Protein AF-0000000075585331 (afdb_homodimer)

Foldseek 3Di:
DPPPPPPPDDPPVVVVVVVVVVVVVLVVVLCVLVVVLVCCLPPPDQPAFADDLVVLLVVLVVVLVLLVVLLVLLLVLCLVAQQQLSLLLSLLSVLLSVLSNQLSVCSVCCVVQVLSNPLSNLLSLLSSLQSNLVSLVRRPPDGDDNVPSPDVVSPVVSVVVSVVSNVVSVVCSPDPCSPPLCSNCVSLVNSLVSLVVSLVVCVVVVPDQPLVSLVNSLSSLSNSLSVLCSVHDPRGPSPVSSVVSNVVSVVSNSVSSVVCSVPVSDSNPPDDPVRVVVVVVVVVVVVVVVVVVVVVVVVVVCQVVFADPLQRAGEPVNVLVVVVVLLVVCVVVVAKKKKKKKFKPPLVVVCVVQNVVLSSLLNNVLSVLLPVLDDPPKGKYDHDDRIIMIIGHRDDQVVVQVSVLSSQVSQQPDASCRVNDRDGMGMAMFMFMDPVQYSDPVRNVVRRVVQSVVCNVVPHSHYGYD/DPPPPPVPDDPPVVVVVVVVVVVVVLVVVLCVLVVVLVCCVPPPDQPAFADDLVVLLVVLVVVLVLLVVLLVLLLVLCLVAQQQLSLLLSLLSVLLSVLSNQLSVCSVCCVVQVLSNPLSNLLSLLSSLQSNLVSLVRRPPDGDDNVPSPDVVSPVVSVVVSVVSNVVSVVCSPDPCSPPLCSNCVSLVNSLVSLVVSLVVCVVVVPDQPLVSLVNSLSSLSNSLSVLCSVHDPRGPSPVSSVVSNVVSVVSNSVSSVVCSVPVSDSNPPDDPVVVVVVVVVVVVVVVVVVVVVVVVVVVVVQVVFADPLQRAGEPVNVLVVVVVLLVVCVVVVAKKKKKKKFKPPLVVVCVVQNVVLSSLLNNVLSVLLPVLDDPVKGKYDHDDRIIMIIGHRDDQVVVQVSVLSSQVSQQPDASCRVNDRDGMGMAMFMFMDPVQYSDPVRRVVRRVVQSVVCNVVPHSHYGYD

pLDDT: mean 88.3, std 11.85, range [22.45, 98.25]

Solvent-accessible surface area (backbone atoms only — not comparable to full-atom values): 46489 Å² total; per-residue (Å²): 132,82,76,70,72,72,72,73,69,67,55,71,64,56,53,52,52,48,51,51,50,50,51,51,50,52,52,51,63,47,43,46,62,56,53,52,50,53,46,45,69,74,75,43,67,77,86,48,62,66,83,49,63,68,61,48,35,50,52,39,50,52,48,30,53,49,29,51,51,47,22,50,53,32,42,53,22,18,67,71,52,18,38,45,28,34,48,28,42,20,52,14,33,43,43,24,28,63,35,34,43,46,24,30,71,28,44,85,35,42,86,81,40,46,41,53,16,52,51,29,47,36,49,13,48,26,52,22,28,52,29,42,38,54,11,60,74,32,59,85,50,74,55,52,58,76,82,58,67,75,38,60,81,79,48,51,62,57,55,53,49,45,54,49,49,49,51,50,49,51,52,41,34,74,36,92,58,39,80,40,70,61,53,58,45,48,32,27,47,46,21,22,50,42,20,49,50,41,44,50,50,40,61,74,67,64,61,75,43,69,50,48,44,40,43,40,42,16,37,46,23,42,21,50,15,28,54,29,45,72,75,28,49,93,42,12,60,46,30,50,47,16,52,50,36,32,49,50,16,48,51,46,34,45,48,42,49,52,51,20,53,71,53,72,23,29,72,82,69,46,58,52,51,52,53,39,50,51,49,34,52,51,47,50,51,50,35,53,49,51,52,52,50,40,53,51,50,50,51,51,32,51,47,51,49,33,30,31,87,83,57,63,31,26,17,49,66,41,41,52,53,50,50,54,52,48,49,55,48,24,67,72,69,72,50,43,29,21,36,38,29,35,35,53,53,67,47,68,57,46,26,71,76,64,31,62,68,53,40,49,52,47,51,31,50,47,49,53,54,45,55,72,62,50,57,90,86,40,45,54,24,43,66,40,87,62,31,33,37,34,43,35,75,74,27,52,50,70,62,44,46,54,46,50,47,50,41,35,50,50,44,46,69,41,74,64,63,52,94,84,42,81,52,84,44,38,32,17,27,2,33,19,26,50,76,80,51,24,87,45,73,67,41,31,51,50,43,9,48,50,30,22,51,48,16,50,73,73,72,36,64,35,76,30,68,116,131,82,76,70,74,72,71,72,69,66,57,70,63,56,54,51,51,50,50,51,51,49,52,50,50,52,51,52,62,49,44,45,60,56,54,52,50,52,46,45,68,73,73,44,66,77,84,48,63,64,84,48,64,68,62,48,36,51,52,38,49,52,50,32,53,50,30,50,50,48,22,51,54,31,42,52,22,19,67,71,51,20,38,47,29,35,50,27,42,21,52,14,34,44,44,24,28,62,35,32,42,46,24,30,71,27,44,84,34,41,85,80,40,46,41,53,16,51,49,28,48,36,47,14,48,27,52,21,28,52,29,41,37,55,10,60,75,31,60,86,50,73,56,52,58,76,81,58,68,74,40,58,81,79,48,52,62,57,54,54,48,45,54,50,50,51,51,51,50,50,51,42,35,75,36,90,56,40,80,38,71,61,52,57,44,49,32,26,48,46,21,21,51,40,21,48,51,40,43,50,47,39,61,74,69,63,60,76,44,67,52,48,45,40,42,40,41,16,37,47,22,42,21,49,15,27,52,28,45,69,76,27,50,94,41,14,59,46,29,51,46,16,51,50,37,31,49,52,16,48,52,45,36,45,50,41,50,52,50,21,54,73,52,72,24,30,70,82,70,45,55,51,53,54,54,37,49,52,48,36,51,50,44,50,50,49,35,52,51,51,51,51,50,41,53,50,51,50,50,50,32,50,47,53,49,32,30,30,88,83,57,64,32,26,17,49,67,40,40,52,53,51,48,54,52,48,49,55,46,24,68,72,69,73,48,44,30,21,37,36,29,36,36,52,53,66,48,68,57,48,26,72,74,63,32,61,68,54,40,48,52,48,52,31,50,47,49,53,54,44,56,71,61,50,56,88,88,40,44,53,22,45,63,39,86,62,32,32,37,34,45,36,75,73,27,51,50,71,63,44,48,54,46,50,47,49,39,37,51,50,45,48,69,41,75,63,64,52,95,83,42,81,52,82,43,38,33,18,27,3,34,19,25,51,75,81,51,25,87,46,72,67,41,32,52,50,43,8,48,52,29,22,50,48,15,51,71,73,72,37,64,36,75,30,68,116

Radius of gyration: 45.62 Å; Cα contacts (8 Å, |Δi|>4): 1380; chains: 2; bounding box: 73×119×81 Å

Sequence (932 aa):
MSTVFTAHESPRVIGTIARLYTACLLIGFALVPAFLIAYVRFFIDPRLVFENHQFHELAIAAATLEGLFVTYVTWRCYLASGEPLLRWLTLGFLGFALIYSLHGAFTGMAHQNIWLFLLYGPASRLVMSILLLVGQLSYFRDADPPERRTHLSMWLPWIAGYVVVCFAVAAIAYSPIAGHLWTRASMEGGAMIVSLVNVALLLVRRIRTPLMLVYGISVTSFALSSIAFILGKPWNHMWWLAHAVFAGGFFMLSFGVVQALMTTRSFATVYSQQDLMARLAESMARTEGVLQELKRTNQKLEHLATTDPLTGASNRRKFIEQMQSEIARAKRDGTAFSLLALDLDNFKTINDNYGHQVGDVVLRNFVRQCLAAIRPYDHIARVGGEEFMVLLPRMLADTASGIAERVRTTIANASFGIDGKHTPVTVSIGVSQYGRDGDTVDEILSAADKLLYRAKNEGRNRVVASMSTVFTAHESPRVIGTIARLYTACLLIGFALVPAFLIAYVRFFIDPRLVFENHQFHELAIAAATLEGLFVTYVTWRCYLASGEPLLRWLTLGFLGFALIYSLHGAFTGMAHQNIWLFLLYGPASRLVMSILLLVGQLSYFRDADPPERRTHLSMWLPWIAGYVVVCFAVAAIAYSPIAGHLWTRASMEGGAMIVSLVNVALLLVRRIRTPLMLVYGISVTSFALSSIAFILGKPWNHMWWLAHAVFAGGFFMLSFGVVQALMTTRSFATVYSQQDLMARLAESMARTEGVLQELKRTNQKLEHLATTDPLTGASNRRKFIEQMQSEIARAKRDGTAFSLLALDLDNFKTINDNYGHQVGDVVLRNFVRQCLAAIRPYDHIARVGGEEFMVLLPRMLADTASGIAERVRTTIANASFGIDGKHTPVTVSIGVSQYGRDGDTVDEILSAADKLLYRAKNEGRNRVVAS

Secondary structure (DSSP, 8-state):
-----------HHHHHHHHHHHHHHHHHHHTHHHHHHHHHHHHS-TT-B---HHHHHHHHHHHHHHHHHHHHHHHHHHHHH--HHHHHHHHHHHHHHHHHHHHHHTGGGGGT-HHHHHTHHHHHHHHHHHHHHHHHHTTTSPPPPHHHHT-GGGTHHHHHHHHHHHHHHHHHHTSTTTT-HHHHHHHHHHHHHHHHHHHHHHHHTT---HHHHHHHHHHHHHHHHHHHHHH--TTBHHHHHHHHHHHHHHHHHHHHHHHHHHTTS-SSS---HHHHHHHHHHHHHHHHHHHHHHHHHHHHHHHHHHB-TTT--B-HHHHHHHHHHHHHHHHHHT--EEEEEEEETTHHHHHHHH-HHHHHHHHHHHHHHHHHHS-TT-EEEE-SSSEEEEEEET--HHHHHHHHHHHHHHHHH----BTTB-----EEEEEEETTTS-SSHHHHHHHHHHHHHHHHHTTSS-EEE-/-----------HHHHHHHHHHHHHHHHHHHTHHHHHHHHHHHHS-TT-B---HHHHHHHHHHHHHHHHHHHHHHHHHHHHH--HHHHHHHHHHHHHHHHHHHHHHTGGGGGT-HHHHHTHHHHHHHHHHHHHHHHHHTTTSPPPPHHHHT-GGGTHHHHHHHHHHHHHHHHHHTSTTTT-HHHHHHHHHHHHHHHHHHHHHHHHTT---HHHHHHHHHHHHHHHHHHHHHH--TTBHHHHHHHHHHHHHHHHHHHHHHHHHHTTS-SSS---HHHHHHHHHHHHHHHHHHHHHHHHHHHHHHHHHHB-TTT--B-HHHHHHHHHHHHHHHHHHT--EEEEEEEETTHHHHHHHH-HHHHHHHHHHHHHHHHHHS-TT-EEEE-SSSEEEEEEET--HHHHHHHHHHHHHHHHH----BTTB-----EEEEEEETTTS-SSHHHHHHHHHHHHHHHHHTTSS-EEE-

InterPro domains:
  IPR000160 GGDEF domain [PF00990] (305-462)
  IPR000160 GGDEF domain [PS50887] (335-466)
  IPR000160 GGDEF domain [SM00267] (294-466)
  IPR000160 GGDEF domain [TIGR00254] (301-465)
  IPR000160 GGDEF domain [cd01949] (306-464)
  IPR029787 Nucleotide cyclase [SSF55073] (310-464)
  IPR043128 Reverse transcriptase/Diguanylate cyclase domain [G3DSA:3.30.70.270] (294-465)
  IPR050469 Diguanylate cyclase Dgc-like, bacteria [PTHR45138] (260-465)

Organism: Burkholderia mallei (strain ATCC 23344) (NCBI:txid243160)

Structure (mmCIF, N/CA/C/O backbone):
data_AF-0000000075585331-model_v1
#
loop_
_entity.id
_entity.type
_entity.pdbx_description
1 polymer 'diguanylate cyclase'
#
loop_
_atom_site.group_PDB
_atom_site.id
_atom_site.type_symbol
_atom_site.label_atom_id
_atom_site.label_alt_id
_atom_site.label_comp_id
_atom_site.label_asy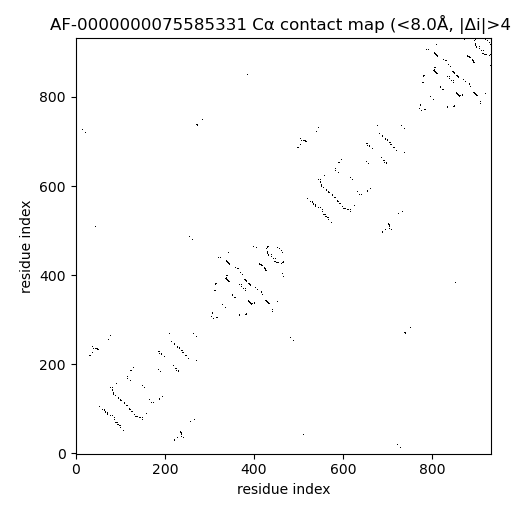m_id
_atom_site.label_entity_id
_atom_site.label_seq_id
_atom_site.pdbx_PDB_ins_code
_atom_site.Cartn_x
_atom_site.Cartn_y
_atom_site.Cartn_z
_atom_site.occupancy
_atom_site.B_iso_or_equiv
_atom_site.auth_seq_id
_atom_site.auth_comp_id
_atom_site.auth_asym_id
_atom_site.auth_atom_id
_atom_site.pdbx_PDB_model_num
ATOM 1 N N . MET A 1 1 ? 18.078 -14.086 -11.383 1 22.45 1 MET A N 1
ATOM 2 C CA . MET A 1 1 ? 18.641 -14.172 -10.031 1 22.45 1 MET A CA 1
ATOM 3 C C . MET A 1 1 ? 17.656 -13.594 -9.016 1 22.45 1 MET A C 1
ATOM 5 O O . MET A 1 1 ? 17.25 -12.445 -9.125 1 22.45 1 MET A O 1
ATOM 9 N N . SER A 1 2 ? 16.797 -14.461 -8.539 1 27.16 2 SER A N 1
ATOM 10 C CA . SER A 1 2 ? 15.695 -14.312 -7.602 1 27.16 2 SER A CA 1
ATOM 11 C C . SER A 1 2 ? 16.125 -13.555 -6.352 1 27.16 2 SER A C 1
ATOM 13 O O . SER A 1 2 ? 17 -14.016 -5.605 1 27.16 2 SER A O 1
ATOM 15 N N . THR A 1 3 ? 16.391 -12.312 -6.48 1 30.58 3 THR A N 1
ATOM 16 C CA . THR A 1 3 ? 16.797 -11.516 -5.332 1 30.58 3 THR A CA 1
ATOM 17 C C . THR A 1 3 ? 15.883 -11.773 -4.137 1 30.58 3 THR A C 1
ATOM 19 O O . THR A 1 3 ? 14.742 -11.32 -4.113 1 30.58 3 THR A O 1
ATOM 22 N N . VAL A 1 4 ? 15.883 -12.984 -3.707 1 30.38 4 VAL A N 1
ATOM 23 C CA . VAL A 1 4 ? 15.375 -13.289 -2.377 1 30.38 4 VAL A CA 1
ATOM 24 C C . VAL A 1 4 ? 15.781 -12.188 -1.399 1 30.38 4 VAL A C 1
ATOM 26 O O . VAL A 1 4 ? 16.969 -12.031 -1.093 1 30.38 4 VAL A O 1
ATOM 29 N N . PHE A 1 5 ? 15.195 -11.062 -1.454 1 34.47 5 PHE A N 1
ATOM 30 C CA . PHE A 1 5 ? 15.336 -10.086 -0.382 1 34.47 5 PHE A CA 1
ATOM 31 C C . PHE A 1 5 ? 15.258 -10.766 0.982 1 34.47 5 PHE A C 1
ATOM 33 O O . PHE A 1 5 ? 14.188 -11.227 1.389 1 34.47 5 PHE A O 1
ATOM 40 N N . THR A 1 6 ? 16.281 -11.539 1.288 1 34.91 6 THR A N 1
ATOM 41 C CA . THR A 1 6 ? 16.406 -11.875 2.703 1 34.91 6 THR A CA 1
ATOM 42 C C . THR A 1 6 ? 16.062 -10.664 3.572 1 34.91 6 THR A C 1
ATOM 44 O O . THR A 1 6 ? 16.766 -9.656 3.549 1 34.91 6 THR A O 1
ATOM 47 N N . ALA A 1 7 ? 14.922 -10.281 3.732 1 40.69 7 ALA A N 1
ATOM 48 C CA . ALA A 1 7 ? 14.461 -9.336 4.75 1 40.69 7 ALA A CA 1
ATOM 49 C C . ALA A 1 7 ? 15.281 -9.469 6.031 1 40.69 7 ALA A C 1
ATOM 51 O O . ALA A 1 7 ? 15.055 -10.383 6.828 1 40.69 7 ALA A O 1
ATOM 52 N N . HIS A 1 8 ? 16.547 -9.383 5.98 1 44 8 HIS A N 1
ATOM 53 C CA . HIS A 1 8 ? 17.234 -9.289 7.266 1 44 8 HIS A CA 1
ATOM 54 C C . HIS A 1 8 ? 16.422 -8.438 8.25 1 44 8 HIS A C 1
ATOM 56 O O . HIS A 1 8 ? 16.109 -7.285 7.961 1 44 8 HIS A O 1
ATOM 62 N N . GLU A 1 9 ? 15.641 -9.031 9.023 1 49.5 9 GLU A N 1
ATOM 63 C CA . GLU A 1 9 ? 14.781 -8.57 10.109 1 49.5 9 GLU A CA 1
ATOM 64 C C . GLU A 1 9 ? 15.445 -7.43 10.883 1 49.5 9 GLU A C 1
ATOM 66 O O . GLU A 1 9 ? 16.578 -7.562 11.352 1 49.5 9 GLU A O 1
ATOM 71 N N . SER A 1 10 ? 15.266 -6.27 10.562 1 57.53 10 SER A N 1
ATOM 72 C CA . SER A 1 10 ? 15.641 -5.273 11.562 1 57.53 10 SER A CA 1
ATOM 73 C C . SER A 1 10 ? 15.453 -5.812 12.977 1 57.53 10 SER A C 1
ATOM 75 O O . SER A 1 10 ? 14.531 -6.59 13.227 1 57.53 10 SER A O 1
ATOM 77 N N . PRO A 1 11 ? 16.469 -5.77 13.82 1 64.62 11 PRO A N 1
ATOM 78 C CA . PRO A 1 11 ? 16.25 -6.223 15.195 1 64.62 11 PRO A CA 1
ATOM 79 C C . PRO A 1 11 ? 14.883 -5.801 15.734 1 64.62 11 PRO A C 1
ATOM 81 O O . PRO A 1 11 ? 14.43 -4.688 15.469 1 64.62 11 PRO A O 1
ATOM 84 N N . ARG A 1 12 ? 14.125 -6.723 16.219 1 75.31 12 ARG A N 1
ATOM 85 C CA . ARG A 1 12 ? 12.805 -6.551 16.812 1 75.31 12 ARG A CA 1
ATOM 86 C C . ARG A 1 12 ? 12.742 -5.266 17.641 1 75.31 12 ARG A C 1
ATOM 88 O O . ARG A 1 12 ? 11.719 -4.574 17.641 1 75.31 12 ARG A O 1
ATOM 95 N N . VAL A 1 13 ? 13.914 -4.906 18.078 1 80.44 13 VAL A N 1
ATOM 96 C CA . VAL A 1 13 ? 13.953 -3.744 18.969 1 80.44 13 VAL A CA 1
ATOM 97 C C . VAL A 1 13 ? 13.812 -2.465 18.141 1 80.44 13 VAL A C 1
ATOM 99 O O . VAL A 1 13 ? 13.078 -1.551 18.531 1 80.44 13 VAL A O 1
ATOM 102 N N . ILE A 1 14 ? 14.367 -2.48 17 1 81.5 14 ILE A N 1
ATOM 103 C CA . ILE A 1 14 ? 14.32 -1.284 16.172 1 81.5 14 ILE A CA 1
ATOM 104 C C . ILE A 1 14 ? 12.914 -1.094 15.625 1 81.5 14 ILE A C 1
ATOM 106 O O . ILE A 1 14 ? 12.422 0.035 15.516 1 81.5 14 ILE A O 1
ATOM 110 N N . GLY A 1 15 ? 12.328 -2.172 15.453 1 81.12 15 GLY A N 1
ATOM 111 C CA . GLY A 1 15 ? 10.953 -2.102 14.992 1 81.12 15 GLY A CA 1
ATOM 112 C C . GLY A 1 15 ? 10.008 -1.522 16.031 1 81.12 15 GLY A C 1
ATOM 113 O O . GLY A 1 15 ? 9.156 -0.69 15.703 1 81.12 15 GLY A O 1
ATOM 114 N N . THR A 1 16 ? 10.25 -1.88 17.266 1 84.56 16 THR A N 1
ATOM 115 C CA . THR A 1 16 ? 9.398 -1.396 18.344 1 84.56 16 THR A CA 1
ATOM 116 C C . THR A 1 16 ? 9.625 0.095 18.594 1 84.56 16 THR A C 1
ATOM 118 O O . THR A 1 16 ? 8.672 0.851 18.781 1 84.56 16 THR A O 1
ATOM 121 N N . ILE A 1 17 ? 10.852 0.495 18.5 1 88.25 17 ILE A N 1
ATOM 122 C CA . ILE A 1 17 ? 11.172 1.902 18.703 1 88.25 17 ILE A CA 1
ATOM 123 C C . ILE A 1 17 ? 10.609 2.738 17.562 1 88.25 17 ILE A C 1
ATOM 125 O O . ILE A 1 17 ? 10.078 3.828 17.781 1 88.25 17 ILE A O 1
ATOM 129 N N . ALA A 1 18 ? 10.711 2.158 16.438 1 86.75 18 ALA A N 1
ATOM 130 C CA . ALA A 1 18 ? 10.188 2.85 15.266 1 86.75 18 ALA A CA 1
ATOM 131 C C . ALA A 1 18 ? 8.68 3.023 15.352 1 86.75 18 ALA A C 1
ATOM 133 O O . ALA A 1 18 ? 8.141 4.078 15 1 86.75 18 ALA A O 1
ATOM 134 N N . ARG A 1 19 ? 8 2.078 15.883 1 84.12 19 ARG A N 1
ATOM 135 C CA . ARG A 1 19 ? 6.551 2.156 16.031 1 84.12 19 ARG A CA 1
ATOM 136 C C . ARG A 1 19 ? 6.168 3.189 17.094 1 84.12 19 ARG A C 1
ATOM 138 O O . ARG A 1 19 ? 5.223 3.961 16.891 1 84.12 19 ARG A O 1
ATOM 145 N N . LEU A 1 20 ? 6.91 3.16 18.125 1 88.75 20 LEU A N 1
ATOM 146 C CA . LEU A 1 20 ? 6.66 4.129 19.188 1 88.75 20 LEU A CA 1
ATOM 147 C C . LEU A 1 20 ? 6.938 5.547 18.703 1 88.75 20 LEU A C 1
ATOM 149 O O . LEU A 1 20 ? 6.18 6.473 19.016 1 88.75 20 LEU A O 1
ATOM 153 N N . TYR A 1 21 ? 7.977 5.66 17.969 1 91 21 TYR A N 1
ATOM 154 C CA . TYR A 1 21 ? 8.328 6.957 17.406 1 91 21 TYR A CA 1
ATOM 155 C C . TYR A 1 21 ? 7.234 7.461 16.469 1 91 21 TYR A C 1
ATOM 157 O O . TYR A 1 21 ? 6.828 8.625 16.562 1 91 21 TYR A O 1
ATOM 165 N N . THR A 1 22 ? 6.742 6.613 15.695 1 86.88 22 THR A N 1
ATOM 166 C CA . THR A 1 22 ? 5.688 6.98 14.766 1 86.88 22 THR A CA 1
ATOM 167 C C . THR A 1 22 ? 4.418 7.383 15.516 1 86.88 22 THR A C 1
ATOM 169 O O . THR A 1 22 ? 3.758 8.359 15.148 1 86.88 22 THR A O 1
ATOM 172 N N . ALA A 1 23 ? 4.086 6.68 16.562 1 87.44 23 ALA A N 1
ATOM 173 C CA . ALA A 1 23 ? 2.916 6.996 17.375 1 87.44 23 ALA A CA 1
ATOM 174 C C . ALA A 1 23 ? 3.055 8.375 18.016 1 87.44 23 ALA A C 1
ATOM 176 O O . ALA A 1 23 ? 2.107 9.164 18.016 1 87.44 23 ALA A O 1
ATOM 177 N N . CYS A 1 24 ? 4.223 8.648 18.406 1 90.38 24 CYS A N 1
ATOM 178 C CA . CYS A 1 24 ? 4.473 9.945 19.047 1 90.38 24 CYS A CA 1
ATOM 179 C C . CYS A 1 24 ? 4.359 11.078 18.031 1 90.38 24 CYS A C 1
ATOM 181 O O . CYS A 1 24 ? 3.803 12.133 18.328 1 90.38 24 CYS A O 1
ATOM 183 N N . LEU A 1 25 ? 4.836 10.805 16.875 1 90.06 25 LEU A N 1
ATOM 184 C CA . LEU A 1 25 ? 4.754 11.805 15.828 1 90.06 25 LEU A CA 1
ATOM 185 C C . LEU A 1 25 ? 3.303 12.086 15.445 1 90.06 25 LEU A C 1
ATOM 187 O O . LEU A 1 25 ? 2.898 13.242 15.328 1 90.06 25 LEU A O 1
ATOM 191 N N . LEU A 1 26 ? 2.527 11.086 15.359 1 88.12 26 LEU A N 1
ATOM 192 C CA . LEU A 1 26 ? 1.131 11.227 14.961 1 88.12 26 LEU A CA 1
ATOM 193 C C . LEU A 1 26 ? 0.333 11.961 16.031 1 88.12 26 LEU A C 1
ATOM 195 O O . LEU A 1 26 ? -0.485 12.828 15.711 1 88.12 26 LEU A O 1
ATOM 199 N N . ILE A 1 27 ? 0.621 11.68 17.25 1 89.94 27 ILE A N 1
ATOM 200 C CA . ILE A 1 27 ? -0.037 12.359 18.359 1 89.94 27 ILE A CA 1
ATOM 201 C C . ILE A 1 27 ? 0.369 13.828 18.375 1 89.94 27 ILE A C 1
ATOM 203 O O . ILE A 1 27 ? -0.474 14.711 18.562 1 89.94 27 ILE A O 1
ATOM 207 N N . GLY A 1 28 ? 1.631 14.031 18.125 1 90.31 28 GLY A N 1
ATOM 208 C CA . GLY A 1 28 ? 2.117 15.406 18.062 1 90.31 28 GLY A CA 1
ATOM 209 C C . GLY A 1 28 ? 1.449 16.219 16.969 1 90.31 28 GLY A C 1
ATOM 210 O O . GLY A 1 28 ? 1.021 17.359 17.219 1 90.31 28 GLY A O 1
ATOM 211 N N . PHE A 1 29 ? 1.304 15.664 15.859 1 89.06 29 PHE A N 1
ATOM 212 C CA . PHE A 1 29 ? 0.673 16.359 14.742 1 89.06 29 PHE A CA 1
ATOM 213 C C . PHE A 1 29 ? -0.812 16.578 15.008 1 89.06 29 PHE A C 1
ATOM 215 O O . PHE A 1 29 ? -1.362 17.625 14.656 1 89.06 29 PHE A O 1
ATOM 222 N N . ALA A 1 30 ? -1.457 15.594 15.688 1 90.88 30 ALA A N 1
ATOM 223 C CA . ALA A 1 30 ? -2.883 15.695 15.992 1 90.88 30 ALA A CA 1
ATOM 224 C C . ALA A 1 30 ? -3.152 16.797 17 1 90.88 30 ALA A C 1
ATOM 226 O O . ALA A 1 30 ? -4.238 17.391 17.016 1 90.88 30 ALA A O 1
ATOM 227 N N . LEU A 1 31 ? -2.139 17.172 17.766 1 93.69 31 LEU A N 1
ATOM 228 C CA . LEU A 1 31 ? -2.344 18.125 18.844 1 93.69 31 LEU A CA 1
ATOM 229 C C . LEU A 1 31 ? -1.841 19.516 18.453 1 93.69 31 LEU A C 1
ATOM 231 O O . LEU A 1 31 ? -1.863 20.438 19.266 1 93.69 31 LEU A O 1
ATOM 235 N N . VAL A 1 32 ? -1.42 19.703 17.219 1 92.81 32 VAL A N 1
ATOM 236 C CA . VAL A 1 32 ? -0.934 20.984 16.719 1 92.81 32 VAL A CA 1
ATOM 237 C C . VAL A 1 32 ? -2.02 22.047 16.891 1 92.81 32 VAL A C 1
ATOM 239 O O . VAL A 1 32 ? -1.75 23.141 17.391 1 92.81 32 VAL A O 1
ATOM 242 N N . PRO A 1 33 ? -3.324 21.734 16.609 1 95 33 PRO A N 1
ATOM 243 C CA . PRO A 1 33 ? -4.359 22.75 16.812 1 95 33 PRO A CA 1
ATOM 244 C C . PRO A 1 33 ? -4.477 23.203 18.266 1 95 33 PRO A C 1
ATOM 246 O O . PRO A 1 33 ? -4.758 24.375 18.531 1 95 33 PRO A O 1
ATOM 249 N N . ALA A 1 34 ? -4.246 22.281 19.156 1 96.12 34 ALA A N 1
ATOM 250 C CA . ALA A 1 34 ? -4.301 22.641 20.562 1 96.12 34 ALA A CA 1
ATOM 251 C C . ALA A 1 34 ? -3.246 23.688 20.906 1 96.12 34 ALA A C 1
ATOM 253 O O . ALA A 1 34 ? -3.512 24.609 21.672 1 96.12 34 ALA A O 1
ATOM 254 N N . PHE A 1 35 ? -2.113 23.562 20.312 1 94.31 35 PHE A N 1
ATOM 255 C CA . PHE A 1 35 ? -1.033 24.516 20.531 1 94.31 35 PHE A CA 1
ATOM 256 C C . PHE A 1 35 ? -1.38 25.875 19.938 1 94.31 35 PHE A C 1
ATOM 258 O O . PHE A 1 35 ? -1.09 26.906 20.547 1 94.31 35 PHE A O 1
ATOM 265 N N . LEU A 1 36 ? -1.996 25.844 18.812 1 94.94 36 LEU A N 1
ATOM 266 C CA . LEU A 1 36 ? -2.393 27.078 18.172 1 94.94 36 LEU A CA 1
ATOM 267 C C . LEU A 1 36 ? -3.473 27.797 18.969 1 94.94 36 LEU A C 1
ATOM 269 O O . LEU A 1 36 ? -3.436 29.016 19.125 1 94.94 36 LEU A O 1
ATOM 273 N N . ILE A 1 37 ? -4.383 27.062 19.516 1 96.31 37 ILE A N 1
ATOM 274 C CA . ILE A 1 37 ? -5.457 27.609 20.328 1 96.31 37 ILE A CA 1
ATOM 275 C C . ILE A 1 37 ? -4.871 28.266 21.594 1 96.31 37 ILE A C 1
ATOM 277 O O . ILE A 1 37 ? -5.219 29.406 21.922 1 96.31 37 ILE A O 1
ATOM 281 N N . ALA A 1 38 ? -3.941 27.516 22.188 1 95.25 38 ALA A N 1
ATOM 282 C CA . ALA A 1 38 ? -3.285 28.062 23.375 1 95.25 38 ALA A CA 1
ATOM 283 C C . ALA A 1 38 ? -2.516 29.328 23.047 1 95.25 38 ALA A C 1
ATOM 285 O O . ALA A 1 38 ? -2.564 30.312 23.797 1 95.25 38 ALA A O 1
ATOM 286 N N . TYR A 1 39 ? -1.867 29.359 21.938 1 94.06 39 TYR A N 1
ATOM 287 C CA . TYR A 1 39 ? -1.076 30.531 21.531 1 94.06 39 TYR A CA 1
ATOM 288 C C . TYR A 1 39 ? -1.963 31.75 21.328 1 94.06 39 TYR A C 1
ATOM 290 O O . TYR A 1 39 ? -1.65 32.844 21.812 1 94.06 39 TYR A O 1
ATOM 298 N N . VAL A 1 40 ? -3.057 31.594 20.641 1 94.12 40 VAL A N 1
ATOM 299 C CA . VAL A 1 40 ? -3.959 32.719 20.375 1 94.12 40 VAL A CA 1
ATOM 300 C C . VAL A 1 40 ? -4.594 33.188 21.672 1 94.12 40 VAL A C 1
ATOM 302 O O . VAL A 1 40 ? -4.742 34.406 21.891 1 94.12 40 VAL A O 1
ATOM 305 N N . ARG A 1 41 ? -4.914 32.281 22.578 1 93.69 41 ARG A N 1
ATOM 306 C CA . ARG A 1 41 ? -5.551 32.625 23.844 1 93.69 41 ARG A CA 1
ATOM 307 C C . ARG A 1 41 ? -4.625 33.5 24.703 1 93.69 41 ARG A C 1
ATOM 309 O O . ARG A 1 41 ? -5.07 34.438 25.359 1 93.69 41 ARG A O 1
ATOM 316 N N . PHE A 1 42 ? -3.332 33.219 24.625 1 92.12 42 PHE A N 1
ATOM 317 C CA . PHE A 1 42 ? -2.428 33.812 25.578 1 92.12 42 PHE A CA 1
ATOM 318 C C . PHE A 1 42 ? -1.716 35.031 24.969 1 92.12 42 PHE A C 1
ATOM 320 O O . PHE A 1 42 ? -1.332 35.969 25.672 1 92.12 42 PHE A O 1
ATOM 327 N N . PHE A 1 43 ? -1.609 35.125 23.594 1 91.31 43 PHE A N 1
ATOM 328 C CA . PHE A 1 43 ? -0.711 36.125 23.047 1 91.31 43 PHE A CA 1
ATOM 329 C C . PHE A 1 43 ? -1.466 37.094 22.141 1 91.31 43 PHE A C 1
ATOM 331 O O . PHE A 1 43 ? -0.92 38.125 21.703 1 91.31 43 PHE A O 1
ATOM 338 N N . ILE A 1 44 ? -2.695 36.75 21.828 1 91.56 44 ILE A N 1
ATOM 339 C CA . ILE A 1 44 ? -3.449 37.625 20.922 1 91.56 44 ILE A CA 1
ATOM 340 C C . ILE A 1 44 ? -4.57 38.312 21.703 1 91.56 44 ILE A C 1
ATOM 342 O O . ILE A 1 44 ? -5.277 37.688 22.484 1 91.56 44 ILE A O 1
ATOM 346 N N . ASP A 1 45 ? -4.699 39.594 21.516 1 91 45 ASP A N 1
ATOM 347 C CA . ASP A 1 45 ? -5.766 40.375 22.141 1 91 45 ASP A CA 1
ATOM 348 C C . ASP A 1 45 ? -7.137 39.906 21.656 1 91 45 ASP A C 1
ATOM 350 O O . ASP A 1 45 ? -7.426 39.938 20.453 1 91 45 ASP A O 1
ATOM 354 N N . PRO A 1 46 ? -7.922 39.406 22.5 1 91.19 46 PRO A N 1
ATOM 355 C CA . PRO A 1 46 ? -9.242 38.906 22.109 1 91.19 46 PRO A CA 1
ATOM 356 C C . PRO A 1 46 ? -10.125 40 21.5 1 91.19 46 PRO A C 1
ATOM 358 O O . PRO A 1 46 ? -11.141 39.688 20.875 1 91.19 46 PRO A O 1
ATOM 361 N N . ARG A 1 47 ? -9.812 41.344 21.625 1 92.06 47 ARG A N 1
ATOM 362 C CA . ARG A 1 47 ? -10.609 42.469 21.109 1 92.06 47 ARG A CA 1
ATOM 363 C C . ARG A 1 47 ? -10.336 42.688 19.625 1 92.06 47 ARG A C 1
ATOM 365 O O . ARG A 1 47 ? -11.109 43.344 18.938 1 92.06 47 ARG A O 1
ATOM 372 N N . LEU A 1 48 ? -9.25 41.969 19.094 1 92 48 LEU A N 1
ATOM 373 C CA . LEU A 1 48 ? -8.953 42.062 17.672 1 92 48 LEU A CA 1
ATOM 374 C C . LEU A 1 48 ? -9.93 41.25 16.859 1 92 48 LEU A C 1
ATOM 376 O O . LEU A 1 48 ? -10.109 40.031 17.109 1 92 48 LEU A O 1
ATOM 380 N N . VAL A 1 49 ? -10.617 41.969 15.938 1 93.62 49 VAL A N 1
ATOM 381 C CA . VAL A 1 49 ? -11.648 41.281 15.164 1 93.62 49 VAL A CA 1
ATOM 382 C C . VAL A 1 49 ? -11.398 41.469 13.672 1 93.62 49 VAL A C 1
ATOM 384 O O . VAL A 1 49 ? -10.766 42.438 13.273 1 93.62 49 VAL A O 1
ATOM 387 N N . PHE A 1 50 ? -11.695 40.562 12.898 1 94.25 50 PHE A N 1
ATOM 388 C CA . PHE A 1 50 ? -11.789 40.625 11.445 1 94.25 50 PHE A CA 1
ATOM 389 C C . PHE A 1 50 ? -13.211 40.312 10.984 1 94.25 50 PHE A C 1
ATOM 391 O O . PHE A 1 50 ? -13.555 39.156 10.719 1 94.25 50 PHE A O 1
ATOM 398 N N . GLU A 1 51 ? -14 41.406 10.922 1 95 51 GLU A N 1
ATOM 399 C CA . GLU A 1 51 ? -15.375 41.25 10.477 1 95 51 GLU A CA 1
ATOM 400 C C . GLU A 1 51 ? -15.531 41.594 9.008 1 95 51 GLU A C 1
ATOM 402 O O . GLU A 1 51 ? -15.508 42.781 8.656 1 95 51 GLU A O 1
ATOM 407 N N . ASN A 1 52 ? -15.539 40.719 8.18 1 95.19 52 ASN A N 1
ATOM 408 C CA . ASN A 1 52 ? -15.781 40.844 6.746 1 95.19 52 ASN A CA 1
ATOM 409 C C . ASN A 1 52 ? -16.844 39.875 6.254 1 95.19 52 ASN A C 1
ATOM 411 O O . ASN A 1 52 ? -16.578 38.719 6.035 1 95.19 52 ASN A O 1
ATOM 415 N N . HIS A 1 53 ? -18.031 40.438 5.996 1 95.25 53 HIS A N 1
ATOM 416 C CA . HIS A 1 53 ? -19.188 39.594 5.664 1 95.25 53 HIS A CA 1
ATOM 417 C C . HIS A 1 53 ? -19.016 38.938 4.309 1 95.25 53 HIS A C 1
ATOM 419 O O . HIS A 1 53 ? -19.359 37.75 4.145 1 95.25 53 HIS A O 1
ATOM 425 N N . GLN A 1 54 ? -18.469 39.688 3.373 1 95.25 54 GLN A N 1
ATOM 426 C CA . GLN A 1 54 ? -18.266 39.125 2.045 1 95.25 54 GLN A CA 1
ATOM 427 C C . GLN A 1 54 ? -17.281 37.938 2.094 1 95.25 54 GLN A C 1
ATOM 429 O O . GLN A 1 54 ? -17.516 36.906 1.47 1 95.25 54 GLN A O 1
ATOM 434 N N . PHE A 1 55 ? -16.188 38.094 2.799 1 95.75 55 PHE A N 1
ATOM 435 C CA . PHE A 1 55 ? -15.211 37.031 2.941 1 95.75 55 PHE A CA 1
ATOM 436 C C . PHE A 1 55 ? -15.836 35.812 3.602 1 95.75 55 PHE A C 1
ATOM 438 O O . PHE A 1 55 ? -15.602 34.688 3.174 1 95.75 55 PHE A O 1
ATOM 445 N N . HIS A 1 56 ? -16.625 36.094 4.602 1 96.56 56 HIS A N 1
ATOM 446 C CA . HIS A 1 56 ? -17.266 35 5.324 1 96.56 56 HIS A CA 1
ATOM 447 C C . HIS A 1 56 ? -18.234 34.25 4.43 1 96.56 56 HIS A C 1
ATOM 449 O O . HIS A 1 56 ? -18.234 33 4.43 1 96.56 56 HIS A O 1
ATOM 455 N N . GLU A 1 57 ? -19.031 34.938 3.652 1 96.25 57 GLU A N 1
ATOM 456 C CA . GLU A 1 57 ? -19.984 34.312 2.746 1 96.25 57 GLU A CA 1
ATOM 457 C C . GLU A 1 57 ? -19.281 33.469 1.688 1 96.25 57 GLU A C 1
ATOM 459 O O . GLU A 1 57 ? -19.719 32.375 1.385 1 96.25 57 GLU A O 1
ATOM 464 N N . LEU A 1 58 ? -18.219 34 1.203 1 95.38 58 LEU A N 1
ATOM 465 C CA . LEU A 1 58 ? -17.469 33.25 0.194 1 95.38 58 LEU A CA 1
ATOM 466 C C . LEU A 1 58 ? -16.812 32.031 0.797 1 95.38 58 LEU A C 1
ATOM 468 O O . LEU A 1 58 ? -16.75 30.969 0.157 1 95.38 58 LEU A O 1
ATOM 472 N N . ALA A 1 59 ? -16.266 32.156 1.972 1 95.62 59 ALA A N 1
ATOM 473 C CA . ALA A 1 59 ? -15.625 31.047 2.656 1 95.62 59 ALA A CA 1
ATOM 474 C C . ALA A 1 59 ? -16.625 29.922 2.922 1 95.62 59 ALA A C 1
ATOM 476 O O . ALA A 1 59 ? -16.297 28.75 2.729 1 95.62 59 ALA A O 1
ATOM 477 N N . ILE A 1 60 ? -17.812 30.266 3.355 1 95.81 60 ILE A N 1
ATOM 478 C CA . ILE A 1 60 ? -18.828 29.266 3.662 1 95.81 60 ILE A CA 1
ATOM 479 C C . ILE A 1 60 ? -19.328 28.625 2.369 1 95.81 60 ILE A C 1
ATOM 481 O O . ILE A 1 60 ? -19.594 27.422 2.328 1 95.81 60 ILE A O 1
ATOM 485 N N . ALA A 1 61 ? -19.453 29.438 1.319 1 95.31 61 ALA A N 1
ATOM 486 C CA . ALA A 1 61 ? -19.844 28.891 0.025 1 95.31 61 ALA A CA 1
ATOM 487 C C . ALA A 1 61 ? -18.844 27.859 -0.47 1 95.31 61 ALA A C 1
ATOM 489 O O . ALA A 1 61 ? -19.234 26.797 -0.954 1 95.31 61 ALA A O 1
ATOM 490 N N . ALA A 1 62 ? -17.609 28.188 -0.368 1 94.12 62 ALA A N 1
ATOM 491 C CA . ALA A 1 62 ? -16.562 27.266 -0.77 1 94.12 62 ALA A CA 1
ATOM 492 C C . ALA A 1 62 ? -16.594 25.984 0.076 1 94.12 62 ALA A C 1
ATOM 494 O O . ALA A 1 62 ? -16.438 24.891 -0.447 1 94.12 62 ALA A O 1
ATOM 495 N N . ALA A 1 63 ? -16.797 26.141 1.335 1 94.56 63 ALA A N 1
ATOM 496 C CA . ALA A 1 63 ? -16.859 25.016 2.252 1 94.56 63 ALA A CA 1
ATOM 497 C C . ALA A 1 63 ? -18.047 24.109 1.927 1 94.56 63 ALA A C 1
ATOM 499 O O . ALA A 1 63 ? -17.953 22.891 2.002 1 94.56 63 ALA A O 1
ATOM 500 N N . THR A 1 64 ? -19.125 24.75 1.609 1 94.62 64 THR A N 1
ATOM 501 C CA . THR A 1 64 ? -20.344 24 1.277 1 94.62 64 THR A CA 1
ATOM 502 C C . THR A 1 64 ? -20.156 23.219 -0.018 1 94.62 64 THR A C 1
ATOM 504 O O . THR A 1 64 ? -20.547 22.047 -0.106 1 94.62 64 THR A O 1
ATOM 507 N N . LEU A 1 65 ? -19.547 23.859 -0.97 1 93.94 65 LEU A N 1
ATOM 508 C CA . LEU A 1 65 ? -19.281 23.188 -2.236 1 93.94 65 LEU A CA 1
ATOM 509 C C . LEU A 1 65 ? -18.344 22 -2.033 1 93.94 65 LEU A C 1
ATOM 511 O O . LEU A 1 65 ? -18.547 20.938 -2.613 1 93.94 65 LEU A O 1
ATOM 515 N N . GLU A 1 66 ? -17.328 22.219 -1.305 1 93.19 66 GLU A N 1
ATOM 516 C CA . GLU A 1 66 ? -16.406 21.141 -0.976 1 93.19 66 GLU A CA 1
ATOM 517 C C . GLU A 1 66 ? -17.109 20.031 -0.21 1 93.19 66 GLU A C 1
ATOM 519 O O . GLU A 1 66 ? -16.906 18.844 -0.483 1 93.19 66 GLU A O 1
ATOM 524 N N . GLY A 1 67 ? -17.922 20.422 0.75 1 94.75 67 GLY A N 1
ATOM 525 C CA . GLY A 1 67 ? -18.672 19.453 1.51 1 94.75 67 GLY A CA 1
ATOM 526 C C . GLY A 1 67 ? -19.578 18.594 0.645 1 94.75 67 GLY A C 1
ATOM 527 O O . GLY A 1 67 ? -19.688 17.375 0.846 1 94.75 67 GLY A O 1
ATOM 528 N N . LEU A 1 68 ? -20.172 19.203 -0.32 1 94.94 68 LEU A N 1
ATOM 529 C CA . LEU A 1 68 ? -21.062 18.469 -1.226 1 94.94 68 LEU A CA 1
ATOM 530 C C . LEU A 1 68 ? -20.266 17.531 -2.123 1 94.94 68 LEU A C 1
ATOM 532 O O . LEU A 1 68 ? -20.719 16.422 -2.428 1 94.94 68 LEU A O 1
ATOM 536 N N . PHE A 1 69 ? -19.156 18 -2.547 1 94.25 69 PHE A N 1
ATOM 537 C CA . PHE A 1 69 ? -18.281 17.141 -3.354 1 94.25 69 PHE A CA 1
ATOM 538 C C . PHE A 1 69 ? -17.875 15.898 -2.574 1 94.25 69 PHE A C 1
ATOM 540 O O . PHE A 1 69 ? -17.953 14.781 -3.084 1 94.25 69 PHE A O 1
ATOM 547 N N . VAL A 1 70 ? -17.438 16.078 -1.365 1 94.12 70 VAL A N 1
ATOM 548 C CA . VAL A 1 70 ? -16.984 14.977 -0.533 1 94.12 70 VAL A CA 1
ATOM 549 C C . VAL A 1 70 ? -18.156 14.047 -0.23 1 94.12 70 VAL A C 1
ATOM 551 O O . VAL A 1 70 ? -17.984 12.828 -0.15 1 94.12 70 VAL A O 1
ATOM 554 N N . THR A 1 71 ? -19.312 14.625 -0.039 1 96.25 71 THR A N 1
ATOM 555 C CA . THR A 1 71 ? -20.531 13.836 0.15 1 96.25 71 THR A CA 1
ATOM 556 C C . THR A 1 71 ? -20.766 12.914 -1.044 1 96.25 71 THR A C 1
ATOM 558 O O . THR A 1 71 ? -21.031 11.719 -0.872 1 96.25 71 THR A O 1
ATOM 561 N N . TYR A 1 72 ? -20.594 13.445 -2.145 1 94.88 72 TYR A N 1
ATOM 562 C CA . TYR A 1 72 ? -20.812 12.672 -3.365 1 94.88 72 TYR A CA 1
ATOM 563 C C . TYR A 1 72 ? -19.812 11.539 -3.48 1 94.88 72 TYR A C 1
ATOM 565 O O . TYR A 1 72 ? -20.172 10.406 -3.793 1 94.88 72 TYR A O 1
ATOM 573 N N . VAL A 1 73 ? -18.594 11.883 -3.279 1 92.31 73 VAL A N 1
ATOM 574 C CA . VAL A 1 73 ? -17.531 10.891 -3.385 1 92.31 73 VAL A CA 1
ATOM 575 C C . VAL A 1 73 ? -17.75 9.781 -2.363 1 92.31 73 VAL A C 1
ATOM 577 O O . VAL A 1 73 ? -17.594 8.602 -2.678 1 92.31 73 VAL A O 1
ATOM 580 N N . THR A 1 74 ? -18.109 10.125 -1.165 1 94.31 74 THR A N 1
ATOM 581 C CA . THR A 1 74 ? -18.359 9.148 -0.106 1 94.31 74 THR A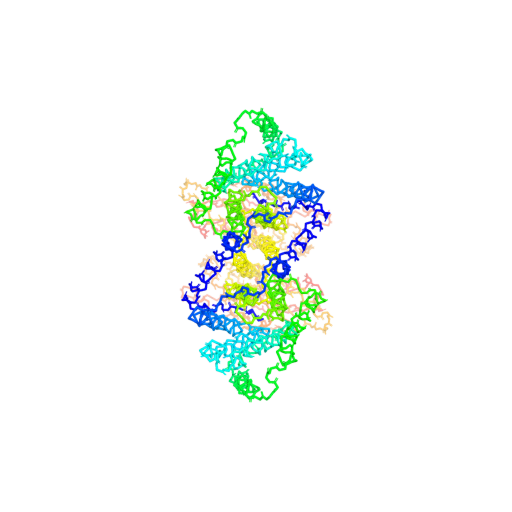 CA 1
ATOM 582 C C . THR A 1 74 ? -19.547 8.266 -0.446 1 94.31 74 THR A C 1
ATOM 584 O O . THR A 1 74 ? -19.516 7.055 -0.203 1 94.31 74 THR A O 1
ATOM 587 N N . TRP A 1 75 ? -20.516 8.875 -0.972 1 94.75 75 TRP A N 1
ATOM 588 C CA . TRP A 1 75 ? -21.703 8.141 -1.388 1 94.75 75 TRP A CA 1
ATOM 589 C C . TRP A 1 75 ? -21.375 7.125 -2.471 1 94.75 75 TRP A C 1
ATOM 591 O O . TRP A 1 75 ? -21.859 5.992 -2.438 1 94.75 75 TRP A O 1
ATOM 601 N N . ARG A 1 76 ? -20.547 7.465 -3.361 1 91.31 76 ARG A N 1
ATOM 602 C CA . ARG A 1 76 ? -20.125 6.559 -4.426 1 91.31 76 ARG A CA 1
ATOM 603 C C . ARG A 1 76 ? -19.359 5.367 -3.861 1 91.31 76 ARG A C 1
ATOM 605 O O . ARG A 1 76 ? -19.531 4.238 -4.324 1 91.31 76 ARG A O 1
ATOM 612 N N . CYS A 1 77 ? -18.547 5.645 -2.928 1 89 77 CYS A N 1
ATOM 613 C CA . CYS A 1 77 ? -17.797 4.574 -2.277 1 89 77 CYS A CA 1
ATOM 614 C C . CYS A 1 77 ? -18.734 3.621 -1.549 1 89 77 CYS A C 1
ATOM 616 O O . CYS A 1 77 ? -18.531 2.406 -1.564 1 89 77 CYS A O 1
ATOM 618 N N . TYR A 1 78 ? -19.734 4.129 -0.924 1 93.44 78 TYR A N 1
ATOM 619 C CA . TYR A 1 78 ? -20.719 3.305 -0.231 1 93.44 78 TYR A CA 1
ATOM 620 C C . TYR A 1 78 ? -21.469 2.408 -1.212 1 93.44 78 TYR A C 1
ATOM 622 O O . TYR A 1 78 ? -21.672 1.221 -0.949 1 93.44 78 TYR A O 1
ATOM 630 N N . LEU A 1 79 ? -21.844 3.012 -2.336 1 92.5 79 LEU A N 1
ATOM 631 C CA . LEU A 1 79 ? -22.578 2.238 -3.33 1 92.5 79 LEU A CA 1
ATOM 632 C C . LEU A 1 79 ? -21.75 1.07 -3.84 1 92.5 79 LEU A C 1
ATOM 634 O O . LEU A 1 79 ? -22.281 -0.006 -4.117 1 92.5 79 LEU A O 1
ATOM 638 N N . ALA A 1 80 ? -20.531 1.319 -3.859 1 85.75 80 ALA A N 1
ATOM 639 C CA . ALA A 1 80 ? -19.641 0.296 -4.395 1 85.75 80 ALA A CA 1
ATOM 640 C C . ALA A 1 80 ? -19.312 -0.759 -3.34 1 85.75 80 ALA A C 1
ATOM 642 O O . ALA A 1 80 ? -19.328 -1.958 -3.629 1 85.75 80 ALA A O 1
ATOM 643 N N . SER A 1 81 ? -19.062 -0.347 -2.123 1 85.62 81 SER A N 1
ATOM 644 C CA . SER A 1 81 ? -18.562 -1.263 -1.102 1 85.62 81 SER A CA 1
ATOM 645 C C . SER A 1 81 ? -19.688 -1.77 -0.213 1 85.62 81 SER A C 1
ATOM 647 O O . SER A 1 81 ? -19.609 -2.869 0.339 1 85.62 81 SER A O 1
ATOM 649 N N . GLY A 1 82 ? -20.594 -0.907 0.002 1 91.06 82 GLY A N 1
ATOM 650 C CA . GLY A 1 82 ? -21.703 -1.242 0.894 1 91.06 82 GLY A CA 1
ATOM 651 C C . GLY A 1 82 ? -21.344 -1.098 2.361 1 91.06 82 GLY A C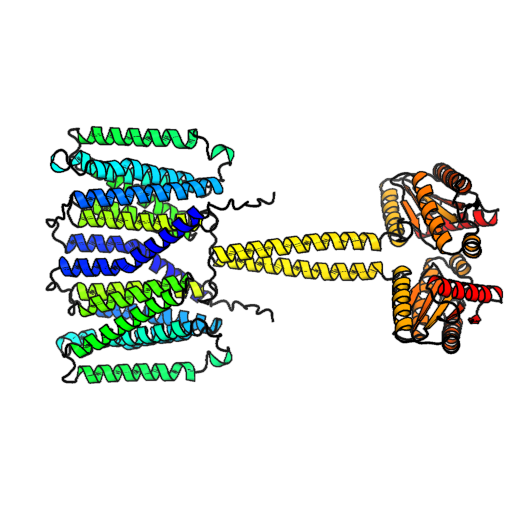 1
ATOM 652 O O . GLY A 1 82 ? -22.109 -1.494 3.236 1 91.06 82 GLY A O 1
ATOM 653 N N . GLU A 1 83 ? -20.25 -0.545 2.705 1 91.75 83 GLU A N 1
ATOM 654 C CA . GLU A 1 83 ? -19.797 -0.397 4.082 1 91.75 83 GLU A CA 1
ATOM 655 C C . GLU A 1 83 ? -20.672 0.581 4.855 1 91.75 83 GLU A C 1
ATOM 657 O O . GLU A 1 83 ? -20.797 1.746 4.473 1 91.75 83 GLU A O 1
ATOM 662 N N . PRO A 1 84 ? -21.172 0.187 5.91 1 94.25 84 PRO A N 1
ATOM 663 C CA . PRO A 1 84 ? -22.062 1.063 6.672 1 94.25 84 PRO A CA 1
ATOM 664 C C . PRO A 1 84 ? -21.375 2.34 7.148 1 94.25 84 PRO A C 1
ATOM 666 O O . PRO A 1 84 ? -22.016 3.395 7.23 1 94.25 84 PRO A O 1
ATOM 669 N N . LEU A 1 85 ? -20.141 2.248 7.508 1 94.19 85 LEU A N 1
ATOM 670 C CA . LEU A 1 85 ? -19.406 3.438 7.922 1 94.19 85 LEU A CA 1
ATOM 671 C C . LEU A 1 85 ? -19.516 4.539 6.875 1 94.19 85 LEU A C 1
ATOM 673 O O . LEU A 1 85 ? -19.734 5.707 7.219 1 94.19 85 LEU A O 1
ATOM 677 N N . LEU A 1 86 ? -19.438 4.195 5.656 1 94.25 86 LEU A N 1
ATOM 678 C CA . LEU A 1 86 ? -19.453 5.16 4.562 1 94.25 86 LEU A CA 1
ATOM 679 C C . LEU A 1 86 ? -20.859 5.758 4.398 1 94.25 86 LEU A C 1
ATOM 681 O O . LEU A 1 86 ? -20.984 6.922 4.008 1 94.25 86 LEU A O 1
ATOM 685 N N . ARG A 1 87 ? -21.828 4.98 4.656 1 95.88 87 ARG A N 1
ATOM 686 C CA . ARG A 1 87 ? -23.188 5.523 4.637 1 95.88 87 ARG A CA 1
ATOM 687 C C . ARG A 1 87 ? -23.344 6.637 5.664 1 95.88 87 ARG A C 1
ATOM 689 O O . ARG A 1 87 ? -23.844 7.719 5.344 1 95.88 87 ARG A O 1
ATOM 696 N N . TRP A 1 88 ? -22.938 6.391 6.82 1 96.94 88 TRP A N 1
ATOM 697 C CA . TRP A 1 88 ? -23.078 7.352 7.91 1 96.94 88 TRP A CA 1
ATOM 698 C C . TRP A 1 88 ? -22.188 8.57 7.688 1 96.94 88 TRP A C 1
ATOM 700 O O . TRP A 1 88 ? -22.547 9.688 8.039 1 96.94 88 TRP A O 1
ATOM 710 N N . LEU A 1 89 ? -20.969 8.359 7.133 1 96.69 89 LEU A N 1
ATOM 711 C CA . LEU A 1 89 ? -20.125 9.5 6.766 1 96.69 89 LEU A CA 1
ATOM 712 C C . LEU A 1 89 ? -20.828 10.375 5.727 1 96.69 89 LEU A C 1
ATOM 714 O O . LEU A 1 89 ? -20.781 11.602 5.824 1 96.69 89 LEU A O 1
ATOM 718 N N . THR A 1 90 ? -21.469 9.719 4.773 1 97.25 90 THR A N 1
ATOM 719 C CA . THR A 1 90 ? -22.219 10.445 3.748 1 97.25 90 THR A CA 1
ATOM 720 C C . THR A 1 90 ? -23.297 11.312 4.383 1 97.25 90 THR A C 1
ATOM 722 O O . THR A 1 90 ? -23.422 12.5 4.062 1 97.25 90 THR A O 1
ATOM 725 N N . LEU A 1 91 ? -24.016 10.703 5.254 1 97.81 91 LEU A N 1
ATOM 726 C CA . LEU A 1 91 ? -25.078 11.414 5.934 1 97.81 91 LEU A CA 1
ATOM 727 C C . LEU A 1 91 ? -24.516 12.539 6.805 1 97.81 91 LEU A C 1
ATOM 729 O O . LEU A 1 91 ? -25.125 13.609 6.91 1 97.81 91 LEU A O 1
ATOM 733 N N . GLY A 1 92 ? -23.406 12.297 7.461 1 98.12 92 GLY A N 1
ATOM 734 C CA . GLY A 1 92 ? -22.766 13.32 8.273 1 98.12 92 GLY A CA 1
ATOM 735 C C . GLY A 1 92 ? -22.312 14.523 7.469 1 98.12 92 GLY A C 1
ATOM 736 O O . GLY A 1 92 ? -22.578 15.664 7.848 1 98.12 92 GLY A O 1
ATOM 737 N N . PHE A 1 93 ? -21.656 14.266 6.344 1 97.81 93 PHE A N 1
ATOM 738 C CA . PHE A 1 93 ? -21.188 15.344 5.484 1 97.81 93 PHE A CA 1
ATOM 739 C C . PHE A 1 93 ? -22.359 16.125 4.898 1 97.81 93 PHE A C 1
ATOM 741 O O . PHE A 1 93 ? -22.328 17.344 4.828 1 97.81 93 PHE A O 1
ATOM 748 N N . LEU A 1 94 ? -23.328 15.391 4.484 1 97.5 94 LEU A N 1
ATOM 749 C CA . LEU A 1 94 ? -24.516 16.016 3.918 1 97.5 94 LEU A CA 1
ATOM 750 C C . LEU A 1 94 ? -25.219 16.891 4.957 1 97.5 94 LEU A C 1
ATOM 752 O O . LEU A 1 94 ? -25.609 18.031 4.664 1 97.5 94 LEU A O 1
ATOM 756 N N . GLY A 1 95 ? -25.422 16.328 6.098 1 98 95 GLY A N 1
ATOM 757 C CA . GLY A 1 95 ? -26.031 17.094 7.172 1 98 95 GLY A CA 1
ATOM 758 C C . GLY A 1 95 ? -25.266 18.359 7.504 1 98 95 GLY A C 1
ATOM 759 O O . GLY A 1 95 ? -25.875 19.422 7.668 1 98 95 GLY A O 1
ATOM 760 N N . PHE A 1 96 ? -23.969 18.188 7.645 1 97.88 96 PHE A N 1
ATOM 761 C CA . PHE A 1 96 ? -23.125 19.359 7.906 1 97.88 96 PHE A CA 1
ATOM 762 C C . PHE A 1 96 ? -23.297 20.406 6.812 1 97.88 96 PHE A C 1
ATOM 764 O O . PHE A 1 96 ? -23.531 21.578 7.102 1 97.88 96 PHE A O 1
ATOM 771 N N . ALA A 1 97 ? -23.234 20.016 5.539 1 96.88 97 ALA A N 1
ATOM 772 C CA . ALA A 1 97 ? -23.281 20.938 4.41 1 96.88 97 ALA A CA 1
ATOM 773 C C . ALA A 1 97 ? -24.625 21.656 4.344 1 96.88 97 ALA A C 1
ATOM 775 O O . ALA A 1 97 ? -24.672 22.875 4.137 1 96.88 97 ALA A O 1
ATOM 776 N N . LEU A 1 98 ? -25.688 21.016 4.543 1 96.62 98 LEU A N 1
ATOM 777 C CA . LEU A 1 98 ? -27.031 21.594 4.418 1 96.62 98 LEU A CA 1
ATOM 778 C C . LEU A 1 98 ? -27.297 22.562 5.555 1 96.62 98 LEU A C 1
ATOM 780 O O . LEU A 1 98 ? -27.781 23.688 5.316 1 96.62 98 LEU A O 1
ATOM 784 N N . ILE A 1 99 ? -26.969 22.172 6.758 1 97.75 99 ILE A N 1
ATOM 785 C CA . ILE A 1 99 ? -27.234 23.016 7.914 1 97.75 99 ILE A CA 1
ATOM 786 C C . ILE A 1 99 ? -26.266 24.203 7.926 1 97.75 99 ILE A C 1
ATOM 788 O O . ILE A 1 99 ? -26.672 25.344 8.148 1 97.75 99 ILE A O 1
ATOM 792 N N . TYR A 1 100 ? -25 23.891 7.648 1 96.94 100 TYR A N 1
ATOM 793 C CA . TYR A 1 100 ? -23.938 24.891 7.703 1 96.94 100 TYR A CA 1
ATOM 794 C C . TYR A 1 100 ? -24.141 25.953 6.633 1 96.94 100 TYR A C 1
ATOM 796 O O . TYR A 1 100 ? -23.734 27.109 6.812 1 96.94 100 TYR A O 1
ATOM 804 N N . SER A 1 101 ? -24.797 25.625 5.504 1 96.5 101 SER A N 1
ATOM 805 C CA . SER A 1 101 ? -25.031 26.578 4.426 1 96.5 101 SER A CA 1
ATOM 806 C C . SER A 1 101 ? -25.859 27.766 4.91 1 96.5 101 SER A C 1
ATOM 808 O O . SER A 1 101 ? -25.688 28.891 4.422 1 96.5 101 SER A O 1
ATOM 810 N N . LEU A 1 102 ? -26.688 27.562 5.875 1 96.44 102 LEU A N 1
ATOM 811 C CA . LEU A 1 102 ? -27.531 28.625 6.391 1 96.44 102 LEU A CA 1
ATOM 812 C C . LEU A 1 102 ? -26.719 29.594 7.258 1 96.44 102 LEU A C 1
ATOM 814 O O . LEU A 1 102 ? -27.078 30.766 7.395 1 96.44 102 LEU A O 1
ATOM 818 N N . HIS A 1 103 ? -25.625 29.062 7.922 1 95.81 103 HIS A N 1
ATOM 819 C CA . HIS A 1 103 ? -24.688 29.938 8.602 1 95.81 103 HIS A CA 1
ATOM 820 C C . HIS A 1 103 ? -24.125 31 7.652 1 95.81 103 HIS A C 1
ATOM 822 O O . HIS A 1 103 ? -23.969 32.156 8.031 1 95.81 103 HIS A O 1
ATOM 828 N N . GLY A 1 104 ? -23.859 30.594 6.422 1 95.44 104 GLY A N 1
ATOM 829 C CA . GLY A 1 104 ? -23.375 31.516 5.406 1 95.44 104 GLY A CA 1
ATOM 830 C C . GLY A 1 104 ? -24.469 32.438 4.867 1 95.44 104 GLY A C 1
ATOM 831 O O . GLY A 1 104 ? -24.266 33.625 4.688 1 95.44 104 GLY A O 1
ATOM 832 N N . ALA A 1 105 ? -25.641 31.891 4.668 1 94.44 105 ALA A N 1
ATOM 833 C CA . ALA A 1 105 ? -26.766 32.625 4.086 1 94.44 105 ALA A CA 1
ATOM 834 C C . ALA A 1 105 ? -27.219 33.75 4.996 1 94.44 105 ALA A C 1
ATOM 836 O O . ALA A 1 105 ? -27.672 34.812 4.52 1 94.44 105 ALA A O 1
ATOM 837 N N . PHE A 1 106 ? -27.047 33.562 6.316 1 95 106 PHE A N 1
ATOM 838 C CA . PHE A 1 106 ? -27.562 34.562 7.25 1 95 106 PHE A CA 1
ATOM 839 C C . PHE A 1 106 ? -26.438 35.438 7.789 1 95 106 PHE A C 1
ATOM 841 O O . PHE A 1 106 ? -26.594 36.094 8.828 1 95 106 PHE A O 1
ATOM 848 N N . THR A 1 107 ? -25.281 35.375 7.141 1 94.25 107 THR A N 1
ATOM 849 C CA . THR A 1 107 ? -24.172 36.25 7.535 1 94.25 107 THR A CA 1
ATOM 850 C C . THR A 1 107 ? -24.609 37.719 7.559 1 94.25 107 THR A C 1
ATOM 852 O O . THR A 1 107 ? -24.25 38.469 8.477 1 94.25 107 THR A O 1
ATOM 855 N N . GLY A 1 108 ? -25.422 38.156 6.57 1 92.19 108 GLY A N 1
ATOM 856 C CA . GLY A 1 108 ? -25.891 39.531 6.469 1 92.19 108 GLY A CA 1
ATOM 857 C C . GLY A 1 108 ? -26.781 39.938 7.625 1 92.19 108 GLY A C 1
ATOM 858 O O . GLY A 1 108 ? -26.906 41.125 7.914 1 92.19 108 GLY A O 1
ATOM 859 N N . MET A 1 109 ? -27.328 38.969 8.352 1 90 109 MET A N 1
ATOM 860 C CA . MET A 1 109 ? -28.25 39.25 9.461 1 90 109 MET A CA 1
ATOM 861 C C . MET A 1 109 ? -27.484 39.375 10.773 1 90 109 MET A C 1
ATOM 863 O O . MET A 1 109 ? -28.094 39.5 11.844 1 90 109 MET A O 1
ATOM 867 N N . ALA A 1 110 ? -26.203 39.344 10.719 1 90.56 110 ALA A N 1
ATOM 868 C CA . ALA A 1 110 ? -25.375 39.281 11.922 1 90.56 110 ALA A CA 1
ATOM 869 C C . ALA A 1 110 ? -25.672 40.469 12.836 1 90.56 110 ALA A C 1
ATOM 871 O O . ALA A 1 110 ? -25.641 40.344 14.062 1 90.56 110 ALA A O 1
ATOM 872 N N . HIS A 1 111 ? -26.016 41.625 12.266 1 91.75 111 HIS A N 1
ATOM 873 C CA . HIS A 1 111 ? -26.234 42.812 13.07 1 91.75 111 HIS A CA 1
ATOM 874 C C . HIS A 1 111 ? -27.688 42.938 13.492 1 91.75 111 HIS A C 1
ATOM 876 O O . HIS A 1 111 ? -28 43.656 14.43 1 91.75 111 HIS A O 1
ATOM 882 N N . GLN A 1 112 ? -28.562 42.219 12.828 1 92.38 112 GLN A N 1
ATOM 883 C CA . GLN A 1 112 ? -29.984 42.25 13.18 1 92.38 112 GLN A CA 1
ATOM 884 C C . GLN A 1 112 ? -30.328 41.156 14.18 1 92.38 112 GLN A C 1
ATOM 886 O O . GLN A 1 112 ? -30.953 41.406 15.211 1 92.38 112 GLN A O 1
ATOM 891 N N . ASN A 1 113 ? -29.891 40 13.859 1 93.94 113 ASN A N 1
ATOM 892 C CA . ASN A 1 113 ? -30.047 38.812 14.711 1 93.94 113 ASN A CA 1
ATOM 893 C C . ASN A 1 113 ? -28.797 37.938 14.695 1 93.94 113 ASN A C 1
ATOM 895 O O . ASN A 1 113 ? -28.688 37.031 13.867 1 93.94 113 ASN A O 1
ATOM 899 N N . ILE A 1 114 ? -27.953 38.125 15.664 1 94.06 114 ILE A N 1
ATOM 900 C CA . ILE A 1 114 ? -26.641 37.5 15.68 1 94.06 114 ILE A CA 1
ATOM 901 C C . ILE A 1 114 ? -26.797 36 15.891 1 94.06 114 ILE A C 1
ATOM 903 O O . ILE A 1 114 ? -25.984 35.188 15.414 1 94.06 114 ILE A O 1
ATOM 907 N N . TRP A 1 115 ? -27.844 35.625 16.578 1 93.94 115 TRP A N 1
ATOM 908 C CA . TRP A 1 115 ? -28.016 34.219 16.922 1 93.94 115 TRP A CA 1
ATOM 909 C C . TRP A 1 115 ? -28.5 33.438 15.727 1 93.94 115 TRP A C 1
ATOM 911 O O . TRP A 1 115 ? -28.156 32.25 15.578 1 93.94 115 TRP A O 1
ATOM 921 N N . LEU A 1 116 ? -29.312 34.062 14.891 1 93.38 116 LEU A N 1
ATOM 922 C CA . LEU A 1 116 ? -29.719 33.406 13.648 1 93.38 116 LEU A CA 1
ATOM 923 C C . LEU A 1 116 ? -28.516 33.094 12.781 1 93.38 116 LEU A C 1
ATOM 925 O O . LEU A 1 116 ? -28.484 32.062 12.102 1 93.38 116 LEU A O 1
ATOM 929 N N . PHE A 1 117 ? -27.547 33.906 12.883 1 92.81 117 PHE A N 1
ATOM 930 C CA . PHE A 1 117 ? -26.297 33.75 12.148 1 92.81 117 PHE A CA 1
ATOM 931 C C . PHE A 1 117 ? -25.391 32.719 12.805 1 92.81 117 PHE A C 1
ATOM 933 O O . PHE A 1 117 ? -24.922 31.781 12.141 1 92.81 117 PHE A O 1
ATOM 940 N N . LEU A 1 118 ? -25.328 32.688 14.062 1 95.06 118 LEU A N 1
ATOM 941 C CA . LEU A 1 118 ? -24.266 31.984 14.766 1 95.06 118 LEU A CA 1
ATOM 942 C C . LEU A 1 118 ? -24.672 30.547 15.078 1 95.06 118 LEU A C 1
ATOM 944 O O . LEU A 1 118 ? -23.844 29.641 15.094 1 95.06 118 LEU A O 1
ATOM 948 N N . LEU A 1 119 ? -25.906 30.25 15.25 1 96.06 119 LEU A N 1
ATOM 949 C CA . LEU A 1 119 ? -26.312 28.984 15.883 1 96.06 119 LEU A CA 1
ATOM 950 C C . LEU A 1 119 ? -26.297 27.844 14.883 1 96.06 119 LEU A C 1
ATOM 952 O O . LEU A 1 119 ? -26.281 26.672 15.266 1 96.06 119 LEU A O 1
ATOM 956 N N . TYR A 1 120 ? -26.328 28.094 13.625 1 96.94 120 TYR A N 1
ATOM 957 C CA . TYR A 1 120 ? -26.266 27.047 12.617 1 96.94 120 TYR A CA 1
ATOM 958 C C . TYR A 1 120 ? -24.906 26.375 12.602 1 96.94 120 TYR A C 1
ATOM 960 O O . TYR A 1 120 ? -24.781 25.203 12.242 1 96.94 120 TYR A O 1
ATOM 968 N N . GLY A 1 121 ? -23.812 27.094 12.961 1 96.56 121 GLY A N 1
ATOM 969 C CA . GLY A 1 121 ? -22.484 26.531 13.023 1 96.56 121 GLY A CA 1
ATOM 970 C C . GLY A 1 121 ? -22.375 25.359 13.992 1 96.56 121 GLY A C 1
ATOM 971 O O . GLY A 1 121 ? -22.141 24.219 13.578 1 96.56 121 GLY A O 1
ATOM 972 N N . PRO A 1 122 ? -22.656 25.641 15.273 1 96.88 122 PRO A N 1
ATOM 973 C CA . PRO A 1 122 ? -22.578 24.562 16.25 1 96.88 122 PRO A CA 1
ATOM 974 C C . PRO A 1 122 ? -23.578 23.453 15.992 1 96.88 122 PRO A C 1
ATOM 976 O O . PRO A 1 122 ? -23.297 22.281 16.266 1 96.88 122 PRO A O 1
ATOM 979 N N . ALA A 1 123 ? -24.719 23.766 15.477 1 97.5 123 ALA A N 1
ATOM 980 C CA . ALA A 1 123 ? -25.734 22.75 15.164 1 97.5 123 ALA A CA 1
ATOM 981 C C . ALA A 1 123 ? -25.219 21.797 14.094 1 97.5 123 ALA A C 1
ATOM 983 O O . ALA A 1 123 ? -25.391 20.578 14.203 1 97.5 123 ALA A O 1
ATOM 984 N N . SER A 1 124 ? -24.656 22.328 13.039 1 97.94 124 SER A N 1
ATOM 985 C CA . SER A 1 124 ? -24.125 21.5 11.961 1 97.94 124 SER A CA 1
ATOM 986 C C . SER A 1 124 ? -23 20.594 12.445 1 97.94 124 SER A C 1
ATOM 988 O O . SER A 1 124 ? -22.953 19.406 12.086 1 97.94 124 SER A O 1
ATOM 990 N N . ARG A 1 125 ? -22.109 21.109 13.266 1 98 125 ARG A N 1
ATOM 991 C CA . ARG A 1 125 ? -20.984 20.344 13.781 1 98 125 ARG A CA 1
ATOM 992 C C . ARG A 1 125 ? -21.453 19.234 14.719 1 98 125 ARG A C 1
ATOM 994 O O . ARG A 1 125 ? -20.891 18.141 14.742 1 98 125 ARG A O 1
ATOM 1001 N N . LEU A 1 126 ? -22.5 19.547 15.484 1 97.88 126 LEU A N 1
ATOM 1002 C CA . LEU A 1 126 ? -23.078 18.547 16.375 1 97.88 126 LEU A CA 1
ATOM 1003 C C . LEU A 1 126 ? -23.688 17.391 15.594 1 97.88 126 LEU A C 1
ATOM 1005 O O . LEU A 1 126 ? -23.422 16.219 15.891 1 97.88 126 LEU A O 1
ATOM 1009 N N . VAL A 1 127 ? -24.438 17.734 14.602 1 98.06 127 VAL A N 1
ATOM 1010 C CA . VAL A 1 127 ? -25.078 16.719 13.766 1 98.06 127 VAL A CA 1
ATOM 1011 C C . VAL A 1 127 ? -24.016 15.844 13.109 1 98.06 127 VAL A C 1
ATOM 1013 O O . VAL A 1 127 ? -24.109 14.617 13.148 1 98.06 127 VAL A O 1
ATOM 1016 N N . MET A 1 128 ? -23.031 16.469 12.539 1 98.19 128 MET A N 1
ATOM 1017 C CA . MET A 1 128 ? -21.969 15.727 11.867 1 98.19 128 MET A CA 1
ATOM 1018 C C . MET A 1 128 ? -21.234 14.82 12.844 1 98.19 128 MET A C 1
ATOM 1020 O O . MET A 1 128 ? -20.984 13.656 12.547 1 98.19 128 MET A O 1
ATOM 1024 N N . SER A 1 129 ? -20.922 15.328 14.047 1 98.19 129 SER A N 1
ATOM 1025 C CA . SER A 1 129 ? -20.156 14.555 15.023 1 98.19 129 SER A CA 1
ATOM 1026 C C . SER A 1 129 ? -20.938 13.32 15.469 1 98.19 129 SER A C 1
ATOM 1028 O O . SER A 1 129 ? -20.359 12.242 15.641 1 98.19 129 SER A O 1
ATOM 1030 N N . ILE A 1 130 ? -22.234 13.43 15.641 1 98.12 130 ILE A N 1
ATOM 1031 C CA . ILE A 1 130 ? -23.078 12.312 16.062 1 98.12 130 ILE A CA 1
ATOM 1032 C C . ILE A 1 130 ? -23.094 11.234 14.969 1 98.12 130 ILE A C 1
ATOM 1034 O O . ILE A 1 130 ? -22.906 10.055 15.258 1 98.12 130 ILE A O 1
ATOM 1038 N N . LEU A 1 131 ? -23.25 11.672 13.789 1 98.25 131 LEU A N 1
ATOM 1039 C CA . LEU A 1 131 ? -23.344 10.719 12.688 1 98.25 131 LEU A CA 1
ATOM 1040 C C . LEU A 1 131 ? -22 10.055 12.43 1 98.25 131 LEU A C 1
ATOM 1042 O O . LEU A 1 131 ? -21.953 8.883 12.047 1 98.25 131 LEU A O 1
ATOM 1046 N N . LEU A 1 132 ? -20.906 10.805 12.586 1 97.62 132 LEU A N 1
ATOM 1047 C CA . LEU A 1 132 ? -19.578 10.203 12.461 1 97.62 132 LEU A CA 1
ATOM 1048 C C . LEU A 1 132 ? -19.375 9.133 13.523 1 97.62 132 LEU A C 1
ATOM 1050 O O . LEU A 1 132 ? -18.766 8.094 13.258 1 97.62 132 LEU A O 1
ATOM 1054 N N . LEU A 1 133 ? -19.891 9.414 14.734 1 97.81 133 LEU A N 1
ATOM 1055 C CA . LEU A 1 133 ? -19.766 8.43 15.805 1 97.81 133 LEU A CA 1
ATOM 1056 C C . LEU A 1 133 ? -20.562 7.168 15.477 1 97.81 133 LEU A C 1
ATOM 1058 O O . LEU A 1 133 ? -20.062 6.055 15.641 1 97.81 133 LEU A O 1
ATOM 1062 N N . VAL A 1 134 ? -21.75 7.312 14.992 1 97.25 134 VAL A N 1
ATOM 1063 C CA . VAL A 1 134 ? -22.578 6.168 14.609 1 97.25 134 VAL A CA 1
ATOM 1064 C C . VAL A 1 134 ? -21.875 5.383 13.5 1 97.25 134 VAL A C 1
ATOM 1066 O O . VAL A 1 134 ? -21.922 4.152 13.484 1 97.25 134 VAL A O 1
ATOM 1069 N N . GLY A 1 135 ? -21.312 6.152 12.641 1 95.56 135 GLY A N 1
ATOM 1070 C CA . GLY A 1 135 ? -20.547 5.508 11.586 1 95.56 135 GLY A CA 1
ATOM 1071 C C . GLY A 1 135 ? -19.406 4.645 12.109 1 95.56 135 GLY A C 1
ATOM 1072 O O . GLY A 1 135 ? -19.266 3.492 11.703 1 95.56 135 GLY A O 1
ATOM 1073 N N . GLN A 1 136 ? -18.625 5.152 13.008 1 94.5 136 GLN A N 1
ATOM 1074 C CA . GLN A 1 136 ? -17.531 4.383 13.57 1 94.5 136 GLN A CA 1
ATOM 1075 C C . GLN A 1 136 ? -18.031 3.127 14.273 1 94.5 136 GLN A C 1
ATOM 1077 O O . GLN A 1 136 ? -17.406 2.068 14.203 1 94.5 136 GLN A O 1
ATOM 1082 N N . LEU A 1 137 ? -19.172 3.248 14.945 1 94.62 137 LEU A N 1
ATOM 1083 C CA . LEU A 1 137 ? -19.75 2.121 15.672 1 94.62 137 LEU A CA 1
ATOM 1084 C C . LEU A 1 137 ? -20.172 1.02 14.711 1 94.62 137 LEU A C 1
ATOM 1086 O O . LEU A 1 137 ? -20.25 -0.151 15.094 1 94.62 137 LEU A O 1
ATOM 1090 N N . SER A 1 138 ? -20.312 1.36 13.461 1 92.75 138 SER A N 1
ATOM 1091 C CA . SER A 1 138 ? -20.75 0.397 12.461 1 92.75 138 SER A CA 1
ATOM 1092 C C . SER A 1 138 ? -19.578 -0.147 11.656 1 92.75 138 SER A C 1
ATOM 1094 O O . SER A 1 138 ? -19.766 -0.85 10.664 1 92.75 138 SER A O 1
ATOM 1096 N N . TYR A 1 139 ? -18.391 0.111 11.977 1 89.06 139 TYR A N 1
ATOM 1097 C CA . TYR A 1 139 ? -17.188 -0.179 11.211 1 89.06 139 TYR A CA 1
ATOM 1098 C C . TYR A 1 139 ? -17.031 -1.679 10.984 1 89.06 139 TYR A C 1
ATOM 1100 O O . TYR A 1 139 ? -16.641 -2.113 9.898 1 89.06 139 TYR A O 1
ATOM 1108 N N . PHE A 1 140 ? -17.406 -2.551 11.852 1 83.81 140 PHE A N 1
ATOM 1109 C CA . PHE A 1 140 ? -17.172 -3.984 11.719 1 83.81 140 PHE A CA 1
ATOM 1110 C C . PHE A 1 140 ? -18.453 -4.699 11.273 1 83.81 140 PHE A C 1
ATOM 1112 O O . PHE A 1 140 ? -18.484 -5.93 11.211 1 83.81 140 PHE A O 1
ATOM 1119 N N . ARG A 1 141 ? -19.406 -3.996 10.883 1 89.06 141 ARG A N 1
ATOM 1120 C CA . ARG A 1 141 ? -20.656 -4.617 10.445 1 89.06 141 ARG A CA 1
ATOM 1121 C C . ARG A 1 141 ? -20.562 -5.062 8.992 1 89.06 141 ARG A C 1
ATOM 1123 O O . ARG A 1 141 ? -19.781 -4.5 8.211 1 89.06 141 ARG A O 1
ATOM 1130 N N . ASP A 1 142 ? -21.344 -5.934 8.656 1 88.75 142 ASP A N 1
ATOM 1131 C CA . ASP A 1 142 ? -21.375 -6.469 7.297 1 88.75 142 ASP A CA 1
ATOM 1132 C C . ASP A 1 142 ? -21.891 -5.426 6.309 1 88.75 142 ASP A C 1
ATOM 1134 O O . ASP A 1 142 ? -2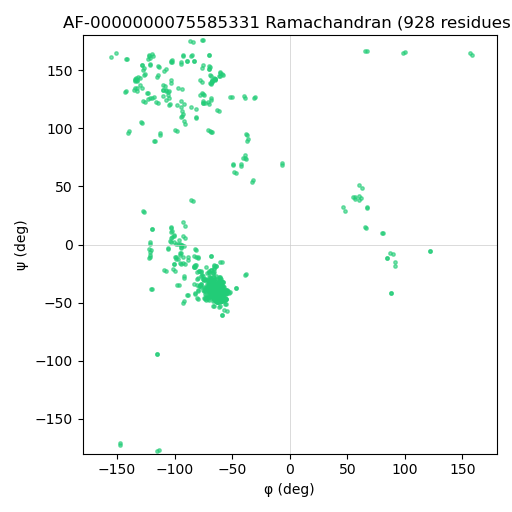2.672 -4.543 6.68 1 88.75 142 ASP A O 1
ATOM 1138 N N . ALA A 1 143 ? -21.438 -5.582 5.055 1 90.56 143 ALA A N 1
ATOM 1139 C CA . ALA A 1 143 ? -21.828 -4.66 3.992 1 90.56 143 ALA A CA 1
ATOM 1140 C C . ALA A 1 143 ? -23.328 -4.75 3.723 1 90.56 143 ALA A C 1
ATOM 1142 O O . ALA A 1 143 ? -23.906 -5.84 3.758 1 90.56 143 ALA A O 1
ATOM 1143 N N . ASP A 1 144 ? -23.891 -3.631 3.447 1 93 144 ASP A N 1
ATOM 1144 C CA . ASP A 1 144 ? -25.297 -3.598 3.057 1 93 144 ASP A CA 1
ATOM 1145 C C . ASP A 1 144 ? -25.5 -4.234 1.684 1 93 144 ASP A C 1
ATOM 1147 O O . ASP A 1 144 ? -24.688 -4.047 0.778 1 93 144 ASP A O 1
ATOM 1151 N N . PRO A 1 145 ? -26.562 -5.023 1.521 1 91.56 145 PRO A N 1
ATOM 1152 C CA . PRO A 1 145 ? -26.828 -5.613 0.209 1 91.56 145 PRO A CA 1
ATOM 1153 C C . PRO A 1 145 ? -27.047 -4.562 -0.879 1 91.56 145 PRO A C 1
ATOM 1155 O O . PRO A 1 145 ? -27.578 -3.484 -0.605 1 91.56 145 PRO A O 1
ATOM 1158 N N . PRO A 1 146 ? -26.688 -4.812 -2.111 1 89.19 146 PRO A N 1
ATOM 1159 C CA . PRO A 1 146 ? -26.75 -3.85 -3.215 1 89.19 146 PRO A CA 1
ATOM 1160 C C . PRO A 1 146 ? -28.156 -3.312 -3.459 1 89.19 146 PRO A C 1
ATOM 1162 O O . PRO A 1 146 ? -28.328 -2.148 -3.83 1 89.19 146 PRO A O 1
ATOM 1165 N N . GLU A 1 147 ? -29.141 -4.078 -3.23 1 89.56 147 GLU A N 1
ATOM 1166 C CA . GLU A 1 147 ? -30.516 -3.678 -3.512 1 89.56 147 GLU A CA 1
ATOM 1167 C C . GLU A 1 147 ? -30.969 -2.592 -2.545 1 89.56 147 GLU A C 1
ATOM 1169 O O . GLU A 1 147 ? -31.797 -1.745 -2.904 1 89.56 147 GLU A O 1
ATOM 1174 N N . ARG A 1 148 ? -30.359 -2.535 -1.396 1 92.38 148 ARG A N 1
ATOM 1175 C CA . ARG A 1 148 ? -30.812 -1.626 -0.349 1 92.38 148 ARG A CA 1
ATOM 1176 C C . ARG A 1 148 ? -30.047 -0.308 -0.396 1 92.38 148 ARG A C 1
ATOM 1178 O O . ARG A 1 148 ? -30.5 0.705 0.131 1 92.38 148 ARG A O 1
ATOM 1185 N N . ARG A 1 149 ? -28.938 -0.23 -1.05 1 91.69 149 ARG A N 1
ATOM 1186 C CA . ARG A 1 149 ? -28 0.891 -0.977 1 91.69 149 ARG A CA 1
ATOM 1187 C C . ARG A 1 149 ? -28.594 2.135 -1.637 1 91.69 149 ARG A C 1
ATOM 1189 O O . ARG A 1 149 ? -28.328 3.258 -1.2 1 91.69 149 ARG A O 1
ATOM 1196 N N . THR A 1 150 ? -29.406 1.904 -2.656 1 90.25 150 THR A N 1
ATOM 1197 C CA . THR A 1 150 ? -29.922 3.049 -3.4 1 90.25 150 THR A CA 1
ATOM 1198 C C . THR A 1 150 ? -31.359 3.342 -3.02 1 90.25 150 THR A C 1
ATOM 1200 O O . THR A 1 150 ? -31.969 4.277 -3.541 1 90.25 150 THR A O 1
ATOM 1203 N N . HIS A 1 151 ? -31.891 2.621 -2.117 1 92 151 HIS A N 1
ATOM 1204 C CA . HIS A 1 151 ? -33.281 2.818 -1.734 1 92 151 HIS A CA 1
ATOM 1205 C C . HIS A 1 151 ? -33.469 4.168 -1.049 1 92 151 HIS A C 1
ATOM 1207 O O . HIS A 1 151 ? -32.688 4.543 -0.174 1 92 151 HIS A O 1
ATOM 1213 N N . LEU A 1 152 ? -34.562 4.84 -1.336 1 91.5 152 LEU A N 1
ATOM 1214 C CA . LEU A 1 152 ? -34.812 6.191 -0.859 1 91.5 152 LEU A CA 1
ATOM 1215 C C . LEU A 1 152 ? -35.125 6.191 0.639 1 91.5 152 LEU A C 1
ATOM 1217 O O . LEU A 1 152 ? -34.875 7.195 1.318 1 91.5 152 LEU A O 1
ATOM 1221 N N . SER A 1 153 ? -35.594 5.133 1.135 1 91.75 153 SER A N 1
ATOM 1222 C CA . SER A 1 153 ? -35.938 5.043 2.549 1 91.75 153 SER A CA 1
ATOM 1223 C C . SER A 1 153 ? -34.719 5.145 3.432 1 91.75 153 SER A C 1
ATOM 1225 O O . SER A 1 153 ? -34.812 5.504 4.605 1 91.75 153 SER A O 1
ATOM 1227 N N . MET A 1 154 ? -33.562 4.871 2.893 1 91.75 154 MET A N 1
ATOM 1228 C CA . MET A 1 154 ? -32.312 4.922 3.65 1 91.75 154 MET A CA 1
ATOM 1229 C C . MET A 1 154 ? -31.797 6.352 3.758 1 91.75 154 MET A C 1
ATOM 1231 O O . MET A 1 154 ? -30.984 6.66 4.633 1 91.75 154 MET A O 1
ATOM 1235 N N . TRP A 1 155 ? -32.281 7.262 2.918 1 94.81 155 TRP A N 1
ATOM 1236 C CA . TRP A 1 155 ? -31.703 8.594 2.814 1 94.81 155 TRP A CA 1
ATOM 1237 C C . TRP A 1 155 ? -32.719 9.672 3.15 1 94.81 155 TRP A C 1
ATOM 1239 O O . TRP A 1 155 ? -32.438 10.609 3.889 1 94.81 155 TRP A O 1
ATOM 1249 N N . LEU A 1 156 ? -34 9.586 2.773 1 95.12 156 LEU A N 1
ATOM 1250 C CA . LEU A 1 156 ? -35 10.625 2.809 1 95.12 156 LEU A CA 1
ATOM 1251 C C . LEU A 1 156 ? -35.344 11.023 4.246 1 95.12 156 LEU A C 1
ATOM 1253 O O . LEU A 1 156 ? -35.5 12.203 4.547 1 95.12 156 LEU A O 1
ATOM 1257 N N . PRO A 1 157 ? -35.469 10.094 5.145 1 96.31 157 PRO A N 1
ATOM 1258 C CA . PRO A 1 157 ? -35.75 10.5 6.523 1 96.31 157 PRO A CA 1
ATOM 1259 C C . PRO A 1 157 ? -34.656 11.375 7.117 1 96.31 157 PRO A C 1
ATOM 1261 O O . PRO A 1 157 ? -34.938 12.266 7.922 1 96.31 157 PRO A O 1
ATOM 1264 N N . TRP A 1 158 ? -33.5 11.156 6.801 1 96.75 158 TRP A N 1
ATOM 1265 C CA . TRP A 1 158 ? -32.375 11.945 7.32 1 96.75 158 TRP A CA 1
ATOM 1266 C C . TRP A 1 158 ? -32.375 13.352 6.719 1 96.75 158 TRP A C 1
ATOM 1268 O O . TRP A 1 158 ? -32.125 14.336 7.418 1 96.75 158 TRP A O 1
ATOM 1278 N N . ILE A 1 159 ? -32.719 13.438 5.449 1 96.25 159 ILE A N 1
ATOM 1279 C CA . ILE A 1 159 ? -32.812 14.742 4.809 1 96.25 159 ILE A CA 1
ATOM 1280 C C . ILE A 1 159 ? -33.938 15.555 5.461 1 96.25 159 ILE A C 1
ATOM 1282 O O . ILE A 1 159 ? -33.75 16.734 5.754 1 96.25 159 ILE A O 1
ATOM 1286 N N . ALA A 1 160 ? -35.031 14.844 5.695 1 96.88 160 ALA A N 1
ATOM 1287 C CA . ALA A 1 160 ? -36.125 15.484 6.414 1 96.88 160 ALA A CA 1
ATOM 1288 C C . ALA A 1 160 ? -35.688 15.906 7.816 1 96.88 160 ALA A C 1
ATOM 1290 O O . ALA A 1 160 ? -36.094 16.969 8.305 1 96.88 160 ALA A O 1
ATOM 1291 N N . GLY A 1 161 ? -34.906 15.07 8.445 1 97.88 161 GLY A N 1
ATOM 1292 C CA . GLY A 1 161 ? -34.375 15.391 9.758 1 97.88 161 GLY A CA 1
ATOM 1293 C C . GLY A 1 161 ? -33.5 16.641 9.766 1 97.88 161 GLY A C 1
ATOM 1294 O O . GLY A 1 161 ? -33.594 17.453 10.695 1 97.88 161 GLY A O 1
ATOM 1295 N N . TYR A 1 162 ? -32.719 16.875 8.719 1 98 162 TYR A N 1
ATOM 1296 C CA . TYR A 1 162 ? -31.875 18.062 8.633 1 98 162 TYR A CA 1
ATOM 1297 C C . TYR A 1 162 ? -32.719 19.312 8.477 1 98 162 TYR A C 1
ATOM 1299 O O . TYR A 1 162 ? -32.406 20.359 9.047 1 98 162 TYR A O 1
ATOM 1307 N N . VAL A 1 163 ? -33.812 19.203 7.727 1 97.25 163 VAL A N 1
ATOM 1308 C CA . VAL A 1 163 ? -34.719 20.344 7.551 1 97.25 163 VAL A CA 1
ATOM 1309 C C . VAL A 1 163 ? -35.375 20.703 8.891 1 97.25 163 VAL A C 1
ATOM 1311 O O . VAL A 1 163 ? -35.5 21.875 9.219 1 97.25 163 VAL A O 1
ATOM 1314 N N . VAL A 1 164 ? -35.719 19.688 9.641 1 97.81 164 VAL A N 1
ATOM 1315 C CA . VAL A 1 164 ? -36.281 19.906 10.961 1 97.81 164 VAL A CA 1
ATOM 1316 C C . VAL A 1 164 ? -35.281 20.594 11.867 1 97.81 164 VAL A C 1
ATOM 1318 O O . VAL A 1 164 ? -35.625 21.516 12.617 1 97.81 164 VAL A O 1
ATOM 1321 N N . VAL A 1 165 ? -34.062 20.188 11.828 1 97.69 165 VAL A N 1
ATOM 1322 C CA . VAL A 1 165 ? -33 20.812 12.625 1 97.69 165 VAL A CA 1
ATOM 1323 C C . VAL A 1 165 ? -32.844 22.281 12.234 1 97.69 165 VAL A C 1
ATOM 1325 O O . VAL A 1 165 ? -32.688 23.141 13.094 1 97.69 165 VAL A O 1
ATOM 1328 N N . CYS A 1 166 ? -32.938 22.578 10.922 1 97.69 166 CYS A N 1
ATOM 1329 C CA . CYS A 1 166 ? -32.812 23.953 10.445 1 97.69 166 CYS A CA 1
ATOM 1330 C C . CYS A 1 166 ? -33.938 24.828 11.008 1 97.69 166 CYS A C 1
ATOM 1332 O O . CYS A 1 166 ? -33.688 25.938 11.461 1 97.69 166 CYS A O 1
ATOM 1334 N N . PHE A 1 167 ? -35.094 24.281 11.047 1 97.44 167 PHE A N 1
ATOM 1335 C CA . PHE A 1 167 ? -36.25 25.031 11.578 1 97.44 167 PHE A CA 1
ATOM 1336 C C . PHE A 1 167 ? -36.125 25.172 13.094 1 97.44 167 PHE A C 1
ATOM 1338 O O . PHE A 1 167 ? -36.5 26.219 13.648 1 97.44 167 PHE A O 1
ATOM 1345 N N . ALA A 1 168 ? -35.656 24.141 13.727 1 97.12 168 ALA A N 1
ATOM 1346 C CA . ALA A 1 168 ? -35.5 24.203 15.18 1 97.12 168 ALA A CA 1
ATOM 1347 C C . ALA A 1 168 ? -34.469 25.266 15.562 1 97.12 168 ALA A C 1
ATOM 1349 O O . ALA A 1 168 ? -34.656 25.984 16.547 1 97.12 168 ALA A O 1
ATOM 1350 N N . VAL A 1 169 ? -33.375 25.391 14.836 1 96.94 169 VAL A N 1
ATOM 1351 C CA . VAL A 1 169 ? -32.344 26.375 15.094 1 96.94 169 VAL A CA 1
ATOM 1352 C C . VAL A 1 169 ? -32.906 27.781 14.898 1 96.94 169 VAL A C 1
ATOM 1354 O O . VAL A 1 169 ? -32.656 28.672 15.703 1 96.94 169 VAL A O 1
ATOM 1357 N N . ALA A 1 170 ? -33.688 27.938 13.844 1 96.62 170 ALA A N 1
ATOM 1358 C CA . ALA A 1 170 ? -34.344 29.219 13.602 1 96.62 170 ALA A CA 1
ATOM 1359 C C . ALA A 1 170 ? -35.281 29.594 14.742 1 96.62 170 ALA A C 1
ATOM 1361 O O . ALA A 1 170 ? -35.281 30.75 15.195 1 96.62 170 ALA A O 1
ATOM 1362 N N . ALA A 1 171 ? -35.969 28.625 15.211 1 96.94 171 ALA A N 1
ATOM 1363 C CA . ALA A 1 171 ? -36.906 28.859 16.312 1 96.94 171 ALA A CA 1
ATOM 1364 C C . ALA A 1 171 ? -36.156 29.266 17.578 1 96.94 171 ALA A C 1
ATOM 1366 O O . ALA A 1 171 ? -36.594 30.172 18.297 1 96.94 171 ALA A O 1
ATOM 1367 N N . ILE A 1 172 ? -35.094 28.641 17.859 1 96.25 172 ILE A N 1
ATOM 1368 C CA . ILE A 1 172 ? -34.281 28.953 19.031 1 96.25 172 ILE A CA 1
ATOM 1369 C C . ILE A 1 172 ? -33.688 30.344 18.891 1 96.25 172 ILE A C 1
ATOM 1371 O O . ILE A 1 172 ? -33.625 31.109 19.844 1 96.25 172 ILE A O 1
ATOM 1375 N N . ALA A 1 173 ? -33.281 30.703 17.688 1 95.75 173 ALA A N 1
ATOM 1376 C CA . ALA A 1 173 ? -32.625 31.984 17.422 1 95.75 173 ALA A CA 1
ATOM 1377 C C . ALA A 1 173 ? -33.562 33.156 17.688 1 95.75 173 ALA A C 1
ATOM 1379 O O . ALA A 1 173 ? -33.125 34.25 18.047 1 95.75 173 ALA A O 1
ATOM 1380 N N . TYR A 1 174 ? -34.844 32.906 17.562 1 95.06 174 TYR A N 1
ATOM 1381 C CA . TYR A 1 174 ? -35.812 33.938 17.797 1 95.06 174 TYR A CA 1
ATOM 1382 C C . TYR A 1 174 ? -36.406 33.844 19.188 1 95.06 174 TYR A C 1
ATOM 1384 O O . TYR A 1 174 ? -37.25 34.656 19.578 1 95.06 174 TYR A O 1
ATOM 1392 N N . SER A 1 175 ? -35.969 32.906 19.938 1 94.75 175 SER A N 1
ATOM 1393 C CA . SER A 1 175 ? -36.469 32.688 21.297 1 94.75 175 SER A CA 1
ATOM 1394 C C . SER A 1 175 ? -35.594 33.438 22.312 1 94.75 175 SER A C 1
ATOM 1396 O O . SER A 1 175 ? -34.438 33.812 22 1 94.75 175 SER A O 1
ATOM 1398 N N . PRO A 1 176 ? -36.125 33.656 23.562 1 92.56 176 PRO A N 1
ATOM 1399 C CA . PRO A 1 176 ? -35.344 34.375 24.594 1 92.56 176 PRO A CA 1
ATOM 1400 C C . PRO A 1 176 ? -34.125 33.562 25.078 1 92.56 176 PRO A C 1
ATOM 1402 O O . PRO A 1 176 ? -33.219 34.156 25.688 1 92.56 176 PRO A O 1
ATOM 1405 N N . ILE A 1 177 ? -34.062 32.344 24.703 1 92.38 177 ILE A N 1
ATOM 1406 C CA . ILE A 1 177 ? -32.969 31.531 25.219 1 92.38 177 ILE A CA 1
ATOM 1407 C C . ILE A 1 177 ? -31.781 31.594 24.266 1 92.38 177 ILE A C 1
ATOM 1409 O O . ILE A 1 177 ? -30.719 31.016 24.547 1 92.38 177 ILE A O 1
ATOM 1413 N N . ALA A 1 178 ? -31.875 32.281 23.188 1 91.5 178 ALA A N 1
ATOM 1414 C CA . ALA A 1 178 ? -30.859 32.281 22.141 1 91.5 178 ALA A CA 1
ATOM 1415 C C . ALA A 1 178 ? -29.531 32.812 22.672 1 91.5 178 ALA A C 1
ATOM 1417 O O . ALA A 1 178 ? -28.469 32.25 22.328 1 91.5 178 ALA A O 1
ATOM 1418 N N . GLY A 1 179 ? -29.578 33.719 23.562 1 88.69 179 GLY A N 1
ATOM 1419 C CA . GLY A 1 179 ? -28.359 34.375 24.047 1 88.69 179 GLY A CA 1
ATOM 1420 C C . GLY A 1 179 ? -27.812 33.75 25.312 1 88.69 179 GLY A C 1
ATOM 1421 O O . GLY A 1 179 ? -26.75 34.156 25.812 1 88.69 179 GLY A O 1
ATOM 1422 N N . HIS A 1 180 ? -28.516 32.75 25.734 1 91.12 180 HIS A N 1
ATOM 1423 C CA . HIS A 1 180 ? -28.047 32.094 26.953 1 91.12 180 HIS A CA 1
ATOM 1424 C C . HIS A 1 180 ? -26.734 31.344 26.688 1 91.12 180 HIS A C 1
ATOM 1426 O O . HIS A 1 180 ? -26.562 30.766 25.594 1 91.12 180 HIS A O 1
ATOM 1432 N N . LEU A 1 181 ? -25.875 31.297 27.625 1 86.62 181 LEU A N 1
ATOM 1433 C CA . LEU A 1 181 ? -24.562 30.672 27.516 1 86.62 181 LEU A CA 1
ATOM 1434 C C . LEU A 1 181 ? -24.703 29.172 27.234 1 86.62 181 LEU A C 1
ATOM 1436 O O . LEU A 1 181 ? -23.906 28.609 26.484 1 86.62 181 LEU A O 1
ATOM 1440 N N . TRP A 1 182 ? -25.734 28.719 27.719 1 90 182 TRP A N 1
ATOM 1441 C CA . TRP A 1 182 ? -25.906 27.266 27.625 1 90 182 TRP A CA 1
ATOM 1442 C C . TRP A 1 182 ? -26.375 26.859 26.234 1 90 182 TRP A C 1
ATOM 1444 O O . TRP A 1 182 ? -26.172 25.719 25.797 1 90 182 TRP A O 1
ATOM 1454 N N . THR A 1 183 ? -26.984 27.719 25.484 1 91.38 183 THR A N 1
ATOM 1455 C CA . THR A 1 183 ? -27.516 27.375 24.172 1 91.38 183 THR A CA 1
ATOM 1456 C C . THR A 1 183 ? -26.391 27.031 23.203 1 91.38 183 THR A C 1
ATOM 1458 O O . THR A 1 183 ? -26.359 25.938 22.641 1 91.38 183 THR A O 1
ATOM 1461 N N . ARG A 1 184 ? -25.438 27.891 23.078 1 90.62 184 ARG A N 1
ATOM 1462 C CA . ARG A 1 184 ? -24.312 27.641 22.203 1 90.62 184 ARG A CA 1
ATOM 1463 C C . ARG A 1 184 ? -23.359 26.609 22.797 1 90.62 184 ARG A C 1
ATOM 1465 O O . ARG A 1 184 ? -22.844 25.734 22.094 1 90.62 184 ARG A O 1
ATOM 1472 N N . ALA A 1 185 ? -23.188 26.641 24.062 1 91.5 185 ALA A N 1
ATOM 1473 C CA . ALA A 1 185 ? -22.219 25.781 24.75 1 91.5 185 ALA A CA 1
ATOM 1474 C C . ALA A 1 185 ? -22.688 24.328 24.734 1 91.5 185 ALA A C 1
ATOM 1476 O O . ALA A 1 185 ? -21.859 23.406 24.672 1 91.5 185 ALA A O 1
ATOM 1477 N N . SER A 1 186 ? -23.969 24.188 24.766 1 94.06 186 SER A N 1
ATOM 1478 C CA . SER A 1 186 ? -24.469 22.812 24.734 1 94.06 186 SER A CA 1
ATOM 1479 C C . SER A 1 186 ? -24.25 22.172 23.375 1 94.06 186 SER A C 1
ATOM 1481 O O . SER A 1 186 ? -23.906 21 23.297 1 94.06 186 SER A O 1
ATOM 1483 N N . MET A 1 187 ? -24.391 22.953 22.328 1 95.56 187 MET A N 1
ATOM 1484 C CA . MET A 1 187 ? -24.188 22.406 21 1 95.56 187 MET A CA 1
ATOM 1485 C C . MET A 1 187 ? -22.719 22.172 20.703 1 95.56 187 MET A C 1
ATOM 1487 O O . MET A 1 187 ? -22.328 21.078 20.281 1 95.56 187 MET A O 1
ATOM 1491 N N . GLU A 1 188 ? -21.922 23.156 21.016 1 96.31 188 GLU A N 1
ATOM 1492 C CA . GLU A 1 188 ? -20.484 23.016 20.797 1 96.31 188 GLU A CA 1
ATOM 1493 C C . GLU A 1 188 ? -19.875 21.984 21.766 1 96.31 188 GLU A C 1
ATOM 1495 O O . GLU A 1 188 ? -19.016 21.203 21.375 1 96.31 188 GLU A O 1
ATOM 1500 N N . GLY A 1 189 ? -20.297 22.109 23 1 96.75 189 GLY A N 1
ATOM 1501 C CA . GLY A 1 189 ? -19.844 21.125 23.984 1 96.75 189 GLY A CA 1
ATOM 1502 C C . GLY A 1 189 ? -20.25 19.703 23.641 1 96.75 189 GLY A C 1
ATOM 1503 O O . GLY A 1 189 ? -19.484 18.766 23.844 1 96.75 189 GLY A O 1
ATOM 1504 N N . GLY A 1 190 ? -21.484 19.578 23.172 1 97.06 190 GLY A N 1
ATOM 1505 C CA . GLY A 1 190 ? -21.938 18.281 22.719 1 97.06 190 GLY A CA 1
ATOM 1506 C C . GLY A 1 190 ? -21.109 17.719 21.578 1 97.06 190 GLY A C 1
ATOM 1507 O O . GLY A 1 190 ? -20.734 16.547 21.594 1 97.06 190 GLY A O 1
ATOM 1508 N N . ALA A 1 191 ? -20.844 18.578 20.609 1 97.69 191 ALA A N 1
ATOM 1509 C CA . ALA A 1 191 ? -20 18.156 19.484 1 97.69 191 ALA A CA 1
ATOM 1510 C C . ALA A 1 191 ? -18.609 17.75 19.969 1 97.69 191 ALA A C 1
ATOM 1512 O O . ALA A 1 191 ? -18.062 16.766 19.469 1 97.69 191 ALA A O 1
ATOM 1513 N N . MET A 1 192 ? -18.047 18.469 20.891 1 97.69 192 MET A N 1
ATOM 1514 C CA . MET A 1 192 ? -16.734 18.188 21.453 1 97.69 192 MET A CA 1
ATOM 1515 C C . MET A 1 192 ? -16.719 16.828 22.156 1 97.69 192 MET A C 1
ATOM 1517 O O . MET A 1 192 ? -15.852 16 21.891 1 97.69 192 MET A O 1
ATOM 1521 N N . ILE A 1 193 ? -17.688 16.625 23 1 97.81 193 ILE A N 1
ATOM 1522 C CA . ILE A 1 193 ? -17.75 15.406 23.781 1 97.81 193 ILE A CA 1
ATOM 1523 C C . ILE A 1 193 ? -17.953 14.203 22.859 1 97.81 193 ILE A C 1
ATOM 1525 O O . ILE A 1 193 ? -17.266 13.18 23.016 1 97.81 193 ILE A O 1
ATOM 1529 N N . VAL A 1 194 ? -18.859 14.352 21.922 1 98.12 194 VAL A N 1
ATOM 1530 C CA . VAL A 1 194 ? -19.109 13.258 21 1 98.12 194 VAL A CA 1
ATOM 1531 C C . VAL A 1 194 ? -17.844 12.945 20.203 1 98.12 194 VAL A C 1
ATOM 1533 O O . VAL A 1 194 ? -17.531 11.773 19.969 1 98.12 194 VAL A O 1
ATOM 1536 N N . SER A 1 195 ? -17.156 13.961 19.75 1 98.19 195 SER A N 1
ATOM 1537 C CA . SER A 1 195 ? -15.914 13.766 19 1 98.19 195 SER A CA 1
ATOM 1538 C C . SER A 1 195 ? -14.844 13.109 19.859 1 98.19 195 SER A C 1
ATOM 1540 O O . SER A 1 195 ? -14.109 12.234 19.391 1 98.19 195 SER A O 1
ATOM 1542 N N . LEU A 1 196 ? -14.758 13.492 21.125 1 97.31 196 LEU A N 1
ATOM 1543 C CA . LEU A 1 196 ? -13.773 12.906 22.031 1 97.31 196 LEU A CA 1
ATOM 1544 C C . LEU A 1 196 ? -14.094 11.438 22.297 1 97.31 196 LEU A C 1
ATOM 1546 O O . LEU A 1 196 ? -13.188 10.602 22.375 1 97.31 196 LEU A O 1
ATOM 1550 N N . VAL A 1 197 ? -15.344 11.188 22.438 1 97.75 197 VAL A N 1
ATOM 1551 C CA . VAL A 1 197 ? -15.773 9.805 22.625 1 97.75 197 VAL A CA 1
ATOM 1552 C C . VAL A 1 197 ? -15.43 8.984 21.391 1 97.75 197 VAL A C 1
ATOM 1554 O O . VAL A 1 197 ? -15.008 7.832 21.5 1 97.75 197 VAL A O 1
ATOM 1557 N N . ASN A 1 198 ? -15.656 9.594 20.266 1 97.62 198 ASN A N 1
ATOM 1558 C CA . ASN A 1 198 ? -15.32 8.945 19 1 97.62 198 ASN A CA 1
ATOM 1559 C C . ASN A 1 198 ? -13.852 8.555 18.938 1 97.62 198 ASN A C 1
ATOM 1561 O O . ASN A 1 198 ? -13.516 7.41 18.625 1 97.62 198 ASN A O 1
ATOM 1565 N N . VAL A 1 199 ? -12.969 9.422 19.328 1 95.94 199 VAL A N 1
ATOM 1566 C CA . VAL A 1 199 ? -11.531 9.172 19.297 1 95.94 199 VAL A CA 1
ATOM 1567 C C . VAL A 1 199 ? -11.164 8.133 20.359 1 95.94 199 VAL A C 1
ATOM 1569 O O . VAL A 1 199 ? -10.367 7.227 20.094 1 95.94 199 VAL A O 1
ATOM 1572 N N . ALA A 1 200 ? -11.766 8.211 21.5 1 96 200 ALA A N 1
ATOM 1573 C CA . ALA A 1 200 ? -11.5 7.254 22.578 1 96 200 ALA A CA 1
ATOM 1574 C C . ALA A 1 200 ? -11.883 5.84 22.156 1 96 200 ALA A C 1
ATOM 1576 O O . ALA A 1 200 ? -11.148 4.887 22.422 1 96 200 ALA A O 1
ATOM 1577 N N . LEU A 1 201 ? -12.992 5.727 21.531 1 95.69 201 LEU A N 1
ATOM 1578 C CA . LEU A 1 201 ? -13.461 4.418 21.094 1 95.69 201 LEU A CA 1
ATOM 1579 C C . LEU A 1 201 ? -12.555 3.85 20 1 95.69 201 LEU A C 1
ATOM 1581 O O . LEU A 1 201 ? -12.344 2.637 19.938 1 95.69 201 LEU A O 1
ATOM 1585 N N . LEU A 1 202 ? -12.094 4.746 19.156 1 93.12 202 LEU A N 1
ATOM 1586 C CA . LEU A 1 202 ? -11.148 4.316 18.141 1 93.12 202 LEU A CA 1
ATOM 1587 C C . LEU A 1 202 ? -9.898 3.713 18.766 1 93.12 202 LEU A C 1
ATOM 1589 O O . LEU A 1 202 ? -9.391 2.689 18.297 1 93.12 202 LEU A O 1
ATOM 1593 N N . LEU A 1 203 ? -9.406 4.289 19.844 1 90.56 203 LEU A N 1
ATOM 1594 C CA . LEU A 1 203 ? -8.203 3.84 20.531 1 90.56 203 LEU A CA 1
ATOM 1595 C C . LEU A 1 203 ? -8.461 2.559 21.312 1 90.56 203 LEU A C 1
ATOM 1597 O O . LEU A 1 203 ? -7.664 1.622 21.266 1 90.56 203 LEU A O 1
ATOM 1601 N N . VAL A 1 204 ? -9.648 2.461 21.953 1 93 204 VAL A N 1
ATOM 1602 C CA . VAL A 1 204 ? -10 1.315 22.797 1 93 204 VAL A CA 1
ATOM 1603 C C . VAL A 1 204 ? -10.234 0.09 21.906 1 93 204 VAL A C 1
ATOM 1605 O O . VAL A 1 204 ? -9.844 -1.022 22.266 1 93 204 VAL A O 1
ATOM 1608 N N . ARG A 1 205 ? -10.82 0.313 20.766 1 91.56 205 ARG A N 1
ATOM 1609 C CA . ARG A 1 205 ? -11.125 -0.777 19.844 1 91.56 205 ARG A CA 1
ATOM 1610 C C . ARG A 1 205 ? -9.906 -1.145 19.016 1 91.56 205 ARG A C 1
ATOM 1612 O O . ARG A 1 205 ? -9.953 -2.084 18.219 1 91.56 205 ARG A O 1
ATOM 1619 N N . ARG A 1 206 ? -8.789 -0.421 19.156 1 87.94 206 ARG A N 1
ATOM 1620 C CA . ARG A 1 206 ? -7.512 -0.673 18.5 1 87.94 206 ARG A CA 1
ATOM 1621 C C . ARG A 1 206 ? -7.68 -0.744 16.984 1 87.94 206 ARG A C 1
ATOM 1623 O O . ARG A 1 206 ? -7.176 -1.669 16.344 1 87.94 206 ARG A O 1
ATOM 1630 N N . ILE A 1 207 ? -8.523 0.18 16.484 1 85.19 207 ILE A N 1
ATOM 1631 C CA . ILE A 1 207 ? -8.656 0.316 15.031 1 85.19 207 ILE A CA 1
ATOM 1632 C C . ILE A 1 207 ? -7.508 1.157 14.484 1 85.19 207 ILE A C 1
ATOM 1634 O O . ILE A 1 207 ? -7.445 2.365 14.727 1 85.19 207 ILE A O 1
ATOM 1638 N N . ARG A 1 208 ? -6.523 0.479 13.703 1 77.25 208 ARG A N 1
ATOM 1639 C CA . ARG A 1 208 ? -5.297 1.182 13.336 1 77.25 208 ARG A CA 1
ATOM 1640 C C . ARG A 1 208 ? -5.059 1.117 11.836 1 77.25 208 ARG A C 1
ATOM 1642 O O . ARG A 1 208 ? -3.918 1.199 11.375 1 77.25 208 ARG A O 1
ATOM 1649 N N . THR A 1 209 ? -6.117 1.015 11.039 1 77.19 209 THR A N 1
ATOM 1650 C CA . THR A 1 209 ? -5.93 1.087 9.602 1 77.19 209 THR A CA 1
ATOM 1651 C C . THR A 1 209 ? -5.551 2.502 9.172 1 77.19 209 THR A C 1
ATOM 1653 O O . THR A 1 209 ? -5.918 3.475 9.836 1 77.19 209 THR A O 1
ATOM 1656 N N . PRO A 1 210 ? -4.809 2.656 8.109 1 75.88 210 PRO A N 1
ATOM 1657 C CA . PRO A 1 210 ? -4.316 3.977 7.711 1 75.88 210 PRO A CA 1
ATOM 1658 C C . PRO A 1 210 ? -5.438 5 7.539 1 75.88 210 PRO A C 1
ATOM 1660 O O . PRO A 1 210 ? -5.305 6.145 7.977 1 75.88 210 PRO A O 1
ATOM 1663 N N . LEU A 1 211 ? -6.516 4.594 6.949 1 83.69 211 LEU A N 1
ATOM 1664 C CA . LEU A 1 211 ? -7.59 5.551 6.711 1 83.69 211 LEU A CA 1
ATOM 1665 C C . LEU A 1 211 ? -8.312 5.891 8.016 1 83.69 211 LEU A C 1
ATOM 1667 O O . LEU A 1 211 ? -8.773 7.02 8.195 1 83.69 211 LEU A O 1
ATOM 1671 N N . MET A 1 212 ? -8.336 4.957 8.922 1 88.19 212 MET A N 1
ATOM 1672 C CA . MET A 1 212 ? -8.984 5.227 10.195 1 88.19 212 MET A CA 1
ATOM 1673 C C . MET A 1 212 ? -8.094 6.082 11.094 1 88.19 212 MET A C 1
ATOM 1675 O O . MET A 1 212 ? -8.594 6.785 11.977 1 88.19 212 MET A O 1
ATOM 1679 N N . LEU A 1 213 ? -6.832 6.027 10.828 1 85.62 213 LEU A N 1
ATOM 1680 C CA . LEU A 1 213 ? -5.945 6.957 11.516 1 85.62 213 LEU A CA 1
ATOM 1681 C C . LEU A 1 213 ? -6.211 8.391 11.07 1 85.62 213 LEU A C 1
ATOM 1683 O O . LEU A 1 213 ? -6.262 9.305 11.898 1 85.62 213 LEU A O 1
ATOM 1687 N N . VAL A 1 214 ? -6.359 8.562 9.75 1 88.38 214 VAL A N 1
ATOM 1688 C CA . VAL A 1 214 ? -6.711 9.867 9.211 1 88.38 214 VAL A CA 1
ATOM 1689 C C . VAL A 1 214 ? -8.047 10.328 9.789 1 88.38 214 VAL A C 1
ATOM 1691 O O . VAL A 1 214 ? -8.203 11.492 10.164 1 88.38 214 VAL A O 1
ATOM 1694 N N . TYR A 1 215 ? -8.945 9.359 9.898 1 93.12 215 TYR A N 1
ATOM 1695 C CA . TYR A 1 215 ? -10.25 9.617 10.508 1 93.12 215 TYR A CA 1
ATOM 1696 C C . TYR A 1 215 ? -10.094 10.094 11.945 1 93.12 215 TYR A C 1
ATOM 1698 O O . TYR A 1 215 ? -10.688 11.102 12.344 1 93.12 215 TYR A O 1
ATOM 1706 N N . GLY A 1 216 ? -9.266 9.453 12.695 1 93.62 216 GLY A N 1
ATOM 1707 C CA . GLY A 1 216 ? -9.055 9.805 14.086 1 93.62 216 GLY A CA 1
ATOM 1708 C C . GLY A 1 216 ? -8.445 11.18 14.266 1 93.62 216 GLY A C 1
ATOM 1709 O O . GLY A 1 216 ? -8.883 11.953 15.125 1 93.62 216 GLY A O 1
ATOM 1710 N N . ILE A 1 217 ? -7.484 11.516 13.453 1 93.88 217 ILE A N 1
ATOM 1711 C CA . ILE A 1 217 ? -6.832 12.82 13.523 1 93.88 217 ILE A CA 1
ATOM 1712 C C . ILE A 1 217 ? -7.828 13.914 13.148 1 93.88 217 ILE A C 1
ATOM 1714 O O . ILE A 1 217 ? -7.859 14.977 13.773 1 93.88 217 ILE A O 1
ATOM 1718 N N . SER A 1 218 ? -8.656 13.617 12.18 1 96.06 218 SER A N 1
ATOM 1719 C CA . SER A 1 218 ? -9.664 14.578 11.742 1 96.06 218 SER A CA 1
ATOM 1720 C C . SER A 1 218 ? -10.688 14.844 12.844 1 96.06 218 SER A C 1
ATOM 1722 O O . SER A 1 218 ? -11.008 16 13.125 1 96.06 218 SER A O 1
ATOM 1724 N N . VAL A 1 219 ? -11.141 13.766 13.445 1 97.25 219 VAL A N 1
ATOM 1725 C CA . VAL A 1 219 ? -12.156 13.906 14.484 1 97.25 219 VAL A CA 1
ATOM 1726 C C . VAL A 1 219 ? -11.555 14.609 15.703 1 97.25 219 VAL A C 1
ATOM 1728 O O . VAL A 1 219 ? -12.242 15.383 16.375 1 97.25 219 VAL A O 1
ATOM 1731 N N . THR A 1 220 ? -10.273 14.398 15.961 1 97 220 THR A N 1
ATOM 1732 C CA . THR A 1 220 ? -9.586 15.148 17.016 1 97 220 THR A CA 1
ATOM 1733 C C . THR A 1 220 ? -9.594 16.641 16.703 1 97 220 THR A C 1
ATOM 1735 O O . THR A 1 220 ? -9.828 17.469 17.594 1 97 220 THR A O 1
ATOM 1738 N N . SER A 1 221 ? -9.328 16.953 15.477 1 97.44 221 SER A N 1
ATOM 1739 C CA . SER A 1 221 ? -9.359 18.344 15.055 1 97.44 221 SER A CA 1
ATOM 1740 C C . SER A 1 221 ? -10.742 18.953 15.258 1 97.44 221 SER A C 1
ATOM 1742 O O . SER A 1 221 ? -10.867 20.125 15.625 1 97.44 221 SER A O 1
ATOM 1744 N N . PHE A 1 222 ? -11.789 18.156 15.023 1 98.12 222 PHE A N 1
ATOM 1745 C CA . PHE A 1 222 ? -13.148 18.641 15.227 1 98.12 222 PHE A CA 1
ATOM 1746 C C . PHE A 1 222 ? -13.398 18.953 16.703 1 98.12 222 PHE A C 1
ATOM 1748 O O . PHE A 1 222 ? -14.008 19.969 17.031 1 98.12 222 PHE A O 1
ATOM 1755 N N . ALA A 1 223 ? -12.898 18.062 17.531 1 97.81 223 ALA A N 1
ATOM 1756 C CA . ALA A 1 223 ? -13.039 18.266 18.969 1 97.81 223 ALA A CA 1
ATOM 1757 C C . ALA A 1 223 ? -12.336 19.547 19.406 1 97.81 223 ALA A C 1
ATOM 1759 O O . ALA A 1 223 ? -12.898 20.344 20.156 1 97.81 223 ALA A O 1
ATOM 1760 N N . LEU A 1 224 ? -11.148 19.734 18.922 1 97.62 224 LEU A N 1
ATOM 1761 C CA . LEU A 1 224 ? -10.352 20.891 19.297 1 97.62 224 LEU A CA 1
ATOM 1762 C C . LEU A 1 224 ? -10.945 22.172 18.703 1 97.62 224 LEU A C 1
ATOM 1764 O O . LEU A 1 224 ? -10.883 23.234 19.328 1 97.62 224 LEU A O 1
ATOM 1768 N N . SER A 1 225 ? -11.508 22.047 17.516 1 97.88 225 SER A N 1
ATOM 1769 C CA . SER A 1 225 ? -12.203 23.188 16.922 1 97.88 225 SER A CA 1
ATOM 1770 C C . SER A 1 225 ? -13.359 23.641 17.812 1 97.88 225 SER A C 1
ATOM 1772 O O . SER A 1 225 ? -13.57 24.844 17.984 1 97.88 225 SER A O 1
ATOM 1774 N N . SER A 1 226 ? -14.07 22.703 18.359 1 97.56 226 SER A N 1
ATOM 1775 C CA . SER A 1 226 ? -15.188 23.031 19.25 1 97.56 226 SER A CA 1
ATOM 1776 C C . SER A 1 226 ? -14.703 23.766 20.484 1 97.56 226 SER A C 1
ATOM 1778 O O . SER A 1 226 ? -15.359 24.703 20.953 1 97.56 226 SER A O 1
ATOM 1780 N N . ILE A 1 227 ? -13.578 23.406 20.984 1 96.19 227 ILE A N 1
ATOM 1781 C CA . ILE A 1 227 ? -12.984 24.109 22.125 1 96.19 227 ILE A CA 1
ATOM 1782 C C . ILE A 1 227 ? -12.672 25.547 21.734 1 96.19 227 ILE A C 1
ATOM 1784 O O . ILE A 1 227 ? -12.969 26.484 22.484 1 96.19 227 ILE A O 1
ATOM 1788 N N . ALA A 1 228 ? -12.094 25.719 20.578 1 97.06 228 ALA A N 1
ATOM 1789 C CA . ALA A 1 228 ? -11.75 27.047 20.078 1 97.06 228 ALA A CA 1
ATOM 1790 C C . ALA A 1 228 ? -13 27.906 19.906 1 97.06 228 ALA A C 1
ATOM 1792 O O . ALA A 1 228 ? -12.984 29.094 20.203 1 97.06 228 ALA A O 1
ATOM 1793 N N . PHE A 1 229 ? -14.086 27.297 19.438 1 96.69 229 PHE A N 1
ATOM 1794 C CA . PHE A 1 229 ? -15.328 28.031 19.266 1 96.69 229 PHE A CA 1
ATOM 1795 C C . PHE A 1 229 ? -15.906 28.453 20.609 1 96.69 229 PHE A C 1
ATOM 1797 O O . PHE A 1 229 ? -16.516 29.516 20.719 1 96.69 229 PHE A O 1
ATOM 1804 N N . ILE A 1 230 ? -15.773 27.609 21.594 1 94.69 230 ILE A N 1
ATOM 1805 C CA . ILE A 1 230 ? -16.266 27.906 22.938 1 94.69 230 ILE A CA 1
ATOM 1806 C C . ILE A 1 230 ? -15.484 29.078 23.531 1 94.69 230 ILE A C 1
ATOM 1808 O O . ILE A 1 230 ? -16.047 29.953 24.172 1 94.69 230 ILE A O 1
ATOM 1812 N N . LEU A 1 231 ? -14.219 29.141 23.234 1 94 231 LEU A N 1
ATOM 1813 C CA . LEU A 1 231 ? -13.344 30.156 23.781 1 94 231 LEU A CA 1
ATOM 1814 C C . LEU A 1 231 ? -13.438 31.453 22.969 1 94 231 LEU A C 1
ATOM 1816 O O . LEU A 1 231 ? -13.07 32.531 23.453 1 94 231 LEU A O 1
ATOM 1820 N N . GLY A 1 232 ? -13.93 31.328 21.75 1 93.81 232 GLY A N 1
ATOM 1821 C CA . GLY A 1 232 ? -13.891 32.469 20.828 1 93.81 232 GLY A CA 1
ATOM 1822 C C . GLY A 1 232 ? -15.164 33.281 20.844 1 93.81 232 GLY A C 1
ATOM 1823 O O . GLY A 1 232 ? -16.219 32.781 21.25 1 93.81 232 GLY A O 1
ATOM 1824 N N . LYS A 1 233 ? -15.055 34.531 20.469 1 93.25 233 LYS A N 1
ATOM 1825 C CA . LYS A 1 233 ? -16.172 35.469 20.219 1 93.25 233 LYS A CA 1
ATOM 1826 C C . LYS A 1 233 ? -16.312 35.719 18.719 1 93.25 233 LYS A C 1
ATOM 1828 O O . LYS A 1 233 ? -15.344 35.656 17.969 1 93.25 233 LYS A O 1
ATOM 1833 N N . PRO A 1 234 ? -17.547 36 18.328 1 93.19 234 PRO A N 1
ATOM 1834 C CA . PRO A 1 234 ? -17.75 36.188 16.891 1 93.19 234 PRO A CA 1
ATOM 1835 C C . PRO A 1 234 ? -16.797 37.188 16.281 1 93.19 234 PRO A C 1
ATOM 1837 O O . PRO A 1 234 ? -16.609 38.281 16.844 1 93.19 234 PRO A O 1
ATOM 1840 N N . TRP A 1 235 ? -16.094 36.719 15.188 1 95 235 TRP A N 1
ATOM 1841 C CA . TRP A 1 235 ? -15.273 37.562 14.312 1 95 235 TRP A CA 1
ATOM 1842 C C . TRP A 1 235 ? -13.875 37.75 14.891 1 95 235 TRP A C 1
ATOM 1844 O O . TRP A 1 235 ? -13.008 38.344 14.234 1 95 235 TRP A O 1
ATOM 1854 N N . ASN A 1 236 ? -13.609 37.375 16.141 1 96.25 236 ASN A N 1
ATOM 1855 C CA . ASN A 1 236 ? -12.25 37.531 16.641 1 96.25 236 ASN A CA 1
ATOM 1856 C C . ASN A 1 236 ? -11.32 36.469 16.078 1 96.25 236 ASN A C 1
ATOM 1858 O O . ASN A 1 236 ? -11.742 35.594 15.312 1 96.25 236 ASN A O 1
ATOM 1862 N N . HIS A 1 237 ? -10.062 36.5 16.344 1 96.19 237 HIS A N 1
ATOM 1863 C CA . HIS A 1 237 ? -9.062 35.625 15.766 1 96.19 237 HIS A CA 1
ATOM 1864 C C . HIS A 1 237 ? -9.25 34.188 16.234 1 96.19 237 HIS A C 1
ATOM 1866 O O . HIS A 1 237 ? -9 33.25 15.484 1 96.19 237 HIS A O 1
ATOM 1872 N N . MET A 1 238 ? -9.664 34 17.484 1 96.25 238 MET A N 1
ATOM 1873 C CA . MET A 1 238 ? -9.93 32.656 18 1 96.25 238 MET A CA 1
ATOM 1874 C C . MET A 1 238 ? -11.07 32 17.219 1 96.25 238 MET A C 1
ATOM 1876 O O . MET A 1 238 ? -11 30.828 16.891 1 96.25 238 MET A O 1
ATOM 1880 N N . TRP A 1 239 ? -12.133 32.812 16.938 1 96.75 239 TRP A N 1
ATOM 1881 C CA . TRP A 1 239 ? -13.266 32.312 16.156 1 96.75 239 TRP A CA 1
ATOM 1882 C C . TRP A 1 239 ? -12.82 31.906 14.758 1 96.75 239 TRP A C 1
ATOM 1884 O O . TRP A 1 239 ? -13.25 30.859 14.258 1 96.75 239 TRP A O 1
ATOM 1894 N N . TRP A 1 240 ? -11.984 32.688 14.164 1 96.5 240 TRP A N 1
ATOM 1895 C CA . TRP A 1 240 ? -11.469 32.344 12.844 1 96.5 240 TRP A CA 1
ATOM 1896 C C . TRP A 1 240 ? -10.547 31.125 12.898 1 96.5 240 TRP A C 1
ATOM 1898 O O . TRP A 1 240 ? -10.547 30.297 11.992 1 96.5 240 TRP A O 1
ATOM 1908 N N . LEU A 1 241 ? -9.727 31.031 13.93 1 96.75 241 LEU A N 1
ATOM 1909 C CA . LEU A 1 241 ? -8.875 29.859 14.109 1 96.75 241 LEU A CA 1
ATOM 1910 C C . LEU A 1 241 ? -9.719 28.594 14.242 1 96.75 241 LEU A C 1
ATOM 1912 O O . LEU A 1 241 ? -9.359 27.547 13.703 1 96.75 241 LEU A O 1
ATOM 1916 N N . ALA A 1 242 ? -10.805 28.688 15 1 97.75 242 ALA A N 1
ATOM 1917 C CA . ALA A 1 242 ? -11.711 27.547 15.148 1 97.75 242 ALA A CA 1
ATOM 1918 C C . ALA A 1 242 ? -12.188 27.047 13.789 1 97.75 242 ALA A C 1
ATOM 1920 O O . ALA A 1 242 ? -12.211 25.844 13.531 1 97.75 242 ALA A O 1
ATOM 1921 N N . HIS A 1 243 ? -12.523 28 12.93 1 97.44 243 HIS A N 1
ATOM 1922 C CA . HIS A 1 243 ? -12.93 27.656 11.578 1 97.44 243 HIS A CA 1
ATOM 1923 C C . HIS A 1 243 ? -11.805 26.953 10.82 1 97.44 243 HIS A C 1
ATOM 1925 O O . HIS A 1 243 ? -12.031 25.953 10.141 1 97.44 243 HIS A O 1
ATOM 1931 N N . ALA A 1 244 ? -10.641 27.484 10.977 1 95.94 244 ALA A N 1
ATOM 1932 C CA . ALA A 1 244 ? -9.492 26.938 10.258 1 95.94 244 ALA A CA 1
ATOM 1933 C C . ALA A 1 244 ? -9.172 25.531 10.727 1 95.94 244 ALA A C 1
ATOM 1935 O O . ALA A 1 244 ? -8.844 24.656 9.914 1 95.94 244 ALA A O 1
ATOM 1936 N N . VAL A 1 245 ? -9.211 25.328 12.016 1 97.06 245 VAL A N 1
ATOM 1937 C CA . VAL A 1 245 ? -8.938 24.016 12.586 1 97.06 245 VAL A CA 1
ATOM 1938 C C . VAL A 1 245 ? -9.984 23.016 12.094 1 97.06 245 VAL A C 1
ATOM 1940 O O . VAL A 1 245 ? -9.641 21.891 11.719 1 97.06 245 VAL A O 1
ATOM 1943 N N . PHE A 1 246 ? -11.219 23.375 12.086 1 97.56 246 PHE A N 1
ATOM 1944 C CA . PHE A 1 246 ? -12.289 22.516 11.602 1 97.56 246 PHE A CA 1
ATOM 1945 C C . PHE A 1 246 ? -12.086 22.188 10.125 1 97.56 246 PHE A C 1
ATOM 1947 O O . PHE A 1 246 ? -12.203 21.031 9.719 1 97.56 246 PHE A O 1
ATOM 1954 N N . ALA A 1 247 ? -11.82 23.219 9.375 1 95.81 247 ALA A N 1
ATOM 1955 C CA . ALA A 1 247 ? -11.586 23.031 7.941 1 95.81 247 ALA A CA 1
ATOM 1956 C C . ALA A 1 247 ? -10.414 22.094 7.695 1 95.81 247 ALA A C 1
ATOM 1958 O O . ALA A 1 247 ? -10.477 21.234 6.801 1 95.81 247 ALA A O 1
ATOM 1959 N N . GLY A 1 248 ? -9.344 22.312 8.43 1 94.69 248 GLY A N 1
ATOM 1960 C CA . GLY A 1 248 ? -8.203 21.406 8.312 1 94.69 248 GLY A CA 1
ATOM 1961 C C . GLY A 1 248 ? -8.562 19.953 8.555 1 94.69 248 GLY A C 1
ATOM 1962 O O . GLY A 1 248 ? -8.141 19.078 7.801 1 94.69 248 GLY A O 1
ATOM 1963 N N . GLY A 1 249 ? -9.328 19.734 9.656 1 95.44 249 GLY A N 1
ATOM 1964 C CA . GLY A 1 249 ? -9.805 18.375 9.914 1 95.44 249 GLY A CA 1
ATOM 1965 C C . GLY A 1 249 ? -10.672 17.828 8.805 1 95.44 249 GLY A C 1
ATOM 1966 O O . GLY A 1 249 ? -10.555 16.656 8.438 1 95.44 249 GLY A O 1
ATOM 1967 N N . PHE A 1 250 ? -11.492 18.656 8.312 1 95.69 250 PHE A N 1
ATOM 1968 C CA . PHE A 1 250 ? -12.391 18.25 7.234 1 95.69 250 PHE A CA 1
ATOM 1969 C C . PHE A 1 250 ? -11.602 17.922 5.973 1 95.69 250 PHE A C 1
ATOM 1971 O O . PHE A 1 250 ? -11.898 16.938 5.285 1 95.69 250 PHE A O 1
ATOM 1978 N N . PHE A 1 251 ? -10.656 18.75 5.656 1 94.56 251 PHE A N 1
ATOM 1979 C CA . PHE A 1 251 ? -9.812 18.516 4.488 1 94.56 251 PHE A CA 1
ATOM 1980 C C . PHE A 1 251 ? -9.055 17.203 4.629 1 94.56 251 PHE A C 1
ATOM 1982 O O . PHE A 1 251 ? -8.906 16.469 3.656 1 94.56 251 PHE A O 1
ATOM 1989 N N . MET A 1 252 ? -8.594 16.953 5.789 1 93 252 MET A N 1
ATOM 1990 C CA . MET A 1 252 ? -7.875 15.695 6.023 1 93 252 MET A CA 1
ATOM 1991 C C . MET A 1 252 ? -8.797 14.5 5.832 1 93 252 MET A C 1
ATOM 1993 O O . MET A 1 252 ? -8.422 13.523 5.18 1 93 252 MET A O 1
ATOM 1997 N N . LEU A 1 253 ? -9.93 14.555 6.422 1 93.44 253 LEU A N 1
ATOM 1998 C CA . LEU A 1 253 ? -10.906 13.477 6.281 1 93.44 253 LEU A CA 1
ATOM 1999 C C . LEU A 1 253 ? -11.289 13.281 4.82 1 93.44 253 LEU A C 1
ATOM 2001 O O . LEU A 1 253 ? -11.414 12.148 4.348 1 93.44 253 LEU A O 1
ATOM 2005 N N . SER A 1 254 ? -11.492 14.406 4.16 1 93.19 254 SER A N 1
ATOM 2006 C CA . SER A 1 254 ? -11.828 14.359 2.74 1 93.19 254 SER A CA 1
ATOM 2007 C C . SER A 1 254 ? -10.719 13.711 1.925 1 93.19 254 SER A C 1
ATOM 2009 O O . SER A 1 254 ? -10.984 13.008 0.948 1 93.19 254 SER A O 1
ATOM 2011 N N . PHE A 1 255 ? -9.539 13.961 2.285 1 88.56 255 PHE A N 1
ATOM 2012 C CA . PHE A 1 255 ? -8.398 13.312 1.645 1 88.56 255 PHE A CA 1
ATOM 2013 C C . PHE A 1 255 ? -8.484 11.805 1.792 1 88.56 255 PHE A C 1
ATOM 2015 O O . PHE A 1 255 ? -8.266 11.062 0.827 1 88.56 255 PHE A O 1
ATOM 2022 N N . GLY A 1 256 ? -8.797 11.422 2.953 1 84.75 256 GLY A N 1
ATOM 2023 C CA . GLY A 1 256 ? -8.945 10 3.203 1 84.75 256 GLY A CA 1
ATOM 2024 C C . GLY A 1 256 ? -10.023 9.352 2.355 1 84.75 256 GLY A C 1
ATOM 2025 O O . GLY A 1 256 ? -9.82 8.273 1.799 1 84.75 256 GLY A O 1
ATOM 2026 N N . VAL A 1 257 ? -11.094 9.961 2.219 1 88.06 257 VAL A N 1
ATOM 2027 C CA . VAL A 1 257 ? -12.234 9.438 1.476 1 88.06 257 VAL A CA 1
ATOM 2028 C C . VAL A 1 257 ? -11.891 9.344 -0.009 1 88.06 257 VAL A C 1
ATOM 2030 O O . VAL A 1 257 ? -12.219 8.359 -0.672 1 88.06 257 VAL A O 1
ATOM 2033 N N . VAL A 1 258 ? -11.266 10.336 -0.486 1 86.56 258 VAL A N 1
ATOM 2034 C CA . VAL A 1 258 ? -10.906 10.352 -1.899 1 86.56 258 VAL A CA 1
ATOM 2035 C C . VAL A 1 258 ? -9.875 9.266 -2.188 1 86.56 258 VAL A C 1
ATOM 2037 O O . VAL A 1 258 ? -9.906 8.633 -3.248 1 86.56 258 VAL A O 1
ATOM 2040 N N . GLN A 1 259 ? -8.984 9.07 -1.239 1 81 259 GLN A N 1
ATOM 2041 C CA . GLN A 1 259 ? -8.023 7.984 -1.39 1 81 259 GLN A CA 1
ATOM 2042 C C . GLN A 1 259 ? -8.727 6.633 -1.45 1 81 259 GLN A C 1
ATOM 2044 O O . GLN A 1 259 ? -8.32 5.75 -2.209 1 81 259 GLN A O 1
ATOM 2049 N N . ALA A 1 260 ? -9.742 6.512 -0.612 1 79.19 260 ALA A N 1
ATOM 2050 C CA . ALA A 1 260 ? -10.531 5.281 -0.643 1 79.19 260 ALA A CA 1
ATOM 2051 C C . ALA A 1 260 ? -11.172 5.078 -2.01 1 79.19 260 ALA A C 1
ATOM 2053 O O . ALA A 1 260 ? -11.195 3.959 -2.533 1 79.19 260 ALA A O 1
ATOM 2054 N N . LEU A 1 261 ? -11.656 6.133 -2.523 1 79.25 261 LEU A N 1
ATOM 2055 C CA . LEU A 1 261 ? -12.273 6.062 -3.84 1 79.25 261 LEU A CA 1
ATOM 2056 C C . LEU A 1 261 ? -11.281 5.586 -4.891 1 79.25 261 LEU A C 1
ATOM 2058 O O . LEU A 1 261 ? -11.625 4.781 -5.758 1 79.25 261 LEU A O 1
ATOM 2062 N N . MET A 1 262 ? -10.094 6.074 -4.816 1 75.69 262 MET A N 1
ATOM 2063 C CA . MET A 1 262 ? -9.086 5.832 -5.848 1 75.69 262 MET A CA 1
ATOM 2064 C C . MET A 1 262 ? -8.445 4.457 -5.672 1 75.69 262 MET A C 1
ATOM 2066 O O . MET A 1 262 ? -7.711 3.998 -6.547 1 75.69 262 MET A O 1
ATOM 2070 N N . THR A 1 263 ? -8.703 3.836 -4.57 1 74.5 263 THR A N 1
ATOM 2071 C CA . THR A 1 263 ? -8.078 2.545 -4.316 1 74.5 263 THR A CA 1
ATOM 2072 C C . THR A 1 263 ? -9.125 1.437 -4.254 1 74.5 263 THR A C 1
ATOM 2074 O O . THR A 1 263 ? -9.594 0.964 -5.289 1 74.5 263 THR A O 1
ATOM 2077 N N . THR A 1 264 ? -9.625 1.088 -2.947 1 67.56 264 THR A N 1
ATOM 2078 C CA . THR A 1 264 ? -10.484 -0.076 -2.748 1 67.56 264 THR A CA 1
ATOM 2079 C C . THR A 1 264 ? -11.953 0.339 -2.686 1 67.56 264 THR A C 1
ATOM 2081 O O . THR A 1 264 ? -12.844 -0.507 -2.77 1 67.56 264 THR A O 1
ATOM 2084 N N . ARG A 1 265 ? -12.141 1.648 -2.594 1 71 265 ARG A N 1
ATOM 2085 C CA . ARG A 1 265 ? -13.484 2.184 -2.414 1 71 265 ARG A CA 1
ATOM 2086 C C . ARG A 1 265 ? -14.07 1.758 -1.072 1 71 265 ARG A C 1
ATOM 2088 O O . ARG A 1 265 ? -15.289 1.769 -0.888 1 71 265 ARG A O 1
ATOM 2095 N N . SER A 1 266 ? -13.148 1.257 -0.199 1 71.81 266 SER A N 1
ATOM 2096 C CA . SER A 1 266 ? -13.523 0.843 1.151 1 71.81 266 SER A CA 1
ATOM 2097 C C . SER A 1 266 ? -12.531 1.377 2.184 1 71.81 266 SER A C 1
ATOM 2099 O O . SER A 1 266 ? -11.344 1.524 1.894 1 71.81 266 SER A O 1
ATOM 2101 N N . PHE A 1 267 ? -13.047 1.743 3.271 1 70.31 267 PHE A N 1
ATOM 2102 C CA . PHE A 1 267 ? -12.188 2.189 4.359 1 70.31 267 PHE A CA 1
ATOM 2103 C C . PHE A 1 267 ? -11.594 0.998 5.102 1 70.31 267 PHE A C 1
ATOM 2105 O O . PHE A 1 267 ? -10.508 1.101 5.688 1 70.31 267 PHE A O 1
ATOM 2112 N N . ALA A 1 268 ? -12.344 -0.058 5.078 1 65.62 268 ALA A N 1
ATOM 2113 C CA . ALA A 1 268 ? -11.945 -1.236 5.848 1 65.62 268 ALA A CA 1
ATOM 2114 C C . ALA A 1 268 ? -10.859 -2.025 5.125 1 65.62 268 ALA A C 1
ATOM 2116 O O . ALA A 1 268 ? -9.992 -2.627 5.762 1 65.62 268 ALA A O 1
ATOM 2117 N N . THR A 1 269 ? -10.898 -2.08 3.895 1 61.22 269 THR A N 1
ATOM 2118 C CA . THR A 1 269 ? -10.016 -2.98 3.158 1 61.22 269 THR A CA 1
ATOM 2119 C C . THR A 1 269 ? -8.773 -2.242 2.666 1 61.22 269 THR A C 1
ATOM 2121 O O . THR A 1 269 ? -7.953 -2.811 1.946 1 61.22 269 THR A O 1
ATOM 2124 N N . VAL A 1 270 ? -8.711 -1.094 3.033 1 55.88 270 VAL A N 1
ATOM 2125 C CA . VAL A 1 270 ? -7.504 -0.423 2.562 1 55.88 270 VAL A CA 1
ATOM 2126 C C . VAL A 1 270 ? -6.285 -0.974 3.299 1 55.88 270 VAL A C 1
ATOM 2128 O O . VAL A 1 270 ? -6.25 -0.987 4.531 1 55.88 270 VAL A O 1
ATOM 2131 N N . TYR A 1 271 ? -5.543 -1.918 2.654 1 52.97 271 TYR A N 1
ATOM 2132 C CA . TYR A 1 271 ? -4.352 -2.527 3.236 1 52.97 271 TYR A CA 1
ATOM 2133 C C . TYR A 1 271 ? -3.225 -1.512 3.359 1 52.97 271 TYR A C 1
ATOM 2135 O O . TYR A 1 271 ? -3.158 -0.552 2.588 1 52.97 271 TYR A O 1
ATOM 2143 N N . SER A 1 272 ? -2.588 -1.662 4.527 1 58.59 272 SER A N 1
ATOM 2144 C CA . SER A 1 272 ? -1.291 -0.995 4.551 1 58.59 272 SER A CA 1
ATOM 2145 C C . SER A 1 272 ? -0.382 -1.518 3.443 1 58.59 272 SER A C 1
ATOM 2147 O O . SER A 1 272 ? -0.618 -2.598 2.896 1 58.59 272 SER A O 1
ATOM 2149 N N . GLN A 1 273 ? 0.395 -0.681 2.941 1 60.34 273 GLN A N 1
ATOM 2150 C CA . GLN A 1 273 ? 1.369 -1.103 1.941 1 60.34 273 GLN A CA 1
ATOM 2151 C C . GLN A 1 273 ? 2.098 -2.369 2.383 1 60.34 273 GLN A C 1
ATOM 2153 O O . GLN A 1 273 ? 2.338 -3.268 1.574 1 60.34 273 GLN A O 1
ATOM 2158 N N . GLN A 1 274 ? 2.33 -2.365 3.703 1 57.09 274 GLN A N 1
ATOM 2159 C CA . GLN A 1 274 ? 3.033 -3.531 4.23 1 57.09 274 GLN A CA 1
ATOM 2160 C C . GLN A 1 274 ? 2.199 -4.797 4.059 1 57.09 274 GLN A C 1
ATOM 2162 O O . GLN A 1 274 ? 2.725 -5.844 3.668 1 57.09 274 GLN A O 1
ATOM 2167 N N . ASP A 1 275 ? 1.02 -4.629 4.312 1 60.84 275 ASP A N 1
ATOM 2168 C CA . ASP A 1 275 ? 0.123 -5.777 4.215 1 60.84 275 ASP A CA 1
ATOM 2169 C C . ASP A 1 275 ? -0.01 -6.246 2.768 1 60.84 275 ASP A C 1
ATOM 2171 O O . ASP A 1 275 ? -0.005 -7.449 2.496 1 60.84 275 ASP A O 1
ATOM 2175 N N . LEU A 1 276 ? -0.046 -5.238 1.967 1 67 276 LEU A N 1
ATOM 2176 C CA . LEU A 1 276 ? -0.225 -5.574 0.559 1 67 276 LEU A CA 1
ATOM 2177 C C . LEU A 1 276 ? 1.025 -6.242 -0.003 1 67 276 LEU A C 1
ATOM 2179 O O . LEU A 1 276 ? 0.929 -7.188 -0.789 1 67 276 LEU A O 1
ATOM 2183 N N . MET A 1 277 ? 2.09 -5.785 0.471 1 64.25 277 MET A N 1
ATOM 2184 C CA . MET A 1 277 ? 3.344 -6.398 0.037 1 64.25 277 MET A CA 1
ATOM 2185 C C . MET A 1 277 ? 3.457 -7.828 0.55 1 64.25 277 MET A C 1
ATOM 2187 O O . MET A 1 277 ? 3.918 -8.719 -0.171 1 64.25 277 MET A O 1
ATOM 2191 N N . ALA A 1 278 ? 3.061 -8.031 1.726 1 60.97 278 ALA A N 1
ATOM 2192 C CA . ALA A 1 278 ? 3.094 -9.375 2.291 1 60.97 278 ALA A CA 1
ATOM 2193 C C . ALA A 1 278 ? 2.168 -10.312 1.525 1 60.97 278 ALA A C 1
ATOM 2195 O O . ALA A 1 278 ? 2.529 -11.461 1.247 1 60.97 278 ALA A O 1
ATOM 2196 N N . ARG A 1 279 ? 1.129 -9.828 1.174 1 67.62 279 ARG A N 1
ATOM 2197 C CA . ARG A 1 279 ? 0.177 -10.633 0.418 1 67.62 279 ARG A CA 1
ATOM 2198 C C . ARG A 1 279 ? 0.704 -10.938 -0.98 1 67.62 279 ARG A C 1
ATOM 2200 O O . ARG A 1 279 ? 0.524 -12.039 -1.492 1 67.62 279 ARG A O 1
ATOM 2207 N N . LEU A 1 280 ? 1.264 -9.977 -1.52 1 71 280 LEU A N 1
ATOM 2208 C CA . LEU A 1 280 ? 1.861 -10.172 -2.836 1 71 280 LEU A CA 1
ATOM 2209 C C . LEU A 1 280 ? 2.959 -11.227 -2.779 1 71 280 LEU A C 1
ATOM 2211 O O . LEU A 1 280 ? 3.031 -12.102 -3.646 1 71 280 LEU A O 1
ATOM 2215 N N . ALA A 1 281 ? 3.723 -11.117 -1.757 1 65.88 281 ALA A N 1
ATOM 2216 C CA . ALA A 1 281 ? 4.797 -12.086 -1.583 1 65.88 281 ALA A CA 1
ATOM 2217 C C . ALA A 1 281 ? 4.238 -13.5 -1.422 1 65.88 281 ALA A C 1
ATOM 2219 O O . ALA A 1 281 ? 4.762 -14.453 -2.004 1 65.88 281 ALA A O 1
ATOM 2220 N N . GLU A 1 282 ? 3.256 -13.664 -0.713 1 70.25 282 GLU A N 1
ATOM 2221 C CA . GLU A 1 282 ? 2.615 -14.961 -0.505 1 70.25 282 GLU A CA 1
ATOM 2222 C C . GLU A 1 282 ? 2.041 -15.508 -1.809 1 70.25 282 GLU A C 1
ATOM 2224 O O . GLU A 1 282 ? 2.199 -16.688 -2.115 1 70.25 282 GLU A O 1
ATOM 2229 N N . SER A 1 283 ? 1.459 -14.617 -2.512 1 72.88 283 SER A N 1
ATOM 2230 C CA . SER A 1 283 ? 0.855 -15.031 -3.773 1 72.88 283 SER A CA 1
ATOM 2231 C C . SER A 1 283 ? 1.917 -15.461 -4.781 1 72.88 283 SER A C 1
ATOM 2233 O O . SER A 1 283 ? 1.731 -16.438 -5.504 1 72.88 283 SER A O 1
ATOM 2235 N N . MET A 1 284 ? 2.928 -14.742 -4.727 1 76.25 284 MET A N 1
ATOM 2236 C CA . MET A 1 284 ? 4.031 -15.078 -5.621 1 76.25 284 MET A CA 1
ATOM 2237 C C . MET A 1 284 ? 4.66 -16.406 -5.227 1 76.25 284 MET A C 1
ATOM 2239 O O . MET A 1 284 ? 4.992 -17.234 -6.09 1 76.25 284 MET A O 1
ATOM 2243 N N . ALA A 1 285 ? 4.801 -16.672 -3.99 1 75.69 285 ALA A N 1
ATOM 2244 C CA . ALA A 1 285 ? 5.328 -17.938 -3.508 1 75.69 285 ALA A CA 1
ATOM 2245 C C . ALA A 1 285 ? 4.402 -19.094 -3.881 1 75.69 285 ALA A C 1
ATOM 2247 O O . ALA A 1 285 ? 4.863 -20.172 -4.27 1 75.69 285 ALA A O 1
ATOM 2248 N N . ARG A 1 286 ? 3.219 -18.906 -3.775 1 77.75 286 ARG A N 1
ATOM 2249 C CA . ARG A 1 286 ? 2.232 -19.906 -4.156 1 77.75 286 ARG A CA 1
ATOM 2250 C C . ARG A 1 286 ? 2.314 -20.219 -5.648 1 77.75 286 ARG A C 1
ATOM 2252 O O . ARG A 1 286 ? 2.264 -21.391 -6.051 1 77.75 286 ARG A O 1
ATOM 2259 N N . THR A 1 287 ? 2.4 -19.203 -6.383 1 77.44 287 THR A N 1
ATOM 2260 C CA . THR A 1 287 ? 2.512 -19.391 -7.828 1 77.44 287 THR A CA 1
ATOM 2261 C C . THR A 1 287 ? 3.762 -20.203 -8.172 1 77.44 287 THR A C 1
ATOM 2263 O O . THR A 1 287 ? 3.711 -21.094 -9.016 1 77.44 287 THR A O 1
ATOM 2266 N N . GLU A 1 288 ? 4.809 -19.859 -7.543 1 79.56 288 GLU A N 1
ATOM 2267 C CA . GLU A 1 288 ? 6.051 -20.594 -7.781 1 79.56 288 GLU A CA 1
ATOM 2268 C C . GLU A 1 288 ? 5.93 -22.047 -7.348 1 79.56 288 GLU A C 1
ATOM 2270 O O . GLU A 1 288 ? 6.438 -22.953 -8.023 1 79.56 288 GLU A O 1
ATOM 2275 N N . GLY A 1 289 ? 5.262 -22.266 -6.348 1 78.81 289 GLY A N 1
ATOM 2276 C CA . GLY A 1 289 ? 5.027 -23.625 -5.887 1 78.81 289 GLY A CA 1
ATOM 2277 C C . GLY A 1 289 ? 4.211 -24.453 -6.859 1 78.81 289 GLY A C 1
ATOM 2278 O O . GLY A 1 289 ? 4.578 -25.578 -7.188 1 78.81 289 GLY A O 1
ATOM 2279 N N . VAL A 1 290 ? 3.25 -23.875 -7.371 1 77.88 290 VAL A N 1
ATOM 2280 C CA . VAL A 1 290 ? 2.369 -24.578 -8.305 1 77.88 290 VAL A CA 1
ATOM 2281 C C . VAL A 1 290 ? 3.111 -24.844 -9.617 1 77.88 290 VAL A C 1
ATOM 2283 O O . VAL A 1 290 ? 2.967 -25.906 -10.211 1 77.88 290 VAL A O 1
ATOM 2286 N N . LEU A 1 291 ? 3.934 -23.938 -9.977 1 79.62 291 LEU A N 1
ATOM 2287 C CA . LEU A 1 291 ? 4.711 -24.109 -11.195 1 79.62 291 LEU A CA 1
ATOM 2288 C C . LEU A 1 291 ? 5.707 -25.25 -11.055 1 79.62 291 LEU A C 1
ATOM 2290 O O . LEU A 1 291 ? 5.906 -26.031 -11.984 1 79.62 291 LEU A O 1
ATOM 2294 N N . GLN A 1 292 ? 6.215 -25.375 -9.938 1 82.06 292 GLN A N 1
ATOM 2295 C CA . GLN A 1 292 ? 7.16 -26.453 -9.688 1 82.06 292 GLN A CA 1
ATOM 2296 C C . GLN A 1 292 ? 6.457 -27.812 -9.664 1 82.06 292 GLN A C 1
ATOM 2298 O O . GLN A 1 292 ? 6.977 -28.797 -10.195 1 82.06 292 GLN A O 1
ATOM 2303 N N . GLU A 1 293 ? 5.363 -27.812 -9.117 1 76.62 293 GLU A N 1
ATOM 2304 C CA . GLU A 1 293 ? 4.562 -29.031 -9.086 1 76.62 293 GLU A CA 1
ATOM 2305 C C . GLU A 1 293 ? 4.121 -29.438 -10.492 1 76.62 293 GLU A C 1
ATOM 2307 O O . GLU A 1 293 ? 4.137 -30.609 -10.836 1 76.62 293 GLU A O 1
ATOM 2312 N N . LEU A 1 294 ? 3.773 -28.438 -11.219 1 75.5 294 LEU A N 1
ATOM 2313 C CA . LEU A 1 294 ? 3.373 -28.688 -12.602 1 75.5 294 LEU A CA 1
ATOM 2314 C C . LEU A 1 294 ? 4.523 -29.281 -13.398 1 75.5 294 LEU A C 1
ATOM 2316 O O . LEU A 1 294 ? 4.328 -30.219 -14.172 1 75.5 294 LEU A O 1
ATOM 2320 N N . LYS A 1 295 ? 5.609 -28.812 -13.195 1 77.69 295 LYS A N 1
ATOM 2321 C CA . LYS A 1 295 ? 6.793 -29.312 -13.891 1 77.69 295 LYS A CA 1
ATOM 2322 C C . LYS A 1 295 ? 7.094 -30.75 -13.492 1 77.69 295 LYS A C 1
ATOM 2324 O O . LYS A 1 295 ? 7.398 -31.594 -14.344 1 77.69 295 LYS A O 1
ATOM 2329 N N . ARG A 1 296 ? 6.887 -31.047 -12.289 1 79.88 296 ARG A N 1
ATOM 2330 C CA . ARG A 1 296 ? 7.145 -32.406 -11.781 1 79.88 296 ARG A CA 1
ATOM 2331 C C . ARG A 1 296 ? 6.113 -33.375 -12.32 1 79.88 296 ARG A C 1
ATOM 2333 O O . ARG A 1 296 ? 6.465 -34.469 -12.766 1 79.88 296 ARG A O 1
ATOM 2340 N N . THR A 1 297 ? 4.91 -32.938 -12.227 1 74.69 297 THR A N 1
ATOM 2341 C CA . THR A 1 297 ? 3.836 -33.781 -12.711 1 74.69 297 THR A CA 1
ATOM 2342 C C . THR A 1 297 ? 3.957 -34.031 -14.211 1 74.69 297 THR A C 1
ATOM 2344 O O . THR A 1 297 ? 3.756 -35.156 -14.688 1 74.69 297 THR A O 1
ATOM 2347 N N . ASN A 1 298 ? 4.309 -32.969 -14.883 1 73.69 298 ASN A N 1
ATOM 2348 C CA . ASN A 1 298 ? 4.508 -33.094 -16.328 1 73.69 298 ASN A CA 1
ATOM 2349 C C . ASN A 1 298 ? 5.664 -34.031 -16.656 1 73.69 298 ASN A C 1
ATOM 2351 O O . ASN A 1 298 ? 5.578 -34.812 -17.609 1 73.69 298 ASN A O 1
ATOM 2355 N N . GLN A 1 299 ? 6.605 -34 -15.898 1 74.88 299 GLN A N 1
ATOM 2356 C CA . GLN A 1 299 ? 7.75 -34.906 -16.109 1 74.88 299 GLN A CA 1
ATOM 2357 C C . GLN A 1 299 ? 7.379 -36.344 -15.836 1 74.88 299 GLN A C 1
ATOM 2359 O O . GLN A 1 299 ? 7.77 -37.25 -16.594 1 74.88 299 GLN A O 1
ATOM 2364 N N . LYS A 1 300 ? 6.645 -36.531 -14.852 1 73.94 300 LYS A N 1
ATOM 2365 C CA . LYS A 1 300 ? 6.188 -37.875 -14.516 1 73.94 300 LYS A CA 1
ATOM 2366 C C . LYS A 1 300 ? 5.242 -38.438 -15.578 1 73.94 300 LYS A C 1
ATOM 2368 O O . LYS A 1 300 ? 5.367 -39.594 -16 1 73.94 300 LYS A O 1
ATOM 2373 N N . LEU A 1 301 ? 4.395 -37.594 -15.977 1 71.06 301 LEU A N 1
ATOM 2374 C CA . LEU A 1 301 ? 3.412 -38 -16.969 1 71.06 301 LEU A CA 1
ATOM 2375 C C . LEU A 1 301 ? 4.082 -38.25 -18.312 1 71.06 301 LEU A C 1
ATOM 2377 O O . LEU A 1 301 ? 3.701 -39.188 -19.031 1 71.06 301 LEU A O 1
ATOM 2381 N N . GLU A 1 302 ? 4.996 -37.469 -18.578 1 73 302 GLU A N 1
ATOM 2382 C CA . GLU A 1 302 ? 5.781 -37.688 -19.797 1 73 302 GLU A CA 1
ATOM 2383 C C . GLU A 1 302 ? 6.531 -39.031 -19.734 1 73 302 GLU A C 1
ATOM 2385 O O . GLU A 1 302 ? 6.59 -39.75 -20.719 1 73 302 GLU A O 1
ATOM 2390 N N . HIS A 1 303 ? 6.941 -39.312 -18.609 1 75.44 303 HIS A N 1
ATOM 2391 C CA . HIS A 1 303 ? 7.641 -40.562 -18.406 1 75.44 303 HIS A CA 1
ATOM 2392 C C . HIS A 1 303 ? 6.688 -41.75 -18.562 1 75.44 303 HIS A C 1
ATOM 2394 O O . HIS A 1 303 ? 7.004 -42.75 -19.234 1 75.44 303 HIS A O 1
ATOM 2400 N N . LEU A 1 304 ? 5.527 -41.562 -18.094 1 72.38 304 LEU A N 1
ATOM 2401 C CA . LEU A 1 304 ? 4.535 -42.656 -18.125 1 72.38 304 LEU A CA 1
ATOM 2402 C C . LEU A 1 304 ? 3.982 -42.812 -19.547 1 72.38 304 LEU A C 1
ATOM 2404 O O . LEU A 1 304 ? 3.639 -43.938 -19.938 1 72.38 304 LEU A O 1
ATOM 2408 N N . ALA A 1 305 ? 4.035 -41.75 -20.234 1 73 305 ALA A N 1
ATOM 2409 C CA . ALA A 1 305 ? 3.436 -41.75 -21.562 1 73 305 ALA A CA 1
ATOM 2410 C C . ALA A 1 305 ? 4.449 -42.219 -22.609 1 73 305 ALA A C 1
ATOM 2412 O O . ALA A 1 305 ? 4.074 -42.625 -23.719 1 73 305 ALA A O 1
ATOM 2413 N N . THR A 1 306 ? 5.672 -42.25 -22.141 1 78.88 306 THR A N 1
ATOM 2414 C CA . THR A 1 306 ? 6.664 -42.469 -23.188 1 78.88 306 THR A CA 1
ATOM 2415 C C . THR A 1 306 ? 7.484 -43.75 -22.906 1 78.88 306 THR A C 1
ATOM 2417 O O . THR A 1 306 ? 8.289 -44.156 -23.734 1 78.88 306 THR A O 1
ATOM 2420 N N . THR A 1 307 ? 7.266 -44.406 -21.734 1 83.44 307 THR A N 1
ATOM 2421 C CA . THR A 1 307 ? 8.078 -45.594 -21.391 1 83.44 307 THR A CA 1
ATOM 2422 C C . THR A 1 307 ? 7.199 -46.781 -21.047 1 83.44 307 THR A C 1
ATOM 2424 O O . THR A 1 307 ? 6.059 -46.594 -20.594 1 83.44 307 THR A O 1
ATOM 2427 N N . ASP A 1 308 ? 7.762 -47.969 -21.312 1 81.44 308 ASP A N 1
ATOM 2428 C CA . ASP A 1 308 ? 7.129 -49.188 -20.859 1 81.44 308 ASP A CA 1
ATOM 2429 C C . ASP A 1 308 ? 7.34 -49.375 -19.359 1 81.44 308 ASP A C 1
ATOM 2431 O O . ASP A 1 308 ? 8.477 -49.438 -18.875 1 81.44 308 ASP A O 1
ATOM 2435 N N . PRO A 1 309 ? 6.309 -49.5 -18.672 1 76.62 309 PRO A N 1
ATOM 2436 C CA . PRO A 1 309 ? 6.438 -49.531 -17.219 1 76.62 309 PRO A CA 1
ATOM 2437 C C . PRO A 1 309 ? 7.152 -50.75 -16.703 1 76.62 309 PRO A C 1
ATOM 2439 O O . PRO A 1 309 ? 7.742 -50.75 -15.617 1 76.62 309 PRO A O 1
ATOM 2442 N N . LEU A 1 310 ? 7.156 -51.875 -17.453 1 80.31 310 LEU A N 1
ATOM 2443 C CA . LEU A 1 310 ? 7.754 -53.125 -17 1 80.31 310 LEU A CA 1
ATOM 2444 C C . LEU A 1 310 ? 9.266 -53.094 -17.188 1 80.31 310 LEU A C 1
ATOM 2446 O O . LEU A 1 310 ? 10.016 -53.469 -16.281 1 80.31 310 LEU A O 1
ATOM 2450 N N . THR A 1 311 ? 9.695 -52.688 -18.297 1 89.69 311 THR A N 1
ATOM 2451 C CA . THR A 1 311 ? 11.102 -52.844 -18.656 1 89.69 311 THR A CA 1
ATOM 2452 C C . THR A 1 311 ? 11.844 -51.531 -18.625 1 89.69 311 THR A C 1
ATOM 2454 O O . THR A 1 311 ? 13.078 -51.5 -18.594 1 89.69 311 THR A O 1
ATOM 2457 N N . GLY A 1 312 ? 11.047 -50.375 -18.766 1 88.31 312 GLY A N 1
ATOM 2458 C CA . GLY A 1 312 ? 11.688 -49.094 -18.812 1 88.31 312 GLY A CA 1
ATOM 2459 C C . GLY A 1 312 ? 12.07 -48.656 -20.219 1 88.31 312 GLY A C 1
ATOM 2460 O O . GLY A 1 312 ? 12.516 -47.531 -20.438 1 88.31 312 GLY A O 1
ATOM 2461 N N . ALA A 1 313 ? 11.93 -49.531 -21.141 1 90.88 313 ALA A N 1
ATOM 2462 C CA . ALA A 1 313 ? 12.195 -49.188 -22.531 1 90.88 313 ALA A CA 1
ATOM 2463 C C . ALA A 1 313 ? 11.133 -48.25 -23.078 1 90.88 313 ALA A C 1
ATOM 2465 O O . ALA A 1 313 ? 10.094 -48.031 -22.438 1 90.88 313 ALA A O 1
ATOM 2466 N N . SER A 1 314 ? 11.43 -47.625 -24.141 1 90.12 314 SER A N 1
ATOM 2467 C CA . SER A 1 314 ? 10.438 -46.781 -24.797 1 90.12 314 SER A CA 1
ATOM 2468 C C . SER A 1 314 ? 9.219 -47.594 -25.219 1 90.12 314 SER A C 1
ATOM 2470 O O . SER A 1 314 ? 9.336 -48.781 -25.531 1 90.12 314 SER A O 1
ATOM 2472 N N . ASN A 1 315 ? 8.141 -46.906 -25.109 1 84.31 315 ASN A N 1
ATOM 2473 C CA . ASN A 1 315 ? 6.961 -47.625 -25.625 1 84.31 315 ASN A CA 1
ATOM 2474 C C . ASN A 1 315 ? 6.797 -47.406 -27.125 1 84.31 315 ASN A C 1
ATOM 2476 O O . ASN A 1 315 ? 7.598 -46.719 -27.75 1 84.31 315 ASN A O 1
ATOM 2480 N N . ARG A 1 316 ? 5.824 -48.094 -27.719 1 80.31 316 ARG A N 1
ATOM 2481 C CA . ARG A 1 316 ? 5.617 -48.062 -29.156 1 80.31 316 ARG A CA 1
ATOM 2482 C C . ARG A 1 316 ? 5.43 -46.656 -29.656 1 80.31 316 ARG A C 1
ATOM 2484 O O . ARG A 1 316 ? 5.984 -46.281 -30.703 1 80.31 316 ARG A O 1
ATOM 2491 N N . ARG A 1 317 ? 4.715 -45.906 -28.922 1 77.19 317 ARG A N 1
ATOM 2492 C CA . ARG A 1 317 ? 4.43 -44.531 -29.328 1 77.19 317 ARG A CA 1
ATOM 2493 C C . ARG A 1 317 ? 5.715 -43.719 -29.438 1 77.19 317 ARG A C 1
ATOM 2495 O O . ARG A 1 317 ? 5.949 -43.031 -30.438 1 77.19 317 ARG A O 1
ATOM 2502 N N . LYS A 1 318 ? 6.418 -43.781 -28.344 1 84.5 318 LYS A N 1
ATOM 2503 C CA . LYS A 1 318 ? 7.684 -43.062 -28.344 1 84.5 318 LYS A CA 1
ATOM 2504 C C . LYS A 1 318 ? 8.609 -43.531 -29.453 1 84.5 318 LYS A C 1
ATOM 2506 O O . LYS A 1 318 ? 9.32 -42.75 -30.062 1 84.5 318 LYS A O 1
ATOM 2511 N N . PHE A 1 319 ? 8.531 -44.75 -29.656 1 88.88 319 PHE A N 1
ATOM 2512 C CA . PHE A 1 319 ? 9.391 -45.344 -30.688 1 88.88 319 PHE A CA 1
ATOM 2513 C C . PHE A 1 319 ? 9.039 -44.812 -32.062 1 88.88 319 PHE A C 1
ATOM 2515 O O . PHE A 1 319 ? 9.93 -44.469 -32.844 1 88.88 319 PHE A O 1
ATOM 2522 N N . ILE A 1 320 ? 7.816 -44.75 -32.344 1 84.56 320 ILE A N 1
ATOM 2523 C CA . ILE A 1 320 ? 7.352 -44.25 -33.625 1 84.56 320 ILE A CA 1
ATOM 2524 C C . ILE A 1 320 ? 7.758 -42.781 -33.812 1 84.56 320 ILE A C 1
ATOM 2526 O O . ILE A 1 320 ? 8.18 -42.375 -34.875 1 84.56 320 ILE A O 1
ATOM 2530 N N . GLU A 1 321 ? 7.664 -42.062 -32.781 1 85.56 321 GLU A N 1
ATOM 2531 C CA . GLU A 1 321 ? 8.094 -40.656 -32.812 1 85.56 321 GLU A CA 1
ATOM 2532 C C . GLU A 1 321 ? 9.586 -40.562 -33.094 1 85.56 321 GLU A C 1
ATOM 2534 O O . GLU A 1 321 ? 10.008 -39.688 -33.875 1 85.56 321 GLU A O 1
ATOM 2539 N N . GLN A 1 322 ? 10.297 -41.406 -32.406 1 89.81 322 GLN A N 1
ATOM 2540 C CA . GLN A 1 322 ? 11.742 -41.406 -32.625 1 89.81 322 GLN A CA 1
ATOM 2541 C C . GLN A 1 322 ? 12.102 -41.812 -34.031 1 89.81 322 GLN A C 1
ATOM 2543 O O . GLN A 1 322 ? 13.031 -41.281 -34.625 1 89.81 322 GLN A O 1
ATOM 2548 N N . MET A 1 323 ? 11.383 -42.719 -34.562 1 91.19 323 MET A N 1
ATOM 2549 C CA . MET A 1 323 ? 11.594 -43.156 -35.938 1 91.19 323 MET A CA 1
ATOM 2550 C C . MET A 1 323 ? 11.312 -42.031 -36.938 1 91.19 323 MET A C 1
ATOM 2552 O O . MET A 1 323 ? 12.07 -41.844 -37.875 1 91.19 323 MET A O 1
ATOM 2556 N N . GLN A 1 324 ? 10.242 -41.344 -36.688 1 90.19 324 GLN A N 1
ATOM 2557 C CA . GLN A 1 324 ? 9.891 -40.219 -37.562 1 90.19 324 GLN A CA 1
ATOM 2558 C C . GLN A 1 324 ? 10.969 -39.156 -37.531 1 90.19 324 GLN A C 1
ATOM 2560 O O . GLN A 1 324 ? 11.344 -38.594 -38.562 1 90.19 324 GLN A O 1
ATOM 2565 N N . SER A 1 325 ? 11.422 -38.906 -36.344 1 90.56 325 SER A N 1
ATOM 2566 C CA . SER A 1 325 ? 12.492 -37.938 -36.188 1 90.56 325 SER A CA 1
ATOM 2567 C C . SER A 1 325 ? 13.766 -38.375 -36.906 1 90.56 325 SER A C 1
ATOM 2569 O O . SER A 1 325 ? 14.453 -37.562 -37.5 1 90.56 325 SER A O 1
ATOM 2571 N N . GLU A 1 326 ? 14.062 -39.625 -36.844 1 92.12 326 GLU A N 1
ATOM 2572 C CA . GLU A 1 326 ? 15.266 -40.156 -37.469 1 92.12 326 GLU A CA 1
ATOM 2573 C C . GLU A 1 326 ? 15.133 -40.125 -39 1 92.12 326 GLU A C 1
ATOM 2575 O O . GLU A 1 326 ? 16.125 -39.906 -39.688 1 92.12 326 GLU A O 1
ATOM 2580 N N . ILE A 1 327 ? 13.984 -40.375 -39.469 1 92.38 327 ILE A N 1
ATOM 2581 C CA . ILE A 1 327 ? 13.742 -40.312 -40.906 1 92.38 327 ILE A CA 1
ATOM 2582 C C . ILE A 1 327 ? 13.953 -38.875 -41.406 1 92.38 327 ILE A C 1
ATOM 2584 O O . ILE A 1 327 ? 14.594 -38.656 -42.438 1 92.38 327 ILE A O 1
ATOM 2588 N N . ALA A 1 328 ? 13.422 -37.969 -40.688 1 91.12 328 ALA A N 1
ATOM 2589 C CA . ALA A 1 328 ? 13.594 -36.562 -41.031 1 91.12 328 ALA A CA 1
ATOM 2590 C C . ALA A 1 328 ? 15.07 -36.188 -41.031 1 91.12 328 ALA A C 1
ATOM 2592 O O . ALA A 1 328 ? 15.531 -35.469 -41.938 1 91.12 328 ALA A O 1
ATOM 2593 N N . ARG A 1 329 ? 15.758 -36.656 -40.094 1 89.31 329 ARG A N 1
ATOM 2594 C CA . ARG A 1 329 ? 17.188 -36.375 -40 1 89.31 329 ARG A CA 1
ATOM 2595 C C . ARG A 1 329 ? 17.938 -37.031 -41.156 1 89.31 329 ARG A C 1
ATOM 2597 O O . ARG A 1 329 ? 18.828 -36.438 -41.75 1 89.31 329 ARG A O 1
ATOM 2604 N N . ALA A 1 330 ? 17.641 -38.281 -41.438 1 90.56 330 ALA A N 1
ATOM 2605 C CA . ALA A 1 330 ? 18.281 -39.031 -42.5 1 90.56 330 ALA A CA 1
ATOM 2606 C C . ALA A 1 330 ? 18.047 -38.375 -43.844 1 90.56 330 ALA A C 1
ATOM 2608 O O . ALA A 1 330 ? 18.938 -38.344 -44.688 1 90.56 330 ALA A O 1
ATOM 2609 N N . LYS A 1 331 ? 16.891 -37.875 -44 1 89.12 331 LYS A N 1
ATOM 2610 C CA . LYS A 1 331 ? 16.547 -37.188 -45.219 1 89.12 331 LYS A CA 1
ATOM 2611 C C . LYS A 1 331 ? 17.359 -35.906 -45.375 1 89.12 331 LYS A C 1
ATOM 2613 O O . LYS A 1 331 ? 17.828 -35.562 -46.469 1 89.12 331 LYS A O 1
ATOM 2618 N N . ARG A 1 332 ? 17.516 -35.281 -44.375 1 86.44 332 ARG A N 1
ATOM 2619 C CA . ARG A 1 332 ? 18.219 -34 -44.344 1 86.44 332 ARG A CA 1
ATOM 2620 C C . ARG A 1 332 ? 19.719 -34.219 -44.531 1 86.44 332 ARG A C 1
ATOM 2622 O O . ARG A 1 332 ? 20.359 -33.469 -45.281 1 86.44 332 ARG A O 1
ATOM 2629 N N . ASP A 1 333 ? 20.266 -35.125 -43.812 1 87.06 333 ASP A N 1
ATOM 2630 C CA . ASP A 1 333 ? 21.719 -35.281 -43.75 1 87.06 333 ASP A CA 1
ATOM 2631 C C . ASP A 1 333 ? 22.203 -36.312 -44.75 1 87.06 333 ASP A C 1
ATOM 2633 O O . ASP A 1 333 ? 23.406 -36.438 -45 1 87.06 333 ASP A O 1
ATOM 2637 N N . GLY A 1 334 ? 21.375 -37 -45.406 1 88.31 334 GLY A N 1
ATOM 2638 C CA . GLY A 1 334 ? 21.75 -38.062 -46.344 1 88.31 334 GLY A CA 1
ATOM 2639 C C . GLY A 1 334 ? 22.391 -39.25 -45.656 1 88.31 334 GLY A C 1
ATOM 2640 O O . GLY A 1 334 ? 23.344 -39.812 -46.156 1 88.31 334 GLY A O 1
ATOM 2641 N N . THR A 1 335 ? 21.953 -39.5 -44.438 1 88.31 335 THR A N 1
ATOM 2642 C CA . THR A 1 335 ? 22.5 -40.594 -43.688 1 88.31 335 THR A CA 1
ATOM 2643 C C . THR A 1 335 ? 21.531 -41.781 -43.688 1 88.31 335 THR A C 1
ATOM 2645 O O . THR A 1 335 ? 20.359 -41.625 -44 1 88.31 335 THR A O 1
ATOM 2648 N N . ALA A 1 336 ? 22.172 -43 -43.438 1 89.31 336 ALA A N 1
ATOM 2649 C CA . ALA A 1 336 ? 21.344 -44.188 -43.281 1 89.31 336 ALA A CA 1
ATOM 2650 C C . ALA A 1 336 ? 21.172 -44.594 -41.812 1 89.31 336 ALA A C 1
ATOM 2652 O O . ALA A 1 336 ? 21.906 -44.094 -40.969 1 89.31 336 ALA A O 1
ATOM 2653 N N . PHE A 1 337 ? 20.109 -45.312 -41.594 1 94.81 337 PHE A N 1
ATOM 2654 C CA . PHE A 1 337 ? 19.969 -45.938 -40.281 1 94.81 337 PHE A CA 1
ATOM 2655 C C . PHE A 1 337 ? 19.359 -47.344 -40.406 1 94.81 337 PHE A C 1
ATOM 2657 O O . PHE A 1 337 ? 18.828 -47.688 -41.469 1 94.81 337 PHE A O 1
ATOM 2664 N N . SER A 1 338 ? 19.547 -48.156 -39.406 1 96.56 338 SER A N 1
ATOM 2665 C CA . SER A 1 338 ? 19.031 -49.531 -39.438 1 96.56 338 SER A CA 1
ATOM 2666 C C . SER A 1 338 ? 18.078 -49.781 -38.281 1 96.56 338 SER A C 1
ATOM 2668 O O . SER A 1 338 ? 18.094 -49.062 -37.281 1 96.56 338 SER A O 1
ATOM 2670 N N . LEU A 1 339 ? 17.188 -50.75 -38.5 1 96.75 339 LEU A N 1
ATOM 2671 C CA . LEU A 1 339 ? 16.188 -51.156 -37.5 1 96.75 339 LEU A CA 1
ATOM 2672 C C . LEU A 1 339 ? 16.312 -52.656 -37.219 1 96.75 339 LEU A C 1
ATOM 2674 O O . LEU A 1 339 ? 16.469 -53.469 -38.125 1 96.75 339 LEU A O 1
ATOM 2678 N N . LEU A 1 340 ? 16.375 -52.938 -35.906 1 97.38 340 LEU A N 1
ATOM 2679 C CA . LEU A 1 340 ? 16.359 -54.344 -35.469 1 97.38 340 LEU A CA 1
ATOM 2680 C C . LEU A 1 340 ? 14.984 -54.719 -34.906 1 97.38 340 LEU A C 1
ATOM 2682 O O . LEU A 1 340 ? 14.477 -54.031 -34 1 97.38 340 LEU A O 1
ATOM 2686 N N . ALA A 1 341 ? 14.352 -55.688 -35.469 1 96.81 341 ALA A N 1
ATOM 2687 C CA . ALA A 1 341 ? 13.164 -56.281 -34.875 1 96.81 341 ALA A CA 1
ATOM 2688 C C . ALA A 1 341 ? 13.531 -57.562 -34.125 1 96.81 341 ALA A C 1
ATOM 2690 O O . ALA A 1 341 ? 14.094 -58.5 -34.688 1 96.81 341 ALA A O 1
ATOM 2691 N N . LEU A 1 342 ? 13.227 -57.531 -32.781 1 97 342 LEU A N 1
ATOM 2692 C CA . LEU A 1 342 ? 13.609 -58.656 -31.922 1 97 342 LEU A CA 1
ATOM 2693 C C . LEU A 1 342 ? 12.383 -59.375 -31.391 1 97 342 LEU A C 1
ATOM 2695 O O . LEU A 1 342 ? 11.383 -58.719 -31.047 1 97 342 LEU A O 1
ATOM 2699 N N . ASP A 1 343 ? 12.445 -60.594 -31.234 1 94.81 343 ASP A N 1
ATOM 2700 C CA . ASP A 1 343 ? 11.406 -61.406 -30.625 1 94.81 343 ASP A CA 1
ATOM 2701 C C . ASP A 1 343 ? 12.016 -62.531 -29.781 1 94.81 343 ASP A C 1
ATOM 2703 O O . ASP A 1 343 ? 12.914 -63.25 -30.25 1 94.81 343 ASP A O 1
ATOM 2707 N N . LEU A 1 344 ? 11.555 -62.688 -28.578 1 94.12 344 LEU A N 1
ATOM 2708 C CA . LEU A 1 344 ? 12.031 -63.75 -27.719 1 94.12 344 LEU A CA 1
ATOM 2709 C C . LEU A 1 344 ? 11.461 -65.125 -28.156 1 94.12 344 LEU A C 1
ATOM 2711 O O . LEU A 1 344 ? 10.242 -65.25 -28.25 1 94.12 344 LEU A O 1
ATOM 2715 N N . ASP A 1 345 ? 12.391 -66.062 -28.312 1 92.75 345 ASP A N 1
ATOM 2716 C CA . ASP A 1 345 ? 11.977 -67.375 -28.797 1 92.75 345 ASP A CA 1
ATOM 2717 C C . ASP A 1 345 ? 11.289 -68.188 -27.703 1 92.75 345 ASP A C 1
ATOM 2719 O O . ASP A 1 345 ? 11.797 -68.312 -26.594 1 92.75 345 ASP A O 1
ATOM 2723 N N . ASN A 1 346 ? 10.117 -68.75 -28 1 88 346 ASN A N 1
ATOM 2724 C CA . ASN A 1 346 ? 9.367 -69.625 -27.125 1 88 346 ASN A CA 1
ATOM 2725 C C . ASN A 1 346 ? 9.055 -69 -25.781 1 88 346 ASN A C 1
ATOM 2727 O O . ASN A 1 346 ? 9.172 -69.625 -24.734 1 88 346 ASN A O 1
ATOM 2731 N N . PHE A 1 347 ? 8.758 -67.812 -25.828 1 87.94 347 PHE A N 1
ATOM 2732 C CA . PHE A 1 347 ? 8.508 -67.062 -24.594 1 87.94 347 PHE A CA 1
ATOM 2733 C C . PHE A 1 347 ? 7.23 -67.562 -23.922 1 87.94 347 PHE A C 1
ATOM 2735 O O . PHE A 1 347 ? 7.145 -67.562 -22.703 1 87.94 347 PHE A O 1
ATOM 2742 N N . LYS A 1 348 ? 6.262 -67.812 -24.734 1 77.81 348 LYS A N 1
ATOM 2743 C CA . LYS A 1 348 ? 5.02 -68.312 -24.188 1 77.81 348 LYS A CA 1
ATOM 2744 C C . LYS A 1 348 ? 5.277 -69.625 -23.375 1 77.81 348 LYS A C 1
ATOM 2746 O O . LYS A 1 348 ? 4.664 -69.812 -22.328 1 77.81 348 LYS A O 1
ATOM 2751 N N . THR A 1 349 ? 6.152 -70.375 -23.859 1 81.62 349 THR A N 1
ATOM 2752 C CA . THR A 1 349 ? 6.52 -71.625 -23.156 1 81.62 349 THR A CA 1
ATOM 2753 C C . THR A 1 349 ? 7.148 -71.312 -21.797 1 81.62 349 THR A C 1
ATOM 2755 O O . THR A 1 349 ? 6.906 -72 -20.812 1 81.62 349 THR A O 1
ATOM 2758 N N . ILE A 1 350 ? 7.867 -70.312 -21.781 1 83.12 350 ILE A N 1
ATOM 2759 C CA . ILE A 1 350 ? 8.492 -69.875 -20.531 1 83.12 350 ILE A CA 1
ATOM 2760 C C . ILE A 1 350 ? 7.414 -69.438 -19.547 1 83.12 350 ILE A C 1
ATOM 2762 O O . ILE A 1 350 ? 7.43 -69.812 -18.375 1 83.12 350 ILE A O 1
ATOM 2766 N N . ASN A 1 351 ? 6.508 -68.75 -20 1 78 351 ASN A N 1
ATOM 2767 C CA . ASN A 1 351 ? 5.414 -68.25 -19.156 1 78 351 ASN A CA 1
ATOM 2768 C C . ASN A 1 351 ? 4.574 -69.438 -18.641 1 78 351 ASN A C 1
ATOM 2770 O O . ASN A 1 351 ? 4.172 -69.438 -17.469 1 78 351 ASN A O 1
ATOM 2774 N N . ASP A 1 352 ? 4.371 -70.312 -19.484 1 73.56 352 ASP A N 1
ATOM 2775 C CA . ASP A 1 352 ? 3.533 -71.438 -19.156 1 73.56 352 ASP A CA 1
ATOM 2776 C C . ASP A 1 352 ? 4.215 -72.375 -18.125 1 73.56 352 ASP A C 1
ATOM 2778 O O . ASP A 1 352 ? 3.553 -72.875 -17.234 1 73.56 352 ASP A O 1
ATOM 2782 N N . ASN A 1 353 ? 5.457 -72.5 -18.266 1 78.62 353 ASN A N 1
ATOM 2783 C CA . ASN A 1 353 ? 6.199 -73.438 -17.422 1 78.62 353 ASN A CA 1
ATOM 2784 C C . ASN A 1 353 ? 6.547 -72.812 -16.078 1 78.62 353 ASN A C 1
ATOM 2786 O O . ASN A 1 353 ? 6.555 -73.5 -15.055 1 78.62 353 ASN A O 1
ATOM 2790 N N . TYR A 1 354 ? 6.801 -71.5 -16.125 1 78.5 354 TYR A N 1
ATOM 2791 C CA . TYR A 1 354 ? 7.367 -70.875 -14.922 1 78.5 354 TYR A CA 1
ATOM 2792 C C . TYR A 1 354 ? 6.469 -69.75 -14.391 1 78.5 354 TYR A C 1
ATOM 2794 O O . TYR A 1 354 ? 6.719 -69.25 -13.305 1 78.5 354 TYR A O 1
ATOM 2802 N N . GLY A 1 355 ? 5.555 -69.438 -15.102 1 75.19 355 GLY A N 1
ATOM 2803 C CA . GLY A 1 355 ? 4.637 -68.438 -14.672 1 75.19 355 GLY A CA 1
ATOM 2804 C C . GLY A 1 355 ? 4.93 -67.062 -15.289 1 75.19 355 GLY A C 1
ATOM 2805 O O . GLY A 1 355 ? 6.059 -66.812 -15.703 1 75.19 355 GLY A O 1
ATOM 2806 N N . HIS A 1 356 ? 3.994 -66.062 -15.234 1 75.5 356 HIS A N 1
ATOM 2807 C CA . HIS A 1 356 ? 4.102 -64.75 -15.859 1 75.5 356 HIS A CA 1
ATOM 2808 C C . HIS A 1 356 ? 5.074 -63.875 -15.094 1 75.5 356 HIS A C 1
ATOM 2810 O O . HIS A 1 356 ? 5.715 -63 -15.68 1 75.5 356 HIS A O 1
ATOM 2816 N N . GLN A 1 357 ? 5.184 -64.062 -13.875 1 77.5 357 GLN A N 1
ATOM 2817 C CA . GLN A 1 357 ? 6.113 -63.219 -13.086 1 77.5 357 GLN A CA 1
ATOM 2818 C C . GLN A 1 357 ? 7.555 -63.469 -13.523 1 77.5 357 GLN A C 1
ATOM 2820 O O . GLN A 1 357 ? 8.359 -62.531 -13.594 1 77.5 357 GLN A O 1
ATOM 2825 N N . VAL A 1 358 ? 7.742 -64.75 -13.727 1 81.75 358 VAL A N 1
ATOM 2826 C CA . VAL A 1 358 ? 9.07 -65.125 -14.211 1 81.75 358 VAL A CA 1
ATOM 2827 C C . VAL A 1 358 ? 9.281 -64.5 -15.609 1 81.75 358 VAL A C 1
ATOM 2829 O O . VAL A 1 358 ? 10.383 -64.062 -15.938 1 81.75 358 VAL A O 1
ATOM 2832 N N . GLY A 1 359 ? 8.25 -64.5 -16.359 1 85.5 359 GLY A N 1
ATOM 2833 C CA . GLY A 1 359 ? 8.312 -63.875 -17.672 1 85.5 359 GLY A CA 1
ATOM 2834 C C . GLY A 1 359 ? 8.656 -62.406 -17.594 1 85.5 359 GLY A C 1
ATOM 2835 O O . GLY A 1 359 ? 9.461 -61.906 -18.391 1 85.5 359 GLY A O 1
ATOM 2836 N N . ASP A 1 360 ? 8.164 -61.812 -16.641 1 84.75 360 ASP A N 1
ATOM 2837 C CA . ASP A 1 360 ? 8.445 -60.406 -16.438 1 84.75 360 ASP A CA 1
ATOM 2838 C C . ASP A 1 360 ? 9.922 -60.188 -16.125 1 84.75 360 ASP A C 1
ATOM 2840 O O . ASP A 1 360 ? 10.523 -59.219 -16.609 1 84.75 360 ASP A O 1
ATOM 2844 N N . VAL A 1 361 ? 10.398 -60.969 -15.32 1 87.69 361 VAL A N 1
ATOM 2845 C CA . VAL A 1 361 ? 11.812 -60.875 -14.953 1 87.69 361 VAL A CA 1
ATOM 2846 C C . VAL A 1 361 ? 12.688 -61.062 -16.188 1 87.69 361 VAL A C 1
ATOM 2848 O O . VAL A 1 361 ? 13.695 -60.375 -16.359 1 87.69 361 VAL A O 1
ATOM 2851 N N . VAL A 1 362 ? 12.281 -62 -17.016 1 90.31 362 VAL A N 1
ATOM 2852 C CA . VAL A 1 362 ? 13.023 -62.281 -18.234 1 90.31 362 VAL A CA 1
ATOM 2853 C C . VAL A 1 362 ? 13.008 -61.062 -19.141 1 90.31 362 VAL A C 1
ATOM 2855 O O . VAL A 1 362 ? 14.039 -60.688 -19.703 1 90.31 362 VAL A O 1
ATOM 2858 N N . LEU A 1 363 ? 11.875 -60.469 -19.266 1 92.19 363 LEU A N 1
ATOM 2859 C CA . LEU A 1 363 ? 11.742 -59.281 -20.109 1 92.19 363 LEU A CA 1
ATOM 2860 C C . LEU A 1 363 ? 12.617 -58.125 -19.594 1 92.19 363 LEU A C 1
ATOM 2862 O O . LEU A 1 363 ? 13.281 -57.469 -20.391 1 92.19 363 LEU A O 1
ATOM 2866 N N . ARG A 1 364 ? 12.664 -57.906 -18.328 1 91.88 364 ARG A N 1
ATOM 2867 C CA . ARG A 1 364 ? 13.484 -56.844 -17.719 1 91.88 364 ARG A CA 1
ATOM 2868 C C . ARG A 1 364 ? 14.969 -57.094 -17.984 1 91.88 364 ARG A C 1
ATOM 2870 O O . ARG A 1 364 ? 15.695 -56.188 -18.391 1 91.88 364 ARG A O 1
ATOM 2877 N N . ASN A 1 365 ? 15.297 -58.281 -17.688 1 90.75 365 ASN A N 1
ATOM 2878 C CA . ASN A 1 365 ? 16.688 -58.656 -17.875 1 90.75 365 ASN A CA 1
ATOM 2879 C C . ASN A 1 365 ? 17.094 -58.594 -19.344 1 90.75 365 ASN A C 1
ATOM 2881 O O . ASN A 1 365 ? 18.234 -58.25 -19.672 1 90.75 365 ASN A O 1
ATOM 2885 N N . PHE A 1 366 ? 16.188 -58.969 -20.156 1 93.12 366 PHE A N 1
ATOM 2886 C CA . PHE A 1 366 ? 16.422 -58.875 -21.594 1 93.12 366 PHE A CA 1
ATOM 2887 C C . PHE A 1 366 ? 16.781 -57.469 -22 1 93.12 366 PHE A C 1
ATOM 2889 O O . PHE A 1 366 ? 17.766 -57.219 -22.688 1 93.12 366 PHE A O 1
ATOM 2896 N N . VAL A 1 367 ? 15.961 -56.5 -21.578 1 94.81 367 VAL A N 1
ATOM 2897 C CA . VAL A 1 367 ? 16.188 -55.125 -21.938 1 94.81 367 VAL A CA 1
ATOM 2898 C C . VAL A 1 367 ? 17.516 -54.625 -21.375 1 94.81 367 VAL A C 1
ATOM 2900 O O . VAL A 1 367 ? 18.266 -53.906 -22.047 1 94.81 367 VAL A O 1
ATOM 2903 N N . ARG A 1 368 ? 17.859 -55.062 -20.219 1 92.31 368 ARG A N 1
ATOM 2904 C CA . ARG A 1 368 ? 19.141 -54.688 -19.609 1 92.31 368 ARG A CA 1
ATOM 2905 C C . ARG A 1 368 ? 20.312 -55.188 -20.438 1 92.31 368 ARG A C 1
ATOM 2907 O O . ARG A 1 368 ? 21.281 -54.469 -20.656 1 92.31 368 ARG A O 1
ATOM 2914 N N . GLN A 1 369 ? 20.203 -56.375 -20.844 1 91.56 369 GLN A N 1
ATOM 2915 C CA . GLN A 1 369 ? 21.266 -57 -21.641 1 91.56 369 GLN A CA 1
ATOM 2916 C C . GLN A 1 369 ? 21.375 -56.312 -23 1 91.56 369 GLN A C 1
ATOM 2918 O O . GLN A 1 369 ? 22.469 -56.125 -23.531 1 91.56 369 GLN A O 1
ATOM 2923 N N . CYS A 1 370 ? 20.25 -56.031 -23.562 1 93.81 370 CYS A N 1
ATOM 2924 C CA . CYS A 1 370 ? 20.234 -55.344 -24.844 1 93.81 370 CYS A CA 1
ATOM 2925 C C . CYS A 1 370 ? 20.906 -53.969 -24.75 1 93.81 370 CYS A C 1
ATOM 2927 O O . CYS A 1 370 ? 21.703 -53.594 -25.609 1 93.81 370 CYS A O 1
ATOM 2929 N N . LEU A 1 371 ? 20.531 -53.312 -23.703 1 92.75 371 LEU A N 1
ATOM 2930 C CA . LEU A 1 371 ? 21.062 -51.969 -23.5 1 92.75 371 LEU A CA 1
ATOM 2931 C C . LEU A 1 371 ? 22.578 -52.031 -23.312 1 92.75 371 LEU A C 1
ATOM 2933 O O . LEU A 1 371 ? 23.281 -51.094 -23.719 1 92.75 371 LEU A O 1
ATOM 2937 N N . ALA A 1 372 ? 23.031 -53.031 -22.734 1 89.75 372 ALA A N 1
ATOM 2938 C CA . ALA A 1 372 ? 24.469 -53.219 -22.531 1 89.75 372 ALA A CA 1
ATOM 2939 C C . ALA A 1 372 ? 25.172 -53.5 -23.844 1 89.75 372 ALA A C 1
ATOM 2941 O O . ALA A 1 372 ? 26.375 -53.281 -23.984 1 89.75 372 ALA A O 1
ATOM 2942 N N . ALA A 1 373 ? 24.469 -54 -24.891 1 90.44 373 ALA A N 1
ATOM 2943 C CA . ALA A 1 373 ? 25.062 -54.438 -26.141 1 90.44 373 ALA A CA 1
ATOM 2944 C C . ALA A 1 373 ? 24.984 -53.344 -27.203 1 90.44 373 ALA A C 1
ATOM 2946 O O . ALA A 1 373 ? 25.609 -53.469 -28.266 1 90.44 373 ALA A O 1
ATOM 2947 N N . ILE A 1 374 ? 24.141 -52.281 -26.859 1 89.69 374 ILE A N 1
ATOM 2948 C CA . ILE A 1 374 ? 23.984 -51.25 -27.859 1 89.69 374 ILE A CA 1
ATOM 2949 C C . ILE A 1 374 ? 24.578 -49.938 -27.328 1 89.69 374 ILE A C 1
ATOM 2951 O O . ILE A 1 374 ? 25.031 -49.875 -26.188 1 89.69 374 ILE A O 1
ATOM 2955 N N . ARG A 1 375 ? 24.453 -48.781 -28.188 1 82.25 375 ARG A N 1
ATOM 2956 C CA . ARG A 1 375 ? 24.984 -47.5 -27.828 1 82.25 375 ARG A CA 1
ATOM 2957 C C . ARG A 1 375 ? 23.953 -46.688 -27.047 1 82.25 375 ARG A C 1
ATOM 2959 O O . ARG A 1 375 ? 22.75 -46.906 -27.156 1 82.25 375 ARG A O 1
ATOM 2966 N N . PRO A 1 376 ? 24.578 -45.781 -26.359 1 84.94 376 PRO A N 1
ATOM 2967 C CA . PRO A 1 376 ? 23.688 -44.938 -25.531 1 84.94 376 PRO A CA 1
ATOM 2968 C C . PRO A 1 376 ? 22.672 -44.156 -26.359 1 84.94 376 PRO A C 1
ATOM 2970 O O . PRO A 1 376 ? 21.578 -43.844 -25.875 1 84.94 376 PRO A O 1
ATOM 2973 N N . TYR A 1 377 ? 22.984 -43.844 -27.547 1 85.81 377 TYR A N 1
ATOM 2974 C CA . TYR A 1 377 ? 22.078 -43.031 -28.344 1 85.81 377 TYR A CA 1
ATOM 2975 C C . TYR A 1 377 ? 21.172 -43.906 -29.203 1 85.81 377 TYR A C 1
ATOM 2977 O O . TYR A 1 377 ? 20.312 -43.406 -29.922 1 85.81 377 TYR A O 1
ATOM 2985 N N . ASP A 1 378 ? 21.438 -45.25 -29.109 1 89 378 ASP A N 1
ATOM 2986 C CA . ASP A 1 378 ? 20.484 -46.156 -29.719 1 89 378 ASP A CA 1
ATOM 2987 C C . ASP A 1 378 ? 19.219 -46.281 -28.859 1 89 378 ASP A C 1
ATOM 2989 O O . ASP A 1 378 ? 19.234 -46 -27.672 1 89 378 ASP A O 1
ATOM 2993 N N . HIS A 1 379 ? 18.141 -46.625 -29.547 1 91.88 379 HIS A N 1
ATOM 2994 C CA . HIS A 1 379 ? 16.859 -46.656 -28.844 1 91.88 379 HIS A CA 1
ATOM 2995 C C . HIS A 1 379 ? 16.234 -48.031 -28.875 1 91.88 379 HIS A C 1
ATOM 2997 O O . HIS A 1 379 ? 16.156 -48.656 -29.922 1 91.88 379 HIS A O 1
ATOM 3003 N N . ILE A 1 380 ? 15.906 -48.531 -27.703 1 95.31 380 ILE A N 1
ATOM 3004 C CA . ILE A 1 380 ? 15.188 -49.781 -27.609 1 95.31 380 ILE A CA 1
ATOM 3005 C C . ILE A 1 380 ? 13.75 -49.531 -27.172 1 95.31 380 ILE A C 1
ATOM 3007 O O . ILE A 1 380 ? 13.492 -48.688 -26.328 1 95.31 380 ILE A O 1
ATOM 3011 N N . ALA A 1 381 ? 12.852 -50.219 -27.828 1 94.81 381 ALA A N 1
ATOM 3012 C CA . ALA A 1 381 ? 11.438 -50.062 -27.5 1 94.81 381 ALA A CA 1
ATOM 3013 C C . ALA A 1 381 ? 10.75 -51.438 -27.406 1 94.81 381 ALA A C 1
ATOM 3015 O O . ALA A 1 381 ? 11.102 -52.344 -28.141 1 94.81 381 ALA A O 1
ATOM 3016 N N . ARG A 1 382 ? 9.875 -51.531 -26.469 1 91.31 382 ARG A N 1
ATOM 3017 C CA . ARG A 1 382 ? 9 -52.688 -26.406 1 91.31 382 ARG A CA 1
ATOM 3018 C C . ARG A 1 382 ? 7.676 -52.406 -27.109 1 91.31 382 ARG A C 1
ATOM 3020 O O . ARG A 1 382 ? 6.875 -51.594 -26.656 1 91.31 382 ARG A O 1
ATOM 3027 N N . VAL A 1 383 ? 7.465 -53.031 -28.219 1 83.31 383 VAL A N 1
ATOM 3028 C CA . VAL A 1 383 ? 6.332 -52.719 -29.078 1 83.31 383 VAL A CA 1
ATOM 3029 C C . VAL A 1 383 ? 5.219 -53.75 -28.859 1 83.31 383 VAL A C 1
ATOM 3031 O O . VAL A 1 383 ? 4.07 -53.5 -29.25 1 83.31 383 VAL A O 1
ATOM 3034 N N . GLY A 1 384 ? 5.543 -54.844 -28.281 1 76.62 384 GLY A N 1
ATOM 3035 C CA . GLY A 1 384 ? 4.598 -55.906 -27.953 1 76.62 384 GLY A CA 1
ATOM 3036 C C . GLY A 1 384 ? 4.953 -56.656 -26.688 1 76.62 384 GLY A C 1
ATOM 3037 O O . GLY A 1 384 ? 5.762 -56.188 -25.891 1 76.62 384 GLY A O 1
ATOM 3038 N N . GLY A 1 385 ? 4.234 -57.75 -26.469 1 77.44 385 GLY A N 1
ATOM 3039 C CA . GLY A 1 385 ? 4.508 -58.531 -25.297 1 77.44 385 GLY A CA 1
ATOM 3040 C C . GLY A 1 385 ? 5.945 -59 -25.203 1 77.44 385 GLY A C 1
ATOM 3041 O O . GLY A 1 385 ? 6.629 -58.781 -24.219 1 77.44 385 GLY A O 1
ATOM 3042 N N . GLU A 1 386 ? 6.328 -59.688 -26.25 1 88.38 386 GLU A N 1
ATOM 3043 C CA . GLU A 1 386 ? 7.691 -60.219 -26.297 1 88.38 386 GLU A CA 1
ATOM 3044 C C . GLU A 1 386 ? 8.461 -59.656 -27.484 1 88.38 386 GLU A C 1
ATOM 3046 O O . GLU A 1 386 ? 9.531 -60.125 -27.828 1 88.38 386 GLU A O 1
ATOM 3051 N N . GLU A 1 387 ? 7.883 -58.594 -28.078 1 89.75 387 GLU A N 1
ATOM 3052 C CA . GLU A 1 387 ? 8.477 -58 -29.266 1 89.75 387 GLU A CA 1
ATOM 3053 C C . GLU A 1 387 ? 9.156 -56.656 -28.938 1 89.75 387 GLU A C 1
ATOM 3055 O O . GLU A 1 387 ? 8.602 -55.844 -28.234 1 89.75 387 GLU A O 1
ATOM 3060 N N . PHE A 1 388 ? 10.406 -56.562 -29.438 1 95.75 388 PHE A N 1
ATOM 3061 C CA . PHE A 1 388 ? 11.203 -55.375 -29.219 1 95.75 388 PHE A CA 1
ATOM 3062 C C . PHE A 1 388 ? 11.758 -54.844 -30.547 1 95.75 388 PHE A C 1
ATOM 3064 O O . PHE A 1 388 ? 11.844 -55.562 -31.531 1 95.75 388 PHE A O 1
ATOM 3071 N N . MET A 1 389 ? 12.008 -53.562 -30.516 1 95.75 389 MET A N 1
ATOM 3072 C CA . MET A 1 389 ? 12.656 -52.906 -31.656 1 95.75 389 MET A CA 1
ATOM 3073 C C . MET A 1 389 ? 13.828 -52.062 -31.203 1 95.75 389 MET A C 1
ATOM 3075 O O . MET A 1 389 ? 13.789 -51.469 -30.125 1 95.75 389 MET A O 1
ATOM 3079 N N . VAL A 1 390 ? 14.875 -52.031 -32 1 96.75 390 VAL A N 1
ATOM 3080 C CA . VAL A 1 390 ? 16.047 -51.188 -31.734 1 96.75 390 VAL A CA 1
ATOM 3081 C C . VAL A 1 390 ? 16.344 -50.312 -32.938 1 96.75 390 VAL A C 1
ATOM 3083 O O . VAL A 1 390 ? 16.484 -50.781 -34.062 1 96.75 390 VAL A O 1
ATOM 3086 N N . LEU A 1 391 ? 16.344 -49.062 -32.688 1 96 391 LEU A N 1
ATOM 3087 C CA . LEU A 1 391 ? 16.703 -48.094 -33.688 1 96 391 LEU A CA 1
ATOM 3088 C C . LEU A 1 391 ? 18.203 -47.781 -33.625 1 96 391 LEU A C 1
ATOM 3090 O O . LEU A 1 391 ? 18.703 -47.375 -32.594 1 96 391 LEU A O 1
ATOM 3094 N N . LEU A 1 392 ? 18.922 -48 -34.688 1 95.94 392 LEU A N 1
ATOM 3095 C CA . LEU A 1 392 ? 20.359 -47.719 -34.781 1 95.94 392 LEU A CA 1
ATOM 3096 C C . LEU A 1 392 ? 20.656 -46.594 -35.75 1 95.94 392 LEU A C 1
ATOM 3098 O O . LEU A 1 392 ? 20.875 -46.812 -36.938 1 95.94 392 LEU A O 1
ATOM 3102 N N . PRO A 1 393 ? 20.766 -45.375 -35.219 1 93.69 393 PRO A N 1
ATOM 3103 C CA . PRO A 1 393 ? 21.016 -44.219 -36.062 1 93.69 393 PRO A CA 1
ATOM 3104 C C . PRO A 1 393 ? 22.375 -44.281 -36.75 1 93.69 393 PRO A C 1
ATOM 3106 O O . PRO A 1 393 ? 23.359 -44.719 -36.125 1 93.69 393 PRO A O 1
ATOM 3109 N N . ARG A 1 394 ? 22.453 -43.875 -37.938 1 91 394 ARG A N 1
ATOM 3110 C CA . ARG A 1 394 ? 23.672 -43.688 -38.719 1 91 394 ARG A CA 1
ATOM 3111 C C . ARG A 1 394 ? 24.422 -45.031 -38.844 1 91 394 ARG A C 1
ATOM 3113 O O . ARG A 1 394 ? 25.641 -45.094 -38.594 1 91 394 ARG A O 1
ATOM 3120 N N . MET A 1 395 ? 23.688 -46 -39.062 1 92.31 395 MET A N 1
ATOM 3121 C CA . MET A 1 395 ? 24.297 -47.344 -39.188 1 92.31 395 MET A CA 1
ATOM 3122 C C . MET A 1 395 ? 23.719 -48.094 -40.406 1 92.31 395 MET A C 1
ATOM 3124 O O . MET A 1 395 ? 22.516 -48.094 -40.625 1 92.31 395 MET A O 1
ATOM 3128 N N . LEU A 1 396 ? 24.594 -48.719 -41.188 1 92.75 396 LEU A N 1
ATOM 3129 C CA . LEU A 1 396 ? 24.172 -49.531 -42.344 1 92.75 396 LEU A CA 1
ATOM 3130 C C . LEU A 1 396 ? 23.828 -50.969 -41.906 1 92.75 396 LEU A C 1
ATOM 3132 O O . LEU A 1 396 ? 24.219 -51.406 -40.812 1 92.75 396 LEU A O 1
ATOM 3136 N N . ALA A 1 397 ? 23.125 -51.656 -42.719 1 92.25 397 ALA A N 1
ATOM 3137 C CA . ALA A 1 397 ? 22.609 -53 -42.406 1 92.25 397 ALA A CA 1
ATOM 3138 C C . ALA A 1 397 ? 23.734 -53.969 -42.062 1 92.25 397 ALA A C 1
ATOM 3140 O O . ALA A 1 397 ? 23.578 -54.812 -41.188 1 92.25 397 ALA A O 1
ATOM 3141 N N . ASP A 1 398 ? 24.828 -53.844 -42.688 1 92.5 398 ASP A N 1
ATOM 3142 C CA . ASP A 1 398 ? 25.938 -54.75 -42.469 1 92.5 398 ASP A CA 1
ATOM 3143 C C . ASP A 1 398 ? 26.516 -54.594 -41.062 1 92.5 398 ASP A C 1
ATOM 3145 O O . ASP A 1 398 ? 26.766 -55.594 -40.344 1 92.5 398 ASP A O 1
ATOM 3149 N N . THR A 1 399 ? 26.75 -53.344 -40.75 1 93.44 399 THR A N 1
ATOM 3150 C CA . THR A 1 399 ? 27.25 -53.062 -39.406 1 93.44 399 THR A CA 1
ATOM 3151 C C . THR A 1 399 ? 26.203 -53.406 -38.344 1 93.44 399 THR A C 1
ATOM 3153 O O . THR A 1 399 ? 26.531 -53.906 -37.281 1 93.44 399 THR A O 1
ATOM 3156 N N . ALA A 1 400 ? 24.984 -53.156 -38.688 1 96.06 400 ALA A N 1
ATOM 3157 C CA . ALA A 1 400 ? 23.875 -53.438 -37.75 1 96.06 400 ALA A CA 1
ATOM 3158 C C . ALA A 1 400 ? 23.75 -54.938 -37.5 1 96.06 400 ALA A C 1
ATOM 3160 O O . ALA A 1 400 ? 23.375 -55.344 -36.406 1 96.06 400 ALA A O 1
ATOM 3161 N N . SER A 1 401 ? 24.031 -55.688 -38.469 1 96.38 401 SER A N 1
ATOM 3162 C CA . SER A 1 401 ? 24 -57.156 -38.312 1 96.38 401 SER A CA 1
ATOM 3163 C C . SER A 1 401 ? 25 -57.625 -37.281 1 96.38 401 SER A C 1
ATOM 3165 O O . SER A 1 401 ? 24.75 -58.594 -36.562 1 96.38 401 SER A O 1
ATOM 3167 N N . GLY A 1 402 ? 26.141 -56.969 -37.281 1 95.25 402 GLY A N 1
ATOM 3168 C CA . GLY A 1 402 ? 27.125 -57.25 -36.25 1 95.25 402 GLY A CA 1
ATOM 3169 C C . GLY A 1 402 ? 26.594 -57 -34.844 1 95.25 402 GLY A C 1
ATOM 3170 O O . GLY A 1 402 ? 26.797 -57.844 -33.938 1 95.25 402 GLY A O 1
ATOM 3171 N N . ILE A 1 403 ? 25.938 -55.938 -34.75 1 94.56 403 ILE A N 1
ATOM 3172 C CA . ILE A 1 403 ? 25.359 -55.594 -33.438 1 94.56 403 ILE A CA 1
ATOM 3173 C C . ILE A 1 403 ? 24.25 -56.594 -33.094 1 94.56 403 ILE A C 1
ATOM 3175 O O . ILE A 1 403 ? 24.125 -57.031 -31.953 1 94.56 403 ILE A O 1
ATOM 3179 N N . ALA A 1 404 ? 23.469 -56.938 -34.031 1 97.12 404 ALA A N 1
ATOM 3180 C CA . ALA A 1 404 ? 22.391 -57.906 -33.844 1 97.12 404 ALA A CA 1
ATOM 3181 C C . ALA A 1 404 ? 22.953 -59.25 -33.375 1 97.12 404 ALA A C 1
ATOM 3183 O O . ALA A 1 404 ? 22.391 -59.906 -32.5 1 97.12 404 ALA A O 1
ATOM 3184 N N . GLU A 1 405 ? 24.016 -59.625 -33.969 1 96.44 405 GLU A N 1
ATOM 3185 C CA . GLU A 1 405 ? 24.656 -60.875 -33.594 1 96.44 405 GLU A CA 1
ATOM 3186 C C . GLU A 1 405 ? 25.203 -60.812 -32.156 1 96.44 405 GLU A C 1
ATOM 3188 O O . GLU A 1 405 ? 25.172 -61.812 -31.438 1 96.44 405 GLU A O 1
ATOM 3193 N N . ARG A 1 406 ? 25.719 -59.719 -31.891 1 95.25 406 ARG A N 1
ATOM 3194 C CA . ARG A 1 406 ? 26.203 -59.531 -30.531 1 95.25 406 ARG A CA 1
ATOM 3195 C C . ARG A 1 406 ? 25.062 -59.656 -29.531 1 95.25 406 ARG A C 1
ATOM 3197 O O . ARG A 1 406 ? 25.203 -60.281 -28.484 1 95.25 406 ARG A O 1
ATOM 3204 N N . VAL A 1 407 ? 23.969 -59 -29.797 1 95.5 407 VAL A N 1
ATOM 3205 C CA . VAL A 1 407 ? 22.781 -59.094 -28.938 1 95.5 407 VAL A CA 1
ATOM 3206 C C . VAL A 1 407 ? 22.328 -60.531 -28.828 1 95.5 407 VAL A C 1
ATOM 3208 O O . VAL A 1 407 ? 22.062 -61.031 -27.719 1 95.5 407 VAL A O 1
ATOM 3211 N N . ARG A 1 408 ? 22.219 -61.219 -29.906 1 95.69 408 ARG A N 1
ATOM 3212 C CA . ARG A 1 408 ? 21.766 -62.594 -29.938 1 95.69 408 ARG A CA 1
ATOM 3213 C C . ARG A 1 408 ? 22.656 -63.469 -29.062 1 95.69 408 ARG A C 1
ATOM 3215 O O . ARG A 1 408 ? 22.156 -64.25 -28.25 1 95.69 408 ARG A O 1
ATOM 3222 N N . THR A 1 409 ? 23.953 -63.312 -29.203 1 94.38 409 THR A N 1
ATOM 3223 C CA . THR A 1 409 ? 24.906 -64.125 -28.469 1 94.38 409 THR A CA 1
ATOM 3224 C C . THR A 1 409 ? 24.859 -63.812 -26.984 1 94.38 409 THR A C 1
ATOM 3226 O O . THR A 1 409 ? 24.938 -64.75 -26.156 1 94.38 409 THR A O 1
ATOM 3229 N N . THR A 1 410 ? 24.781 -62.594 -26.719 1 92.81 410 THR A N 1
ATOM 3230 C CA . THR A 1 410 ? 24.719 -62.188 -25.312 1 92.81 410 THR A CA 1
ATOM 3231 C C . THR A 1 410 ? 23.484 -62.781 -24.625 1 92.81 410 THR A C 1
ATOM 3233 O O . THR A 1 410 ? 23.578 -63.281 -23.5 1 92.81 410 THR A O 1
ATOM 3236 N N . ILE A 1 411 ? 22.375 -62.719 -25.25 1 92.94 411 ILE A N 1
ATOM 3237 C CA . ILE A 1 411 ? 21.141 -63.25 -24.703 1 92.94 411 ILE A CA 1
ATOM 3238 C C . ILE A 1 411 ? 21.219 -64.75 -24.578 1 92.94 411 ILE A C 1
ATOM 3240 O O . ILE A 1 411 ? 20.828 -65.312 -23.547 1 92.94 411 ILE A O 1
ATOM 3244 N N . ALA A 1 412 ? 21.766 -65.375 -25.516 1 90.88 412 ALA A N 1
ATOM 3245 C CA . ALA A 1 412 ? 21.875 -66.875 -25.531 1 90.88 412 ALA A CA 1
ATOM 3246 C C . ALA A 1 412 ? 22.781 -67.375 -24.406 1 90.88 412 ALA A C 1
ATOM 3248 O O . ALA A 1 412 ? 22.578 -68.438 -23.875 1 90.88 412 ALA A O 1
ATOM 3249 N N . ASN A 1 413 ? 23.734 -66.5 -24.109 1 87.69 413 ASN A N 1
ATOM 3250 C CA . ASN A 1 413 ? 24.703 -66.938 -23.094 1 87.69 413 ASN A CA 1
ATOM 3251 C C . ASN A 1 413 ? 24.297 -66.438 -21.703 1 87.69 413 ASN A C 1
ATOM 3253 O O . ASN A 1 413 ? 24.906 -66.812 -20.703 1 87.69 413 ASN A O 1
ATOM 3257 N N . ALA A 1 414 ? 23.359 -65.625 -21.688 1 83.44 414 ALA A N 1
ATOM 3258 C CA . ALA A 1 414 ? 22.953 -65 -20.406 1 83.44 414 ALA A CA 1
ATOM 3259 C C . ALA A 1 414 ? 22.156 -66 -19.578 1 83.44 414 ALA A C 1
ATOM 3261 O O . ALA A 1 414 ? 21.422 -66.812 -20.141 1 83.44 414 ALA A O 1
ATOM 3262 N N . SER A 1 415 ? 22.422 -66 -18.25 1 77.12 415 SER A N 1
ATOM 3263 C CA . SER A 1 415 ? 21.625 -66.812 -17.344 1 77.12 415 SER A CA 1
ATOM 3264 C C . SER A 1 415 ? 20.438 -66.062 -16.781 1 77.12 415 SER A C 1
ATOM 3266 O O . SER A 1 415 ? 20.609 -65 -16.156 1 77.12 415 SER A O 1
ATOM 3268 N N . PHE A 1 416 ? 19.297 -66.312 -17.25 1 75.19 416 PHE A N 1
ATOM 3269 C CA . PHE A 1 416 ? 18.125 -65.625 -16.719 1 75.19 416 PHE A CA 1
ATOM 3270 C C . PHE A 1 416 ? 17.609 -66.312 -15.469 1 75.19 416 PHE A C 1
ATOM 3272 O O . PHE A 1 416 ? 16.578 -65.938 -14.906 1 75.19 416 PHE A O 1
ATOM 3279 N N . GLY A 1 417 ? 18.531 -66.812 -14.617 1 64.12 417 GLY A N 1
ATOM 3280 C CA . GLY A 1 417 ? 18.375 -67.562 -13.383 1 64.12 417 GLY A CA 1
ATOM 3281 C C . GLY A 1 417 ? 16.938 -67.688 -12.922 1 64.12 417 GLY A C 1
ATOM 3282 O O . GLY A 1 417 ? 16.5 -67 -12.047 1 64.12 417 GLY A O 1
ATOM 3283 N N . ILE A 1 418 ? 16.094 -68.375 -13.5 1 60.19 418 ILE A N 1
ATOM 3284 C CA . ILE A 1 418 ? 14.75 -68.688 -13.047 1 60.19 418 ILE A CA 1
ATOM 3285 C C . ILE A 1 418 ? 14.82 -69.938 -12.109 1 60.19 418 ILE A C 1
ATOM 3287 O O . ILE A 1 418 ? 15.273 -71 -12.516 1 60.19 418 ILE A O 1
ATOM 3291 N N . ASP A 1 419 ? 14.406 -69.875 -10.719 1 58.19 419 ASP A N 1
ATOM 3292 C CA . ASP A 1 419 ? 14.312 -70.875 -9.664 1 58.19 419 ASP A CA 1
ATOM 3293 C C . ASP A 1 419 ? 15.57 -71.688 -9.609 1 58.19 419 ASP A C 1
ATOM 3295 O O . ASP A 1 419 ? 15.492 -72.938 -9.414 1 58.19 419 ASP A O 1
ATOM 3299 N N . GLY A 1 420 ? 16.75 -71.312 -9.93 1 59.09 420 GLY A N 1
ATOM 3300 C CA . GLY A 1 420 ? 17.984 -72.062 -9.805 1 59.09 420 GLY A CA 1
ATOM 3301 C C . GLY A 1 420 ? 18.344 -72.875 -11.055 1 59.09 420 GLY A C 1
ATOM 3302 O O . GLY A 1 420 ? 19.422 -73.438 -11.141 1 59.09 420 GLY A O 1
ATOM 3303 N N . LYS A 1 421 ? 17.422 -73.062 -11.93 1 60.5 421 LYS A N 1
ATOM 3304 C CA . LYS A 1 421 ? 17.703 -73.812 -13.164 1 60.5 421 LYS A CA 1
ATOM 3305 C C . LYS A 1 421 ? 18 -72.875 -14.312 1 60.5 421 LYS A C 1
ATOM 3307 O O . LYS A 1 421 ? 17.438 -71.75 -14.383 1 60.5 421 LYS A O 1
ATOM 3312 N N . HIS A 1 422 ? 18.984 -73.188 -15.016 1 64.75 422 HIS A N 1
ATOM 3313 C CA . HIS A 1 422 ? 19.391 -72.438 -16.203 1 64.75 422 HIS A CA 1
ATOM 3314 C C . HIS A 1 422 ? 18.375 -72.562 -17.328 1 64.75 422 HIS A C 1
ATOM 3316 O O . HIS A 1 422 ? 18.141 -73.688 -17.812 1 64.75 422 HIS A O 1
ATOM 3322 N N . THR A 1 423 ? 17.469 -71.625 -17.5 1 71.88 423 THR A N 1
ATOM 3323 C CA . THR A 1 423 ? 16.578 -71.688 -18.656 1 71.88 423 THR A CA 1
ATOM 3324 C C . THR A 1 423 ? 17.156 -70.875 -19.797 1 71.88 423 THR A C 1
ATOM 3326 O O . THR A 1 423 ? 17.344 -69.625 -19.672 1 71.88 423 THR A O 1
ATOM 3329 N N . PRO A 1 424 ? 17.484 -71.625 -20.859 1 80.12 424 PRO A N 1
ATOM 3330 C CA . PRO A 1 424 ? 18.062 -70.875 -22 1 80.12 424 PRO A CA 1
ATOM 3331 C C . PRO A 1 424 ? 17.016 -70 -22.719 1 80.12 424 PRO A C 1
ATOM 3333 O O . PRO A 1 424 ? 15.914 -70.5 -23 1 80.12 424 PRO A O 1
ATOM 3336 N N . VAL A 1 425 ? 17.234 -68.75 -22.812 1 90.06 425 VAL A N 1
ATOM 3337 C CA . VAL A 1 425 ? 16.422 -67.812 -23.578 1 90.06 425 VAL A CA 1
ATOM 3338 C C . VAL A 1 425 ? 17.172 -67.375 -24.844 1 90.06 425 VAL A C 1
ATOM 3340 O O . VAL A 1 425 ? 18.375 -67.125 -24.781 1 90.06 425 VAL A O 1
ATOM 3343 N N . THR A 1 426 ? 16.531 -67.562 -26 1 94 426 THR A N 1
ATOM 3344 C CA . THR A 1 426 ? 17.141 -67.125 -27.25 1 94 426 THR A CA 1
ATOM 3345 C C . THR A 1 426 ? 16.266 -66.062 -27.938 1 94 426 THR A C 1
ATOM 3347 O O . THR A 1 426 ? 15.109 -65.875 -27.547 1 94 426 THR A O 1
ATOM 3350 N N . VAL A 1 427 ? 16.922 -65.375 -28.859 1 96.06 427 VAL A N 1
ATOM 3351 C CA . VAL A 1 427 ? 16.203 -64.312 -29.547 1 96.06 427 VAL A CA 1
ATOM 3352 C C . VAL A 1 427 ? 16.438 -64.438 -31.062 1 96.06 427 VAL A C 1
ATOM 3354 O O . VAL A 1 427 ? 17.516 -64.812 -31.5 1 96.06 427 VAL A O 1
ATOM 3357 N N . SER A 1 428 ? 15.406 -64.188 -31.828 1 97.75 428 SER A N 1
ATOM 3358 C CA . SER A 1 428 ? 15.484 -64.062 -33.281 1 97.75 428 SER A CA 1
ATOM 3359 C C . SER A 1 428 ? 15.43 -62.594 -33.719 1 97.75 428 SER A C 1
ATOM 3361 O O . SER A 1 428 ? 14.672 -61.812 -33.125 1 97.75 428 SER A O 1
ATOM 3363 N N . ILE A 1 429 ? 16.266 -62.25 -34.719 1 97.56 429 ILE A N 1
ATOM 3364 C CA . ILE A 1 429 ? 16.391 -60.844 -35.062 1 97.56 429 ILE A CA 1
ATOM 3365 C C . ILE A 1 429 ? 16.297 -60.625 -36.562 1 97.56 429 ILE A C 1
ATOM 3367 O O . ILE A 1 429 ? 16.922 -61.375 -37.344 1 97.56 429 ILE A O 1
ATOM 3371 N N . GLY A 1 430 ? 15.469 -59.656 -36.938 1 97.56 430 GLY A N 1
ATOM 3372 C CA . GLY A 1 430 ? 15.422 -59.156 -38.312 1 97.56 430 GLY A CA 1
ATOM 3373 C C . GLY A 1 430 ? 16.031 -57.781 -38.469 1 97.56 430 GLY A C 1
ATOM 3374 O O . GLY A 1 430 ? 15.742 -56.875 -37.656 1 97.56 430 GLY A O 1
ATOM 3375 N N . VAL A 1 431 ? 16.922 -57.562 -39.5 1 97.56 431 VAL A N 1
ATOM 3376 C CA . VAL A 1 431 ? 17.625 -56.312 -39.688 1 97.56 431 VAL A CA 1
ATOM 3377 C C . VAL A 1 431 ? 17.172 -55.656 -41 1 97.56 431 VAL A C 1
ATOM 3379 O O . VAL A 1 431 ? 17.297 -56.281 -42.062 1 97.56 431 VAL A O 1
ATOM 3382 N N . SER A 1 432 ? 16.656 -54.438 -40.875 1 96.75 432 SER A N 1
ATOM 3383 C CA . SER A 1 432 ? 16.297 -53.688 -42.062 1 96.75 432 SER A CA 1
ATOM 3384 C C . SER A 1 432 ? 17.031 -52.344 -42.094 1 96.75 432 SER A C 1
ATOM 3386 O O . SER A 1 432 ? 17.594 -51.906 -41.094 1 96.75 432 SER A O 1
ATOM 3388 N N . GLN A 1 433 ? 17.125 -51.75 -43.281 1 96 433 GLN A N 1
ATOM 3389 C CA . GLN A 1 433 ? 17.844 -50.5 -43.438 1 96 433 GLN A CA 1
ATOM 3390 C C . GLN A 1 433 ? 17 -49.469 -44.188 1 96 433 GLN A C 1
ATOM 3392 O O . GLN A 1 433 ? 16.328 -49.812 -45.188 1 96 433 GLN A O 1
ATOM 3397 N N . TYR A 1 434 ? 17.047 -48.281 -43.688 1 94.75 434 TYR A N 1
ATOM 3398 C CA . TYR A 1 434 ? 16.391 -47.188 -44.375 1 94.75 434 TYR A CA 1
ATOM 3399 C C . TYR A 1 434 ? 17.047 -46.906 -45.719 1 94.75 434 TYR A C 1
ATOM 3401 O O . TYR A 1 434 ? 18.281 -46.938 -45.844 1 94.75 434 TYR A O 1
ATOM 3409 N N . GLY A 1 435 ? 16.234 -46.531 -46.781 1 91.06 435 GLY A N 1
ATOM 3410 C CA . GLY A 1 435 ? 16.75 -46.281 -48.125 1 91.06 435 GLY A CA 1
ATOM 3411 C C . GLY A 1 435 ? 16.812 -47.562 -48.969 1 91.06 435 GLY A C 1
ATOM 3412 O O . GLY A 1 435 ? 16.375 -47.531 -50.125 1 91.06 435 GLY A O 1
ATOM 3413 N N . ARG A 1 436 ? 17.25 -48.688 -48.344 1 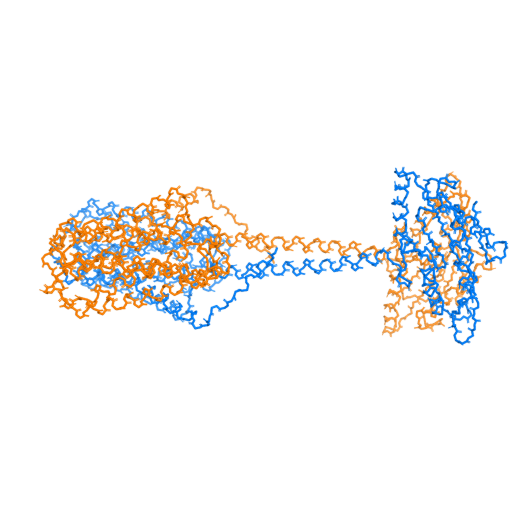92 436 ARG A N 1
ATOM 3414 C CA . ARG A 1 436 ? 17.391 -49.969 -49.062 1 92 436 ARG A CA 1
ATOM 3415 C C . ARG A 1 436 ? 16.094 -50.75 -49 1 92 436 ARG A C 1
ATOM 3417 O O . ARG A 1 436 ? 15.672 -51.344 -50 1 92 436 ARG A O 1
ATOM 3424 N N . ASP A 1 437 ? 15.492 -50.75 -47.781 1 92.94 437 ASP A N 1
ATOM 3425 C CA . ASP A 1 437 ? 14.32 -51.562 -47.531 1 92.94 437 ASP A CA 1
ATOM 3426 C C . ASP A 1 437 ? 13.047 -50.75 -47.469 1 92.94 437 ASP A C 1
ATOM 3428 O O . ASP A 1 437 ? 11.953 -51.281 -47.312 1 92.94 437 ASP A O 1
ATOM 3432 N N . GLY A 1 438 ? 13.18 -49.438 -47.562 1 90.94 438 GLY A N 1
ATOM 3433 C CA . GLY A 1 438 ? 12.039 -48.562 -47.531 1 90.94 438 GLY A CA 1
ATOM 3434 C C . GLY A 1 438 ? 12.391 -47.156 -47.125 1 90.94 438 GLY A C 1
ATOM 3435 O O . GLY A 1 438 ? 13.445 -46.906 -46.531 1 90.94 438 GLY A O 1
ATOM 3436 N N . ASP A 1 439 ? 11.406 -46.25 -47.438 1 90.75 439 ASP A N 1
ATOM 3437 C CA . ASP A 1 439 ? 11.664 -44.844 -47.125 1 90.75 439 ASP A CA 1
ATOM 3438 C C . ASP A 1 439 ? 10.617 -44.281 -46.188 1 90.75 439 ASP A C 1
ATOM 3440 O O . ASP A 1 439 ? 10.656 -43.094 -45.844 1 90.75 439 ASP A O 1
ATOM 3444 N N . THR A 1 440 ? 9.727 -45.062 -45.781 1 88.12 440 THR A N 1
ATOM 3445 C CA . THR A 1 440 ? 8.727 -44.656 -44.812 1 88.12 440 THR A CA 1
ATOM 3446 C C . THR A 1 440 ? 8.773 -45.562 -43.562 1 88.12 440 THR A C 1
ATOM 3448 O O . THR A 1 440 ? 9.344 -46.656 -43.625 1 88.12 440 THR A O 1
ATOM 3451 N N . VAL A 1 441 ? 8.172 -45.062 -42.531 1 87.56 441 VAL A N 1
ATOM 3452 C CA . VAL A 1 441 ? 8.148 -45.812 -41.25 1 87.56 441 VAL A CA 1
ATOM 3453 C C . VAL A 1 441 ? 7.52 -47.188 -41.469 1 87.56 441 VAL A C 1
ATOM 3455 O O . VAL A 1 441 ? 8.078 -48.188 -41.062 1 87.56 441 VAL A O 1
ATOM 3458 N N . ASP A 1 442 ? 6.445 -47.25 -42.125 1 81.44 442 ASP A N 1
ATOM 3459 C CA . ASP A 1 442 ? 5.691 -48.469 -42.344 1 81.44 442 ASP A CA 1
ATOM 3460 C C . ASP A 1 442 ? 6.492 -49.469 -43.156 1 81.44 442 ASP A C 1
ATOM 3462 O O . ASP A 1 442 ? 6.488 -50.688 -42.875 1 81.44 442 ASP A O 1
ATOM 3466 N N . GLU A 1 443 ? 7.133 -49 -44.125 1 87.25 443 GLU A N 1
ATOM 3467 C CA . GLU A 1 443 ? 7.898 -49.875 -45.031 1 87.25 443 GLU A CA 1
ATOM 3468 C C . GLU A 1 443 ? 9.086 -50.5 -44.281 1 87.25 443 GLU A C 1
ATOM 3470 O O . GLU A 1 443 ? 9.336 -51.688 -44.438 1 87.25 443 GLU A O 1
ATOM 3475 N N . ILE A 1 444 ? 9.727 -49.719 -43.562 1 90.5 444 ILE A N 1
ATOM 3476 C CA . ILE A 1 444 ? 10.914 -50.188 -42.844 1 90.5 444 ILE A CA 1
ATOM 3477 C C . ILE A 1 444 ? 10.508 -51.188 -41.75 1 90.5 444 ILE A C 1
ATOM 3479 O O . ILE A 1 444 ? 11.164 -52.219 -41.594 1 90.5 444 ILE A O 1
ATOM 3483 N N . LEU A 1 445 ? 9.492 -50.875 -41.094 1 88.88 445 LEU A N 1
ATOM 3484 C CA . LEU A 1 445 ? 8.977 -51.75 -40.062 1 88.88 445 LEU A CA 1
ATOM 3485 C C . LEU A 1 445 ? 8.523 -53.094 -40.656 1 88.88 445 LEU A C 1
ATOM 3487 O O . LEU A 1 445 ? 8.812 -54.156 -40.094 1 88.88 445 LEU A O 1
ATOM 3491 N N . SER A 1 446 ? 7.852 -52.969 -41.688 1 85 446 SER A N 1
ATOM 3492 C CA . SER A 1 446 ? 7.367 -54.188 -42.375 1 85 446 SER A CA 1
ATOM 3493 C C . SER A 1 446 ? 8.523 -55.031 -42.844 1 85 446 SER A C 1
ATOM 3495 O O . SER A 1 446 ? 8.453 -56.281 -42.781 1 85 446 SER A O 1
ATOM 3497 N N . ALA A 1 447 ? 9.484 -54.406 -43.375 1 92.69 447 ALA A N 1
ATOM 3498 C CA . ALA A 1 447 ? 10.664 -55.156 -43.812 1 92.69 447 ALA A CA 1
ATOM 3499 C C . ALA A 1 447 ? 11.352 -55.875 -42.656 1 92.69 447 ALA A C 1
ATOM 3501 O O . ALA A 1 447 ? 11.727 -57.031 -42.781 1 92.69 447 ALA A O 1
ATOM 3502 N N . ALA A 1 448 ? 11.539 -55.188 -41.594 1 93.75 448 ALA A N 1
ATOM 3503 C CA . ALA A 1 448 ? 12.172 -55.781 -40.438 1 93.75 448 ALA A CA 1
ATOM 3504 C C . ALA A 1 448 ? 11.359 -56.969 -39.906 1 93.75 448 ALA A C 1
ATOM 3506 O O . ALA A 1 448 ? 11.922 -58 -39.531 1 93.75 448 ALA A O 1
ATOM 3507 N N . ASP A 1 449 ? 10.102 -56.812 -39.906 1 87.81 449 ASP A N 1
ATOM 3508 C CA . ASP A 1 449 ? 9.203 -57.875 -39.438 1 87.81 449 ASP A CA 1
ATOM 3509 C C . ASP A 1 449 ? 9.281 -59.094 -40.312 1 87.81 449 ASP A C 1
ATOM 3511 O O . ASP A 1 449 ? 9.227 -60.219 -39.844 1 87.81 449 ASP A O 1
ATOM 3515 N N . LYS A 1 450 ? 9.32 -58.875 -41.562 1 88.75 450 LYS A N 1
ATOM 3516 C CA . LYS A 1 450 ? 9.445 -59.969 -42.531 1 88.75 450 LYS A CA 1
ATOM 3517 C C . LYS A 1 450 ? 10.742 -60.75 -42.312 1 88.75 450 LYS A C 1
ATOM 3519 O O . LYS A 1 450 ? 10.758 -61.969 -42.344 1 88.75 450 LYS A O 1
ATOM 3524 N N . LEU A 1 451 ? 11.742 -59.969 -42.094 1 95.19 451 LEU A N 1
ATOM 3525 C CA . LEU A 1 451 ? 13.047 -60.594 -41.875 1 95.19 451 LEU A CA 1
ATOM 3526 C C . LEU A 1 451 ? 13.055 -61.344 -40.531 1 95.19 451 LEU A C 1
ATOM 3528 O O . LEU A 1 451 ? 13.664 -62.406 -40.406 1 95.19 451 LEU A O 1
ATOM 3532 N N . LEU A 1 452 ? 12.422 -60.812 -39.594 1 94.75 452 LEU A N 1
ATOM 3533 C CA . LEU A 1 452 ? 12.258 -61.5 -38.312 1 94.75 452 LEU A CA 1
ATOM 3534 C C . LEU A 1 452 ? 11.5 -62.812 -38.469 1 94.75 452 LEU A C 1
ATOM 3536 O O . LEU A 1 452 ? 11.859 -63.812 -37.875 1 94.75 452 LEU A O 1
ATOM 3540 N N . TYR A 1 453 ? 10.445 -62.688 -39.25 1 88.75 453 TYR A N 1
ATOM 3541 C CA . TYR A 1 453 ? 9.648 -63.875 -39.5 1 88.75 453 TYR A CA 1
ATOM 3542 C C . TYR A 1 453 ? 10.492 -65 -40.156 1 88.75 453 TYR A C 1
ATOM 3544 O O . TYR A 1 453 ? 10.344 -66.188 -39.844 1 88.75 453 TYR A O 1
ATOM 3552 N N . ARG A 1 454 ? 11.289 -64.625 -41.031 1 94.06 454 ARG A N 1
ATOM 3553 C CA . ARG A 1 454 ? 12.203 -65.562 -41.656 1 94.06 454 ARG A CA 1
ATOM 3554 C C . ARG A 1 454 ? 13.156 -66.188 -40.656 1 94.06 454 ARG A C 1
ATOM 3556 O O . ARG A 1 454 ? 13.43 -67.375 -40.688 1 94.06 454 ARG A O 1
ATOM 3563 N N . ALA A 1 455 ? 13.648 -65.438 -39.781 1 95.75 455 ALA A N 1
ATOM 3564 C CA . ALA A 1 455 ? 14.547 -65.875 -38.75 1 95.75 455 ALA A CA 1
ATOM 3565 C C . ALA A 1 455 ? 13.859 -66.938 -37.875 1 95.75 455 ALA A C 1
ATOM 3567 O O . ALA A 1 455 ? 14.469 -67.938 -37.5 1 95.75 455 ALA A O 1
ATOM 3568 N N . LYS A 1 456 ? 12.617 -66.688 -37.5 1 92 456 LYS A N 1
ATOM 3569 C CA . LYS A 1 456 ? 11.844 -67.625 -36.688 1 92 456 LYS A CA 1
ATOM 3570 C C . LYS A 1 456 ? 11.602 -68.938 -37.438 1 92 456 LYS A C 1
ATOM 3572 O O . LYS A 1 456 ? 11.688 -70 -36.844 1 92 456 LYS A O 1
ATOM 3577 N N . ASN A 1 457 ? 11.336 -68.875 -38.719 1 90.38 457 ASN A N 1
ATOM 3578 C CA . ASN A 1 457 ? 10.977 -70 -39.531 1 90.38 457 ASN A CA 1
ATOM 3579 C C . ASN A 1 457 ? 12.203 -70.875 -39.906 1 90.38 457 ASN A C 1
ATOM 3581 O O . ASN A 1 457 ? 12.094 -72.062 -40.188 1 90.38 457 ASN A O 1
ATOM 3585 N N . GLU A 1 458 ? 13.312 -70.25 -39.938 1 93.62 458 GLU A N 1
ATOM 3586 C CA . GLU A 1 458 ? 14.539 -70.938 -40.344 1 93.62 458 GLU A CA 1
ATOM 3587 C C . GLU A 1 458 ? 15.266 -71.5 -39.125 1 93.62 458 GLU A C 1
ATOM 3589 O O . GLU A 1 458 ? 16.469 -71.75 -39.188 1 93.62 458 GLU A O 1
ATOM 3594 N N . GLY A 1 459 ? 14.625 -71.688 -37.938 1 91.75 459 GLY A N 1
ATOM 3595 C CA . GLY A 1 459 ? 15.211 -72.438 -36.812 1 91.75 459 GLY A CA 1
ATOM 3596 C C . GLY A 1 459 ? 15.328 -71.625 -35.562 1 91.75 459 GLY A C 1
ATOM 3597 O O . GLY A 1 459 ? 15.719 -72.125 -34.5 1 91.75 459 GLY A O 1
ATOM 3598 N N . ARG A 1 460 ? 15.039 -70.375 -35.594 1 93.81 460 ARG A N 1
ATOM 3599 C CA . ARG A 1 460 ? 15.078 -69.438 -34.469 1 93.81 460 ARG A CA 1
ATOM 3600 C C . ARG A 1 460 ? 16.5 -69.25 -33.969 1 93.81 460 ARG A C 1
ATOM 3602 O O . ARG A 1 460 ? 17.438 -69.812 -34.5 1 93.81 460 ARG A O 1
ATOM 3609 N N . ASN A 1 461 ? 16.766 -68.312 -33.188 1 95.38 461 ASN A N 1
ATOM 3610 C CA . ASN A 1 461 ? 18.078 -68 -32.625 1 95.38 461 ASN A CA 1
ATOM 3611 C C . ASN A 1 461 ? 19.078 -67.625 -33.719 1 95.38 461 ASN A C 1
ATOM 3613 O O . ASN A 1 461 ? 20.156 -68.25 -33.812 1 95.38 461 ASN A O 1
ATOM 3617 N N . ARG A 1 462 ? 18.641 -66.75 -34.562 1 96.81 462 ARG A N 1
ATOM 3618 C CA . ARG A 1 462 ? 19.516 -66.312 -35.656 1 96.81 462 ARG A CA 1
ATOM 3619 C C . ARG A 1 462 ? 19.203 -64.875 -36.094 1 96.81 462 ARG A C 1
ATOM 3621 O O . ARG A 1 462 ? 18.141 -64.375 -35.75 1 96.81 462 ARG A O 1
ATOM 3628 N N . VAL A 1 463 ? 20.078 -64.312 -36.812 1 97.56 463 VAL A N 1
ATOM 3629 C CA . VAL A 1 463 ? 19.938 -62.969 -37.375 1 97.56 463 VAL A CA 1
ATOM 3630 C C . VAL A 1 463 ? 19.766 -63.062 -38.875 1 97.56 463 VAL A C 1
ATOM 3632 O O . VAL A 1 463 ? 20.5 -63.812 -39.562 1 97.56 463 VAL A O 1
ATOM 3635 N N . VAL A 1 464 ? 18.719 -62.406 -39.344 1 97.19 464 VAL A N 1
ATOM 3636 C CA . VAL A 1 464 ? 18.531 -62.344 -40.812 1 97.19 464 VAL A CA 1
ATOM 3637 C C . VAL A 1 464 ? 18.5 -60.875 -41.25 1 97.19 464 VAL A C 1
ATOM 3639 O O . VAL A 1 464 ? 17.75 -60.062 -40.688 1 97.19 464 VAL A O 1
ATOM 3642 N N . ALA A 1 465 ? 19.297 -60.5 -42.156 1 94.62 465 ALA A N 1
ATOM 3643 C CA . ALA A 1 465 ? 19.391 -59.125 -42.656 1 94.62 465 ALA A CA 1
ATOM 3644 C C . ALA A 1 465 ? 18.953 -59.031 -44.094 1 94.62 465 ALA A C 1
ATOM 3646 O O . ALA A 1 465 ? 18.906 -60.031 -44.812 1 94.62 465 ALA A O 1
ATOM 3647 N N . SER A 1 466 ? 18.484 -57.812 -44.406 1 85 466 SER A N 1
ATOM 3648 C CA . SER A 1 466 ? 18.094 -57.562 -45.781 1 85 466 SER A CA 1
ATOM 3649 C C . SER A 1 466 ? 19.312 -57.625 -46.719 1 85 466 SER A C 1
ATOM 3651 O O . SER A 1 466 ? 20.438 -57.375 -46.281 1 85 466 SER A O 1
ATOM 3653 N N . MET B 1 1 ? -17.359 -18.031 -4.41 1 22.61 1 MET B N 1
ATOM 3654 C CA . MET B 1 1 ? -17.922 -17.016 -5.285 1 22.61 1 MET B CA 1
ATOM 3655 C C . MET B 1 1 ? -16.969 -15.828 -5.418 1 22.61 1 MET B C 1
ATOM 3657 O O . MET B 1 1 ? -16.594 -15.211 -4.418 1 22.61 1 MET B O 1
ATOM 3661 N N . SER B 1 2 ? -16.078 -15.953 -6.379 1 27.05 2 SER B N 1
ATOM 3662 C CA . SER B 1 2 ? -14.977 -15.102 -6.805 1 27.05 2 SER B CA 1
ATOM 3663 C C . SER B 1 2 ? -15.438 -13.656 -6.977 1 27.05 2 SER B C 1
ATOM 3665 O O . SER B 1 2 ? -16.266 -13.359 -7.84 1 27.05 2 SER B O 1
ATOM 3667 N N . THR B 1 3 ? -15.766 -12.992 -5.914 1 30.3 3 THR B N 1
ATOM 3668 C CA . THR B 1 3 ? -16.219 -11.617 -6.012 1 30.3 3 THR B CA 1
ATOM 3669 C C . THR B 1 3 ? -15.289 -10.797 -6.895 1 30.3 3 THR B C 1
ATOM 3671 O O . THR B 1 3 ? -14.18 -10.453 -6.477 1 30.3 3 THR B O 1
ATOM 3674 N N . VAL B 1 4 ? -15.234 -11.219 -8.125 1 31.06 4 VAL B N 1
ATOM 3675 C CA . VAL B 1 4 ? -14.688 -10.352 -9.164 1 31.06 4 VAL B CA 1
ATOM 3676 C C . VAL B 1 4 ? -15.133 -8.906 -8.914 1 31.06 4 VAL B C 1
ATOM 3678 O O . VAL B 1 4 ? -16.328 -8.594 -9.008 1 31.06 4 VAL B O 1
ATOM 3681 N N . PHE B 1 5 ? -14.555 -8.227 -8.016 1 34.97 5 PHE B N 1
ATOM 3682 C CA . PHE B 1 5 ? -14.727 -6.777 -7.914 1 34.97 5 PHE B CA 1
ATOM 3683 C C . PHE B 1 5 ? -14.672 -6.133 -9.289 1 34.97 5 PHE B C 1
ATOM 3685 O O . PHE B 1 5 ? -13.609 -6.066 -9.914 1 34.97 5 PHE B O 1
ATOM 3692 N N . THR B 1 6 ? -15.703 -6.449 -10.086 1 35.03 6 THR B N 1
ATOM 3693 C CA . THR B 1 6 ? -15.852 -5.555 -11.234 1 35.03 6 THR B CA 1
ATOM 3694 C C . THR B 1 6 ? -15.594 -4.105 -10.828 1 35.03 6 THR B C 1
ATOM 3696 O O . THR B 1 6 ? -16.344 -3.531 -10.039 1 35.03 6 THR B O 1
ATOM 3699 N N . ALA B 1 7 ? -14.477 -3.686 -10.617 1 40.66 7 ALA B N 1
ATOM 3700 C CA . ALA B 1 7 ? -14.078 -2.285 -10.508 1 40.66 7 ALA B CA 1
ATOM 3701 C C . ALA B 1 7 ? -14.938 -1.399 -11.406 1 40.66 7 ALA B C 1
ATOM 3703 O O . ALA B 1 7 ? -14.719 -1.337 -12.617 1 40.66 7 ALA B O 1
ATOM 3704 N N . HIS B 1 8 ? -16.203 -1.426 -11.289 1 44.16 8 HIS B N 1
ATOM 3705 C CA . HIS B 1 8 ? -16.938 -0.393 -12.016 1 44.16 8 HIS B CA 1
ATOM 3706 C C . HIS B 1 8 ? -16.203 0.938 -11.977 1 44.16 8 HIS B C 1
ATOM 3708 O O . HIS B 1 8 ? -15.883 1.447 -10.898 1 44.16 8 HIS B O 1
ATOM 3714 N N . GLU B 1 9 ? -15.453 1.207 -12.953 1 49.59 9 GLU B N 1
ATOM 3715 C CA . GLU B 1 9 ? -14.641 2.379 -13.281 1 49.59 9 GLU B CA 1
ATOM 3716 C C . GLU B 1 9 ? -15.344 3.668 -12.867 1 49.59 9 GLU B C 1
ATOM 3718 O O . GLU B 1 9 ? -16.484 3.91 -13.258 1 49.59 9 GLU B O 1
ATOM 3723 N N . SER B 1 10 ? -15.203 4.148 -11.766 1 57.5 10 SER B N 1
ATOM 3724 C CA . SER B 1 10 ? -15.625 5.535 -11.602 1 57.5 10 SER B CA 1
ATOM 3725 C C . SER B 1 10 ? -15.453 6.316 -12.906 1 57.5 10 SER B C 1
ATOM 3727 O O . SER B 1 10 ? -14.531 6.055 -13.672 1 57.5 10 SER B O 1
ATOM 3729 N N . PRO B 1 11 ? -16.5 6.984 -13.398 1 64.5 11 PRO B N 1
ATOM 3730 C CA . PRO B 1 11 ? -16.297 7.789 -14.602 1 64.5 11 PRO B CA 1
ATOM 3731 C C . PRO B 1 11 ? -14.953 8.523 -14.594 1 64.5 11 PRO B C 1
ATOM 3733 O O . PRO B 1 11 ? -14.508 9.008 -13.555 1 64.5 11 PRO B O 1
ATOM 3736 N N . ARG B 1 12 ? -14.18 8.383 -15.625 1 75.25 12 ARG B N 1
ATOM 3737 C CA . ARG B 1 12 ? -12.883 9 -15.852 1 75.25 12 ARG B CA 1
ATOM 3738 C C . ARG B 1 12 ? -12.859 10.438 -15.344 1 75.25 12 ARG B C 1
ATOM 3740 O O . ARG B 1 12 ? -11.859 10.891 -14.789 1 75.25 12 ARG B O 1
ATOM 3747 N N . VAL B 1 13 ? -14.055 10.977 -15.344 1 80.12 13 VAL B N 1
ATOM 3748 C CA . VAL B 1 13 ? -14.133 12.383 -14.969 1 80.12 13 VAL B CA 1
ATOM 3749 C C . VAL B 1 13 ? -14.008 12.523 -13.453 1 80.12 13 VAL B C 1
ATOM 3751 O O . VAL B 1 13 ? -13.305 13.406 -12.961 1 80.12 13 VAL B O 1
ATOM 3754 N N . ILE B 1 14 ? -14.555 11.617 -12.766 1 81.44 14 ILE B N 1
ATOM 3755 C CA . ILE B 1 14 ? -14.523 11.695 -11.312 1 81.44 14 ILE B CA 1
ATOM 3756 C C . ILE B 1 14 ? -13.109 11.414 -10.805 1 81.44 14 ILE B C 1
ATOM 3758 O O . ILE B 1 14 ? -12.648 12.039 -9.852 1 81.44 14 ILE B O 1
ATOM 3762 N N . GLY B 1 15 ? -12.5 10.641 -11.547 1 81 15 GLY B N 1
ATOM 3763 C CA . GLY B 1 15 ? -11.125 10.352 -11.195 1 81 15 GLY B CA 1
ATOM 3764 C C . GLY B 1 15 ? -10.203 11.547 -11.367 1 81 15 GLY B C 1
ATOM 3765 O O . GLY B 1 15 ? -9.367 11.82 -10.5 1 81 15 GLY B O 1
ATOM 3766 N N . THR B 1 16 ? -10.453 12.297 -12.398 1 84.38 16 THR B N 1
ATOM 3767 C CA . THR B 1 16 ? -9.625 13.469 -12.68 1 84.38 16 THR B CA 1
ATOM 3768 C C . THR B 1 16 ? -9.883 14.57 -11.656 1 84.38 16 THR B C 1
ATOM 3770 O O . THR B 1 16 ? -8.953 15.211 -11.164 1 84.38 16 THR B O 1
ATOM 3773 N N . ILE B 1 17 ? -11.125 14.719 -11.305 1 88.19 17 ILE B N 1
ATOM 3774 C CA . ILE B 1 17 ? -11.484 15.742 -10.328 1 88.19 17 ILE B CA 1
ATOM 3775 C C . ILE B 1 17 ? -10.938 15.367 -8.953 1 88.19 17 ILE B C 1
ATOM 3777 O O . ILE B 1 17 ? -10.43 16.234 -8.227 1 88.19 17 ILE B O 1
ATOM 3781 N N . ALA B 1 18 ? -10.992 14.125 -8.727 1 86.75 18 ALA B N 1
ATOM 3782 C CA . ALA B 1 18 ? -10.477 13.641 -7.453 1 86.75 18 ALA B CA 1
ATOM 3783 C C . ALA B 1 18 ? -8.969 13.852 -7.352 1 86.75 18 ALA B C 1
ATOM 3785 O O . ALA B 1 18 ? -8.461 14.234 -6.297 1 86.75 18 ALA B O 1
ATOM 3786 N N . ARG B 1 19 ? -8.281 13.703 -8.414 1 83.94 19 ARG B N 1
ATOM 3787 C CA . ARG B 1 19 ? -6.836 13.898 -8.422 1 83.94 19 ARG B CA 1
ATOM 3788 C C . ARG B 1 19 ? -6.488 15.375 -8.258 1 83.94 19 ARG B C 1
ATOM 3790 O O . ARG B 1 19 ? -5.562 15.719 -7.52 1 83.94 19 ARG B O 1
ATOM 3797 N N . LEU B 1 20 ? -7.246 16.172 -8.922 1 88.69 20 LEU B N 1
ATOM 3798 C CA . LEU B 1 20 ? -7.027 17.609 -8.812 1 88.69 20 LEU B CA 1
ATOM 3799 C C . LEU B 1 20 ? -7.332 18.094 -7.402 1 88.69 20 LEU B C 1
ATOM 3801 O O . LEU B 1 20 ? -6.598 18.922 -6.852 1 88.69 20 LEU B O 1
ATOM 3805 N N . TYR B 1 21 ? -8.367 17.562 -6.875 1 90.81 21 TYR B N 1
ATOM 3806 C CA . TYR B 1 21 ? -8.75 17.906 -5.508 1 90.81 21 TYR B CA 1
ATOM 3807 C C . TYR B 1 21 ? -7.656 17.516 -4.52 1 90.81 21 TYR B C 1
ATOM 3809 O O . TYR B 1 21 ? -7.281 18.297 -3.654 1 90.81 21 TYR B O 1
ATOM 3817 N N . THR B 1 22 ? -7.141 16.375 -4.711 1 86.88 22 THR B N 1
ATOM 3818 C CA . THR B 1 22 ? -6.086 15.898 -3.83 1 86.88 22 THR B CA 1
ATOM 3819 C C . THR B 1 22 ? -4.836 16.766 -3.957 1 86.88 22 THR B C 1
ATOM 3821 O O . THR B 1 22 ? -4.195 17.094 -2.955 1 86.88 22 THR B O 1
ATOM 3824 N N . ALA B 1 23 ? -4.496 17.156 -5.148 1 87.25 23 ALA B N 1
ATOM 3825 C CA . ALA B 1 23 ? -3.34 18.016 -5.383 1 87.25 23 ALA B CA 1
ATOM 3826 C C . ALA B 1 23 ? -3.516 19.375 -4.699 1 87.25 23 ALA B C 1
ATOM 3828 O O . ALA B 1 23 ? -2.59 19.875 -4.062 1 87.25 23 ALA B O 1
ATOM 3829 N N . CYS B 1 24 ? -4.691 19.828 -4.738 1 90.25 24 CYS B N 1
ATOM 3830 C CA . CYS B 1 24 ? -4.984 21.109 -4.109 1 90.25 24 CYS B CA 1
ATOM 3831 C C . CYS B 1 24 ? -4.883 21.016 -2.592 1 90.25 24 CYS B C 1
ATOM 3833 O O . CYS B 1 24 ? -4.355 21.922 -1.938 1 90.25 24 CYS B O 1
ATOM 3835 N N . LEU B 1 25 ? -5.34 19.938 -2.102 1 89.94 25 LEU B N 1
ATOM 3836 C CA . LEU B 1 25 ? -5.27 19.734 -0.659 1 89.94 25 LEU B CA 1
ATOM 3837 C C . LEU B 1 25 ? -3.822 19.625 -0.193 1 89.94 25 LEU B C 1
ATOM 3839 O O . LEU B 1 25 ? -3.443 20.25 0.801 1 89.94 25 LEU B O 1
ATOM 3843 N N . LEU B 1 26 ? -3.027 18.953 -0.916 1 87.81 26 LEU B N 1
ATOM 3844 C CA . LEU B 1 26 ? -1.631 18.766 -0.545 1 87.81 26 LEU B CA 1
ATOM 3845 C C . LEU B 1 26 ? -0.862 20.078 -0.614 1 87.81 26 LEU B C 1
ATOM 3847 O O . LEU B 1 26 ? -0.061 20.391 0.273 1 87.81 26 LEU B O 1
ATOM 3851 N N . ILE B 1 27 ? -1.154 20.859 -1.605 1 89.81 27 ILE B N 1
ATOM 3852 C CA . ILE B 1 27 ? -0.525 22.172 -1.743 1 89.81 27 ILE B CA 1
ATOM 3853 C C . ILE B 1 27 ? -0.967 23.078 -0.598 1 89.81 27 ILE B C 1
ATOM 3855 O O . ILE B 1 27 ? -0.146 23.781 -0.004 1 89.81 27 ILE B O 1
ATOM 3859 N N . GLY B 1 28 ? -2.223 22.984 -0.291 1 90.06 28 GLY B N 1
ATOM 3860 C CA . GLY B 1 28 ? -2.74 23.766 0.821 1 90.06 28 GLY B CA 1
ATOM 3861 C C . GLY B 1 28 ? -2.08 23.422 2.145 1 90.06 28 GLY B C 1
ATOM 3862 O O . GLY B 1 28 ? -1.68 24.328 2.891 1 90.06 28 GLY B O 1
ATOM 3863 N N . PHE B 1 29 ? -1.912 22.203 2.393 1 88.81 29 PHE B N 1
ATOM 3864 C CA . PHE B 1 29 ? -1.287 21.766 3.635 1 88.81 29 PHE B CA 1
ATOM 3865 C C . PHE B 1 29 ? 0.19 22.141 3.66 1 88.81 29 PHE B C 1
ATOM 3867 O O . PHE B 1 29 ? 0.722 22.516 4.703 1 88.81 29 PHE B O 1
ATOM 3874 N N . ALA B 1 30 ? 0.849 22.094 2.469 1 90.56 30 ALA B N 1
ATOM 3875 C CA . ALA B 1 30 ? 2.27 22.422 2.375 1 90.56 30 ALA B CA 1
ATOM 3876 C C . ALA B 1 30 ? 2.506 23.906 2.629 1 90.56 30 ALA B C 1
ATOM 3878 O O . ALA B 1 30 ? 3.58 24.297 3.09 1 90.56 30 ALA B O 1
ATOM 3879 N N . LEU B 1 31 ? 1.468 24.703 2.434 1 93.62 31 LEU B N 1
ATOM 3880 C CA . LEU B 1 31 ? 1.643 26.156 2.521 1 93.62 31 LEU B CA 1
ATOM 3881 C C . LEU B 1 31 ? 1.115 26.688 3.852 1 93.62 31 LEU B C 1
ATOM 3883 O O . LEU B 1 31 ? 1.108 27.891 4.082 1 93.62 31 LEU B O 1
ATOM 3887 N N . VAL B 1 32 ? 0.708 25.812 4.762 1 92.75 32 VAL B N 1
ATOM 3888 C CA . VAL B 1 32 ? 0.202 26.219 6.07 1 92.75 32 VAL B CA 1
ATOM 3889 C C . VAL B 1 32 ? 1.264 27.016 6.809 1 92.75 32 VAL B C 1
ATOM 3891 O O . VAL B 1 32 ? 0.967 28.078 7.367 1 92.75 32 VAL B O 1
ATOM 3894 N N . PRO B 1 33 ? 2.572 26.641 6.75 1 94.94 33 PRO B N 1
ATOM 3895 C CA . PRO B 1 33 ? 3.582 27.438 7.438 1 94.94 33 PRO B CA 1
ATOM 3896 C C . PRO B 1 33 ? 3.674 28.859 6.895 1 94.94 33 PRO B C 1
ATOM 3898 O O . PRO B 1 33 ? 3.924 29.797 7.652 1 94.94 33 PRO B O 1
ATOM 3901 N N . ALA B 1 34 ? 3.463 28.984 5.609 1 96.12 34 ALA B N 1
ATOM 3902 C CA . ALA B 1 34 ? 3.494 30.328 5.02 1 96.12 34 ALA B CA 1
ATOM 3903 C C . ALA B 1 34 ? 2.41 31.219 5.621 1 96.12 34 ALA B C 1
ATOM 3905 O O . ALA B 1 34 ? 2.646 32.406 5.891 1 96.12 34 ALA B O 1
ATOM 3906 N N . PHE B 1 35 ? 1.283 30.656 5.891 1 94.25 35 PHE B N 1
ATOM 3907 C CA . PHE B 1 35 ? 0.178 31.391 6.488 1 94.25 35 PHE B CA 1
ATOM 3908 C C . PHE B 1 35 ? 0.5 31.766 7.93 1 94.25 35 PHE B C 1
ATOM 3910 O O . PHE B 1 35 ? 0.182 32.875 8.375 1 94.25 35 PHE B O 1
ATOM 3917 N N . LEU B 1 36 ? 1.128 30.875 8.602 1 94.94 36 LEU B N 1
ATOM 3918 C CA . LEU B 1 36 ? 1.5 31.141 9.984 1 94.94 36 LEU B CA 1
ATOM 3919 C C . LEU B 1 36 ? 2.555 32.219 10.062 1 94.94 36 LEU B C 1
ATOM 3921 O O . LEU B 1 36 ? 2.488 33.094 10.938 1 94.94 36 LEU B O 1
ATOM 3925 N N . ILE B 1 37 ? 3.477 32.219 9.164 1 96.31 37 ILE B N 1
ATOM 3926 C CA . ILE B 1 37 ? 4.531 33.219 9.109 1 96.31 37 ILE B CA 1
ATOM 3927 C C . ILE B 1 37 ? 3.916 34.594 8.836 1 96.31 37 ILE B C 1
ATOM 3929 O O . ILE B 1 37 ? 4.234 35.594 9.523 1 96.31 37 ILE B O 1
ATOM 3933 N N . ALA B 1 38 ? 2.998 34.594 7.875 1 95.31 38 ALA B N 1
ATOM 3934 C CA . ALA B 1 38 ? 2.318 35.844 7.559 1 95.31 38 ALA B CA 1
ATOM 3935 C C . ALA B 1 38 ? 1.521 36.375 8.758 1 95.31 38 ALA B C 1
ATOM 3937 O O . ALA B 1 38 ? 1.536 37.562 9.055 1 95.31 38 ALA B O 1
ATOM 3938 N N . TYR B 1 39 ? 0.89 35.5 9.461 1 94.06 39 TYR B N 1
ATOM 3939 C CA . TYR B 1 39 ? 0.076 35.875 10.609 1 94.06 39 TYR B CA 1
ATOM 3940 C C . TYR B 1 39 ? 0.935 36.469 11.711 1 94.06 39 TYR B C 1
ATOM 3942 O O . TYR B 1 39 ? 0.594 37.531 12.258 1 94.06 39 TYR B O 1
ATOM 3950 N N . VAL B 1 40 ? 2.033 35.875 12.031 1 94.12 40 VAL B N 1
ATOM 3951 C CA . VAL B 1 40 ? 2.912 36.344 13.086 1 94.12 40 VAL B CA 1
ATOM 3952 C C . VAL B 1 40 ? 3.521 37.688 12.672 1 94.12 40 VAL B C 1
ATOM 3954 O O . VAL B 1 40 ? 3.641 38.625 13.484 1 94.12 40 VAL B O 1
ATOM 3957 N N . ARG B 1 41 ? 3.844 37.844 11.398 1 93.62 41 ARG B N 1
ATOM 3958 C CA . ARG B 1 41 ? 4.461 39.094 10.898 1 93.62 41 ARG B CA 1
ATOM 3959 C C . ARG B 1 41 ? 3.51 40.25 11.023 1 93.62 41 ARG B C 1
ATOM 3961 O O . ARG B 1 41 ? 3.93 41.375 11.359 1 93.62 41 ARG B O 1
ATOM 3968 N N . PHE B 1 42 ? 2.227 40 10.852 1 92.06 42 PHE B N 1
ATOM 3969 C CA . PHE B 1 42 ? 1.298 41.125 10.727 1 92.06 42 PHE B CA 1
ATOM 3970 C C . PHE B 1 42 ? 0.565 41.344 12.039 1 92.06 42 PHE B C 1
ATOM 3972 O O . PHE B 1 42 ? 0.151 42.469 12.328 1 92.06 42 PHE B O 1
ATOM 3979 N N . PHE B 1 43 ? 0.476 40.344 12.969 1 91.31 43 PHE B N 1
ATOM 3980 C CA . PHE B 1 43 ? -0.439 40.5 14.086 1 91.31 43 PHE B CA 1
ATOM 3981 C C . PHE B 1 43 ? 0.303 40.406 15.414 1 91.31 43 PHE B C 1
ATOM 3983 O O . PHE B 1 43 ? -0.26 40.688 16.469 1 91.31 43 PHE B O 1
ATOM 3990 N N . ILE B 1 44 ? 1.545 39.969 15.359 1 91.5 44 ILE B N 1
ATOM 3991 C CA . ILE B 1 44 ? 2.287 39.812 16.609 1 91.5 44 ILE B CA 1
ATOM 3992 C C . ILE B 1 44 ? 3.379 40.875 16.688 1 91.5 44 ILE B C 1
ATOM 3994 O O . ILE B 1 44 ? 4.09 41.125 15.711 1 91.5 44 ILE B O 1
ATOM 3998 N N . ASP B 1 45 ? 3.486 41.531 17.812 1 91 45 ASP B N 1
ATOM 3999 C CA . ASP B 1 45 ? 4.531 42.5 18.062 1 91 45 ASP B CA 1
ATOM 4000 C C . ASP B 1 45 ? 5.918 41.875 18 1 91 45 ASP B C 1
ATOM 4002 O O . ASP B 1 45 ? 6.219 40.969 18.781 1 91 45 ASP B O 1
ATOM 4006 N N . PRO B 1 46 ? 6.703 42.25 17.094 1 91.19 46 PRO B N 1
ATOM 4007 C CA . PRO B 1 46 ? 8.039 41.688 16.953 1 91.19 46 PRO B CA 1
ATOM 4008 C C . PRO B 1 46 ? 8.906 41.875 18.188 1 91.19 46 PRO B C 1
ATOM 4010 O O . PRO B 1 46 ? 9.938 41.219 18.344 1 91.19 46 PRO B O 1
ATOM 4013 N N . ARG B 1 47 ? 8.57 42.781 19.203 1 91.75 47 ARG B N 1
ATOM 4014 C CA . ARG B 1 47 ? 9.344 43.094 20.391 1 91.75 47 ARG B CA 1
ATOM 4015 C C . ARG B 1 47 ? 9.078 42.062 21.484 1 91.75 47 ARG B C 1
ATOM 4017 O O . ARG B 1 47 ? 9.844 41.938 22.438 1 91.75 47 ARG B O 1
ATOM 4024 N N . LEU B 1 48 ? 8.008 41.188 21.219 1 92.06 48 LEU B N 1
ATOM 4025 C CA . LEU B 1 48 ? 7.727 40.094 22.172 1 92.06 48 LEU B CA 1
ATOM 4026 C C . LEU B 1 48 ? 8.742 38.969 22.031 1 92.06 48 LEU B C 1
ATOM 4028 O O . LEU B 1 48 ? 8.938 38.438 20.938 1 92.06 48 LEU B O 1
ATOM 4032 N N . VAL B 1 49 ? 9.414 38.719 23.172 1 93.56 49 VAL B N 1
ATOM 4033 C CA . VAL B 1 49 ? 10.461 37.719 23.109 1 93.56 49 VAL B CA 1
ATOM 4034 C C . VAL B 1 49 ? 10.234 36.656 24.188 1 93.56 49 VAL B C 1
ATOM 4036 O O . VAL B 1 49 ? 9.578 36.906 25.203 1 93.56 49 VAL B O 1
ATOM 4039 N N . PHE B 1 50 ? 10.555 35.5 23.938 1 94.19 50 PHE B N 1
ATOM 4040 C CA . PHE B 1 50 ? 10.664 34.375 24.891 1 94.19 50 PHE B CA 1
ATOM 4041 C C . PHE B 1 50 ? 12.102 33.875 24.953 1 94.19 50 PHE B C 1
ATOM 4043 O O . PHE B 1 50 ? 12.469 32.969 24.203 1 94.19 50 PHE B O 1
ATOM 4050 N N . GLU B 1 51 ? 12.859 34.5 25.859 1 95 51 GLU B N 1
ATOM 4051 C CA . GLU B 1 51 ? 14.25 34.094 26.016 1 95 51 GLU B CA 1
ATOM 4052 C C . GLU B 1 51 ? 14.414 33.156 27.219 1 95 51 GLU B C 1
ATOM 4054 O O . GLU B 1 51 ? 14.352 33.594 28.359 1 95 51 GLU B O 1
ATOM 4059 N N . ASN B 1 52 ? 14.461 31.953 27 1 95.19 52 ASN B N 1
ATOM 4060 C CA . ASN B 1 52 ? 14.719 30.922 28 1 95.19 52 ASN B CA 1
ATOM 4061 C C . ASN B 1 52 ? 15.812 29.969 27.562 1 95.19 52 ASN B C 1
ATOM 4063 O O . ASN B 1 52 ? 15.562 29.062 26.75 1 95.19 52 ASN B O 1
ATOM 4067 N N . HIS B 1 53 ? 16.984 30.125 28.156 1 95.25 53 HIS B N 1
ATOM 4068 C CA . HIS B 1 53 ? 18.172 29.391 27.734 1 95.25 53 HIS B CA 1
ATOM 4069 C C . HIS B 1 53 ? 18.031 27.906 28.031 1 95.25 53 HIS B C 1
ATOM 4071 O O . HIS B 1 53 ? 18.375 27.062 27.203 1 95.25 53 HIS B O 1
ATOM 4077 N N . GLN B 1 54 ? 17.469 27.609 29.188 1 95.12 54 GLN B N 1
ATOM 4078 C CA . GLN B 1 54 ? 17.297 26.219 29.562 1 95.12 54 GLN B CA 1
ATOM 4079 C C . GLN B 1 54 ? 16.328 25.5 28.594 1 95.12 54 GLN B C 1
ATOM 4081 O O . GLN B 1 54 ? 16.594 24.375 28.172 1 95.12 54 GLN B O 1
ATOM 4086 N N . PHE B 1 55 ? 15.227 26.125 28.281 1 95.75 55 PHE B N 1
ATOM 4087 C CA . PHE B 1 55 ? 14.266 25.547 27.344 1 95.75 55 PHE B CA 1
ATOM 4088 C C . PHE B 1 55 ? 14.906 25.328 25.984 1 95.75 55 PHE B C 1
ATOM 4090 O O . PHE B 1 55 ? 14.703 24.297 25.344 1 95.75 55 PHE B O 1
ATOM 4097 N N . HIS B 1 56 ? 15.695 26.328 25.594 1 96.5 56 HIS B N 1
ATOM 4098 C CA . HIS B 1 56 ? 16.344 26.234 24.281 1 96.5 56 HIS B CA 1
ATOM 4099 C C . HIS B 1 56 ? 17.344 25.078 24.25 1 96.5 56 HIS B C 1
ATOM 4101 O O . HIS B 1 56 ? 17.375 24.328 23.266 1 96.5 56 HIS B O 1
ATOM 4107 N N . GLU B 1 57 ? 18.109 24.922 25.297 1 96.31 57 GLU B N 1
ATOM 4108 C CA . GLU B 1 57 ? 19.094 23.844 25.375 1 96.31 57 GLU B CA 1
ATOM 4109 C C . GLU B 1 57 ? 18.422 22.469 25.344 1 96.31 57 GLU B C 1
ATOM 4111 O O . GLU B 1 57 ? 18.875 21.562 24.672 1 96.31 57 GLU B O 1
ATOM 4116 N N . LEU B 1 58 ? 17.359 22.391 26.031 1 95.31 58 LEU B N 1
ATOM 4117 C CA . LEU B 1 58 ? 16.625 21.125 26.078 1 95.31 58 LEU B CA 1
ATOM 4118 C C . LEU B 1 58 ? 15.992 20.828 24.719 1 95.31 58 LEU B C 1
ATOM 4120 O O . LEU B 1 58 ? 15.969 19.672 24.281 1 95.31 58 LEU B O 1
ATOM 4124 N N . ALA B 1 59 ? 15.438 21.828 24.109 1 95.62 59 ALA B N 1
ATOM 4125 C CA . ALA B 1 59 ? 14.82 21.656 22.797 1 95.62 59 ALA B CA 1
ATOM 4126 C C . ALA B 1 59 ? 15.836 21.203 21.75 1 95.62 59 ALA B C 1
ATOM 4128 O O . ALA B 1 59 ? 15.547 20.312 20.938 1 95.62 59 ALA B O 1
ATOM 4129 N N . ILE B 1 60 ? 17.016 21.781 21.781 1 95.88 60 ILE B N 1
ATOM 4130 C CA . ILE B 1 60 ? 18.047 21.422 20.812 1 95.88 60 ILE B CA 1
ATOM 4131 C C . ILE B 1 60 ? 18.578 20.031 21.109 1 95.88 60 ILE B C 1
ATOM 4133 O O . ILE B 1 60 ? 18.875 19.266 20.188 1 95.88 60 ILE B O 1
ATOM 4137 N N . ALA B 1 61 ? 18.688 19.703 22.391 1 95.31 61 ALA B N 1
ATOM 4138 C CA . ALA B 1 61 ? 19.125 18.359 22.766 1 95.31 61 ALA B CA 1
ATOM 4139 C C . ALA B 1 61 ? 18.141 17.297 22.25 1 95.31 61 ALA B C 1
ATOM 4141 O O . ALA B 1 61 ? 18.562 16.281 21.719 1 95.31 61 ALA B O 1
ATOM 4142 N N . ALA B 1 62 ? 16.891 17.547 22.438 1 94.12 62 ALA B N 1
ATOM 4143 C CA . ALA B 1 62 ? 15.867 16.641 21.938 1 94.12 62 ALA B CA 1
ATOM 4144 C C . ALA B 1 62 ? 15.93 16.531 20.422 1 94.12 62 ALA B C 1
ATOM 4146 O O . ALA B 1 62 ? 15.805 15.43 19.859 1 94.12 62 ALA B O 1
ATOM 4147 N N . ALA B 1 63 ? 16.109 17.625 19.781 1 94.62 63 ALA B N 1
ATOM 4148 C CA . ALA B 1 63 ? 16.188 17.641 18.312 1 94.62 63 ALA B CA 1
ATOM 4149 C C . ALA B 1 63 ? 17.406 16.859 17.828 1 94.62 63 ALA B C 1
ATOM 4151 O O . ALA B 1 63 ? 17.328 16.172 16.812 1 94.62 63 ALA B O 1
ATOM 4152 N N . THR B 1 64 ? 18.484 17.031 18.531 1 94.62 64 THR B N 1
ATOM 4153 C CA . THR B 1 64 ? 19.703 16.344 18.156 1 94.62 64 THR B CA 1
ATOM 4154 C C . THR B 1 64 ? 19.547 14.836 18.328 1 94.62 64 THR B C 1
ATOM 4156 O O . THR B 1 64 ? 19.969 14.055 17.469 1 94.62 64 THR B O 1
ATOM 4159 N N . LEU B 1 65 ? 18.938 14.453 19.422 1 94 65 LEU B N 1
ATOM 4160 C CA . LEU B 1 65 ? 18.703 13.039 19.656 1 94 65 LEU B CA 1
ATOM 4161 C C . LEU B 1 65 ? 17.797 12.445 18.594 1 94 65 LEU B C 1
ATOM 4163 O O . LEU B 1 65 ? 18.031 11.336 18.109 1 94 65 LEU B O 1
ATOM 4167 N N . GLU B 1 66 ? 16.766 13.133 18.312 1 93.12 66 GLU B N 1
ATOM 4168 C CA . GLU B 1 66 ? 15.859 12.703 17.25 1 93.12 66 GLU B CA 1
ATOM 4169 C C . GLU B 1 66 ? 16.578 12.633 15.898 1 93.12 66 GLU B C 1
ATOM 4171 O O . GLU B 1 66 ? 16.391 11.688 15.133 1 93.12 66 GLU B O 1
ATOM 4176 N N . GLY B 1 67 ? 17.375 13.656 15.625 1 94.69 67 GLY B N 1
ATOM 4177 C CA . GLY B 1 67 ? 18.141 13.664 14.391 1 94.69 67 GLY B CA 1
ATOM 4178 C C . GLY B 1 67 ? 19.078 12.484 14.258 1 94.69 67 GLY B C 1
ATOM 4179 O O . GLY B 1 67 ? 19.203 11.898 13.18 1 94.69 67 GLY B O 1
ATOM 4180 N N . LEU B 1 68 ? 19.672 12.117 15.344 1 94.94 68 LEU B N 1
ATOM 4181 C CA . LEU B 1 68 ? 20.578 10.977 15.344 1 94.94 68 LEU B CA 1
ATOM 4182 C C . LEU B 1 68 ? 19.812 9.672 15.141 1 94.94 68 LEU B C 1
ATOM 4184 O O . LEU B 1 68 ? 20.297 8.766 14.461 1 94.94 68 LEU B O 1
ATOM 4188 N N . PHE B 1 69 ? 18.703 9.594 15.75 1 94.25 69 PHE B N 1
ATOM 4189 C CA . PHE B 1 69 ? 17.859 8.414 15.562 1 94.25 69 PHE B CA 1
ATOM 4190 C C . PHE B 1 69 ? 17.469 8.258 14.102 1 94.25 69 PHE B C 1
ATOM 4192 O O . PHE B 1 69 ? 17.578 7.172 13.531 1 94.25 69 PHE B O 1
ATOM 4199 N N . VAL B 1 70 ? 17.016 9.312 13.5 1 94.12 70 VAL B N 1
ATOM 4200 C CA . VAL B 1 70 ? 16.578 9.273 12.109 1 94.12 70 VAL B CA 1
ATOM 4201 C C . VAL B 1 70 ? 17.766 8.969 11.203 1 94.12 70 VAL B C 1
ATOM 4203 O O . VAL B 1 70 ? 17.625 8.273 10.195 1 94.12 70 VAL B O 1
ATOM 4206 N N . THR B 1 71 ? 18.906 9.5 11.555 1 96.25 71 THR B N 1
ATOM 4207 C CA . THR B 1 71 ? 20.125 9.188 10.82 1 96.25 71 THR B CA 1
ATOM 4208 C C . THR B 1 71 ? 20.391 7.684 10.836 1 96.25 71 THR B C 1
ATOM 4210 O O . THR B 1 71 ? 20.688 7.094 9.797 1 96.25 71 THR B O 1
ATOM 4213 N N . TYR B 1 72 ? 20.25 7.148 11.93 1 94.88 72 TYR B N 1
ATOM 4214 C CA . TYR B 1 72 ? 20.5 5.719 12.086 1 94.88 72 TYR B CA 1
ATOM 4215 C C . TYR B 1 72 ? 19.516 4.902 11.25 1 94.88 72 TYR B C 1
ATOM 4217 O O . TYR B 1 72 ? 19.906 3.965 10.555 1 94.88 72 TYR B O 1
ATOM 4225 N N . VAL B 1 73 ? 18.281 5.242 11.391 1 92.31 73 VAL B N 1
ATOM 4226 C CA . VAL B 1 73 ? 17.25 4.523 10.656 1 92.31 73 VAL B CA 1
ATOM 4227 C C . VAL B 1 73 ? 17.484 4.652 9.156 1 92.31 73 VAL B C 1
ATOM 4229 O O . VAL B 1 73 ? 17.359 3.672 8.414 1 92.31 73 VAL B O 1
ATOM 4232 N N . THR B 1 74 ? 17.828 5.805 8.688 1 94.31 74 THR B N 1
ATOM 4233 C CA . THR B 1 74 ? 18.078 6.047 7.273 1 94.31 74 THR B CA 1
ATOM 4234 C C . THR B 1 74 ? 19.297 5.262 6.797 1 94.31 74 THR B C 1
ATOM 4236 O O . THR B 1 74 ? 19.297 4.707 5.695 1 94.31 74 THR B O 1
ATOM 4239 N N . TRP B 1 75 ? 20.266 5.242 7.605 1 94.75 75 TRP B N 1
ATOM 4240 C CA . TRP B 1 75 ? 21.469 4.496 7.301 1 94.75 75 TRP B CA 1
ATOM 4241 C C . TRP B 1 75 ? 21.172 3.006 7.16 1 94.75 75 TRP B C 1
ATOM 4243 O O . TRP B 1 75 ? 21.688 2.346 6.25 1 94.75 75 TRP B O 1
ATOM 4253 N N . ARG B 1 76 ? 20.359 2.498 7.977 1 91.31 76 ARG B N 1
ATOM 4254 C CA . ARG B 1 76 ? 19.969 1.093 7.914 1 91.31 76 ARG B CA 1
ATOM 4255 C C . ARG B 1 76 ? 19.219 0.786 6.621 1 91.31 76 ARG B C 1
ATOM 4257 O O . ARG B 1 76 ? 19.422 -0.271 6.02 1 91.31 76 ARG B O 1
ATOM 4264 N N . CYS B 1 77 ? 18.375 1.674 6.262 1 88.88 77 CYS B N 1
ATOM 4265 C CA . CYS B 1 77 ? 17.656 1.508 5.004 1 88.88 77 CYS B CA 1
ATOM 4266 C C . CYS B 1 77 ? 18.609 1.52 3.818 1 88.88 77 CYS B C 1
ATOM 4268 O O . CYS B 1 77 ? 18.438 0.755 2.867 1 88.88 77 CYS B O 1
ATOM 4270 N N . TYR B 1 78 ? 19.578 2.354 3.838 1 93.44 78 TYR B N 1
ATOM 4271 C CA . TYR B 1 78 ? 20.578 2.416 2.773 1 93.44 78 TYR B CA 1
ATOM 4272 C C . TYR B 1 78 ? 21.359 1.112 2.68 1 93.44 78 TYR B C 1
ATOM 4274 O O . TYR B 1 78 ? 21.578 0.593 1.583 1 93.44 78 TYR B O 1
ATOM 4282 N N . LEU B 1 79 ? 21.734 0.605 3.84 1 92.5 79 LEU B N 1
ATOM 4283 C CA . LEU B 1 79 ? 22.5 -0.635 3.854 1 92.5 79 LEU B CA 1
ATOM 4284 C C . LEU B 1 79 ? 21.703 -1.777 3.236 1 92.5 79 LEU B C 1
ATOM 4286 O O . LEU B 1 79 ? 22.266 -2.645 2.566 1 92.5 79 LEU B O 1
ATOM 4290 N N . ALA B 1 80 ? 20.484 -1.673 3.43 1 85.75 80 ALA B N 1
ATOM 4291 C CA . ALA B 1 80 ? 19.625 -2.748 2.939 1 85.75 80 ALA B CA 1
ATOM 4292 C C . ALA B 1 80 ? 19.312 -2.568 1.457 1 85.75 80 ALA B C 1
ATOM 4294 O O . ALA B 1 80 ? 19.359 -3.529 0.686 1 85.75 80 ALA B O 1
ATOM 4295 N N . SER B 1 81 ? 19.016 -1.359 1.036 1 85.56 81 SER B N 1
ATOM 4296 C CA . SER B 1 81 ? 18.531 -1.126 -0.318 1 85.56 81 SER B CA 1
ATOM 4297 C C . SER B 1 81 ? 19.656 -0.711 -1.253 1 85.56 81 SER B C 1
ATOM 4299 O O . SER B 1 81 ? 19.594 -0.959 -2.459 1 85.56 81 SER B O 1
ATOM 4301 N N . GLY B 1 82 ? 20.547 0.013 -0.705 1 91 82 GLY B N 1
ATOM 4302 C CA . GLY B 1 82 ? 21.641 0.537 -1.506 1 91 82 GLY B CA 1
ATOM 4303 C C . GLY B 1 82 ? 21.266 1.771 -2.301 1 91 82 GLY B C 1
ATOM 4304 O O . GLY B 1 82 ? 22.031 2.234 -3.145 1 91 82 GLY B O 1
ATOM 4305 N N . GLU B 1 83 ? 20.156 2.352 -2.086 1 91.62 83 GLU B N 1
ATOM 4306 C CA . GLU B 1 83 ? 19.672 3.518 -2.822 1 91.62 83 GLU B CA 1
ATOM 4307 C C . GLU B 1 83 ? 20.516 4.75 -2.52 1 91.62 83 GLU B C 1
ATOM 4309 O O . GLU B 1 83 ? 20.625 5.164 -1.363 1 91.62 83 GLU B O 1
ATOM 4314 N N . PRO B 1 84 ? 21.031 5.352 -3.486 1 94.25 84 PRO B N 1
ATOM 4315 C CA . PRO B 1 84 ? 21.891 6.512 -3.256 1 94.25 84 PRO B CA 1
ATOM 4316 C C . PRO B 1 84 ? 21.172 7.656 -2.551 1 94.25 84 PRO B C 1
ATOM 4318 O O . PRO B 1 84 ? 21.781 8.391 -1.766 1 94.25 84 PRO B O 1
ATOM 4321 N N . LEU B 1 85 ? 19.922 7.852 -2.838 1 94.19 85 LEU B N 1
ATOM 4322 C CA . LEU B 1 85 ? 19.156 8.891 -2.164 1 94.19 85 LEU B CA 1
ATOM 4323 C C . LEU B 1 85 ? 19.266 8.75 -0.65 1 94.19 85 LEU B C 1
ATOM 4325 O O . LEU B 1 85 ? 19.453 9.742 0.061 1 94.19 85 LEU B O 1
ATOM 4329 N N . LEU B 1 86 ? 19.203 7.582 -0.173 1 94.25 86 LEU B N 1
ATOM 4330 C CA . LEU B 1 86 ? 19.219 7.316 1.261 1 94.25 86 LEU B CA 1
ATOM 4331 C C . LEU B 1 86 ? 20.594 7.582 1.848 1 94.25 86 LEU B C 1
ATOM 4333 O O . LEU B 1 86 ? 20.719 7.996 3.004 1 94.25 86 LEU B O 1
ATOM 4337 N N . ARG B 1 87 ? 21.594 7.324 1.085 1 95.88 87 ARG B N 1
ATOM 4338 C CA . ARG B 1 87 ? 22.922 7.672 1.536 1 95.88 87 ARG B CA 1
ATOM 4339 C C . ARG B 1 87 ? 23.047 9.172 1.783 1 95.88 87 ARG B C 1
ATOM 4341 O O . ARG B 1 87 ? 23.531 9.594 2.84 1 95.88 87 ARG B O 1
ATOM 4348 N N . TRP B 1 88 ? 22.625 9.914 0.872 1 96.88 88 TRP B N 1
ATOM 4349 C CA . TRP B 1 88 ? 22.75 11.367 0.958 1 96.88 88 TRP B CA 1
ATOM 4350 C C . TRP B 1 88 ? 21.828 11.922 2.043 1 96.88 88 TRP B C 1
ATOM 4352 O O . TRP B 1 88 ? 22.172 12.898 2.715 1 96.88 88 TRP B O 1
ATOM 4362 N N . LEU B 1 89 ? 20.625 11.336 2.225 1 96.69 89 LEU B N 1
ATOM 4363 C CA . LEU B 1 89 ? 19.766 11.727 3.336 1 96.69 89 LEU B CA 1
ATOM 4364 C C . LEU B 1 89 ? 20.453 11.461 4.672 1 96.69 89 LEU B C 1
ATOM 4366 O O . LEU B 1 89 ? 20.375 12.297 5.582 1 96.69 89 LEU B O 1
ATOM 4370 N N . THR B 1 90 ? 21.125 10.32 4.746 1 97.25 90 THR B N 1
ATOM 4371 C CA . THR B 1 90 ? 21.859 9.977 5.961 1 97.25 90 THR B CA 1
ATOM 4372 C C . THR B 1 90 ? 22.922 11.039 6.27 1 97.25 90 THR B C 1
ATOM 4374 O O . THR B 1 90 ? 23.016 11.523 7.398 1 97.25 90 THR B O 1
ATOM 4377 N N . LEU B 1 91 ? 23.625 11.359 5.254 1 97.81 91 LEU B N 1
ATOM 4378 C CA . LEU B 1 91 ? 24.672 12.359 5.41 1 97.81 91 LEU B CA 1
ATOM 4379 C C . LEU B 1 91 ? 24.078 13.727 5.75 1 97.81 91 LEU B C 1
ATOM 4381 O O . LEU B 1 91 ? 24.656 14.477 6.535 1 97.81 91 LEU B O 1
ATOM 4385 N N . GLY B 1 92 ? 22.969 14.062 5.148 1 98.06 92 GLY B N 1
ATOM 4386 C CA . GLY B 1 92 ? 22.281 15.312 5.449 1 98.06 92 GLY B CA 1
ATOM 4387 C C . GLY B 1 92 ? 21.812 15.414 6.887 1 98.06 92 GLY B C 1
ATOM 4388 O O . GLY B 1 92 ? 22.062 16.422 7.559 1 98.06 92 GLY B O 1
ATOM 4389 N N . PHE B 1 93 ? 21.188 14.367 7.367 1 97.81 93 PHE B N 1
ATOM 4390 C CA . PHE B 1 93 ? 20.703 14.336 8.742 1 97.81 93 PHE B CA 1
ATOM 4391 C C . PHE B 1 93 ? 21.859 14.383 9.727 1 97.81 93 PHE B C 1
ATOM 4393 O O . PHE B 1 93 ? 21.797 15.086 10.734 1 97.81 93 PHE B O 1
ATOM 4400 N N . LEU B 1 94 ? 22.859 13.633 9.414 1 97.5 94 LEU B N 1
ATOM 4401 C CA . LEU B 1 94 ? 24.031 13.602 10.281 1 97.5 94 LEU B CA 1
ATOM 4402 C C . LEU B 1 94 ? 24.688 14.977 10.336 1 97.5 94 LEU B C 1
ATOM 4404 O O . LEU B 1 94 ? 25.062 15.453 11.414 1 97.5 94 LEU B O 1
ATOM 4408 N N . GLY B 1 95 ? 24.906 15.531 9.188 1 98 95 GLY B N 1
ATOM 4409 C CA . GLY B 1 95 ? 25.484 16.859 9.133 1 98 95 GLY B CA 1
ATOM 4410 C C . GLY B 1 95 ? 24.688 17.891 9.922 1 98 95 GLY B C 1
ATOM 4411 O O . GLY B 1 95 ? 25.25 18.688 10.664 1 98 95 GLY B O 1
ATOM 4412 N N . PHE B 1 96 ? 23.375 17.859 9.695 1 97.88 96 PHE B N 1
ATOM 4413 C CA . PHE B 1 96 ? 22.516 18.766 10.445 1 97.88 96 PHE B CA 1
ATOM 4414 C C . PHE B 1 96 ? 22.672 18.547 11.945 1 97.88 96 PHE B C 1
ATOM 4416 O O . PHE B 1 96 ? 22.875 19.516 12.695 1 97.88 96 PHE B O 1
ATOM 4423 N N . ALA B 1 97 ? 22.641 17.312 12.414 1 96.88 97 ALA B N 1
ATOM 4424 C CA . ALA B 1 97 ? 22.688 17 13.836 1 96.88 97 ALA B CA 1
ATOM 4425 C C . ALA B 1 97 ? 24.016 17.422 14.461 1 96.88 97 ALA B C 1
ATOM 4427 O O . ALA B 1 97 ? 24.031 18 15.547 1 96.88 97 ALA B O 1
ATOM 4428 N N . LEU B 1 98 ? 25.078 17.203 13.836 1 96.62 98 LEU B N 1
ATOM 4429 C CA . LEU B 1 98 ? 26.406 17.484 14.375 1 96.62 98 LEU B CA 1
ATOM 4430 C C . LEU B 1 98 ? 26.641 18.984 14.453 1 96.62 98 LEU B C 1
ATOM 4432 O O . LEU B 1 98 ? 27.109 19.5 15.477 1 96.62 98 LEU B O 1
ATOM 4436 N N . ILE B 1 99 ? 26.297 19.688 13.398 1 97.69 99 ILE B N 1
ATOM 4437 C CA . ILE B 1 99 ? 26.547 21.125 13.352 1 97.69 99 ILE B CA 1
ATOM 4438 C C . ILE B 1 99 ? 25.547 21.844 14.266 1 97.69 99 ILE B C 1
ATOM 4440 O O . ILE B 1 99 ? 25.922 22.734 15.039 1 97.69 99 ILE B O 1
ATOM 4444 N N . TYR B 1 100 ? 24.297 21.406 14.188 1 96.88 100 TYR B N 1
ATOM 4445 C CA . TYR B 1 100 ? 23.219 22.047 14.93 1 96.88 100 TYR B CA 1
ATOM 4446 C C . TYR B 1 100 ? 23.406 21.859 16.438 1 96.88 100 TYR B C 1
ATOM 4448 O O . TYR B 1 100 ? 22.969 22.703 17.219 1 96.88 100 TYR B O 1
ATOM 4456 N N . SER B 1 101 ? 24.078 20.766 16.875 1 96.5 101 SER B N 1
ATOM 4457 C CA . SER B 1 101 ? 24.297 20.516 18.297 1 96.5 101 SER B CA 1
ATOM 4458 C C . SER B 1 101 ? 25.094 21.641 18.938 1 96.5 101 SER B C 1
ATOM 4460 O O . SER B 1 101 ? 24.906 21.953 20.125 1 96.5 101 SER B O 1
ATOM 4462 N N . LEU B 1 102 ? 25.922 22.312 18.188 1 96.38 102 LEU B N 1
ATOM 4463 C CA . LEU B 1 102 ? 26.734 23.391 18.719 1 96.38 102 LEU B CA 1
ATOM 4464 C C . LEU B 1 102 ? 25.891 24.641 18.938 1 96.38 102 LEU B C 1
ATOM 4466 O O . LEU B 1 102 ? 26.219 25.484 19.781 1 96.38 102 LEU B O 1
ATOM 4470 N N . HIS B 1 103 ? 24.797 24.828 18.109 1 95.75 103 HIS B N 1
ATOM 4471 C CA . HIS B 1 103 ? 23.828 25.875 18.359 1 95.75 103 HIS B CA 1
ATOM 4472 C C . HIS B 1 103 ? 23.25 25.766 19.766 1 95.75 103 HIS B C 1
ATOM 4474 O O . HIS B 1 103 ? 23.062 26.766 20.453 1 95.75 103 HIS B O 1
ATOM 4480 N N . GLY B 1 104 ? 23 24.547 20.219 1 95.31 104 GLY B N 1
ATOM 4481 C CA . GLY B 1 104 ? 22.516 24.312 21.562 1 95.31 104 GLY B CA 1
ATOM 4482 C C . GLY B 1 104 ? 23.609 24.469 22.625 1 95.31 104 GLY B C 1
ATOM 4483 O O . GLY B 1 104 ? 23.359 25.047 23.672 1 95.31 104 GLY B O 1
ATOM 4484 N N . ALA B 1 105 ? 24.797 24.016 22.328 1 94.25 105 ALA B N 1
ATOM 4485 C CA . ALA B 1 105 ? 25.906 24.031 23.281 1 94.25 105 ALA B CA 1
ATOM 4486 C C . ALA B 1 105 ? 26.312 25.453 23.625 1 94.25 105 ALA B C 1
ATOM 4488 O O . ALA B 1 105 ? 26.734 25.734 24.75 1 94.25 105 ALA B O 1
ATOM 4489 N N . PHE B 1 106 ? 26.125 26.375 22.641 1 94.94 106 PHE B N 1
ATOM 4490 C CA . PHE B 1 106 ? 26.625 27.734 22.859 1 94.94 106 PHE B CA 1
ATOM 4491 C C . PHE B 1 106 ? 25.469 28.672 23.203 1 94.94 106 PHE B C 1
ATOM 4493 O O . PHE B 1 106 ? 25.594 29.891 23.078 1 94.94 106 PHE B O 1
ATOM 4500 N N . THR B 1 107 ? 24.312 28.094 23.562 1 94.25 107 THR B N 1
ATOM 4501 C CA . THR B 1 107 ? 23.188 28.906 23.984 1 94.25 107 THR B CA 1
ATOM 4502 C C . THR B 1 107 ? 23.594 29.828 25.125 1 94.25 107 THR B C 1
ATOM 4504 O O . THR B 1 107 ? 23.203 31 25.156 1 94.25 107 THR B O 1
ATOM 4507 N N . GLY B 1 108 ? 24.422 29.359 26.094 1 92.19 108 GLY B N 1
ATOM 4508 C CA . GLY B 1 108 ? 24.875 30.125 27.234 1 92.19 108 GLY B CA 1
ATOM 4509 C C . GLY B 1 108 ? 25.734 31.312 26.859 1 92.19 108 GLY B C 1
ATOM 4510 O O . GLY B 1 108 ? 25.844 32.281 27.625 1 92.19 108 GLY B O 1
ATOM 4511 N N . MET B 1 109 ? 26.281 31.297 25.641 1 89.81 109 MET B N 1
ATOM 4512 C CA . MET B 1 109 ? 27.172 32.375 25.188 1 89.81 109 MET B CA 1
ATOM 4513 C C . MET B 1 109 ? 26.391 33.438 24.469 1 89.81 109 MET B C 1
ATOM 4515 O O . MET B 1 109 ? 26.984 34.375 23.906 1 89.81 109 MET B O 1
ATOM 4519 N N . ALA B 1 110 ? 25.125 33.375 24.469 1 90.69 110 ALA B N 1
ATOM 4520 C CA . ALA B 1 110 ? 24.281 34.25 23.672 1 90.69 110 ALA B CA 1
ATOM 4521 C C . ALA B 1 110 ? 24.531 35.719 24.062 1 90.69 110 ALA B C 1
ATOM 4523 O O . ALA B 1 110 ? 24.484 36.594 23.203 1 90.69 110 ALA B O 1
ATOM 4524 N N . HIS B 1 111 ? 24.875 35.969 25.312 1 91.69 111 HIS B N 1
ATOM 4525 C CA . HIS B 1 111 ? 25.047 37.344 25.766 1 91.69 111 HIS B CA 1
ATOM 4526 C C . HIS B 1 111 ? 26.5 37.781 25.625 1 91.69 111 HIS B C 1
ATOM 4528 O O . HIS B 1 111 ? 26.781 39 25.641 1 91.69 111 HIS B O 1
ATOM 4534 N N . GLN B 1 112 ? 27.391 36.844 25.453 1 92.19 112 GLN B N 1
ATOM 4535 C CA . GLN B 1 112 ? 28.812 37.188 25.266 1 92.19 112 GLN B CA 1
ATOM 4536 C C . GLN B 1 112 ? 29.156 37.312 23.781 1 92.19 112 GLN B C 1
ATOM 4538 O O . GLN B 1 112 ? 29.766 38.281 23.375 1 92.19 112 GLN B O 1
ATOM 4543 N N . ASN B 1 113 ? 28.766 36.312 23.062 1 93.81 113 ASN B N 1
ATOM 4544 C CA . ASN B 1 113 ? 28.922 36.281 21.625 1 93.81 113 ASN B CA 1
ATOM 4545 C C . ASN B 1 113 ? 27.703 35.688 20.938 1 93.81 113 ASN B C 1
ATOM 4547 O O . ASN B 1 113 ? 27.609 34.469 20.734 1 93.81 113 ASN B O 1
ATOM 4551 N N . ILE B 1 114 ? 26.828 36.562 20.469 1 94 114 ILE B N 1
ATOM 4552 C CA . ILE B 1 114 ? 25.531 36.125 19.953 1 94 114 ILE B CA 1
ATOM 4553 C C . ILE B 1 114 ? 25.719 35.375 18.641 1 94 114 ILE B C 1
ATOM 4555 O O . ILE B 1 114 ? 24.922 34.5 18.297 1 94 114 ILE B O 1
ATOM 4559 N N . TRP B 1 115 ? 26.766 35.719 17.953 1 93.81 115 TRP B N 1
ATOM 4560 C CA . TRP B 1 115 ? 26.969 35.156 16.641 1 93.81 115 TRP B CA 1
ATOM 4561 C C . TRP B 1 115 ? 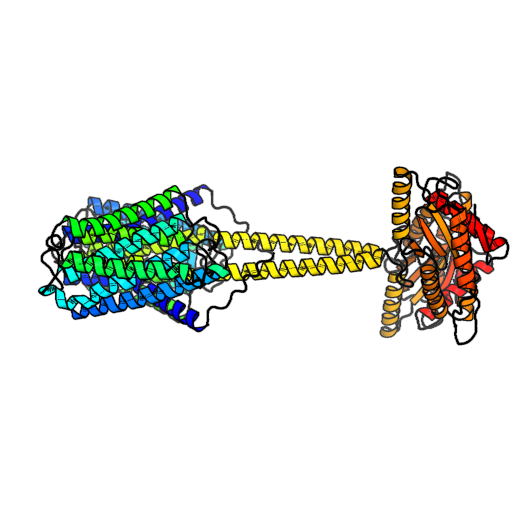27.484 33.719 16.75 1 93.81 115 TRP B C 1
ATOM 4563 O O . TRP B 1 115 ? 27.156 32.875 15.914 1 93.81 115 TRP B O 1
ATOM 4573 N N . LEU B 1 116 ? 28.281 33.469 17.766 1 93.38 116 LEU B N 1
ATOM 4574 C CA . LEU B 1 116 ? 28.719 32.094 18.016 1 93.38 116 LEU B CA 1
ATOM 4575 C C . LEU B 1 116 ? 27.531 31.188 18.297 1 93.38 116 LEU B C 1
ATOM 4577 O O . LEU B 1 116 ? 27.531 30.016 17.906 1 93.38 116 LEU B O 1
ATOM 4581 N N . PHE B 1 117 ? 26.547 31.75 18.859 1 92.81 117 PHE B N 1
ATOM 4582 C CA . PHE B 1 117 ? 25.312 31.062 19.188 1 92.81 117 PHE B CA 1
ATOM 4583 C C . PHE B 1 117 ? 24.422 30.922 17.953 1 92.81 117 PHE B C 1
ATOM 4585 O O . PHE B 1 117 ? 23.969 29.812 17.625 1 92.81 117 PHE B O 1
ATOM 4592 N N . LEU B 1 118 ? 24.344 31.891 17.156 1 95.06 118 LEU B N 1
ATOM 4593 C CA . LEU B 1 118 ? 23.281 31.969 16.156 1 95.06 118 LEU B CA 1
ATOM 4594 C C . LEU B 1 118 ? 23.719 31.344 14.836 1 95.06 118 LEU B C 1
ATOM 4596 O O . LEU B 1 118 ? 22.906 30.781 14.109 1 95.06 118 LEU B O 1
ATOM 4600 N N . LEU B 1 119 ? 24.953 31.312 14.508 1 96 119 LEU B N 1
ATOM 4601 C CA . LEU B 1 119 ? 25.375 31.062 13.133 1 96 119 LEU B CA 1
ATOM 4602 C C . LEU B 1 119 ? 25.406 29.562 12.852 1 96 119 LEU B C 1
ATOM 4604 O O . LEU B 1 119 ? 25.422 29.141 11.688 1 96 119 LEU B O 1
ATOM 4608 N N . TYR B 1 120 ? 25.438 28.719 13.828 1 96.81 120 TYR B N 1
ATOM 4609 C CA . TYR B 1 120 ? 25.422 27.281 13.617 1 96.81 120 TYR B CA 1
ATOM 4610 C C . TYR B 1 120 ? 24.078 26.812 13.078 1 96.81 120 TYR B C 1
ATOM 4612 O O . TYR B 1 120 ? 23.984 25.797 12.383 1 96.81 120 TYR B O 1
ATOM 4620 N N . GLY B 1 121 ? 22.969 27.531 13.414 1 96.44 121 GLY B N 1
ATOM 4621 C CA . GLY B 1 121 ? 21.641 27.203 12.906 1 96.44 121 GLY B CA 1
ATOM 4622 C C . GLY B 1 121 ? 21.547 27.234 11.398 1 96.44 121 GLY B C 1
ATOM 4623 O O . GLY B 1 121 ? 21.359 26.203 10.75 1 96.44 121 GLY B O 1
ATOM 4624 N N . PRO B 1 122 ? 21.812 28.422 10.844 1 96.81 122 PRO B N 1
ATOM 4625 C CA . PRO B 1 122 ? 21.734 28.531 9.383 1 96.81 122 PRO B CA 1
ATOM 4626 C C . PRO B 1 122 ? 22.781 27.672 8.672 1 96.81 122 PRO B C 1
ATOM 4628 O O . PRO B 1 122 ? 22.516 27.156 7.582 1 96.81 122 PRO B O 1
ATOM 4631 N N . ALA B 1 123 ? 23.922 27.484 9.258 1 97.44 123 ALA B N 1
ATOM 4632 C CA . ALA B 1 123 ? 24.938 26.641 8.656 1 97.44 123 ALA B CA 1
ATOM 4633 C C . ALA B 1 123 ? 24.469 25.203 8.555 1 97.44 123 ALA B C 1
ATOM 4635 O O . ALA B 1 123 ? 24.672 24.547 7.527 1 97.44 123 ALA B O 1
ATOM 4636 N N . SER B 1 124 ? 23.906 24.688 9.625 1 97.88 124 SER B N 1
ATOM 4637 C CA . SER B 1 124 ? 23.422 23.312 9.633 1 97.88 124 SER B CA 1
ATOM 4638 C C . SER B 1 124 ? 22.312 23.109 8.602 1 97.88 124 SER B C 1
ATOM 4640 O O . SER B 1 124 ? 22.281 22.094 7.891 1 97.88 124 SER B O 1
ATOM 4642 N N . ARG B 1 125 ? 21.391 24.047 8.5 1 97.94 125 ARG B N 1
ATOM 4643 C CA . ARG B 1 125 ? 20.281 23.953 7.562 1 97.94 125 ARG B CA 1
ATOM 4644 C C . ARG B 1 125 ? 20.766 24.031 6.121 1 97.94 125 ARG B C 1
ATOM 4646 O O . ARG B 1 125 ? 20.234 23.359 5.242 1 97.94 125 ARG B O 1
ATOM 4653 N N . LEU B 1 126 ? 21.797 24.844 5.898 1 97.88 126 LEU B N 1
ATOM 4654 C CA . LEU B 1 126 ? 22.375 24.953 4.562 1 97.88 126 LEU B CA 1
ATOM 4655 C C . LEU B 1 126 ? 23.031 23.625 4.148 1 97.88 126 LEU B C 1
ATOM 4657 O O . LEU B 1 126 ? 22.797 23.141 3.039 1 97.88 126 LEU B O 1
ATOM 4661 N N . VAL B 1 127 ? 23.797 23.078 5.043 1 98.06 127 VAL B N 1
ATOM 4662 C CA . VAL B 1 127 ? 24.469 21.812 4.762 1 98.06 127 VAL B CA 1
ATOM 4663 C C . VAL B 1 127 ? 23.422 20.734 4.461 1 98.06 127 VAL B C 1
ATOM 4665 O O . VAL B 1 127 ? 23.547 20 3.477 1 98.06 127 VAL B O 1
ATOM 4668 N N . MET B 1 128 ? 22.422 20.641 5.309 1 98.19 128 MET B N 1
ATOM 4669 C CA . MET B 1 128 ? 21.391 19.625 5.121 1 98.19 128 MET B CA 1
ATOM 4670 C C . MET B 1 128 ? 20.672 19.828 3.795 1 98.19 128 MET B C 1
ATOM 4672 O O . MET B 1 128 ? 20.438 18.859 3.062 1 98.19 128 MET B O 1
ATOM 4676 N N . SER B 1 129 ? 20.328 21.062 3.451 1 98.19 129 SER B N 1
ATOM 4677 C CA . SER B 1 129 ? 19.578 21.344 2.23 1 98.19 129 SER B CA 1
ATOM 4678 C C . SER B 1 129 ? 20.375 20.953 0.991 1 98.19 129 SER B C 1
ATOM 4680 O O . SER B 1 129 ? 19.812 20.406 0.033 1 98.19 129 SER B O 1
ATOM 4682 N N . ILE B 1 130 ? 21.672 21.188 0.987 1 98.06 130 ILE B N 1
ATOM 4683 C CA . ILE B 1 130 ? 22.531 20.844 -0.143 1 98.06 130 ILE B CA 1
ATOM 4684 C C . ILE B 1 130 ? 22.578 19.328 -0.318 1 98.06 130 ILE B C 1
ATOM 4686 O O . ILE B 1 130 ? 22.406 18.828 -1.43 1 98.06 130 ILE B O 1
ATOM 4690 N N . LEU B 1 131 ? 22.75 18.672 0.752 1 98.19 131 LEU B N 1
ATOM 4691 C CA . LEU B 1 131 ? 22.875 17.219 0.683 1 98.19 131 LEU B CA 1
ATOM 4692 C C . LEU B 1 131 ? 21.547 16.578 0.308 1 98.19 131 LEU B C 1
ATOM 4694 O O . LEU B 1 131 ? 21.531 15.555 -0.379 1 98.19 131 LEU B O 1
ATOM 4698 N N . LEU B 1 132 ? 20.438 17.141 0.799 1 97.56 132 LEU B N 1
ATOM 4699 C CA . LEU B 1 132 ? 19.125 16.641 0.385 1 97.56 132 LEU B CA 1
ATOM 4700 C C . LEU B 1 132 ? 18.922 16.812 -1.116 1 97.56 132 LEU B C 1
ATOM 4702 O O . LEU B 1 132 ? 18.359 15.953 -1.778 1 97.56 132 LEU B O 1
ATOM 4706 N N . LEU B 1 133 ? 19.422 17.938 -1.645 1 97.81 133 LEU B N 1
ATOM 4707 C CA . LEU B 1 133 ? 19.312 18.188 -3.08 1 97.81 133 LEU B CA 1
ATOM 4708 C C . LEU B 1 133 ? 20.141 17.172 -3.861 1 97.81 133 LEU B C 1
ATOM 4710 O O . LEU B 1 133 ? 19.656 16.594 -4.848 1 97.81 133 LEU B O 1
ATOM 4714 N N . VAL B 1 134 ? 21.344 16.906 -3.438 1 97.25 134 VAL B N 1
ATOM 4715 C CA . VAL B 1 134 ? 22.188 15.922 -4.094 1 97.25 134 VAL B CA 1
ATOM 4716 C C . VAL B 1 134 ? 21.531 14.547 -4.039 1 97.25 134 VAL B C 1
ATOM 4718 O O . VAL B 1 134 ? 21.594 13.773 -5 1 97.25 134 VAL B O 1
ATOM 4721 N N . GLY B 1 135 ? 20.953 14.328 -2.906 1 95.56 135 GLY B N 1
ATOM 4722 C CA . GLY B 1 135 ? 20.219 13.078 -2.773 1 95.56 135 GLY B CA 1
ATOM 4723 C C . GLY B 1 135 ? 19.094 12.938 -3.787 1 95.56 135 GLY B C 1
ATOM 4724 O O . GLY B 1 135 ? 18.984 11.906 -4.449 1 95.56 135 GLY B O 1
ATOM 4725 N N . GLN B 1 136 ? 18.281 13.938 -3.938 1 94.5 136 GLN B N 1
ATOM 4726 C CA . GLN B 1 136 ? 17.188 13.883 -4.902 1 94.5 136 GLN B CA 1
ATOM 4727 C C . GLN B 1 136 ? 17.719 13.68 -6.32 1 94.5 136 GLN B C 1
ATOM 4729 O O . GLN B 1 136 ? 17.109 12.961 -7.117 1 94.5 136 GLN B O 1
ATOM 4734 N N . LEU B 1 137 ? 18.844 14.305 -6.637 1 94.56 137 LEU B N 1
ATOM 4735 C CA . LEU B 1 137 ? 19.438 14.195 -7.965 1 94.56 137 LEU B CA 1
ATOM 4736 C C . LEU B 1 137 ? 19.906 12.773 -8.234 1 94.56 137 LEU B C 1
ATOM 4738 O O . LEU B 1 137 ? 20 12.352 -9.398 1 94.56 137 LEU B O 1
ATOM 4742 N N . SER B 1 138 ? 20.047 12 -7.199 1 92.62 138 SER B N 1
ATOM 4743 C CA . SER B 1 138 ? 20.531 10.625 -7.336 1 92.62 138 SER B CA 1
ATOM 4744 C C . SER B 1 138 ? 19.375 9.633 -7.289 1 92.62 138 SER B C 1
ATOM 4746 O O . SER B 1 138 ? 19.578 8.422 -7.234 1 92.62 138 SER B O 1
ATOM 4748 N N . TYR B 1 139 ? 18.172 10.023 -7.293 1 88.94 139 TYR B N 1
ATOM 4749 C CA . TYR B 1 139 ? 16.984 9.211 -7.066 1 88.94 139 TYR B CA 1
ATOM 4750 C C . TYR B 1 139 ? 16.859 8.109 -8.117 1 88.94 139 TYR B C 1
ATOM 4752 O O . TYR B 1 139 ? 16.484 6.98 -7.801 1 88.94 139 TYR B O 1
ATOM 4760 N N . PHE B 1 140 ? 17.266 8.258 -9.336 1 83.5 140 PHE B N 1
ATOM 4761 C CA . PHE B 1 140 ? 17.078 7.27 -10.391 1 83.5 140 PHE B CA 1
ATOM 4762 C C . PHE B 1 140 ? 18.359 6.512 -10.664 1 83.5 140 PHE B C 1
ATOM 4764 O O . PHE B 1 140 ? 18.438 5.707 -11.594 1 83.5 140 P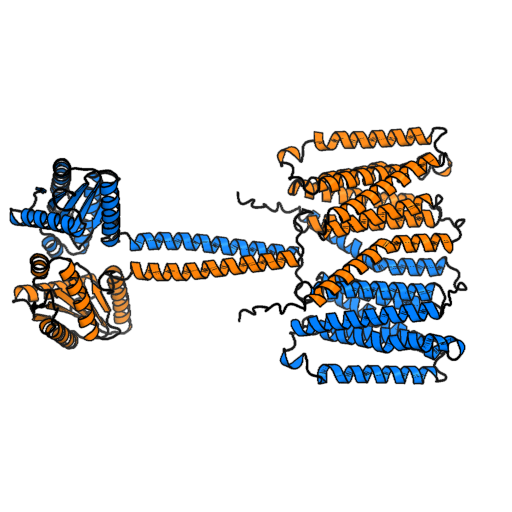HE B O 1
ATOM 4771 N N . ARG B 1 141 ? 19.297 6.66 -9.852 1 88.75 141 ARG B N 1
ATOM 4772 C CA . ARG B 1 141 ? 20.562 5.961 -10.055 1 88.75 141 ARG B CA 1
ATOM 4773 C C . ARG B 1 141 ? 20.5 4.539 -9.508 1 88.75 141 ARG B C 1
ATOM 4775 O O . ARG B 1 141 ? 19.719 4.254 -8.594 1 88.75 141 ARG B O 1
ATOM 4782 N N . ASP B 1 142 ? 21.312 3.764 -9.984 1 88.44 142 ASP B N 1
ATOM 4783 C CA . ASP B 1 142 ? 21.359 2.365 -9.57 1 88.44 142 ASP B CA 1
ATOM 4784 C C . ASP B 1 142 ? 21.875 2.234 -8.141 1 88.44 142 ASP B C 1
ATOM 4786 O O . ASP B 1 142 ? 22.625 3.086 -7.664 1 88.44 142 ASP B O 1
ATOM 4790 N N . ALA B 1 143 ? 21.438 1.132 -7.496 1 90.5 143 ALA B N 1
ATOM 4791 C CA . ALA B 1 143 ? 21.828 0.867 -6.113 1 90.5 143 ALA B CA 1
ATOM 4792 C C . ALA B 1 143 ? 23.328 0.632 -6 1 90.5 143 ALA B C 1
ATOM 4794 O O . ALA B 1 143 ? 23.922 0.006 -6.875 1 90.5 143 ALA B O 1
ATOM 4795 N N . ASP B 1 144 ? 23.875 1.112 -4.945 1 93 144 ASP B N 1
ATOM 4796 C CA . ASP B 1 144 ? 25.281 0.856 -4.66 1 93 144 ASP B CA 1
ATOM 4797 C C . ASP B 1 144 ? 25.516 -0.612 -4.312 1 93 144 ASP B C 1
ATOM 4799 O O . ASP B 1 144 ? 24.703 -1.227 -3.615 1 93 144 ASP B O 1
ATOM 4803 N N . PRO B 1 145 ? 26.594 -1.194 -4.82 1 91.56 145 PRO B N 1
ATOM 4804 C CA . PRO B 1 145 ? 26.891 -2.586 -4.473 1 91.56 145 PRO B CA 1
ATOM 4805 C C . PRO B 1 145 ? 27.094 -2.789 -2.973 1 91.56 145 PRO B C 1
ATOM 4807 O O . PRO B 1 145 ? 27.594 -1.896 -2.287 1 91.56 145 PRO B O 1
ATOM 4810 N N . PRO B 1 146 ? 26.75 -3.92 -2.41 1 89.25 146 PRO B N 1
ATOM 4811 C CA . PRO B 1 146 ? 26.797 -4.195 -0.973 1 89.25 146 PRO B CA 1
ATOM 4812 C C . PRO B 1 146 ? 28.203 -4.02 -0.383 1 89.25 146 PRO B C 1
ATOM 4814 O O . PRO B 1 146 ? 28.344 -3.584 0.763 1 89.25 146 PRO B O 1
ATOM 4817 N N . GLU B 1 147 ? 29.188 -4.289 -1.125 1 89.62 147 GLU B N 1
ATOM 4818 C CA . GLU B 1 147 ? 30.562 -4.23 -0.617 1 89.62 147 GLU B CA 1
ATOM 4819 C C . GLU B 1 147 ? 30.984 -2.789 -0.355 1 89.62 147 GLU B C 1
ATOM 4821 O O . GLU B 1 147 ? 31.781 -2.529 0.546 1 89.62 147 GLU B O 1
ATOM 4826 N N . ARG B 1 148 ? 30.344 -1.863 -1.023 1 92.5 148 ARG B N 1
ATOM 4827 C CA . ARG B 1 148 ? 30.766 -0.468 -0.948 1 92.5 148 ARG B CA 1
ATOM 4828 C C . ARG B 1 148 ? 29.969 0.288 0.111 1 92.5 148 ARG B C 1
ATOM 4830 O O . ARG B 1 148 ? 30.406 1.34 0.587 1 92.5 148 ARG B O 1
ATOM 4837 N N . ARG B 1 149 ? 28.875 -0.211 0.569 1 91.81 149 ARG B N 1
ATOM 4838 C CA . ARG B 1 149 ? 27.922 0.516 1.397 1 91.81 149 ARG B CA 1
ATOM 4839 C C . ARG B 1 149 ? 28.484 0.777 2.789 1 91.81 149 ARG B C 1
ATOM 4841 O O . ARG B 1 149 ? 28.188 1.806 3.4 1 91.81 149 ARG B O 1
ATOM 4848 N N . THR B 1 150 ? 29.328 -0.149 3.24 1 90.38 150 THR B N 1
ATOM 4849 C CA . THR B 1 150 ? 29.828 -0.015 4.605 1 90.38 150 THR B CA 1
ATOM 4850 C C . THR B 1 150 ? 31.266 0.501 4.613 1 90.38 150 THR B C 1
ATOM 4852 O O . THR B 1 150 ? 31.859 0.678 5.676 1 90.38 150 THR B O 1
ATOM 4855 N N . HIS B 1 151 ? 31.781 0.779 3.496 1 92 151 HIS B N 1
ATOM 4856 C CA . HIS B 1 151 ? 33.156 1.239 3.43 1 92 151 HIS B CA 1
ATOM 4857 C C . HIS B 1 151 ? 33.312 2.613 4.074 1 92 151 HIS B C 1
ATOM 4859 O O . HIS B 1 151 ? 32.5 3.512 3.832 1 92 151 HIS B O 1
ATOM 4865 N N . LEU B 1 152 ? 34.375 2.832 4.785 1 91.5 152 LEU B N 1
ATOM 4866 C CA . LEU B 1 152 ? 34.625 4.043 5.559 1 91.5 152 LEU B CA 1
ATOM 4867 C C . LEU B 1 152 ? 34.875 5.234 4.641 1 91.5 152 LEU B C 1
ATOM 4869 O O . LEU B 1 152 ? 34.625 6.379 5.012 1 91.5 152 LEU B O 1
ATOM 4873 N N . SER B 1 153 ? 35.375 4.969 3.502 1 91.69 153 SER B N 1
ATOM 4874 C CA . SER B 1 153 ? 35.719 6.039 2.564 1 91.69 153 SER B CA 1
ATOM 4875 C C . SER B 1 153 ? 34.469 6.762 2.088 1 91.69 153 SER B C 1
ATOM 4877 O O . SER B 1 153 ? 34.531 7.91 1.645 1 91.69 153 SER B O 1
ATOM 4879 N N . MET B 1 154 ? 33.344 6.148 2.205 1 91.69 154 MET B N 1
ATOM 4880 C CA . MET B 1 154 ? 32.062 6.746 1.762 1 91.69 154 MET B CA 1
ATOM 4881 C C . MET B 1 154 ? 31.516 7.695 2.816 1 91.69 154 MET B C 1
ATOM 4883 O O . MET B 1 154 ? 30.688 8.555 2.512 1 91.69 154 MET B O 1
ATOM 4887 N N . TRP B 1 155 ? 32 7.605 4.047 1 94.81 155 TRP B N 1
ATOM 4888 C CA . TRP B 1 155 ? 31.391 8.328 5.152 1 94.81 155 TRP B CA 1
ATOM 4889 C C . TRP B 1 155 ? 32.375 9.289 5.805 1 94.81 155 TRP B C 1
ATOM 4891 O O . TRP B 1 155 ? 32.062 10.438 6.082 1 94.81 155 TRP B O 1
ATOM 4901 N N . LEU B 1 156 ? 33.656 8.969 5.977 1 95.06 156 LEU B N 1
ATOM 4902 C CA . LEU B 1 156 ? 34.656 9.664 6.789 1 95.06 156 LEU B CA 1
ATOM 4903 C C . LEU B 1 156 ? 34.938 11.047 6.215 1 95.06 156 LEU B C 1
ATOM 4905 O O . LEU B 1 156 ? 35.062 12.016 6.965 1 95.06 156 LEU B O 1
ATOM 4909 N N . PRO B 1 157 ? 35.094 11.188 4.926 1 96.25 157 PRO B N 1
ATOM 4910 C CA . PRO B 1 157 ? 35.344 12.523 4.402 1 96.25 157 PRO B CA 1
ATOM 4911 C C . PRO B 1 157 ? 34.219 13.508 4.719 1 96.25 157 PRO B C 1
ATOM 4913 O O . PRO B 1 157 ? 34.469 14.695 4.926 1 96.25 157 PRO B O 1
ATOM 4916 N N . TRP B 1 158 ? 33.062 13.094 4.742 1 96.75 158 TRP B N 1
ATOM 4917 C CA . TRP B 1 158 ? 31.922 13.961 5.035 1 96.75 158 TRP B CA 1
ATOM 4918 C C . TRP B 1 158 ? 31.906 14.344 6.512 1 96.75 158 TRP B C 1
ATOM 4920 O O . TRP B 1 158 ? 31.625 15.5 6.855 1 96.75 158 TRP B O 1
ATOM 4930 N N . ILE B 1 159 ? 32.25 13.414 7.367 1 96.19 159 ILE B N 1
ATOM 4931 C CA . ILE B 1 159 ? 32.344 13.711 8.789 1 96.19 159 ILE B CA 1
ATOM 4932 C C . ILE B 1 159 ? 33.438 14.75 9.039 1 96.19 159 ILE B C 1
ATOM 4934 O O . ILE B 1 159 ? 33.219 15.703 9.789 1 96.19 159 ILE B O 1
ATOM 4938 N N . ALA B 1 160 ? 34.531 14.523 8.344 1 96.88 160 ALA B N 1
ATOM 4939 C CA . ALA B 1 160 ? 35.594 15.508 8.414 1 96.88 160 ALA B CA 1
ATOM 4940 C C . ALA B 1 160 ? 35.156 16.859 7.875 1 96.88 160 ALA B C 1
ATOM 4942 O O . ALA B 1 160 ? 35.5 17.906 8.414 1 96.88 160 ALA B O 1
ATOM 4943 N N . GLY B 1 161 ? 34.344 16.812 6.832 1 97.81 161 GLY B N 1
ATOM 4944 C CA . GLY B 1 161 ? 33.812 18.031 6.27 1 97.81 161 GLY B CA 1
ATOM 4945 C C . GLY B 1 161 ? 32.906 18.797 7.242 1 97.81 161 GLY B C 1
ATOM 4946 O O . GLY B 1 161 ? 32.969 20.031 7.305 1 97.81 161 GLY B O 1
ATOM 4947 N N . TYR B 1 162 ? 32.125 18.094 8.062 1 98 162 TYR B N 1
ATOM 4948 C CA . TYR B 1 162 ? 31.266 18.75 9.047 1 98 162 TYR B CA 1
ATOM 4949 C C . TYR B 1 162 ? 32.094 19.422 10.141 1 98 162 TYR B C 1
ATOM 4951 O O . TYR B 1 162 ? 31.734 20.5 10.609 1 98 162 TYR B O 1
ATOM 4959 N N . VAL B 1 163 ? 33.219 18.781 10.523 1 97.19 163 VAL B N 1
ATOM 4960 C CA . VAL B 1 163 ? 34.094 19.359 11.531 1 97.19 163 VAL B CA 1
ATOM 4961 C C . VAL B 1 163 ? 34.719 20.656 11 1 97.19 163 VAL B C 1
ATOM 4963 O O . VAL B 1 163 ? 34.812 21.656 11.719 1 97.19 163 VAL B O 1
ATOM 4966 N N . VAL B 1 164 ? 35.062 20.641 9.734 1 97.75 164 VAL B N 1
ATOM 4967 C CA . VAL B 1 164 ? 35.625 21.828 9.094 1 97.75 164 VAL B CA 1
ATOM 4968 C C . VAL B 1 164 ? 34.594 22.938 9.078 1 97.75 164 VAL B C 1
ATOM 4970 O O . VAL B 1 164 ? 34.906 24.094 9.336 1 97.75 164 VAL B O 1
ATOM 4973 N N . VAL B 1 165 ? 33.344 22.625 8.773 1 97.62 165 VAL B N 1
ATOM 4974 C CA . VAL B 1 165 ? 32.281 23.609 8.766 1 97.62 165 VAL B CA 1
ATOM 4975 C C . VAL B 1 165 ? 32.094 24.203 10.164 1 97.62 165 VAL B C 1
ATOM 4977 O O . VAL B 1 165 ? 31.922 25.406 10.312 1 97.62 165 VAL B O 1
ATOM 4980 N N . CYS B 1 166 ? 32.219 23.359 11.203 1 97.69 166 CYS B N 1
ATOM 4981 C CA . CYS B 1 166 ? 32.062 23.828 12.578 1 97.69 166 CYS B CA 1
ATOM 4982 C C . CYS B 1 166 ? 33.156 24.828 12.93 1 97.69 166 CYS B C 1
ATOM 4984 O O . CYS B 1 166 ? 32.875 25.875 13.531 1 97.69 166 CYS B O 1
ATOM 4986 N N . PHE B 1 167 ? 34.344 24.562 12.484 1 97.44 167 PHE B N 1
ATOM 4987 C CA . PHE B 1 167 ? 35.438 25.469 12.758 1 97.44 167 PHE B CA 1
ATOM 4988 C C . PHE B 1 167 ? 35.312 26.75 11.938 1 97.44 167 PHE B C 1
ATOM 4990 O O . PHE B 1 167 ? 35.625 27.844 12.422 1 97.44 167 PHE B O 1
ATOM 4997 N N . ALA B 1 168 ? 34.844 26.594 10.727 1 97.06 168 ALA B N 1
ATOM 4998 C CA . ALA B 1 168 ? 34.656 27.766 9.875 1 97.06 168 ALA B CA 1
ATOM 4999 C C . ALA B 1 168 ? 33.594 28.703 10.469 1 97.06 168 ALA B C 1
ATOM 5001 O O . ALA B 1 168 ? 33.75 29.922 10.438 1 97.06 168 ALA B O 1
ATOM 5002 N N . VAL B 1 169 ? 32.531 28.188 11.008 1 96.88 169 VAL B N 1
ATOM 5003 C CA . VAL B 1 169 ? 31.469 28.969 11.617 1 96.88 169 VAL B CA 1
ATOM 5004 C C . VAL B 1 169 ? 32 29.688 12.852 1 96.88 169 VAL B C 1
ATOM 5006 O O . VAL B 1 169 ? 31.719 30.875 13.062 1 96.88 169 VAL B O 1
ATOM 5009 N N . ALA B 1 170 ? 32.812 28.984 13.625 1 96.56 170 ALA B N 1
ATOM 5010 C CA . ALA B 1 170 ? 33.406 29.609 14.797 1 96.56 170 ALA B CA 1
ATOM 5011 C C . ALA B 1 170 ? 34.344 30.75 14.398 1 96.56 170 ALA B C 1
ATOM 5013 O O . ALA B 1 170 ? 34.312 31.812 15.023 1 96.56 170 ALA B O 1
ATOM 5014 N N . ALA B 1 171 ? 35.062 30.531 13.359 1 96.81 171 ALA B N 1
ATOM 5015 C CA . ALA B 1 171 ? 35.969 31.562 12.875 1 96.81 171 ALA B CA 1
ATOM 5016 C C . ALA B 1 171 ? 35.188 32.781 12.398 1 96.81 171 ALA B C 1
ATOM 5018 O O . ALA B 1 171 ? 35.594 33.938 12.68 1 96.81 171 ALA B O 1
ATOM 5019 N N . ILE B 1 172 ? 34.156 32.594 11.734 1 96.25 172 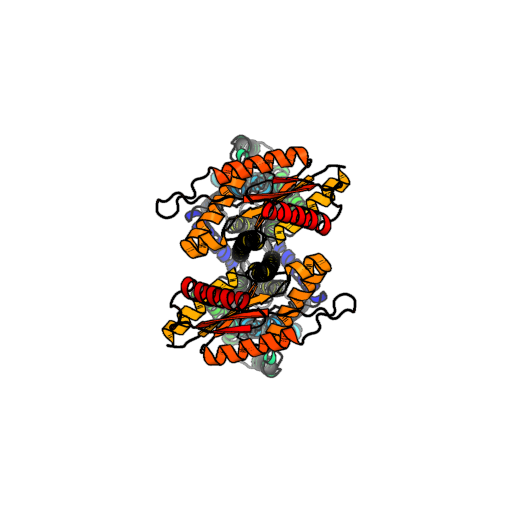ILE B N 1
ATOM 5020 C CA . ILE B 1 172 ? 33.312 33.688 11.242 1 96.25 172 ILE B CA 1
ATOM 5021 C C . ILE B 1 172 ? 32.656 34.438 12.422 1 96.25 172 ILE B C 1
ATOM 5023 O O . ILE B 1 172 ? 32.594 35.656 12.43 1 96.25 172 ILE B O 1
ATOM 5027 N N . ALA B 1 173 ? 32.281 33.688 13.453 1 95.69 173 ALA B N 1
ATOM 5028 C CA . ALA B 1 173 ? 31.609 34.281 14.617 1 95.69 173 ALA B CA 1
ATOM 5029 C C . ALA B 1 173 ? 32.531 35.219 15.383 1 95.69 173 ALA B C 1
ATOM 5031 O O . ALA B 1 173 ? 32.062 36.156 16.016 1 95.69 173 ALA B O 1
ATOM 5032 N N . TYR B 1 174 ? 33.812 35 15.25 1 95 174 TYR B N 1
ATOM 5033 C CA . TYR B 1 174 ? 34.75 35.844 15.945 1 95 174 TYR B CA 1
ATOM 5034 C C . TYR B 1 174 ? 35.344 36.906 15 1 95 174 TYR B C 1
ATOM 5036 O O . TYR B 1 174 ? 36.156 37.719 15.414 1 95 174 TYR B O 1
ATOM 5044 N N . SER B 1 175 ? 34.906 36.906 13.797 1 94.69 175 SER B N 1
ATOM 5045 C CA . SER B 1 175 ? 35.375 37.844 12.805 1 94.69 175 SER B CA 1
ATOM 5046 C C . SER B 1 175 ? 34.469 39.094 12.75 1 94.69 175 SER B C 1
ATOM 5048 O O . SER B 1 175 ? 33.344 39.031 13.227 1 94.69 175 SER B O 1
ATOM 5050 N N . PRO B 1 176 ? 34.969 40.219 12.133 1 92.56 176 PRO B N 1
ATOM 5051 C CA . PRO B 1 176 ? 34.188 41.438 12.055 1 92.56 176 PRO B CA 1
ATOM 5052 C C . PRO B 1 176 ? 32.969 41.312 11.125 1 92.56 176 PRO B C 1
ATOM 5054 O O . PRO B 1 176 ? 32.062 42.125 11.188 1 92.56 176 PRO B O 1
ATOM 5057 N N . ILE B 1 177 ? 32.938 40.25 10.422 1 92.31 177 ILE B N 1
ATOM 5058 C CA . ILE B 1 177 ? 31.844 40.125 9.445 1 92.31 177 ILE B CA 1
ATOM 5059 C C . ILE B 1 177 ? 30.672 39.375 10.07 1 92.31 177 ILE B C 1
ATOM 5061 O O . ILE B 1 177 ? 29.609 39.219 9.438 1 92.31 177 ILE B O 1
ATOM 5065 N N . ALA B 1 178 ? 30.766 38.969 11.266 1 91.56 178 ALA B N 1
ATOM 5066 C CA . ALA B 1 178 ? 29.766 38.125 11.922 1 91.56 178 ALA B CA 1
ATOM 5067 C C . ALA B 1 178 ? 28.422 38.812 11.984 1 91.56 178 ALA B C 1
ATOM 5069 O O . ALA B 1 178 ? 27.375 38.188 11.766 1 91.56 178 ALA B O 1
ATOM 5070 N N . GLY B 1 179 ? 28.453 40.094 12.172 1 88.56 179 GLY B N 1
ATOM 5071 C CA . GLY B 1 179 ? 27.219 40.844 12.375 1 88.56 179 GLY B CA 1
ATOM 5072 C C . GLY B 1 179 ? 26.672 41.438 11.094 1 88.56 179 GLY B C 1
ATOM 5073 O O . GLY B 1 179 ? 25.594 42.062 11.102 1 88.56 179 GLY B O 1
ATOM 5074 N N . HIS B 1 180 ? 27.391 41.188 10.055 1 91.12 180 HIS B N 1
ATOM 5075 C CA . HIS B 1 180 ? 26.906 41.719 8.781 1 91.12 180 HIS B CA 1
ATOM 5076 C C . HIS B 1 180 ? 25.625 41 8.336 1 91.12 180 HIS B C 1
ATOM 5078 O O . HIS B 1 180 ? 25.469 39.812 8.555 1 91.12 180 HIS B O 1
ATOM 5084 N N . LEU B 1 181 ? 24.75 41.719 7.715 1 86.75 181 LEU B N 1
ATOM 5085 C CA . LEU B 1 181 ? 23.453 41.219 7.273 1 86.75 181 LEU B CA 1
ATOM 5086 C C . LEU B 1 181 ? 23.625 40.062 6.285 1 86.75 181 LEU B C 1
ATOM 5088 O O . LEU B 1 181 ? 22.844 39.094 6.289 1 86.75 181 LEU B O 1
ATOM 5092 N N . TRP B 1 182 ? 24.656 40.188 5.637 1 89.94 182 TRP B N 1
ATOM 5093 C CA . TRP B 1 182 ? 24.859 39.25 4.555 1 89.94 182 TRP B CA 1
ATOM 5094 C C . TRP B 1 182 ? 25.359 37.906 5.094 1 89.94 182 TRP B C 1
ATOM 5096 O O . TRP B 1 182 ? 25.188 36.844 4.457 1 89.94 182 TRP B O 1
ATOM 5106 N N . THR B 1 183 ? 25.953 37.844 6.238 1 91.44 183 THR B N 1
ATOM 5107 C CA . THR B 1 183 ? 26.516 36.625 6.777 1 91.44 183 THR B CA 1
ATOM 5108 C C . THR B 1 183 ? 25.406 35.625 7.09 1 91.44 183 THR B C 1
ATOM 5110 O O . THR B 1 183 ? 25.406 34.5 6.574 1 91.44 183 THR B O 1
ATOM 5113 N N . ARG B 1 184 ? 24.453 36.031 7.828 1 90.75 184 ARG B N 1
ATOM 5114 C CA . ARG B 1 184 ? 23.328 35.156 8.164 1 90.75 184 ARG B CA 1
ATOM 5115 C C . ARG B 1 184 ? 22.391 34.969 6.969 1 90.75 184 ARG B C 1
ATOM 5117 O O . ARG B 1 184 ? 21.906 33.875 6.707 1 90.75 184 ARG B O 1
ATOM 5124 N N . ALA B 1 185 ? 22.203 36 6.211 1 91.56 185 ALA B N 1
ATOM 5125 C CA . ALA B 1 185 ? 21.266 35.969 5.094 1 91.56 185 ALA B CA 1
ATOM 5126 C C . ALA B 1 185 ? 21.766 35.062 3.965 1 91.56 185 ALA B C 1
ATOM 5128 O O . ALA B 1 185 ? 20.953 34.438 3.273 1 91.56 185 ALA B O 1
ATOM 5129 N N . SER B 1 186 ? 23.062 35.031 3.859 1 94.12 186 SER B N 1
ATOM 5130 C CA . SER B 1 186 ? 23.594 34.188 2.805 1 94.12 186 SER B CA 1
ATOM 5131 C C . SER B 1 186 ? 23.391 32.719 3.133 1 94.12 186 SER B C 1
ATOM 5133 O O . SER B 1 186 ? 23.078 31.906 2.252 1 94.12 186 SER B O 1
ATOM 5135 N N . MET B 1 187 ? 23.531 32.375 4.406 1 95.62 187 MET B N 1
ATOM 5136 C CA . MET B 1 187 ? 23.359 30.984 4.801 1 95.62 187 MET B CA 1
ATOM 5137 C C . MET B 1 187 ? 21.891 30.578 4.77 1 95.62 187 MET B C 1
ATOM 5139 O O . MET B 1 187 ? 21.531 29.562 4.164 1 95.62 187 MET B O 1
ATOM 5143 N N . GLU B 1 188 ? 21.062 31.406 5.336 1 96.31 188 GLU B N 1
ATOM 5144 C CA . GLU B 1 188 ? 19.625 31.125 5.336 1 96.31 188 GLU B CA 1
ATOM 5145 C C . GLU B 1 188 ? 19.047 31.234 3.932 1 96.31 188 GLU B C 1
ATOM 5147 O O . GLU B 1 188 ? 18.203 30.422 3.533 1 96.31 188 GLU B O 1
ATOM 5152 N N . GLY B 1 189 ? 19.438 32.281 3.266 1 96.75 189 GLY B N 1
ATOM 5153 C CA . GLY B 1 189 ? 19 32.438 1.889 1 96.75 189 GLY B CA 1
ATOM 5154 C C . GLY B 1 189 ? 19.453 31.312 0.982 1 96.75 189 GLY B C 1
ATOM 5155 O O . GLY B 1 189 ? 18.703 30.875 0.108 1 96.75 189 GLY B O 1
ATOM 5156 N N . GLY B 1 190 ? 20.688 30.906 1.193 1 97.12 190 GLY B N 1
ATOM 5157 C CA . GLY B 1 190 ? 21.172 29.75 0.45 1 97.12 190 GLY B CA 1
ATOM 5158 C C . GLY B 1 190 ? 20.375 28.484 0.701 1 97.12 190 GLY B C 1
ATOM 5159 O O . GLY B 1 190 ? 20.016 27.781 -0.24 1 97.12 190 GLY B O 1
ATOM 5160 N N . ALA B 1 191 ? 20.094 28.25 1.967 1 97.69 191 ALA B N 1
ATOM 5161 C CA . ALA B 1 191 ? 19.281 27.078 2.32 1 97.69 191 ALA B CA 1
ATOM 5162 C C . ALA B 1 191 ? 17.906 27.172 1.683 1 97.69 191 ALA B C 1
ATOM 5164 O O . ALA B 1 191 ? 17.375 26.172 1.199 1 97.69 191 ALA B O 1
ATOM 5165 N N . MET B 1 192 ? 17.312 28.344 1.683 1 97.69 192 MET B N 1
ATOM 5166 C CA . MET B 1 192 ? 16 28.578 1.094 1 97.69 192 MET B CA 1
ATOM 5167 C C . MET B 1 192 ? 16.016 28.297 -0.405 1 97.69 192 MET B C 1
ATOM 5169 O O . MET B 1 192 ? 15.164 27.547 -0.911 1 97.69 192 MET B O 1
ATOM 5173 N N . ILE B 1 193 ? 16.984 28.844 -1.07 1 97.81 193 ILE B N 1
ATOM 5174 C CA . ILE B 1 193 ? 17.062 28.719 -2.521 1 97.81 193 ILE B CA 1
ATOM 5175 C C . ILE B 1 193 ? 17.297 27.25 -2.898 1 97.81 193 ILE B C 1
ATOM 5177 O O . ILE B 1 193 ? 16.641 26.734 -3.805 1 97.81 193 ILE B O 1
ATOM 5181 N N . VAL B 1 194 ? 18.203 26.625 -2.191 1 98.12 194 VAL B N 1
ATOM 5182 C CA . VAL B 1 194 ? 18.5 25.234 -2.473 1 98.12 194 VAL B CA 1
ATOM 5183 C C . VAL B 1 194 ? 17.25 24.375 -2.244 1 98.12 194 VAL B C 1
ATOM 5185 O O . VAL B 1 194 ? 16.953 23.484 -3.031 1 98.12 194 VAL B O 1
ATOM 5188 N N . SER B 1 195 ? 16.531 24.641 -1.182 1 98.12 195 SER B N 1
ATOM 5189 C CA . SER B 1 195 ? 15.312 23.891 -0.888 1 98.12 195 SER B CA 1
ATOM 5190 C C . SER B 1 195 ? 14.25 24.141 -1.952 1 98.12 195 SER B C 1
ATOM 5192 O O . SER B 1 195 ? 13.539 23.219 -2.359 1 98.12 195 SER B O 1
ATOM 5194 N N . LEU B 1 196 ? 14.148 25.375 -2.426 1 97.31 196 LEU B N 1
ATOM 5195 C CA . LEU B 1 196 ? 13.172 25.703 -3.457 1 97.31 196 LEU B CA 1
ATOM 5196 C C . LEU B 1 196 ? 13.516 25.031 -4.773 1 97.31 196 LEU B C 1
ATOM 5198 O O . LEU B 1 196 ? 12.633 24.547 -5.484 1 97.31 196 LEU B O 1
ATOM 5202 N N . VAL B 1 197 ? 14.773 25.016 -5.043 1 97.69 197 VAL B N 1
ATOM 5203 C CA . VAL B 1 197 ? 15.227 24.312 -6.242 1 97.69 197 VAL B CA 1
ATOM 5204 C C . VAL B 1 197 ? 14.914 22.828 -6.125 1 97.69 197 VAL B C 1
ATOM 5206 O O . VAL B 1 197 ? 14.523 22.188 -7.102 1 97.69 197 VAL B O 1
ATOM 5209 N N . ASN B 1 198 ? 15.148 22.312 -4.949 1 97.56 198 ASN B N 1
ATOM 5210 C CA . ASN B 1 198 ? 14.836 20.906 -4.684 1 97.56 198 ASN B CA 1
ATOM 5211 C C . ASN B 1 198 ? 13.375 20.594 -4.977 1 97.56 198 ASN B C 1
ATOM 5213 O O . ASN B 1 198 ? 13.078 19.641 -5.688 1 97.56 198 ASN B O 1
ATOM 5217 N N . VAL B 1 199 ? 12.469 21.406 -4.535 1 95.88 199 VAL B N 1
ATOM 5218 C CA . VAL B 1 199 ? 11.039 21.203 -4.73 1 95.88 199 VAL B CA 1
ATOM 5219 C C . VAL B 1 199 ? 10.688 21.391 -6.203 1 95.88 199 VAL B C 1
ATOM 5221 O O . VAL B 1 199 ? 9.906 20.609 -6.762 1 95.88 199 VAL B O 1
ATOM 5224 N N . ALA B 1 200 ? 11.266 22.344 -6.848 1 96 200 ALA B N 1
ATOM 5225 C CA . ALA B 1 200 ? 11.016 22.609 -8.266 1 96 200 ALA B CA 1
ATOM 5226 C C . ALA B 1 200 ? 11.43 21.406 -9.117 1 96 200 ALA B C 1
ATOM 5228 O O . ALA B 1 200 ? 10.711 21.016 -10.039 1 96 200 ALA B O 1
ATOM 5229 N N . LEU B 1 201 ? 12.547 20.859 -8.805 1 95.56 201 LEU B N 1
ATOM 5230 C CA . LEU B 1 201 ? 13.055 19.719 -9.562 1 95.56 201 LEU B CA 1
ATOM 5231 C C . LEU B 1 201 ? 12.164 18.5 -9.352 1 95.56 201 LEU B C 1
ATOM 5233 O O . LEU B 1 201 ? 11.984 17.703 -10.273 1 95.56 201 LEU B O 1
ATOM 5237 N N . LEU B 1 202 ? 11.688 18.375 -8.133 1 92.94 202 LEU B N 1
ATOM 5238 C CA . LEU B 1 202 ? 10.766 17.281 -7.855 1 92.94 202 LEU B CA 1
ATOM 5239 C C . LEU B 1 202 ? 9.523 17.391 -8.734 1 92.94 202 LEU B C 1
ATOM 5241 O O . LEU B 1 202 ? 9.039 16.375 -9.258 1 92.94 202 LEU B O 1
ATOM 5245 N N . LEU B 1 203 ? 9.016 18.578 -8.945 1 90.31 203 LEU B N 1
ATOM 5246 C CA . LEU B 1 203 ? 7.816 18.828 -9.734 1 90.31 203 LEU B CA 1
ATOM 5247 C C . LEU B 1 203 ? 8.102 18.656 -11.219 1 90.31 203 LEU B C 1
ATOM 5249 O O . LEU B 1 203 ? 7.32 18.031 -11.938 1 90.31 203 LEU B O 1
ATOM 5253 N N . VAL B 1 204 ? 9.281 19.125 -11.68 1 92.88 204 VAL B N 1
ATOM 5254 C CA . VAL B 1 204 ? 9.648 19.078 -13.094 1 92.88 204 VAL B CA 1
ATOM 5255 C C . VAL B 1 204 ? 9.922 17.641 -13.508 1 92.88 204 VAL B C 1
ATOM 5257 O O . VAL B 1 204 ? 9.547 17.234 -14.609 1 92.88 204 VAL B O 1
ATOM 5260 N N . ARG B 1 205 ? 10.516 16.891 -12.641 1 91.5 205 ARG B N 1
ATOM 5261 C CA . ARG B 1 205 ? 10.852 15.5 -12.93 1 91.5 205 ARG B CA 1
ATOM 5262 C C . ARG B 1 205 ? 9.648 14.586 -12.719 1 91.5 205 ARG B C 1
ATOM 5264 O O . ARG B 1 205 ? 9.727 13.383 -12.961 1 91.5 205 ARG B O 1
ATOM 5271 N N . ARG B 1 206 ? 8.523 15.117 -12.227 1 87.75 206 ARG B N 1
ATOM 5272 C CA . ARG B 1 206 ? 7.258 14.414 -12.039 1 87.75 206 ARG B CA 1
ATOM 5273 C C . ARG B 1 206 ? 7.441 13.18 -11.156 1 87.75 206 ARG B C 1
ATOM 5275 O O . ARG B 1 206 ? 6.969 12.094 -11.492 1 87.75 206 ARG B O 1
ATOM 5282 N N . ILE B 1 207 ? 8.258 13.367 -10.117 1 84.94 207 ILE B N 1
ATOM 5283 C CA . ILE B 1 207 ? 8.406 12.32 -9.117 1 84.94 207 ILE B CA 1
ATOM 5284 C C . ILE B 1 207 ? 7.246 12.375 -8.125 1 84.94 207 ILE B C 1
ATOM 5286 O O . ILE B 1 207 ? 7.148 13.312 -7.328 1 84.94 207 ILE B O 1
ATOM 5290 N N . ARG B 1 208 ? 6.285 11.328 -8.188 1 77.06 208 ARG B N 1
ATOM 5291 C CA . ARG B 1 208 ? 5.047 11.438 -7.418 1 77.06 208 ARG B CA 1
ATOM 5292 C C . ARG B 1 208 ? 4.832 10.211 -6.543 1 77.06 208 ARG B C 1
ATOM 5294 O O . ARG B 1 208 ? 3.693 9.867 -6.215 1 77.06 208 ARG B O 1
ATOM 5301 N N . THR B 1 209 ? 5.902 9.547 -6.133 1 77 209 THR B N 1
ATOM 5302 C CA . THR B 1 209 ? 5.73 8.445 -5.188 1 77 209 THR B CA 1
ATOM 5303 C C . THR B 1 209 ? 5.32 8.969 -3.816 1 77 209 THR B C 1
ATOM 5305 O O . THR B 1 209 ? 5.652 10.102 -3.453 1 77 209 THR B O 1
ATOM 5308 N N . PRO B 1 210 ? 4.586 8.219 -3.037 1 75.5 210 PRO B N 1
ATOM 5309 C CA . PRO B 1 210 ? 4.066 8.711 -1.759 1 75.5 210 PRO B CA 1
ATOM 5310 C C . PRO B 1 210 ? 5.164 9.234 -0.834 1 75.5 210 PRO B C 1
ATOM 5312 O O . PRO B 1 210 ? 5 10.273 -0.2 1 75.5 210 PRO B O 1
ATOM 5315 N N . LEU B 1 211 ? 6.262 8.539 -0.783 1 83.5 211 LEU B N 1
ATOM 5316 C CA . LEU B 1 211 ? 7.316 8.961 0.13 1 83.5 211 LEU B CA 1
ATOM 5317 C C . LEU B 1 211 ? 8.016 10.219 -0.392 1 83.5 211 LEU B C 1
ATOM 5319 O O . LEU B 1 211 ? 8.445 11.062 0.393 1 83.5 211 LEU B O 1
ATOM 5323 N N . MET B 1 212 ? 8.047 10.359 -1.686 1 88.06 212 MET B N 1
ATOM 5324 C CA . MET B 1 212 ? 8.68 11.547 -2.252 1 88.06 212 MET B CA 1
ATOM 5325 C C . MET B 1 212 ? 7.762 12.758 -2.135 1 88.06 212 MET B C 1
ATOM 5327 O O . MET B 1 212 ? 8.234 13.898 -2.123 1 88.06 212 MET B O 1
ATOM 5331 N N . LEU B 1 213 ? 6.496 12.484 -2.035 1 85.31 213 LEU B N 1
ATOM 5332 C CA . LEU B 1 213 ? 5.578 13.578 -1.735 1 85.31 213 LEU B CA 1
ATOM 5333 C C . LEU B 1 213 ? 5.816 14.117 -0.33 1 85.31 213 LEU B C 1
ATOM 5335 O O . LEU B 1 213 ? 5.836 15.336 -0.122 1 85.31 213 LEU B O 1
ATOM 5339 N N . VAL B 1 214 ? 5.98 13.188 0.615 1 88.12 214 VAL B N 1
ATOM 5340 C CA . VAL B 1 214 ? 6.312 13.578 1.981 1 88.12 214 VAL B CA 1
ATOM 5341 C C . VAL B 1 214 ? 7.629 14.352 1.995 1 88.12 214 VAL B C 1
ATOM 5343 O O . VAL B 1 214 ? 7.758 15.359 2.686 1 88.12 214 VAL B O 1
ATOM 5346 N N . TYR B 1 215 ? 8.555 13.852 1.196 1 93 215 TYR B N 1
ATOM 5347 C CA . TYR B 1 215 ? 9.836 14.516 1.037 1 93 215 TYR B CA 1
ATOM 5348 C C . TYR B 1 215 ? 9.656 15.938 0.522 1 93 215 TYR B C 1
ATOM 5350 O O . TYR B 1 215 ? 10.227 16.891 1.074 1 93 215 TYR B O 1
ATOM 5358 N N . GLY B 1 216 ? 8.836 16.125 -0.461 1 93.5 216 GLY B N 1
ATOM 5359 C CA . GLY B 1 216 ? 8.594 17.422 -1.045 1 93.5 216 GLY B CA 1
ATOM 5360 C C . GLY B 1 216 ? 7.961 18.406 -0.076 1 93.5 216 GLY B C 1
ATOM 5361 O O . GLY B 1 216 ? 8.375 19.562 0.005 1 93.5 216 GLY B O 1
ATOM 5362 N N . ILE B 1 217 ? 7.004 17.953 0.683 1 93.75 217 ILE B N 1
ATOM 5363 C CA . ILE B 1 217 ? 6.324 18.797 1.66 1 93.75 217 ILE B CA 1
ATOM 5364 C C . ILE B 1 217 ? 7.297 19.188 2.764 1 93.75 217 ILE B C 1
ATOM 5366 O O . ILE B 1 217 ? 7.297 20.344 3.215 1 93.75 217 ILE B O 1
ATOM 5370 N N . SER B 1 218 ? 8.141 18.266 3.135 1 96 218 SER B N 1
ATOM 5371 C CA . SER B 1 218 ? 9.125 18.531 4.176 1 96 218 SER B CA 1
ATOM 5372 C C . SER B 1 218 ? 10.125 19.594 3.723 1 96 218 SER B C 1
ATOM 5374 O O . SER B 1 218 ? 10.422 20.531 4.461 1 96 218 SER B O 1
ATOM 5376 N N . VAL B 1 219 ? 10.602 19.406 2.498 1 97.25 219 VAL B N 1
ATOM 5377 C CA . VAL B 1 219 ? 11.602 20.344 1.978 1 97.25 219 VAL B CA 1
ATOM 5378 C C . VAL B 1 219 ? 10.977 21.719 1.783 1 97.25 219 VAL B C 1
ATOM 5380 O O . VAL B 1 219 ? 11.633 22.734 1.985 1 97.25 219 VAL B O 1
ATOM 5383 N N . THR B 1 220 ? 9.703 21.766 1.445 1 96.94 220 THR B N 1
ATOM 5384 C CA . THR B 1 220 ? 8.984 23.047 1.374 1 96.94 220 THR B CA 1
ATOM 5385 C C . THR B 1 220 ? 8.953 23.719 2.74 1 96.94 220 THR B C 1
ATOM 5387 O O . THR B 1 220 ? 9.164 24.938 2.84 1 96.94 220 THR B O 1
ATOM 5390 N N . SER B 1 221 ? 8.695 22.938 3.732 1 97.44 221 SER B N 1
ATOM 5391 C CA . SER B 1 221 ? 8.695 23.469 5.094 1 97.44 221 SER B CA 1
ATOM 5392 C C . SER B 1 221 ? 10.07 24.016 5.465 1 97.44 221 SER B C 1
ATOM 5394 O O . SER B 1 221 ? 10.164 25.031 6.16 1 97.44 221 SER B O 1
ATOM 5396 N N . PHE B 1 222 ? 11.133 23.375 4.992 1 98.12 222 PHE B N 1
ATOM 5397 C CA . PHE B 1 222 ? 12.477 23.859 5.266 1 98.12 222 PHE B CA 1
ATOM 5398 C C . PHE B 1 222 ? 12.703 25.219 4.598 1 98.12 222 PHE B C 1
ATOM 5400 O O . PHE B 1 222 ? 13.281 26.125 5.203 1 98.12 222 PHE B O 1
ATOM 5407 N N . ALA B 1 223 ? 12.211 25.328 3.383 1 97.81 223 ALA B N 1
ATOM 5408 C CA . ALA B 1 223 ? 12.336 26.594 2.666 1 97.81 223 ALA B CA 1
ATOM 5409 C C . ALA B 1 223 ? 11.594 27.703 3.395 1 97.81 223 ALA B C 1
ATOM 5411 O O . ALA B 1 223 ? 12.125 28.812 3.566 1 97.81 223 ALA B O 1
ATOM 5412 N N . LEU B 1 224 ? 10.406 27.391 3.826 1 97.62 224 LEU B N 1
ATOM 5413 C CA . LEU B 1 224 ? 9.578 28.391 4.504 1 97.62 224 LEU B CA 1
ATOM 5414 C C . LEU B 1 224 ? 10.156 28.719 5.875 1 97.62 224 LEU B C 1
ATOM 5416 O O . LEU B 1 224 ? 10.062 29.875 6.324 1 97.62 224 LEU B O 1
ATOM 5420 N N . SER B 1 225 ? 10.727 27.719 6.512 1 97.88 225 SER B N 1
ATOM 5421 C CA . SER B 1 225 ? 11.398 27.984 7.781 1 97.88 225 SER B CA 1
ATOM 5422 C C . SER B 1 225 ? 12.531 28.984 7.613 1 97.88 225 SER B C 1
ATOM 5424 O O . SER B 1 225 ? 12.719 29.875 8.453 1 97.88 225 SER B O 1
ATOM 5426 N N . SER B 1 226 ? 13.266 28.859 6.543 1 97.56 226 SER B N 1
ATOM 5427 C CA . SER B 1 226 ? 14.359 29.781 6.258 1 97.56 226 SER B CA 1
ATOM 5428 C C . SER B 1 226 ? 13.852 31.203 6.078 1 97.56 226 SER B C 1
ATOM 5430 O O . SER B 1 226 ? 14.484 32.156 6.531 1 97.56 226 SER B O 1
ATOM 5432 N N . ILE B 1 227 ? 12.734 31.344 5.461 1 96.12 227 ILE B N 1
ATOM 5433 C CA . ILE B 1 227 ? 12.117 32.656 5.309 1 96.12 227 ILE B CA 1
ATOM 5434 C C . ILE B 1 227 ? 11.773 33.219 6.684 1 96.12 227 ILE B C 1
ATOM 5436 O O . ILE B 1 227 ? 12.047 34.406 6.961 1 96.12 227 ILE B O 1
ATOM 5440 N N . ALA B 1 228 ? 11.211 32.406 7.527 1 97.06 228 ALA B N 1
ATOM 5441 C CA . ALA B 1 228 ? 10.844 32.844 8.875 1 97.06 228 ALA B CA 1
ATOM 5442 C C . ALA B 1 228 ? 12.078 33.25 9.672 1 97.06 228 ALA B C 1
ATOM 5444 O O . ALA B 1 228 ? 12.031 34.219 10.43 1 97.06 228 ALA B O 1
ATOM 5445 N N . PHE B 1 229 ? 13.164 32.531 9.492 1 96.62 229 PHE B N 1
ATOM 5446 C CA . PHE B 1 229 ? 14.398 32.875 10.188 1 96.62 229 PHE B CA 1
ATOM 5447 C C . PHE B 1 229 ? 14.953 34.188 9.695 1 96.62 229 PHE B C 1
ATOM 5449 O O . PHE B 1 229 ? 15.539 34.969 10.469 1 96.62 229 PHE B O 1
ATOM 5456 N N . ILE B 1 230 ? 14.828 34.469 8.422 1 94.62 230 ILE B N 1
ATOM 5457 C CA . ILE B 1 230 ? 15.305 35.719 7.848 1 94.62 230 ILE B CA 1
ATOM 5458 C C . ILE B 1 230 ? 14.477 36.875 8.398 1 94.62 230 ILE B C 1
ATOM 5460 O O . ILE B 1 230 ? 15.023 37.938 8.703 1 94.62 230 ILE B O 1
ATOM 5464 N N . LEU B 1 231 ? 13.219 36.656 8.602 1 93.94 231 LEU B N 1
ATOM 5465 C CA . LEU B 1 231 ? 12.305 37.719 9.062 1 93.94 231 LEU B CA 1
ATOM 5466 C C . LEU B 1 231 ? 12.383 37.875 10.578 1 93.94 231 LEU B C 1
ATOM 5468 O O . LEU B 1 231 ? 11.984 38.906 11.125 1 93.94 231 LEU B O 1
ATOM 5472 N N . GLY B 1 232 ? 12.906 36.812 11.242 1 93.88 232 GLY B N 1
ATOM 5473 C CA . GLY B 1 232 ? 12.852 36.812 12.695 1 93.88 232 GLY B CA 1
ATOM 5474 C C . GLY B 1 232 ? 14.109 37.344 13.344 1 93.88 232 GLY B C 1
ATOM 5475 O O . GLY B 1 232 ? 15.172 37.375 12.719 1 93.88 232 GLY B O 1
ATOM 5476 N N . LYS B 1 233 ? 13.984 37.812 14.578 1 93.19 233 LYS B N 1
ATOM 5477 C CA . LYS B 1 233 ? 15.078 38.219 15.461 1 93.19 233 LYS B CA 1
ATOM 5478 C C . LYS B 1 233 ? 15.234 37.219 16.594 1 93.19 233 LYS B C 1
ATOM 5480 O O . LYS B 1 233 ? 14.266 36.562 17 1 93.19 233 LYS B O 1
ATOM 5485 N N . PRO B 1 234 ? 16.469 37.062 17.062 1 93.06 234 PRO B N 1
ATOM 5486 C CA . PRO B 1 234 ? 16.672 36.062 18.094 1 93.06 234 PRO B CA 1
ATOM 5487 C C . PRO B 1 234 ? 15.688 36.188 19.266 1 93.06 234 PRO B C 1
ATOM 5489 O O . PRO B 1 234 ? 15.477 37.312 19.766 1 93.06 234 PRO B O 1
ATOM 5492 N N . TRP B 1 235 ? 15.023 35.031 19.562 1 94.94 235 TRP B N 1
ATOM 5493 C CA . TRP B 1 235 ? 14.203 34.844 20.75 1 94.94 235 TRP B CA 1
ATOM 5494 C C . TRP B 1 235 ? 12.789 35.375 20.531 1 94.94 235 TRP B C 1
ATOM 5496 O O . TRP B 1 235 ? 11.914 35.188 21.375 1 94.94 235 TRP B O 1
ATOM 5506 N N . ASN B 1 236 ? 12.508 36.125 19.453 1 96.25 236 ASN B N 1
ATOM 5507 C CA . ASN B 1 236 ? 11.141 36.594 19.266 1 96.25 236 ASN B CA 1
ATOM 5508 C C . ASN B 1 236 ? 10.234 35.469 18.75 1 96.25 236 ASN B C 1
ATOM 5510 O O . ASN B 1 236 ? 10.688 34.344 18.547 1 96.25 236 ASN B O 1
ATOM 5514 N N . HIS B 1 237 ? 8.984 35.688 18.609 1 96.12 237 HIS B N 1
ATOM 5515 C CA . HIS B 1 237 ? 8.008 34.656 18.266 1 96.12 237 HIS B CA 1
ATOM 5516 C C . HIS B 1 237 ? 8.219 34.125 16.844 1 96.12 237 HIS B C 1
ATOM 5518 O O . HIS B 1 237 ? 8 32.969 16.562 1 96.12 237 HIS B O 1
ATOM 5524 N N . MET B 1 238 ? 8.625 35.031 15.93 1 96.19 238 MET B N 1
ATOM 5525 C CA . MET B 1 238 ? 8.922 34.594 14.562 1 96.19 238 MET B CA 1
ATOM 5526 C C . MET B 1 238 ? 10.078 33.625 14.539 1 96.19 238 MET B C 1
ATOM 5528 O O . MET B 1 238 ? 10.039 32.625 13.805 1 96.19 238 MET B O 1
ATOM 5532 N N . TRP B 1 239 ? 11.125 33.906 15.344 1 96.69 239 TRP B N 1
ATOM 5533 C CA . TRP B 1 239 ? 12.281 33.031 15.469 1 96.69 239 TRP B CA 1
ATOM 5534 C C . TRP B 1 239 ? 11.867 31.656 15.992 1 96.69 239 TRP B C 1
ATOM 5536 O O . TRP B 1 239 ? 12.32 30.625 15.484 1 96.69 239 TRP B O 1
ATOM 5546 N N . TRP B 1 240 ? 11.016 31.641 16.953 1 96.5 240 TRP B N 1
ATOM 5547 C CA . TRP B 1 240 ? 10.516 30.391 17.5 1 96.5 240 TRP B CA 1
ATOM 5548 C C . TRP B 1 240 ? 9.625 29.672 16.5 1 96.5 240 TRP B C 1
ATOM 5550 O O . TRP B 1 240 ? 9.656 28.438 16.406 1 96.5 240 TRP B O 1
ATOM 5560 N N . LEU B 1 241 ? 8.797 30.391 15.781 1 96.75 241 LEU B N 1
ATOM 5561 C CA . LEU B 1 241 ? 7.977 29.797 14.734 1 96.75 241 LEU B CA 1
ATOM 5562 C C . LEU B 1 241 ? 8.844 29.141 13.672 1 96.75 241 LEU B C 1
ATOM 5564 O O . LEU B 1 241 ? 8.508 28.047 13.18 1 96.75 241 LEU B O 1
ATOM 5568 N N . ALA B 1 242 ? 9.914 29.828 13.281 1 97.69 242 ALA B N 1
ATOM 5569 C CA . ALA B 1 242 ? 10.844 29.25 12.305 1 97.69 242 ALA B CA 1
ATOM 5570 C C . ALA B 1 242 ? 11.344 27.891 12.758 1 97.69 242 ALA B C 1
ATOM 5572 O O . ALA B 1 242 ? 11.391 26.953 11.961 1 97.69 242 ALA B O 1
ATOM 5573 N N . HIS B 1 243 ? 11.656 27.797 14.047 1 97.38 243 HIS B N 1
ATOM 5574 C CA . HIS B 1 243 ? 12.094 26.516 14.602 1 97.38 243 HIS B CA 1
ATOM 5575 C C . HIS B 1 243 ? 10.984 25.469 14.508 1 97.38 243 HIS B C 1
ATOM 5577 O O . HIS B 1 243 ? 11.242 24.328 14.141 1 97.38 243 HIS B O 1
ATOM 5583 N N . ALA B 1 244 ? 9.82 25.906 14.812 1 95.94 244 ALA B N 1
ATOM 5584 C CA . ALA B 1 244 ? 8.688 24.984 14.812 1 95.94 244 ALA B CA 1
ATOM 5585 C C . ALA B 1 244 ? 8.391 24.469 13.406 1 95.94 244 ALA B C 1
ATOM 5587 O O . ALA B 1 244 ? 8.094 23.281 13.219 1 95.94 244 ALA B O 1
ATOM 5588 N N . VAL B 1 245 ? 8.422 25.359 12.469 1 97.06 245 VAL B N 1
ATOM 5589 C CA . VAL B 1 245 ? 8.172 24.984 11.078 1 97.06 245 VAL B CA 1
ATOM 5590 C C . VAL B 1 245 ? 9.242 24 10.609 1 97.06 245 VAL B C 1
ATOM 5592 O O . VAL B 1 245 ? 8.938 23.016 9.953 1 97.06 245 VAL B O 1
ATOM 5595 N N . PHE B 1 246 ? 10.477 24.266 10.906 1 97.5 246 PHE B N 1
ATOM 5596 C CA . PHE B 1 246 ? 11.57 23.375 10.531 1 97.5 246 PHE B CA 1
ATOM 5597 C C . PHE B 1 246 ? 11.391 22 11.18 1 97.5 246 PHE B C 1
ATOM 5599 O O . PHE B 1 246 ? 11.539 20.969 10.523 1 97.5 246 PHE B O 1
ATOM 5606 N N . ALA B 1 247 ? 11.109 22.047 12.461 1 95.75 247 ALA B N 1
ATOM 5607 C CA . ALA B 1 247 ? 10.898 20.797 13.195 1 95.75 247 ALA B CA 1
ATOM 5608 C C . ALA B 1 247 ? 9.758 19.984 12.594 1 95.75 247 ALA B C 1
ATOM 5610 O O . ALA B 1 247 ? 9.844 18.766 12.477 1 95.75 247 ALA B O 1
ATOM 5611 N N . GLY B 1 248 ? 8.672 20.672 12.297 1 94.69 248 GLY B N 1
ATOM 5612 C CA . GLY B 1 248 ? 7.555 20 11.656 1 94.69 248 GLY B CA 1
ATOM 5613 C C . GLY B 1 248 ? 7.941 19.297 10.359 1 94.69 248 GLY B C 1
ATOM 5614 O O . GLY B 1 248 ? 7.551 18.156 10.133 1 94.69 248 GLY B O 1
ATOM 5615 N N . GLY B 1 249 ? 8.688 20.047 9.508 1 95.44 249 GLY B N 1
ATOM 5616 C CA . GLY B 1 249 ? 9.188 19.438 8.289 1 95.44 249 GLY B CA 1
ATOM 5617 C C . GLY B 1 249 ? 10.086 18.234 8.555 1 95.44 249 GLY B C 1
ATOM 5618 O O . GLY B 1 249 ? 10 17.234 7.852 1 95.44 249 GLY B O 1
ATOM 5619 N N . PHE B 1 250 ? 10.898 18.391 9.516 1 95.62 250 PHE B N 1
ATOM 5620 C CA . PHE B 1 250 ? 11.812 17.312 9.867 1 95.62 250 PHE B CA 1
ATOM 5621 C C . PHE B 1 250 ? 11.047 16.094 10.375 1 95.62 250 PHE B C 1
ATOM 5623 O O . PHE B 1 250 ? 11.375 14.953 10.031 1 95.62 250 PHE B O 1
ATOM 5630 N N . PHE B 1 251 ? 10.086 16.328 11.219 1 94.62 251 PHE B N 1
ATOM 5631 C CA . PHE B 1 251 ? 9.266 15.242 11.742 1 94.62 251 PHE B CA 1
ATOM 5632 C C . PHE B 1 251 ? 8.531 14.531 10.617 1 94.62 251 PHE B C 1
ATOM 5634 O O . PHE B 1 251 ? 8.406 13.305 10.625 1 94.62 251 PHE B O 1
ATOM 5641 N N . MET B 1 252 ? 8.07 15.273 9.688 1 92.94 252 MET B N 1
ATOM 5642 C CA . MET B 1 252 ? 7.375 14.672 8.555 1 92.94 252 MET B CA 1
ATOM 5643 C C . MET B 1 252 ? 8.32 13.805 7.734 1 92.94 252 MET B C 1
ATOM 5645 O O . MET B 1 252 ? 7.977 12.68 7.367 1 92.94 252 MET B O 1
ATOM 5649 N N . LEU B 1 253 ? 9.453 14.328 7.422 1 93.38 253 LEU B N 1
ATOM 5650 C CA . LEU B 1 253 ? 10.445 13.578 6.668 1 93.38 253 LEU B CA 1
ATOM 5651 C C . LEU B 1 253 ? 10.859 12.312 7.418 1 93.38 253 LEU B C 1
ATOM 5653 O O . LEU B 1 253 ? 11.008 11.25 6.816 1 93.38 253 LEU B O 1
ATOM 5657 N N . SER B 1 254 ? 11.047 12.492 8.719 1 93.12 254 SER B N 1
ATOM 5658 C CA . SER B 1 254 ? 11.406 11.352 9.562 1 93.12 254 SER B CA 1
ATOM 5659 C C . SER B 1 254 ? 10.312 10.289 9.539 1 93.12 254 SER B C 1
ATOM 5661 O O . SER B 1 254 ? 10.609 9.094 9.594 1 93.12 254 SER B O 1
ATOM 5663 N N . PHE B 1 255 ? 9.125 10.695 9.508 1 88.62 255 PHE B N 1
ATOM 5664 C CA . PHE B 1 255 ? 8.008 9.766 9.383 1 88.62 255 PHE B CA 1
ATOM 5665 C C . PHE B 1 255 ? 8.125 8.945 8.094 1 88.62 255 PHE B C 1
ATOM 5667 O O . PHE B 1 255 ? 7.938 7.73 8.109 1 88.62 255 PHE B O 1
ATOM 5674 N N . GLY B 1 256 ? 8.43 9.641 7.09 1 84.62 256 GLY B N 1
ATOM 5675 C CA . GLY B 1 256 ? 8.609 8.961 5.816 1 84.62 256 GLY B CA 1
ATOM 5676 C C . GLY B 1 256 ? 9.711 7.922 5.84 1 84.62 256 GLY B C 1
ATOM 5677 O O . GLY B 1 256 ? 9.539 6.812 5.332 1 84.62 256 GLY B O 1
ATOM 5678 N N . VAL B 1 257 ? 10.773 8.219 6.406 1 88 257 VAL B N 1
ATOM 5679 C CA . VAL B 1 257 ? 11.938 7.336 6.465 1 88 257 VAL B CA 1
ATOM 5680 C C . VAL B 1 257 ? 11.609 6.105 7.305 1 88 257 VAL B C 1
ATOM 5682 O O . VAL B 1 257 ? 11.969 4.984 6.941 1 88 257 VAL B O 1
ATOM 5685 N N . VAL B 1 258 ? 10.969 6.324 8.375 1 86.56 258 VAL B N 1
ATOM 5686 C CA . VAL B 1 258 ? 10.625 5.215 9.258 1 86.56 258 VAL B CA 1
ATOM 5687 C C . VAL B 1 258 ? 9.625 4.293 8.57 1 86.56 258 VAL B C 1
ATOM 5689 O O . VAL B 1 258 ? 9.688 3.072 8.734 1 86.56 258 VAL B O 1
ATOM 5692 N N . GLN B 1 259 ? 8.727 4.895 7.82 1 80.88 259 GLN B N 1
ATOM 5693 C CA . GLN B 1 259 ? 7.789 4.086 7.047 1 80.88 259 GLN B CA 1
ATOM 5694 C C . GLN B 1 259 ? 8.523 3.219 6.027 1 80.88 259 GLN B C 1
ATOM 5696 O O . GLN B 1 259 ? 8.148 2.068 5.797 1 80.88 259 GLN B O 1
ATOM 5701 N N . ALA B 1 260 ? 9.531 3.828 5.422 1 79.06 260 ALA B N 1
ATOM 5702 C CA . ALA B 1 260 ? 10.344 3.064 4.48 1 79.06 260 ALA B CA 1
ATOM 5703 C C . ALA B 1 260 ? 11.008 1.877 5.168 1 79.06 260 ALA B C 1
ATOM 5705 O O . ALA B 1 260 ? 11.062 0.779 4.613 1 79.06 260 ALA B O 1
ATOM 5706 N N . LEU B 1 261 ? 11.469 2.135 6.328 1 79.31 261 LEU B N 1
ATOM 5707 C CA . LEU B 1 261 ? 12.109 1.07 7.094 1 79.31 261 LEU B CA 1
ATOM 5708 C C . LEU B 1 261 ? 11.133 -0.073 7.352 1 79.31 261 LEU B C 1
ATOM 5710 O O . LEU B 1 261 ? 11.508 -1.245 7.262 1 79.31 261 LEU B O 1
ATOM 5714 N N . MET B 1 262 ? 9.938 0.263 7.672 1 75.56 262 MET B N 1
ATOM 5715 C CA . MET B 1 262 ? 8.945 -0.718 8.102 1 75.56 262 MET B CA 1
ATOM 5716 C C . MET B 1 262 ? 8.344 -1.44 6.902 1 75.56 262 MET B C 1
ATOM 5718 O O . MET B 1 262 ? 7.621 -2.426 7.066 1 75.56 262 MET B O 1
ATOM 5722 N N . THR B 1 263 ? 8.594 -0.963 5.734 1 74.31 263 THR B N 1
ATOM 5723 C CA . THR B 1 263 ? 7.996 -1.571 4.551 1 74.31 263 THR B CA 1
ATOM 5724 C C . THR B 1 263 ? 9.07 -2.188 3.656 1 74.31 263 THR B C 1
ATOM 5726 O O . THR B 1 263 ? 9.555 -3.289 3.93 1 74.31 263 THR B O 1
ATOM 5729 N N . THR B 1 264 ? 9.586 -1.361 2.578 1 67.38 264 THR B N 1
ATOM 5730 C CA . THR B 1 264 ? 10.477 -1.905 1.558 1 67.38 264 THR B CA 1
ATOM 5731 C C . THR B 1 264 ? 11.93 -1.555 1.865 1 67.38 264 THR B C 1
ATOM 5733 O O . THR B 1 264 ? 12.844 -2.119 1.27 1 67.38 264 THR B O 1
ATOM 5736 N N . ARG B 1 265 ? 12.07 -0.656 2.836 1 70.75 265 ARG B N 1
ATOM 5737 C CA . ARG B 1 265 ? 13.398 -0.145 3.162 1 70.75 265 ARG B CA 1
ATOM 5738 C C . ARG B 1 265 ? 13.969 0.667 2.006 1 70.75 265 ARG B C 1
ATOM 5740 O O . ARG B 1 265 ? 15.188 0.848 1.912 1 70.75 265 ARG B O 1
ATOM 5747 N N . SER B 1 266 ? 13.047 1.02 1.06 1 71.62 266 SER B N 1
ATOM 5748 C CA . SER B 1 266 ? 13.406 1.839 -0.093 1 71.62 266 SER B CA 1
ATOM 5749 C C . SER B 1 266 ? 12.398 2.955 -0.317 1 71.62 266 SER B C 1
ATOM 5751 O O . SER B 1 266 ? 11.211 2.793 -0.017 1 71.62 266 SER B O 1
ATOM 5753 N N . PHE B 1 267 ? 12.883 4.047 -0.708 1 70.44 267 PHE B N 1
ATOM 5754 C CA . PHE B 1 267 ? 11.992 5.152 -1.039 1 70.44 267 PHE B CA 1
ATOM 5755 C C . PHE B 1 267 ? 11.422 4.988 -2.441 1 70.44 267 PHE B C 1
ATOM 5757 O O . PHE B 1 267 ? 10.328 5.48 -2.734 1 70.44 267 PHE B O 1
ATOM 5764 N N . ALA B 1 268 ? 12.203 4.344 -3.264 1 65.38 268 ALA B N 1
ATOM 5765 C CA . ALA B 1 268 ? 11.828 4.211 -4.668 1 65.38 268 ALA B CA 1
ATOM 5766 C C . ALA B 1 268 ? 10.773 3.123 -4.859 1 65.38 268 ALA B C 1
ATOM 5768 O O . ALA B 1 268 ? 9.914 3.229 -5.734 1 65.38 268 ALA B O 1
ATOM 5769 N N . THR B 1 269 ? 10.828 2.135 -4.148 1 61 269 THR B N 1
ATOM 5770 C CA . THR B 1 269 ? 9.984 0.975 -4.414 1 61 269 THR B CA 1
ATOM 5771 C C . THR B 1 269 ? 8.727 1.01 -3.547 1 61 269 THR B C 1
ATOM 5773 O O . THR B 1 269 ? 7.914 0.086 -3.59 1 61 269 THR B O 1
ATOM 5776 N N . VAL B 1 270 ? 8.656 1.97 -2.818 1 55.53 270 VAL B N 1
ATOM 5777 C CA . VAL B 1 270 ? 7.441 1.973 -2.01 1 55.53 270 VAL B CA 1
ATOM 5778 C C . VAL B 1 270 ? 6.227 2.225 -2.9 1 55.53 270 VAL B C 1
ATOM 5780 O O . VAL B 1 270 ? 6.172 3.229 -3.615 1 55.53 270 VAL B O 1
ATOM 5783 N N . TYR B 1 271 ? 5.527 1.139 -3.303 1 52.28 271 TYR B N 1
ATOM 5784 C CA . TYR B 1 271 ? 4.348 1.22 -4.156 1 52.28 271 TYR B CA 1
ATOM 5785 C C . TYR B 1 271 ? 3.193 1.896 -3.43 1 52.28 271 TYR B C 1
ATOM 5787 O O . TYR B 1 271 ? 3.117 1.854 -2.199 1 52.28 271 TYR B O 1
ATOM 5795 N N . SER B 1 272 ? 2.533 2.689 -4.285 1 58.38 272 SER B N 1
ATOM 5796 C CA . SER B 1 272 ? 1.213 3.062 -3.787 1 58.38 272 SER B CA 1
ATOM 5797 C C . SER B 1 272 ? 0.349 1.832 -3.535 1 58.38 272 SER B C 1
ATOM 5799 O O . SER B 1 272 ? 0.639 0.749 -4.047 1 58.38 272 SER B O 1
ATOM 5801 N N . GLN B 1 273 ? -0.446 1.914 -2.594 1 60.19 273 GLN B N 1
ATOM 5802 C CA . GLN B 1 273 ? -1.381 0.826 -2.33 1 60.19 273 GLN B CA 1
ATOM 5803 C C . GLN B 1 273 ? -2.061 0.36 -3.615 1 60.19 273 GLN B C 1
ATOM 5805 O O . GLN B 1 273 ? -2.244 -0.84 -3.826 1 60.19 273 GLN B O 1
ATOM 5810 N N . GLN B 1 274 ? -2.326 1.392 -4.43 1 57.09 274 GLN B N 1
ATOM 5811 C CA . GLN B 1 274 ? -2.986 1.057 -5.688 1 57.09 274 GLN B CA 1
ATOM 5812 C C . GLN B 1 274 ? -2.096 0.173 -6.559 1 57.09 274 GLN B C 1
ATOM 5814 O O . GLN B 1 274 ? -2.564 -0.805 -7.145 1 57.09 274 GLN B O 1
ATOM 5819 N N . ASP B 1 275 ? -0.923 0.534 -6.543 1 60.78 275 ASP B N 1
ATOM 5820 C CA . ASP B 1 275 ? 0.025 -0.219 -7.355 1 60.78 275 ASP B CA 1
ATOM 5821 C C . ASP B 1 275 ? 0.207 -1.637 -6.82 1 60.78 275 ASP B C 1
ATOM 5823 O O . ASP B 1 275 ? 0.26 -2.596 -7.59 1 60.78 275 ASP B O 1
ATOM 5827 N N . LEU B 1 276 ? 0.203 -1.632 -5.535 1 66.94 276 LEU B N 1
ATOM 5828 C CA . LEU B 1 276 ? 0.42 -2.936 -4.918 1 66.94 276 LEU B CA 1
ATOM 5829 C C . LEU B 1 276 ? -0.786 -3.844 -5.125 1 66.94 276 LEU B C 1
ATOM 5831 O O . LEU B 1 276 ? -0.629 -5.043 -5.375 1 66.94 276 LEU B O 1
ATOM 5835 N N . MET B 1 277 ? -1.878 -3.234 -5.09 1 64.12 277 MET B N 1
ATOM 5836 C CA . MET B 1 277 ? -3.092 -4.008 -5.328 1 64.12 277 MET B CA 1
ATOM 5837 C C . MET B 1 277 ? -3.15 -4.496 -6.773 1 64.12 277 MET B C 1
ATOM 5839 O O . MET B 1 277 ? -3.553 -5.633 -7.031 1 64.12 277 MET B O 1
ATOM 5843 N N . ALA B 1 278 ? -2.777 -3.688 -7.652 1 61.06 278 ALA B N 1
ATOM 5844 C CA . ALA B 1 278 ? -2.758 -4.078 -9.055 1 61.06 278 ALA B CA 1
ATOM 5845 C C . ALA B 1 278 ? -1.776 -5.223 -9.297 1 61.06 278 ALA B C 1
ATOM 5847 O O . ALA B 1 278 ? -2.078 -6.168 -10.031 1 61.06 278 ALA B O 1
ATOM 5848 N N . ARG B 1 279 ? -0.745 -5.141 -8.664 1 67.62 279 ARG B N 1
ATOM 5849 C CA . ARG B 1 279 ? 0.26 -6.188 -8.805 1 67.62 279 ARG B CA 1
ATOM 5850 C C . ARG B 1 279 ? -0.222 -7.496 -8.188 1 67.62 279 ARG B C 1
ATOM 5852 O O . ARG B 1 279 ? 0.023 -8.578 -8.727 1 67.62 279 ARG B O 1
ATOM 5859 N N . LEU B 1 280 ? -0.821 -7.352 -7.109 1 70.94 280 LEU B N 1
ATOM 5860 C CA . LEU B 1 280 ? -1.382 -8.531 -6.465 1 70.94 280 LEU B CA 1
ATOM 5861 C C . LEU B 1 280 ? -2.432 -9.195 -7.352 1 70.94 280 LEU B C 1
ATOM 5863 O O . LEU B 1 280 ? -2.445 -10.414 -7.496 1 70.94 280 LEU B O 1
ATOM 5867 N N . ALA B 1 281 ? -3.221 -8.352 -7.926 1 65.94 281 ALA B N 1
ATOM 5868 C CA . ALA B 1 281 ? -4.25 -8.867 -8.82 1 65.94 281 ALA B CA 1
ATOM 5869 C C . ALA B 1 281 ? -3.629 -9.594 -10.016 1 65.94 281 ALA B C 1
ATOM 5871 O O . ALA B 1 281 ? -4.094 -10.664 -10.414 1 65.94 281 ALA B O 1
ATOM 5872 N N . GLU B 1 282 ? -2.65 -9.094 -10.547 1 70.56 282 GLU B N 1
ATOM 5873 C CA . GLU B 1 282 ? -1.955 -9.703 -11.672 1 70.56 282 GLU B CA 1
ATOM 5874 C C . GLU B 1 282 ? -1.327 -11.039 -11.281 1 70.56 282 GLU B C 1
ATOM 5876 O O . GLU B 1 282 ? -1.425 -12.016 -12.023 1 70.56 282 GLU B O 1
ATOM 5881 N N . SER B 1 283 ? -0.771 -11.016 -10.148 1 73.06 283 SER B N 1
ATOM 5882 C CA . SER B 1 283 ? -0.123 -12.234 -9.672 1 73.06 283 SER B CA 1
ATOM 5883 C C . SER B 1 283 ? -1.144 -13.336 -9.406 1 73.06 283 SER B C 1
ATOM 5885 O O . SER B 1 283 ? -0.897 -14.508 -9.719 1 73.06 283 SER B O 1
ATOM 5887 N N . MET B 1 284 ? -2.197 -12.891 -8.898 1 76.31 284 MET B N 1
ATOM 5888 C CA . MET B 1 284 ? -3.264 -13.852 -8.641 1 76.31 284 MET B CA 1
ATOM 5889 C C . MET B 1 284 ? -3.836 -14.398 -9.945 1 76.31 284 MET B C 1
ATOM 5891 O O . MET B 1 284 ? -4.113 -15.594 -10.055 1 76.31 284 MET B O 1
ATOM 5895 N N . ALA B 1 285 ? -3.994 -13.602 -10.906 1 75.88 285 ALA B N 1
ATOM 5896 C CA . ALA B 1 285 ? -4.469 -14.031 -12.219 1 75.88 285 ALA B CA 1
ATOM 5897 C C . ALA B 1 285 ? -3.479 -14.992 -12.875 1 75.88 285 ALA B C 1
ATOM 5899 O O . ALA B 1 285 ? -3.881 -15.984 -13.484 1 75.88 285 ALA B O 1
ATOM 5900 N N . ARG B 1 286 ? -2.305 -14.75 -12.758 1 77.81 286 ARG B N 1
ATOM 5901 C CA . ARG B 1 286 ? -1.266 -15.625 -13.289 1 77.81 286 ARG B CA 1
ATOM 5902 C C . ARG B 1 286 ? -1.301 -16.984 -12.617 1 77.81 286 ARG B C 1
ATOM 5904 O O . ARG B 1 286 ? -1.188 -18.016 -13.281 1 77.81 286 ARG B O 1
ATOM 5911 N N . THR B 1 287 ? -1.421 -16.953 -11.367 1 77.5 287 THR B N 1
ATOM 5912 C CA . THR B 1 287 ? -1.495 -18.203 -10.625 1 77.5 287 THR B CA 1
ATOM 5913 C C . THR B 1 287 ? -2.697 -19.031 -11.078 1 77.5 287 THR B C 1
ATOM 5915 O O . THR B 1 287 ? -2.586 -20.25 -11.266 1 77.5 287 THR B O 1
ATOM 5918 N N . GLU B 1 288 ? -3.77 -18.359 -11.234 1 79.44 288 GLU B N 1
ATOM 5919 C CA . GLU B 1 288 ? -4.973 -19.062 -11.688 1 79.44 288 GLU B CA 1
ATOM 5920 C C . GLU B 1 288 ? -4.793 -19.609 -13.094 1 79.44 288 GLU B C 1
ATOM 5922 O O . GLU B 1 288 ? -5.242 -20.719 -13.398 1 79.44 288 GLU B O 1
ATOM 5927 N N . GLY B 1 289 ? -4.141 -18.922 -13.875 1 78.69 289 GLY B N 1
ATOM 5928 C CA . GLY B 1 289 ? -3.852 -19.391 -15.219 1 78.69 289 GLY B CA 1
ATOM 5929 C C . GLY B 1 289 ? -2.971 -20.625 -15.25 1 78.69 289 GLY B C 1
ATOM 5930 O O . GLY B 1 289 ? -3.275 -21.594 -15.945 1 78.69 289 GLY B O 1
ATOM 5931 N N . VAL B 1 290 ? -2.035 -20.625 -14.453 1 78 290 VAL B N 1
ATOM 5932 C CA . VAL B 1 290 ? -1.101 -21.75 -14.398 1 78 290 VAL B CA 1
ATOM 5933 C C . VAL B 1 290 ? -1.797 -22.984 -13.82 1 78 290 VAL B C 1
ATOM 5935 O O . VAL B 1 290 ? -1.585 -24.094 -14.289 1 78 290 VAL B O 1
ATOM 5938 N N . LEU B 1 291 ? -2.643 -22.75 -12.898 1 79.62 291 LEU B N 1
ATOM 5939 C CA . LEU B 1 291 ? -3.383 -23.844 -12.297 1 79.62 291 LEU B CA 1
ATOM 5940 C C . LEU B 1 291 ? -4.324 -24.484 -13.312 1 79.62 291 LEU B C 1
ATOM 5942 O O . LEU B 1 291 ? -4.465 -25.719 -13.352 1 79.62 291 LEU B O 1
ATOM 5946 N N . GLN B 1 292 ? -4.855 -23.703 -14.102 1 82.12 292 GLN B N 1
ATOM 5947 C CA . GLN B 1 292 ? -5.754 -24.219 -15.133 1 82.12 292 GLN B CA 1
ATOM 5948 C C . GLN B 1 292 ? -4.98 -25.016 -16.188 1 82.12 292 GLN B C 1
ATOM 5950 O O . GLN B 1 292 ? -5.438 -26.062 -16.641 1 82.12 292 GLN B O 1
ATOM 5955 N N . GLU B 1 293 ? -3.898 -24.531 -16.5 1 76.81 293 GLU B N 1
ATOM 5956 C CA . GLU B 1 293 ? -3.039 -25.234 -17.453 1 76.81 293 GLU B CA 1
ATOM 5957 C C . GLU B 1 293 ? -2.545 -26.562 -16.891 1 76.81 293 GLU B C 1
ATOM 5959 O O . GLU B 1 293 ? -2.492 -27.562 -17.609 1 76.81 293 GLU B O 1
ATOM 5964 N N . LEU B 1 294 ? -2.24 -26.5 -15.656 1 75.38 294 LEU B N 1
ATOM 5965 C CA . LEU B 1 294 ? -1.798 -27.719 -14.992 1 75.38 294 LEU B CA 1
ATOM 5966 C C . LEU B 1 294 ? -2.902 -28.766 -14.992 1 75.38 294 LEU B C 1
ATOM 5968 O O . LEU B 1 294 ? -2.641 -29.953 -15.25 1 75.38 294 LEU B O 1
ATOM 5972 N N . LYS B 1 295 ? -4.004 -28.359 -14.773 1 77.5 295 LYS B N 1
ATOM 5973 C CA . LYS B 1 295 ? -5.145 -29.266 -14.766 1 77.5 295 LYS B CA 1
ATOM 5974 C C . LYS B 1 295 ? -5.383 -29.859 -16.156 1 77.5 295 LYS B C 1
ATOM 5976 O O . LYS B 1 295 ? -5.625 -31.062 -16.281 1 77.5 295 LYS B O 1
ATOM 5981 N N . ARG B 1 296 ? -5.188 -29.094 -17.125 1 79.75 296 ARG B N 1
ATOM 5982 C CA . ARG B 1 296 ? -5.387 -29.547 -18.5 1 79.75 296 ARG B CA 1
ATOM 5983 C C . ARG B 1 296 ? -4.297 -30.516 -18.922 1 79.75 296 ARG B C 1
ATOM 5985 O O . ARG B 1 296 ? -4.586 -31.562 -19.516 1 79.75 296 ARG B O 1
ATOM 5992 N N . THR B 1 297 ? -3.115 -30.125 -18.594 1 74.69 297 THR B N 1
ATOM 5993 C CA . THR B 1 297 ? -1.989 -30.984 -18.953 1 74.69 297 THR B CA 1
ATOM 5994 C C . THR B 1 297 ? -2.061 -32.312 -18.203 1 74.69 297 THR B C 1
ATOM 5996 O O . THR B 1 297 ? -1.789 -33.375 -18.781 1 74.69 297 THR B O 1
ATOM 5999 N N . ASN B 1 298 ? -2.451 -32.219 -16.984 1 73.75 298 ASN B N 1
ATOM 6000 C CA . ASN B 1 298 ? -2.609 -33.438 -16.188 1 73.75 298 ASN B CA 1
ATOM 6001 C C . ASN B 1 298 ? -3.707 -34.312 -16.75 1 73.75 298 ASN B C 1
ATOM 6003 O O . ASN B 1 298 ? -3.562 -35.562 -16.766 1 73.75 298 ASN B O 1
ATOM 6007 N N . GLN B 1 299 ? -4.668 -33.75 -17.219 1 74.81 299 GLN B N 1
ATOM 6008 C CA . GLN B 1 299 ? -5.758 -34.531 -17.812 1 74.81 299 GLN B CA 1
ATOM 6009 C C . GLN B 1 299 ? -5.324 -35.188 -19.109 1 74.81 299 GLN B C 1
ATOM 6011 O O . GLN B 1 299 ? -5.648 -36.344 -19.359 1 74.81 299 GLN B O 1
ATOM 6016 N N . LYS B 1 300 ? -4.602 -34.5 -19.859 1 73.94 300 LYS B N 1
ATOM 6017 C CA . LYS B 1 300 ? -4.086 -35.062 -21.109 1 73.94 300 LYS B CA 1
ATOM 6018 C C . LYS B 1 300 ? -3.09 -36.188 -20.859 1 73.94 300 LYS B C 1
ATOM 6020 O O . LYS B 1 300 ? -3.148 -37.219 -21.5 1 73.94 300 LYS B O 1
ATOM 6025 N N . LEU B 1 301 ? -2.27 -35.938 -19.922 1 71 301 LEU B N 1
ATOM 6026 C CA . LEU B 1 301 ? -1.246 -36.906 -19.609 1 71 301 LEU B CA 1
ATOM 6027 C C . LEU B 1 301 ? -1.869 -38.156 -19 1 71 301 LEU B C 1
ATOM 6029 O O . LEU B 1 301 ? -1.425 -39.281 -19.266 1 71 301 LEU B O 1
ATOM 6033 N N . GLU B 1 302 ? -2.814 -37.938 -18.234 1 73 302 GLU B N 1
ATOM 6034 C CA . GLU B 1 302 ? -3.559 -39.062 -17.672 1 73 302 GLU B CA 1
ATOM 6035 C C . GLU B 1 302 ? -4.238 -39.875 -18.781 1 73 302 GLU B C 1
ATOM 6037 O O . GLU B 1 302 ? -4.23 -41.094 -18.734 1 73 302 GLU B O 1
ATOM 6042 N N . HIS B 1 303 ? -4.672 -39.188 -19.703 1 75.31 303 HIS B N 1
ATOM 6043 C CA . HIS B 1 303 ? -5.305 -39.844 -20.844 1 75.31 303 HIS B CA 1
ATOM 6044 C C . HIS B 1 303 ? -4.289 -40.656 -21.656 1 75.31 303 HIS B C 1
ATOM 6046 O O . HIS B 1 303 ? -4.539 -41.812 -22.016 1 75.31 303 HIS B O 1
ATOM 6052 N N . LEU B 1 304 ? -3.146 -40.125 -21.781 1 72.25 304 LEU B N 1
ATOM 6053 C CA . LEU B 1 304 ? -2.1 -40.75 -22.578 1 72.25 304 LEU B CA 1
ATOM 6054 C C . LEU B 1 304 ? -1.501 -41.938 -21.828 1 72.25 304 LEU B C 1
ATOM 6056 O O . LEU B 1 304 ? -1.091 -42.938 -22.453 1 72.25 304 LEU B O 1
ATOM 6060 N N . ALA B 1 305 ? -1.595 -41.812 -20.562 1 72.81 305 ALA B N 1
ATOM 6061 C CA . ALA B 1 305 ? -0.958 -42.844 -19.734 1 72.81 305 ALA B CA 1
ATOM 6062 C C . ALA B 1 305 ? -1.918 -44 -19.469 1 72.81 305 ALA B C 1
ATOM 6064 O O . ALA B 1 305 ? -1.49 -45.094 -19.094 1 72.81 305 ALA B O 1
ATOM 6065 N N . THR B 1 306 ? -3.145 -43.719 -19.828 1 78.69 306 THR B N 1
ATOM 6066 C CA . THR B 1 306 ? -4.098 -44.75 -19.391 1 78.69 306 THR B CA 1
ATOM 6067 C C . THR B 1 306 ? -4.855 -45.344 -20.562 1 78.69 306 THR B C 1
ATOM 6069 O O . THR B 1 306 ? -5.617 -46.281 -20.406 1 78.69 306 THR B O 1
ATOM 6072 N N . THR B 1 307 ? -4.637 -44.812 -21.812 1 83.25 307 THR B N 1
ATOM 6073 C CA . THR B 1 307 ? -5.398 -45.312 -22.953 1 83.25 307 THR B CA 1
ATOM 6074 C C . THR B 1 307 ? -4.461 -45.719 -24.094 1 83.25 307 THR B C 1
ATOM 6076 O O . THR B 1 307 ? -3.344 -45.219 -24.203 1 83.25 307 THR B O 1
ATOM 6079 N N . ASP B 1 308 ? -4.949 -46.719 -24.875 1 81.38 308 ASP B N 1
ATOM 6080 C CA . ASP B 1 308 ? -4.266 -47.094 -26.109 1 81.38 308 ASP B CA 1
ATOM 6081 C C . ASP B 1 308 ? -4.5 -46.031 -27.203 1 81.38 308 ASP B C 1
ATOM 6083 O O . ASP B 1 308 ? -5.645 -45.75 -27.562 1 81.38 308 ASP B O 1
ATOM 6087 N N . PRO B 1 309 ? -3.482 -45.5 -27.672 1 76.56 309 PRO B N 1
ATOM 6088 C CA . PRO B 1 309 ? -3.648 -44.375 -28.594 1 76.56 309 PRO B CA 1
ATOM 6089 C C . PRO B 1 309 ? -4.309 -44.781 -29.906 1 76.56 309 PRO B C 1
ATOM 6091 O O . PRO B 1 309 ? -4.926 -43.969 -30.578 1 76.56 309 PRO B O 1
ATOM 6094 N N . LEU B 1 310 ? -4.242 -46.062 -30.312 1 80.31 310 LEU B N 1
ATOM 6095 C CA . LEU B 1 310 ? -4.781 -46.531 -31.594 1 80.31 310 LEU B CA 1
ATOM 6096 C C . LEU B 1 310 ? -6.285 -46.75 -31.5 1 80.31 310 LEU B C 1
ATOM 6098 O O . LEU B 1 310 ? -7.039 -46.312 -32.375 1 80.31 310 LEU B O 1
ATOM 6102 N N . THR B 1 311 ? -6.707 -47.375 -30.484 1 89.5 311 THR B N 1
ATOM 6103 C CA . THR B 1 311 ? -8.086 -47.844 -30.438 1 89.5 311 THR B CA 1
ATOM 6104 C C . THR B 1 311 ? -8.906 -47.031 -29.438 1 89.5 311 THR B C 1
ATOM 6106 O O . THR B 1 311 ? -10.141 -47.062 -29.469 1 89.5 311 THR B O 1
ATOM 6109 N N . GLY B 1 312 ? -8.164 -46.375 -28.453 1 88.12 312 GLY B N 1
ATOM 6110 C CA . GLY B 1 312 ? -8.875 -45.656 -27.406 1 88.12 312 GLY B CA 1
ATOM 6111 C C . GLY B 1 312 ? -9.25 -46.5 -26.219 1 88.12 312 GLY B C 1
ATOM 6112 O O . GLY B 1 312 ? -9.742 -46 -25.219 1 88.12 312 GLY B O 1
ATOM 6113 N N . ALA B 1 313 ? -9.031 -47.781 -26.328 1 90.69 313 ALA B N 1
ATOM 6114 C CA . ALA B 1 313 ? -9.281 -48.656 -25.203 1 90.69 313 ALA B CA 1
ATOM 6115 C C . ALA B 1 313 ? -8.258 -48.438 -24.094 1 90.69 313 ALA B C 1
ATOM 6117 O O . ALA B 1 313 ? -7.25 -47.75 -24.297 1 90.69 313 ALA B O 1
ATOM 6118 N N . SER B 1 314 ? -8.57 -48.906 -22.953 1 90 314 SER B N 1
ATOM 6119 C CA . SER B 1 314 ? -7.602 -48.844 -21.875 1 90 314 SER B CA 1
ATOM 6120 C C . SER B 1 314 ? -6.332 -49.625 -22.203 1 90 314 SER B C 1
ATOM 6122 O O . SER B 1 314 ? -6.379 -50.625 -22.938 1 90 314 SER B O 1
ATOM 6124 N N . ASN B 1 315 ? -5.301 -49.062 -21.719 1 84.19 315 ASN B N 1
ATOM 6125 C CA . ASN B 1 315 ? -4.07 -49.812 -21.906 1 84.19 315 ASN B CA 1
ATOM 6126 C C . ASN B 1 315 ? -3.877 -50.875 -20.812 1 84.19 315 ASN B C 1
ATOM 6128 O O . ASN B 1 315 ? -4.699 -50.969 -19.891 1 84.19 315 ASN B O 1
ATOM 6132 N N . ARG B 1 316 ? -2.855 -51.688 -20.953 1 80.25 316 ARG B N 1
ATOM 6133 C CA . ARG B 1 316 ? -2.609 -52.812 -20.031 1 80.25 316 ARG B CA 1
ATOM 6134 C C . ARG B 1 316 ? -2.486 -52.281 -18.594 1 80.25 316 ARG B C 1
ATOM 6136 O O . ARG B 1 316 ? -3.031 -52.906 -17.672 1 80.25 316 ARG B O 1
ATOM 6143 N N . ARG B 1 317 ? -1.831 -51.219 -18.438 1 77.19 317 ARG B N 1
ATOM 6144 C CA . ARG B 1 317 ? -1.615 -50.656 -17.109 1 77.19 317 ARG B CA 1
ATOM 6145 C C . ARG B 1 317 ? -2.939 -50.312 -16.438 1 77.19 317 ARG B C 1
ATOM 6147 O O . ARG B 1 317 ? -3.184 -50.719 -15.289 1 77.19 317 ARG B O 1
ATOM 6154 N N . LYS B 1 318 ? -3.666 -49.562 -17.188 1 84.5 318 LYS B N 1
ATOM 6155 C CA . LYS B 1 318 ? -4.969 -49.188 -16.656 1 84.5 318 LYS B CA 1
ATOM 6156 C C . LYS B 1 318 ? -5.836 -50.406 -16.375 1 84.5 318 LYS B C 1
ATOM 6158 O O . LYS B 1 318 ? -6.578 -50.438 -15.391 1 84.5 318 LYS B O 1
ATOM 6163 N N . PHE B 1 319 ? -5.691 -51.312 -17.188 1 88.81 319 PHE B N 1
ATOM 6164 C CA . PHE B 1 319 ? -6.488 -52.5 -17.047 1 88.81 319 PHE B CA 1
ATOM 6165 C C . PHE B 1 319 ? -6.133 -53.25 -15.75 1 88.81 319 PHE B C 1
ATOM 6167 O O . PHE B 1 319 ? -7.02 -53.688 -15.016 1 88.81 319 PHE B O 1
ATOM 6174 N N . ILE B 1 320 ? -4.914 -53.344 -15.5 1 84.38 320 ILE B N 1
ATOM 6175 C CA . ILE B 1 320 ? -4.441 -54.031 -14.297 1 84.38 320 ILE B CA 1
ATOM 6176 C C . ILE B 1 320 ? -4.926 -53.281 -13.055 1 84.38 320 ILE B C 1
ATOM 6178 O O . ILE B 1 320 ? -5.34 -53.906 -12.07 1 84.38 320 ILE B O 1
ATOM 6182 N N . GLU B 1 321 ? -4.891 -52.031 -13.125 1 85.56 321 GLU B N 1
ATOM 6183 C CA . GLU B 1 321 ? -5.395 -51.219 -12.023 1 85.56 321 GLU B CA 1
ATOM 6184 C C . GLU B 1 321 ? -6.883 -51.438 -11.797 1 85.56 321 GLU B C 1
ATOM 6186 O O . GLU B 1 321 ? -7.332 -51.531 -10.648 1 85.56 321 GLU B O 1
ATOM 6191 N N . GLN B 1 322 ? -7.57 -51.469 -12.898 1 89.62 322 GLN B N 1
ATOM 6192 C CA . GLN B 1 322 ? -9.008 -51.719 -12.82 1 89.62 322 GLN B CA 1
ATOM 6193 C C . GLN B 1 322 ? -9.305 -53.094 -12.266 1 89.62 322 GLN B C 1
ATOM 6195 O O . GLN B 1 322 ? -10.25 -53.281 -11.492 1 89.62 322 GLN B O 1
ATOM 6200 N N . MET B 1 323 ? -8.523 -54 -12.633 1 91 323 MET B N 1
ATOM 6201 C CA . MET B 1 323 ? -8.672 -55.375 -12.141 1 91 323 MET B CA 1
ATOM 6202 C C . MET B 1 323 ? -8.43 -55.438 -10.641 1 91 323 MET B C 1
ATOM 6204 O O . MET B 1 323 ? -9.18 -56.125 -9.914 1 91 323 MET B O 1
ATOM 6208 N N . GLN B 1 324 ? -7.395 -54.781 -10.211 1 90.06 324 GLN B N 1
ATOM 6209 C CA . GLN B 1 324 ? -7.086 -54.75 -8.781 1 90.06 324 GLN B CA 1
ATOM 6210 C C . GLN B 1 324 ? -8.219 -54.094 -7.988 1 90.06 324 GLN B C 1
ATOM 6212 O O . GLN B 1 324 ? -8.602 -54.594 -6.926 1 90.06 324 GLN B O 1
ATOM 6217 N N . SER B 1 325 ? -8.734 -53.094 -8.539 1 90.44 325 SER B N 1
ATOM 6218 C CA . SER B 1 325 ? -9.867 -52.406 -7.906 1 90.44 325 SER B CA 1
ATOM 6219 C C . SER B 1 325 ? -11.086 -53.312 -7.836 1 90.44 325 SER B C 1
ATOM 6221 O O . SER B 1 325 ? -11.805 -53.312 -6.832 1 90.44 325 SER B O 1
ATOM 6223 N N . GLU B 1 326 ? -11.312 -54.031 -8.859 1 92 326 GLU B N 1
ATOM 6224 C CA . GLU B 1 326 ? -12.461 -54.938 -8.914 1 92 326 GLU B CA 1
ATOM 6225 C C . GLU B 1 326 ? -12.297 -56.125 -7.953 1 92 326 GLU B C 1
ATOM 6227 O O . GLU B 1 326 ? -13.273 -56.594 -7.367 1 92 326 GLU B O 1
ATOM 6232 N N . ILE B 1 327 ? -11.133 -56.562 -7.812 1 92.25 327 ILE B N 1
ATOM 6233 C CA . ILE B 1 327 ? -10.852 -57.656 -6.859 1 92.25 327 ILE B CA 1
ATOM 6234 C C . ILE B 1 327 ? -11.133 -57.156 -5.438 1 92.25 327 ILE B C 1
ATOM 6236 O O . ILE B 1 327 ? -11.766 -57.875 -4.645 1 92.25 327 ILE B O 1
ATOM 6240 N N . ALA B 1 328 ? -10.664 -56 -5.148 1 91.06 328 ALA B N 1
ATOM 6241 C CA . ALA B 1 328 ? -10.906 -55.406 -3.836 1 91.06 328 ALA B CA 1
ATOM 6242 C C . ALA B 1 328 ? -12.406 -55.25 -3.572 1 91.06 328 ALA B C 1
ATOM 6244 O O . ALA B 1 328 ? -12.875 -55.562 -2.475 1 91.06 328 ALA B O 1
ATOM 6245 N N . ARG B 1 329 ? -13.086 -54.844 -4.562 1 89.06 329 ARG B N 1
ATOM 6246 C CA . ARG B 1 329 ? -14.531 -54.688 -4.449 1 89.06 329 ARG B CA 1
ATOM 6247 C C . ARG B 1 329 ? -15.219 -56.031 -4.262 1 89.06 329 ARG B C 1
ATOM 6249 O O . ARG B 1 329 ? -16.125 -56.188 -3.441 1 89.06 329 ARG B O 1
ATOM 6256 N N . ALA B 1 330 ? -14.852 -57 -5.055 1 90.44 330 ALA B N 1
ATOM 6257 C CA . ALA B 1 330 ? -15.43 -58.344 -4.996 1 90.44 330 ALA B CA 1
ATOM 6258 C C . ALA B 1 330 ? -15.188 -59 -3.631 1 90.44 330 ALA B C 1
ATOM 6260 O O . ALA B 1 330 ? -16.062 -59.656 -3.09 1 90.44 330 ALA B O 1
ATOM 6261 N N . LYS B 1 331 ? -14.055 -58.719 -3.119 1 89.06 331 LYS B N 1
ATOM 6262 C CA . LYS B 1 331 ? -13.719 -59.25 -1.794 1 89.06 331 LYS B CA 1
ATOM 6263 C C . LYS B 1 331 ? -14.594 -58.594 -0.72 1 89.06 331 LYS B C 1
ATOM 6265 O O . LYS B 1 331 ? -15.047 -59.281 0.206 1 89.06 331 LYS B O 1
ATOM 6270 N N . ARG B 1 332 ? -14.812 -57.438 -0.886 1 86.31 332 ARG B N 1
ATOM 6271 C CA . ARG B 1 332 ? -15.594 -56.656 0.087 1 86.31 332 ARG B CA 1
ATOM 6272 C C . ARG B 1 332 ? -17.078 -57 -0.005 1 86.31 332 ARG B C 1
ATOM 6274 O O . ARG B 1 332 ? -17.734 -57.188 1.018 1 86.31 332 ARG B O 1
ATOM 6281 N N . ASP B 1 333 ? -17.594 -57.062 -1.182 1 87 333 ASP B N 1
ATOM 6282 C CA . ASP B 1 333 ? -19.031 -57.188 -1.385 1 87 333 ASP B CA 1
ATOM 6283 C C . ASP B 1 333 ? -19.422 -58.656 -1.577 1 87 333 ASP B C 1
ATOM 6285 O O . ASP B 1 333 ? -20.609 -59 -1.558 1 87 333 ASP B O 1
ATOM 6289 N N . GLY B 1 334 ? -18.547 -59.531 -1.687 1 88.12 334 GLY B N 1
ATOM 6290 C CA . GLY B 1 334 ? -18.828 -60.938 -1.939 1 88.12 334 GLY B CA 1
ATOM 6291 C C . GLY B 1 334 ? -19.422 -61.188 -3.316 1 88.12 334 GLY B C 1
ATOM 6292 O O . GLY B 1 334 ? -20.328 -62 -3.471 1 88.12 334 GLY B O 1
ATOM 6293 N N . THR B 1 335 ? -19 -60.344 -4.242 1 88.19 335 THR B N 1
ATOM 6294 C CA . THR B 1 335 ? -19.516 -60.469 -5.602 1 88.19 335 THR B CA 1
ATOM 6295 C C . THR B 1 335 ? -18.484 -61.156 -6.504 1 88.19 335 THR B C 1
ATOM 6297 O O . THR B 1 335 ? -17.312 -61.25 -6.145 1 88.19 335 THR B O 1
ATOM 6300 N N . ALA B 1 336 ? -19.062 -61.719 -7.629 1 89.19 336 ALA B N 1
ATOM 6301 C CA . ALA B 1 336 ? -18.172 -62.312 -8.625 1 89.19 336 ALA B CA 1
ATOM 6302 C C . ALA B 1 336 ? -18.016 -61.406 -9.836 1 89.19 336 ALA B C 1
ATOM 6304 O O . ALA B 1 336 ? -18.797 -60.469 -10.016 1 89.19 336 ALA B O 1
ATOM 6305 N N . PHE B 1 337 ? -16.922 -61.625 -10.531 1 94.81 337 PHE B N 1
ATOM 6306 C CA . PHE B 1 337 ? -16.781 -60.969 -11.836 1 94.81 337 PHE B CA 1
ATOM 6307 C C . PHE B 1 337 ? -16.094 -61.906 -12.82 1 94.81 337 PHE B C 1
ATOM 6309 O O . PHE B 1 337 ? -15.516 -62.938 -12.422 1 94.81 337 PHE B O 1
ATOM 6316 N N . SER B 1 338 ? -16.25 -61.656 -14.094 1 96.56 338 SER B N 1
ATOM 6317 C CA . SER B 1 338 ? -15.664 -62.5 -15.133 1 96.56 338 SER B CA 1
ATOM 6318 C C . SER B 1 338 ? -14.727 -61.688 -16.031 1 96.56 338 SER B C 1
ATOM 6320 O O . SER B 1 338 ? -14.812 -60.469 -16.094 1 96.56 338 SER B O 1
ATOM 6322 N N . LEU B 1 339 ? -13.781 -62.406 -16.625 1 96.69 339 LEU B N 1
ATOM 6323 C CA . LEU B 1 339 ? -12.797 -61.844 -17.531 1 96.69 339 LEU B CA 1
ATOM 6324 C C . LEU B 1 339 ? -12.844 -62.531 -18.891 1 96.69 339 LEU B C 1
ATOM 6326 O O . LEU B 1 339 ? -12.93 -63.781 -18.953 1 96.69 339 LEU B O 1
ATOM 6330 N N . LEU B 1 340 ? -12.906 -61.688 -19.938 1 97.38 340 LEU B N 1
ATOM 6331 C CA . LEU B 1 340 ? -12.828 -62.219 -21.297 1 97.38 340 LEU B CA 1
ATOM 6332 C C . LEU B 1 340 ? -11.461 -61.938 -21.906 1 97.38 340 LEU B C 1
ATOM 6334 O O . LEU B 1 340 ? -11.008 -60.781 -21.938 1 97.38 340 LEU B O 1
ATOM 6338 N N . ALA B 1 341 ? -10.742 -62.938 -22.281 1 96.75 341 ALA B N 1
ATOM 6339 C CA . ALA B 1 341 ? -9.547 -62.812 -23.094 1 96.75 341 ALA B CA 1
ATOM 6340 C C . ALA B 1 341 ? -9.852 -63 -24.578 1 96.75 341 ALA B C 1
ATOM 6342 O O . ALA B 1 341 ? -10.352 -64.062 -24.969 1 96.75 341 ALA B O 1
ATOM 6343 N N . LEU B 1 342 ? -9.586 -61.938 -25.375 1 96.94 342 LEU B N 1
ATOM 6344 C CA . LEU B 1 342 ? -9.938 -61.969 -26.797 1 96.94 342 LEU B CA 1
ATOM 6345 C C . LEU B 1 342 ? -8.68 -61.906 -27.656 1 96.94 342 LEU B C 1
ATOM 6347 O O . LEU B 1 342 ? -7.727 -61.188 -27.344 1 96.94 342 LEU B O 1
ATOM 6351 N N . ASP B 1 343 ? -8.68 -62.562 -28.719 1 94.75 343 ASP B N 1
ATOM 6352 C CA . ASP B 1 343 ? -7.617 -62.531 -29.703 1 94.75 343 ASP B CA 1
ATOM 6353 C C . ASP B 1 343 ? -8.18 -62.594 -31.125 1 94.75 343 ASP B C 1
ATOM 6355 O O . ASP B 1 343 ? -9.031 -63.438 -31.422 1 94.75 343 ASP B O 1
ATOM 6359 N N . LEU B 1 344 ? -7.742 -61.75 -31.984 1 94.06 344 LEU B N 1
ATOM 6360 C CA . LEU B 1 344 ? -8.18 -61.75 -33.375 1 94.06 344 LEU B CA 1
ATOM 6361 C C . LEU B 1 344 ? -7.523 -62.906 -34.156 1 94.06 344 LEU B C 1
ATOM 6363 O O . LEU B 1 344 ? -6.297 -63 -34.188 1 94.06 344 LEU B O 1
ATOM 6367 N N . ASP B 1 345 ? -8.398 -63.656 -34.844 1 92.75 345 ASP B N 1
ATOM 6368 C CA . ASP B 1 345 ? -7.902 -64.812 -35.531 1 92.75 345 ASP B CA 1
ATOM 6369 C C . ASP B 1 345 ? -7.195 -64.438 -36.844 1 92.75 345 ASP B C 1
ATOM 6371 O O . ASP B 1 345 ? -7.73 -63.656 -37.625 1 92.75 345 ASP B O 1
ATOM 6375 N N . ASN B 1 346 ? -5.988 -64.938 -37.031 1 87.94 346 ASN B N 1
ATOM 6376 C CA . ASN B 1 346 ? -5.211 -64.812 -38.281 1 87.94 346 ASN B CA 1
ATOM 6377 C C . ASN B 1 346 ? -4.969 -63.312 -38.594 1 87.94 346 ASN B C 1
ATOM 6379 O O . ASN B 1 346 ? -5.082 -62.906 -39.719 1 87.94 346 ASN B O 1
ATOM 6383 N N . PHE B 1 347 ? -4.742 -62.594 -37.625 1 87.94 347 PHE B N 1
ATOM 6384 C CA . PHE B 1 347 ? -4.559 -61.156 -37.812 1 87.94 347 PHE B CA 1
ATOM 6385 C C . PHE B 1 347 ? -3.27 -60.875 -38.562 1 87.94 347 PHE B C 1
ATOM 6387 O O . PHE B 1 347 ? -3.209 -59.938 -39.344 1 87.94 347 PHE B O 1
ATOM 6394 N N . LYS B 1 348 ? -2.281 -61.625 -38.219 1 77.81 348 LYS B N 1
ATOM 6395 C CA . LYS B 1 348 ? -1.026 -61.469 -38.969 1 77.81 348 LYS B CA 1
ATOM 6396 C C . LYS B 1 348 ? -1.236 -61.625 -40.469 1 77.81 348 LYS B C 1
ATOM 6398 O O . LYS B 1 348 ? -0.635 -60.906 -41.25 1 77.81 348 LYS B O 1
ATOM 6403 N N . THR B 1 349 ? -2.049 -62.531 -40.812 1 81.69 349 THR B N 1
ATOM 6404 C CA . THR B 1 349 ? -2.367 -62.781 -42.219 1 81.69 349 THR B CA 1
ATOM 6405 C C . THR B 1 349 ? -3.045 -61.531 -42.844 1 81.69 349 THR B C 1
ATOM 6407 O O . THR B 1 349 ? -2.797 -61.219 -44 1 81.69 349 THR B O 1
ATOM 6410 N N . ILE B 1 350 ? -3.83 -60.938 -42.094 1 83.06 350 ILE B N 1
ATOM 6411 C CA . ILE B 1 350 ? -4.504 -59.75 -42.562 1 83.06 350 ILE B CA 1
ATOM 6412 C C . ILE B 1 350 ? -3.479 -58.625 -42.781 1 83.06 350 ILE B C 1
ATOM 6414 O O . ILE B 1 350 ? -3.502 -57.969 -43.812 1 83.06 350 ILE B O 1
ATOM 6418 N N . ASN B 1 351 ? -2.602 -58.5 -41.906 1 78.06 351 ASN B N 1
ATOM 6419 C CA . ASN B 1 351 ? -1.556 -57.5 -42.062 1 78.06 351 ASN B CA 1
ATOM 6420 C C . ASN B 1 351 ? -0.67 -57.781 -43.281 1 78.06 351 ASN B C 1
ATOM 6422 O O . ASN B 1 351 ? -0.295 -56.844 -44 1 78.06 351 ASN B O 1
ATOM 6426 N N . ASP B 1 352 ? -0.401 -58.969 -43.406 1 73.69 352 ASP B N 1
ATOM 6427 C CA . ASP B 1 352 ? 0.49 -59.375 -44.5 1 73.69 352 ASP B CA 1
ATOM 6428 C C . ASP B 1 352 ? -0.167 -59.156 -45.875 1 73.69 352 ASP B C 1
ATOM 6430 O O . ASP B 1 352 ? 0.499 -58.781 -46.812 1 73.69 352 ASP B O 1
ATOM 6434 N N . ASN B 1 353 ? -1.395 -59.438 -45.906 1 78.75 353 ASN B N 1
ATOM 6435 C CA . ASN B 1 353 ? -2.109 -59.375 -47.156 1 78.75 353 ASN B CA 1
ATOM 6436 C C . ASN B 1 353 ? -2.523 -57.969 -47.531 1 78.75 353 ASN B C 1
ATOM 6438 O O . ASN B 1 353 ? -2.52 -57.594 -48.688 1 78.75 353 ASN B O 1
ATOM 6442 N N . TYR B 1 354 ? -2.85 -57.188 -46.469 1 78.38 354 TYR B N 1
ATOM 6443 C CA . TYR B 1 354 ? -3.48 -55.906 -46.781 1 78.38 354 TYR B CA 1
ATOM 6444 C C . TYR B 1 354 ? -2.66 -54.75 -46.219 1 78.38 354 TYR B C 1
ATOM 6446 O O . TYR B 1 354 ? -2.965 -53.594 -46.5 1 78.38 354 TYR B O 1
ATOM 6454 N N . GLY B 1 355 ? -1.745 -55.062 -45.531 1 75.12 355 GLY B N 1
ATOM 6455 C CA . GLY B 1 355 ? -0.896 -54.031 -44.969 1 75.12 355 GLY B CA 1
ATOM 6456 C C . GLY B 1 355 ? -1.246 -53.688 -43.531 1 75.12 355 GLY B C 1
ATOM 6457 O O . GLY B 1 355 ? -2.373 -53.938 -43.062 1 75.12 355 GLY B O 1
ATOM 6458 N N . HIS B 1 356 ? -0.369 -52.969 -42.75 1 75.75 356 HIS B N 1
ATOM 6459 C CA . HIS B 1 356 ? -0.529 -52.656 -41.344 1 75.75 356 HIS B CA 1
ATOM 6460 C C . HIS B 1 356 ? -1.571 -51.562 -41.125 1 75.75 356 HIS B C 1
ATOM 6462 O O . HIS B 1 356 ? -2.242 -51.531 -40.094 1 75.75 356 HIS B O 1
ATOM 6468 N N . GLN B 1 357 ? -1.701 -50.719 -42.031 1 77.56 357 GLN B N 1
ATOM 6469 C CA . GLN B 1 357 ? -2.697 -49.656 -41.906 1 77.56 357 GLN B CA 1
ATOM 6470 C C . GLN B 1 357 ? -4.109 -50.25 -41.875 1 77.56 357 GLN B C 1
ATOM 6472 O O . GLN B 1 357 ? -4.957 -49.75 -41.125 1 77.56 357 GLN B O 1
ATOM 6477 N N . VAL B 1 358 ? -4.227 -51.188 -42.75 1 81.75 358 VAL B N 1
ATOM 6478 C CA . VAL B 1 358 ? -5.52 -51.875 -42.75 1 81.75 358 VAL B CA 1
ATOM 6479 C C . VAL B 1 358 ? -5.723 -52.625 -41.438 1 81.75 358 VAL B C 1
ATOM 6481 O O . VAL B 1 358 ? -6.832 -52.656 -40.906 1 81.75 358 VAL B O 1
ATOM 6484 N N . GLY B 1 359 ? -4.676 -53.156 -40.938 1 85.62 359 GLY B N 1
ATOM 6485 C CA . GLY B 1 359 ? -4.734 -53.781 -39.625 1 85.62 359 GLY B CA 1
ATOM 6486 C C . GLY B 1 359 ? -5.16 -52.844 -38.531 1 85.62 359 GLY B C 1
ATOM 6487 O O . GLY B 1 359 ? -5.973 -53.188 -37.656 1 85.62 359 GLY B O 1
ATOM 6488 N N . ASP B 1 360 ? -4.719 -51.688 -38.656 1 84.88 360 ASP B N 1
ATOM 6489 C CA . ASP B 1 360 ? -5.082 -50.656 -37.688 1 84.88 360 ASP B CA 1
ATOM 6490 C C . ASP B 1 360 ? -6.578 -50.344 -37.719 1 84.88 360 ASP B C 1
ATOM 6492 O O . ASP B 1 360 ? -7.215 -50.156 -36.688 1 84.88 360 ASP B O 1
ATOM 6496 N N . VAL B 1 361 ? -7.027 -50.25 -38.844 1 87.69 361 VAL B N 1
ATOM 6497 C CA . VAL B 1 361 ? -8.445 -49.969 -39.031 1 87.69 361 VAL B CA 1
ATOM 6498 C C . VAL B 1 361 ? -9.281 -51.094 -38.469 1 87.69 361 VAL B C 1
ATOM 6500 O O . VAL B 1 361 ? -10.32 -50.875 -37.844 1 87.69 361 VAL B O 1
ATOM 6503 N N . VAL B 1 362 ? -8.812 -52.312 -38.656 1 90.25 362 VAL B N 1
ATOM 6504 C CA . VAL B 1 362 ? -9.5 -53.469 -38.125 1 90.25 362 VAL B CA 1
ATOM 6505 C C . VAL B 1 362 ? -9.523 -53.438 -36.594 1 90.25 362 VAL B C 1
ATOM 6507 O O . VAL B 1 362 ? -10.562 -53.688 -36 1 90.25 362 VAL B O 1
ATOM 6510 N N . LEU B 1 363 ? -8.43 -53.094 -36.031 1 92.12 363 LEU B N 1
ATOM 6511 C CA . LEU B 1 363 ? -8.336 -53 -34.594 1 92.12 363 LEU B CA 1
ATOM 6512 C C . LEU B 1 363 ? -9.281 -51.938 -34.031 1 92.12 363 LEU B C 1
ATOM 6514 O O . LEU B 1 363 ? -9.969 -52.188 -33.031 1 92.12 363 LEU B O 1
ATOM 6518 N N . ARG B 1 364 ? -9.375 -50.812 -34.656 1 91.94 364 ARG B N 1
ATOM 6519 C CA . ARG B 1 364 ? -10.266 -49.719 -34.219 1 91.94 364 ARG B CA 1
ATOM 6520 C C . ARG B 1 364 ? -11.727 -50.156 -34.281 1 91.94 364 ARG B C 1
ATOM 6522 O O . ARG B 1 364 ? -12.492 -49.938 -33.344 1 91.94 364 ARG B O 1
ATOM 6529 N N . ASN B 1 365 ? -12 -50.688 -35.406 1 90.75 365 ASN B N 1
ATOM 6530 C CA . ASN B 1 365 ? -13.367 -51.125 -35.594 1 90.75 365 ASN B CA 1
ATOM 6531 C C . ASN B 1 365 ? -13.734 -52.281 -34.656 1 90.75 365 ASN B C 1
ATOM 6533 O O . ASN B 1 365 ? -14.883 -52.375 -34.219 1 90.75 365 ASN B O 1
ATOM 6537 N N . PHE B 1 366 ? -12.789 -53.094 -34.438 1 93.06 366 PHE B N 1
ATOM 6538 C CA . PHE B 1 366 ? -12.984 -54.188 -33.469 1 93.06 366 PHE B CA 1
ATOM 6539 C C . PHE B 1 366 ? -13.414 -53.625 -32.125 1 93.06 366 PHE B C 1
ATOM 6541 O O . PHE B 1 366 ? -14.406 -54.094 -31.547 1 93.06 366 PHE B O 1
ATOM 6548 N N . VAL B 1 367 ? -12.664 -52.656 -31.625 1 94.75 367 VAL B N 1
ATOM 6549 C CA . VAL B 1 367 ? -12.953 -52.094 -30.312 1 94.75 367 VAL B CA 1
ATOM 6550 C C . VAL B 1 367 ? -14.328 -51.438 -30.328 1 94.75 367 VAL B C 1
ATOM 6552 O O . VAL B 1 367 ? -15.094 -51.562 -29.359 1 94.75 367 VAL B O 1
ATOM 6555 N N . ARG B 1 368 ? -14.68 -50.781 -31.375 1 92.19 368 ARG B N 1
ATOM 6556 C CA . ARG B 1 368 ? -15.984 -50.156 -31.5 1 92.19 368 ARG B CA 1
ATOM 6557 C C . ARG B 1 368 ? -17.109 -51.188 -31.406 1 92.19 368 ARG B C 1
ATOM 6559 O O . ARG B 1 368 ? -18.109 -50.969 -30.734 1 92.19 368 ARG B O 1
ATOM 6566 N N . GLN B 1 369 ? -16.922 -52.25 -32.094 1 91.5 369 GLN B N 1
ATOM 6567 C CA . GLN B 1 369 ? -17.938 -53.281 -32.094 1 91.5 369 GLN B CA 1
ATOM 6568 C C . GLN B 1 369 ? -18.031 -53.969 -30.719 1 91.5 369 GLN B C 1
ATOM 6570 O O . GLN B 1 369 ? -19.141 -54.312 -30.281 1 91.5 369 GLN B O 1
ATOM 6575 N N . CYS B 1 370 ? -16.922 -54.156 -30.125 1 93.75 370 CYS B N 1
ATOM 6576 C CA . CYS B 1 370 ? -16.906 -54.75 -28.781 1 93.75 370 CYS B CA 1
ATOM 6577 C C . CYS B 1 370 ? -17.656 -53.844 -27.797 1 93.75 370 CYS B C 1
ATOM 6579 O O . CYS B 1 370 ? -18.453 -54.344 -27 1 93.75 370 CYS B O 1
ATOM 6581 N N . LEU B 1 371 ? -17.344 -52.594 -27.922 1 92.69 371 LEU B N 1
ATOM 6582 C CA . LEU B 1 371 ? -17.969 -51.625 -27.016 1 92.69 371 LEU B CA 1
ATOM 6583 C C . LEU B 1 371 ? -19.469 -51.594 -27.203 1 92.69 371 LEU B C 1
ATOM 6585 O O . LEU B 1 371 ? -20.219 -51.375 -26.25 1 92.69 371 LEU B O 1
ATOM 6589 N N . ALA B 1 372 ? -19.891 -51.812 -28.359 1 89.81 372 ALA B N 1
ATOM 6590 C CA . ALA B 1 372 ? -21.312 -51.844 -28.656 1 89.81 372 ALA B CA 1
ATOM 6591 C C . ALA B 1 372 ? -21.969 -53.094 -28.109 1 89.81 372 ALA B C 1
ATOM 6593 O O . ALA B 1 372 ? -23.188 -53.125 -27.859 1 89.81 372 ALA B O 1
ATOM 6594 N N . ALA B 1 373 ? -21.203 -54.156 -27.812 1 90.31 373 ALA B N 1
ATOM 6595 C CA . ALA B 1 373 ? -21.75 -55.438 -27.406 1 90.31 373 ALA B CA 1
ATOM 6596 C C . ALA B 1 373 ? -21.703 -55.594 -25.891 1 90.31 373 ALA B C 1
ATOM 6598 O O . ALA B 1 373 ? -22.281 -56.531 -25.328 1 90.31 373 ALA B O 1
ATOM 6599 N N . ILE B 1 374 ? -20.922 -54.625 -25.25 1 89.69 374 ILE B N 1
ATOM 6600 C CA . ILE B 1 374 ? -20.812 -54.75 -23.812 1 89.69 374 ILE B CA 1
ATOM 6601 C C . ILE B 1 374 ? -21.5 -53.562 -23.141 1 89.69 374 ILE B C 1
ATOM 6603 O O . ILE B 1 374 ? -21.969 -52.656 -23.812 1 89.69 374 ILE B O 1
ATOM 6607 N N . ARG B 1 375 ? -21.406 -53.531 -21.703 1 82.62 375 ARG B N 1
ATOM 6608 C CA . ARG B 1 375 ? -22.016 -52.438 -20.922 1 82.62 375 ARG B CA 1
ATOM 6609 C C . ARG B 1 375 ? -21.047 -51.281 -20.734 1 82.62 375 ARG B C 1
ATOM 6611 O O . ARG B 1 375 ? -19.844 -51.469 -20.828 1 82.62 375 ARG B O 1
ATOM 6618 N N . PRO B 1 376 ? -21.75 -50.219 -20.484 1 84.81 376 PRO B N 1
ATOM 6619 C CA . PRO B 1 376 ? -20.922 -49 -20.312 1 84.81 376 PRO B CA 1
ATOM 6620 C C . PRO B 1 376 ? -19.922 -49.125 -19.172 1 84.81 376 PRO B C 1
ATOM 6622 O O . PRO B 1 376 ? -18.859 -48.5 -19.188 1 84.81 376 PRO B O 1
ATOM 6625 N N . TYR B 1 377 ? -20.219 -49.875 -18.172 1 85.44 377 TYR B N 1
ATOM 6626 C CA . TYR B 1 377 ? -19.344 -49.938 -17.016 1 85.44 377 TYR B CA 1
ATOM 6627 C C . TYR B 1 377 ? -18.375 -51.125 -17.141 1 85.44 377 TYR B C 1
ATOM 6629 O O . TYR B 1 377 ? -17.516 -51.312 -16.281 1 85.44 377 TYR B O 1
ATOM 6637 N N . ASP B 1 378 ? -18.562 -51.875 -18.266 1 88.75 378 ASP B N 1
ATOM 6638 C CA . ASP B 1 378 ? -17.531 -52.875 -18.594 1 88.75 378 ASP B CA 1
ATOM 6639 C C . ASP B 1 378 ? -16.297 -52.219 -19.172 1 88.75 378 ASP B C 1
ATOM 6641 O O . ASP B 1 378 ? -16.359 -51.094 -19.703 1 88.75 378 ASP B O 1
ATOM 6645 N N . HIS B 1 379 ? -15.172 -52.875 -18.969 1 91.69 379 HIS B N 1
ATOM 6646 C CA . HIS B 1 379 ? -13.914 -52.281 -19.406 1 91.69 379 HIS B CA 1
ATOM 6647 C C . HIS B 1 379 ? -13.227 -53.125 -20.453 1 91.69 379 HIS B C 1
ATOM 6649 O O . HIS B 1 379 ? -13.086 -54.344 -20.281 1 91.69 379 HIS B O 1
ATOM 6655 N N . ILE B 1 380 ? -12.891 -52.5 -21.562 1 95.19 380 ILE B N 1
ATOM 6656 C CA . ILE B 1 380 ? -12.109 -53.188 -22.578 1 95.19 380 ILE B CA 1
ATOM 6657 C C . ILE B 1 380 ? -10.695 -52.594 -22.625 1 95.19 380 ILE B C 1
ATOM 6659 O O . ILE B 1 380 ? -10.508 -51.406 -22.469 1 95.19 380 ILE B O 1
ATOM 6663 N N . ALA B 1 381 ? -9.75 -53.469 -22.719 1 94.75 381 ALA B N 1
ATOM 6664 C CA . ALA B 1 381 ? -8.352 -53.062 -22.766 1 94.75 381 ALA B CA 1
ATOM 6665 C C . ALA B 1 381 ? -7.598 -53.812 -23.875 1 94.75 381 ALA B C 1
ATOM 6667 O O . ALA B 1 381 ? -7.875 -54.969 -24.156 1 94.75 381 ALA B O 1
ATOM 6668 N N . ARG B 1 382 ? -6.742 -53.062 -24.516 1 91.19 382 ARG B N 1
ATOM 6669 C CA . ARG B 1 382 ? -5.797 -53.688 -25.438 1 91.19 382 ARG B CA 1
ATOM 6670 C C . ARG B 1 382 ? -4.48 -54 -24.75 1 91.19 382 ARG B C 1
ATOM 6672 O O . ARG B 1 382 ? -3.736 -53.094 -24.359 1 91.19 382 ARG B O 1
ATOM 6679 N N . VAL B 1 383 ? -4.207 -55.25 -24.547 1 83.38 383 VAL B N 1
ATOM 6680 C CA . VAL B 1 383 ? -3.068 -55.656 -23.734 1 83.38 383 VAL B CA 1
ATOM 6681 C C . VAL B 1 383 ? -1.907 -56.062 -24.641 1 83.38 383 VAL B C 1
ATOM 6683 O O . VAL B 1 383 ? -0.764 -56.156 -24.188 1 83.38 383 VAL B O 1
ATOM 6686 N N . GLY B 1 384 ? -2.186 -56.312 -25.875 1 76.62 384 GLY B N 1
ATOM 6687 C CA . GLY B 1 384 ? -1.189 -56.688 -26.875 1 76.62 384 GLY B CA 1
ATOM 6688 C C . GLY B 1 384 ? -1.532 -56.188 -28.266 1 76.62 384 GLY B C 1
ATOM 6689 O O . GLY B 1 384 ? -2.385 -55.312 -28.422 1 76.62 384 GLY B O 1
ATOM 6690 N N . GLY B 1 385 ? -0.767 -56.625 -29.219 1 77.44 385 GLY B N 1
ATOM 6691 C CA . GLY B 1 385 ? -1.022 -56.219 -30.578 1 77.44 385 GLY B CA 1
ATOM 6692 C C . GLY B 1 385 ? -2.434 -56.5 -31.047 1 77.44 385 GLY B C 1
ATOM 6693 O O . GLY B 1 385 ? -3.156 -55.625 -31.484 1 77.44 385 GLY B O 1
ATOM 6694 N N . GLU B 1 386 ? -2.76 -57.781 -30.938 1 88.31 386 GLU B N 1
ATOM 6695 C CA . GLU B 1 386 ? -4.09 -58.219 -31.359 1 88.31 386 GLU B CA 1
ATOM 6696 C C . GLU B 1 386 ? -4.855 -58.844 -30.188 1 88.31 386 GLU B C 1
ATOM 6698 O O . GLU B 1 386 ? -5.891 -59.469 -30.391 1 88.31 386 GLU B O 1
ATOM 6703 N N . GLU B 1 387 ? -4.316 -58.625 -28.984 1 89.62 387 GLU B N 1
ATOM 6704 C CA . GLU B 1 387 ? -4.906 -59.219 -27.797 1 89.62 387 GLU B CA 1
ATOM 6705 C C . GLU B 1 387 ? -5.672 -58.156 -26.984 1 89.62 387 GLU B C 1
ATOM 6707 O O . GLU B 1 387 ? -5.18 -57.062 -26.766 1 89.62 387 GLU B O 1
ATOM 6712 N N . PHE B 1 388 ? -6.914 -58.562 -26.625 1 95.69 388 PHE B N 1
ATOM 6713 C CA . PHE B 1 388 ? -7.785 -57.688 -25.844 1 95.69 388 PHE B CA 1
ATOM 6714 C C . PHE B 1 388 ? -8.336 -58.406 -24.625 1 95.69 388 PHE B C 1
ATOM 6716 O O . PHE B 1 388 ? -8.359 -59.656 -24.594 1 95.69 388 PHE B O 1
ATOM 6723 N N . MET B 1 389 ? -8.656 -57.625 -23.656 1 95.69 389 MET B N 1
ATOM 6724 C CA . MET B 1 389 ? -9.305 -58.156 -22.469 1 95.69 389 MET B CA 1
ATOM 6725 C C . MET B 1 389 ? -10.531 -57.312 -22.094 1 95.69 389 MET B C 1
ATOM 6727 O O . MET B 1 389 ? -10.547 -56.125 -22.312 1 95.69 389 MET B O 1
ATOM 6731 N N . VAL B 1 390 ? -11.562 -58 -21.594 1 96.75 390 VAL B N 1
ATOM 6732 C CA . VAL B 1 390 ? -12.781 -57.312 -21.141 1 96.75 390 VAL B CA 1
ATOM 6733 C C . VAL B 1 390 ? -13.102 -57.75 -19.719 1 96.75 390 VAL B C 1
ATOM 6735 O O . VAL B 1 390 ? -13.188 -58.938 -19.406 1 96.75 390 VAL B O 1
ATOM 6738 N N . LEU B 1 391 ? -13.18 -56.75 -18.922 1 95.94 391 LEU B N 1
ATOM 6739 C CA . LEU B 1 391 ? -13.57 -57 -17.531 1 95.94 391 LEU B CA 1
ATOM 6740 C C . LEU B 1 391 ? -15.078 -56.812 -17.359 1 95.94 391 LEU B C 1
ATOM 6742 O O . LEU B 1 391 ? -15.633 -55.781 -17.703 1 95.94 391 LEU B O 1
ATOM 6746 N N . LEU B 1 392 ? -15.773 -57.844 -16.875 1 95.81 392 LEU B N 1
ATOM 6747 C CA . LEU B 1 392 ? -17.219 -57.812 -16.672 1 95.81 392 LEU B CA 1
ATOM 6748 C C . LEU B 1 392 ? -17.547 -57.875 -15.18 1 95.81 392 LEU B C 1
ATOM 6750 O O . LEU B 1 392 ? -17.703 -58.969 -14.625 1 95.81 392 LEU B O 1
ATOM 6754 N N . PRO B 1 393 ? -17.75 -56.719 -14.578 1 93.56 393 PRO B N 1
ATOM 6755 C CA . PRO B 1 393 ? -18.031 -56.688 -13.141 1 93.56 393 PRO B CA 1
ATOM 6756 C C . PRO B 1 393 ? -19.375 -57.312 -12.789 1 93.56 393 PRO B C 1
ATOM 6758 O O . PRO B 1 393 ? -20.344 -57.188 -13.531 1 93.56 393 PRO B O 1
ATOM 6761 N N . ARG B 1 394 ? -19.438 -58.031 -11.734 1 90.88 394 ARG B N 1
ATOM 6762 C CA . ARG B 1 394 ? -20.641 -58.594 -11.156 1 90.88 394 ARG B CA 1
ATOM 6763 C C . ARG B 1 394 ? -21.312 -59.562 -12.125 1 90.88 394 ARG B C 1
ATOM 6765 O O . ARG B 1 394 ? -22.531 -59.469 -12.344 1 90.88 394 ARG B O 1
ATOM 6772 N N . MET B 1 395 ? -20.516 -60.281 -12.742 1 92.31 395 MET B N 1
ATOM 6773 C CA . MET B 1 395 ? -21.031 -61.25 -13.711 1 92.31 395 MET B CA 1
ATOM 6774 C C . MET B 1 395 ? -20.391 -62.625 -13.531 1 92.31 395 MET B C 1
ATOM 6776 O O . MET B 1 395 ? -19.172 -62.719 -13.367 1 92.31 395 MET B O 1
ATOM 6780 N N . LEU B 1 396 ? -21.203 -63.688 -13.562 1 92.69 396 LEU B N 1
ATOM 6781 C CA . LEU B 1 396 ? -20.719 -65.062 -13.469 1 92.69 396 LEU B CA 1
ATOM 6782 C C . LEU B 1 396 ? -20.312 -65.562 -14.844 1 92.69 396 LEU B C 1
ATOM 6784 O O . LEU B 1 396 ? -20.703 -65 -15.867 1 92.69 396 LEU B O 1
ATOM 6788 N N . ALA B 1 397 ? -19.547 -66.625 -14.875 1 92 397 ALA B N 1
ATOM 6789 C CA . ALA B 1 397 ? -18.953 -67.188 -16.094 1 92 397 ALA B CA 1
ATOM 6790 C C . ALA B 1 397 ? -20.031 -67.562 -17.094 1 92 397 ALA B C 1
ATOM 6792 O O . ALA B 1 397 ? -19.859 -67.375 -18.297 1 92 397 ALA B O 1
ATOM 6793 N N . ASP B 1 398 ? -21.125 -68 -16.641 1 92.31 398 ASP B N 1
ATOM 6794 C CA . ASP B 1 398 ? -22.188 -68.5 -17.531 1 92.31 398 ASP B CA 1
ATOM 6795 C C . ASP B 1 398 ? -22.812 -67.312 -18.297 1 92.31 398 ASP B C 1
ATOM 6797 O O . ASP B 1 398 ? -23.031 -67.375 -19.5 1 92.31 398 ASP B O 1
ATOM 6801 N N . THR B 1 399 ? -23.109 -66.312 -17.516 1 93.31 399 THR B N 1
ATOM 6802 C CA . THR B 1 399 ? -23.672 -65.125 -18.141 1 93.31 399 THR B CA 1
ATOM 6803 C C . THR B 1 399 ? -22.625 -64.438 -19.031 1 93.31 399 THR B C 1
ATOM 6805 O O . THR B 1 399 ? -22.969 -63.938 -20.094 1 93.31 399 THR B O 1
ATOM 6808 N N . ALA B 1 400 ? -21.422 -64.5 -18.594 1 96 400 ALA B N 1
ATOM 6809 C CA . ALA B 1 400 ? -20.328 -63.875 -19.344 1 96 400 ALA B CA 1
ATOM 6810 C C . ALA B 1 400 ? -20.125 -64.562 -20.688 1 96 400 ALA B C 1
ATOM 6812 O O . ALA B 1 400 ? -19.75 -63.969 -21.688 1 96 400 ALA B O 1
ATOM 6813 N N . SER B 1 401 ? -20.344 -65.812 -20.703 1 96.31 401 SER B N 1
ATOM 6814 C CA . SER B 1 401 ? -20.234 -66.625 -21.922 1 96.31 401 SER B CA 1
ATOM 6815 C C . SER B 1 401 ? -21.234 -66.125 -22.969 1 96.31 401 SER B C 1
ATOM 6817 O O . SER B 1 401 ? -20.953 -66.188 -24.172 1 96.31 401 SER B O 1
ATOM 6819 N N . GLY B 1 402 ? -22.391 -65.812 -22.484 1 95.19 402 GLY B N 1
ATOM 6820 C CA . GLY B 1 402 ? -23.375 -65.25 -23.391 1 95.19 402 GLY B CA 1
ATOM 6821 C C . GLY B 1 402 ? -22.906 -63.938 -24.047 1 95.19 402 GLY B C 1
ATOM 6822 O O . GLY B 1 402 ? -23.094 -63.781 -25.25 1 95.19 402 GLY B O 1
ATOM 6823 N N . ILE B 1 403 ? -22.312 -63.156 -23.25 1 94.44 403 ILE B N 1
ATOM 6824 C CA . ILE B 1 403 ? -21.781 -61.906 -23.781 1 94.44 403 ILE B CA 1
ATOM 6825 C C . ILE B 1 403 ? -20.641 -62.188 -24.734 1 94.44 403 ILE B C 1
ATOM 6827 O O . ILE B 1 403 ? -20.531 -61.562 -25.797 1 94.44 403 ILE B O 1
ATOM 6831 N N . ALA B 1 404 ? -19.812 -63.094 -24.406 1 97.12 404 ALA B N 1
ATOM 6832 C CA . ALA B 1 404 ? -18.688 -63.469 -25.25 1 97.12 404 ALA B CA 1
ATOM 6833 C C . ALA B 1 404 ? -19.188 -64 -26.609 1 97.12 404 ALA B C 1
ATOM 6835 O O . ALA B 1 404 ? -18.609 -63.656 -27.656 1 97.12 404 ALA B O 1
ATOM 6836 N N . GLU B 1 405 ? -20.219 -64.75 -26.562 1 96.44 405 GLU B N 1
ATOM 6837 C CA . GLU B 1 405 ? -20.797 -65.25 -27.797 1 96.44 405 GLU B CA 1
ATOM 6838 C C . GLU B 1 405 ? -21.375 -64.125 -28.641 1 96.44 405 GLU B C 1
ATOM 6840 O O . GLU B 1 405 ? -21.312 -64.188 -29.875 1 96.44 405 GLU B O 1
ATOM 6845 N N . ARG B 1 406 ? -21.969 -63.25 -27.984 1 95.19 406 ARG B N 1
ATOM 6846 C CA . ARG B 1 406 ? -22.484 -62.094 -28.688 1 95.19 406 ARG B CA 1
ATOM 6847 C C . ARG B 1 406 ? -21.359 -61.312 -29.375 1 95.19 406 ARG B C 1
ATOM 6849 O O . ARG B 1 406 ? -21.5 -60.906 -30.531 1 95.19 406 ARG B O 1
ATOM 6856 N N . VAL B 1 407 ? -20.297 -61.094 -28.688 1 95.5 407 VAL B N 1
ATOM 6857 C CA . VAL B 1 407 ? -19.141 -60.406 -29.25 1 95.5 407 VAL B CA 1
ATOM 6858 C C . VAL B 1 407 ? -18.609 -61.188 -30.438 1 95.5 407 VAL B C 1
ATOM 6860 O O . VAL B 1 407 ? -18.359 -60.625 -31.5 1 95.5 407 VAL B O 1
ATOM 6863 N N . ARG B 1 408 ? -18.438 -62.438 -30.281 1 95.69 408 ARG B N 1
ATOM 6864 C CA . ARG B 1 408 ? -17.922 -63.281 -31.328 1 95.69 408 ARG B CA 1
ATOM 6865 C C . ARG B 1 408 ? -18.781 -63.188 -32.594 1 95.69 408 ARG B C 1
ATOM 6867 O O . ARG B 1 408 ? -18.266 -63.031 -33.688 1 95.69 408 ARG B O 1
ATOM 6874 N N . THR B 1 409 ? -20.062 -63.281 -32.406 1 94.31 409 THR B N 1
ATOM 6875 C CA . THR B 1 409 ? -21 -63.281 -33.531 1 94.31 409 THR B CA 1
ATOM 6876 C C . THR B 1 409 ? -21.016 -61.906 -34.219 1 94.31 409 THR B C 1
ATOM 6878 O O . THR B 1 409 ? -21.062 -61.844 -35.438 1 94.31 409 THR B O 1
ATOM 6881 N N . THR B 1 410 ? -21 -60.938 -33.438 1 92.75 410 THR B N 1
ATOM 6882 C CA . THR B 1 410 ? -20.984 -59.594 -33.969 1 92.75 410 THR B CA 1
ATOM 6883 C C . THR B 1 410 ? -19.75 -59.344 -34.844 1 92.75 410 THR B C 1
ATOM 6885 O O . THR B 1 410 ? -19.844 -58.781 -35.938 1 92.75 410 THR B O 1
ATOM 6888 N N . ILE B 1 411 ? -18.625 -59.75 -34.375 1 92.88 411 ILE B N 1
ATOM 6889 C CA . ILE B 1 411 ? -17.375 -59.562 -35.062 1 92.88 411 ILE B CA 1
ATOM 6890 C C . ILE B 1 411 ? -17.375 -60.406 -36.344 1 92.88 411 ILE B C 1
ATOM 6892 O O . ILE B 1 411 ? -16.984 -59.938 -37.406 1 92.88 411 ILE B O 1
ATOM 6896 N N . ALA B 1 412 ? -17.875 -61.594 -36.281 1 90.81 412 ALA B N 1
ATOM 6897 C CA . ALA B 1 412 ? -17.891 -62.5 -37.406 1 90.81 412 ALA B CA 1
ATOM 6898 C C . ALA B 1 412 ? -18.812 -61.969 -38.531 1 90.81 412 ALA B C 1
ATOM 6900 O O . ALA B 1 412 ? -18.562 -62.219 -39.688 1 90.81 412 ALA B O 1
ATOM 6901 N N . ASN B 1 413 ? -19.812 -61.281 -38.094 1 87.75 413 ASN B N 1
ATOM 6902 C CA . ASN B 1 413 ? -20.797 -60.781 -39.062 1 87.75 413 ASN B CA 1
ATOM 6903 C C . ASN B 1 413 ? -20.453 -59.375 -39.531 1 87.75 413 ASN B C 1
ATOM 6905 O O . ASN B 1 413 ? -21.062 -58.875 -40.5 1 87.75 413 ASN B O 1
ATOM 6909 N N . ALA B 1 414 ? -19.547 -58.812 -38.875 1 83.25 414 ALA B N 1
ATOM 6910 C CA . ALA B 1 414 ? -19.219 -57.406 -39.219 1 83.25 414 ALA B CA 1
ATOM 6911 C C . ALA B 1 414 ? -18.375 -57.344 -40.469 1 83.25 414 ALA B C 1
ATOM 6913 O O . ALA B 1 414 ? -17.594 -58.281 -40.75 1 83.25 414 ALA B O 1
ATOM 6914 N N . SER B 1 415 ? -18.672 -56.312 -41.312 1 77.12 415 SER B N 1
ATOM 6915 C CA . SER B 1 415 ? -17.859 -56.062 -42.5 1 77.12 415 SER B CA 1
ATOM 6916 C C . SER B 1 415 ? -16.734 -55.062 -42.188 1 77.12 415 SER B C 1
ATOM 6918 O O . SER B 1 415 ? -16.984 -53.938 -41.781 1 77.12 415 SER B O 1
ATOM 6920 N N . PHE B 1 416 ? -15.562 -55.562 -42.094 1 75.31 416 PHE B N 1
ATOM 6921 C CA . PHE B 1 416 ? -14.445 -54.656 -41.844 1 75.31 416 PHE B CA 1
ATOM 6922 C C . PHE B 1 416 ? -13.922 -54.094 -43.156 1 75.31 416 PHE B C 1
ATOM 6924 O O . PHE B 1 416 ? -12.914 -53.375 -43.188 1 75.31 416 PHE B O 1
ATOM 6931 N N . GLY B 1 417 ? -14.82 -53.781 -44.125 1 64.06 417 GLY B N 1
ATOM 6932 C CA . GLY B 1 417 ? -14.664 -53.281 -45.469 1 64.06 417 GLY B CA 1
ATOM 6933 C C . GLY B 1 417 ? -13.227 -52.906 -45.812 1 64.06 417 GLY B C 1
ATOM 6934 O O . GLY B 1 417 ? -12.859 -51.719 -45.75 1 64.06 417 GLY B O 1
ATOM 6935 N N . ILE B 1 418 ? -12.32 -53.719 -45.938 1 60.19 418 ILE B N 1
ATOM 6936 C CA . ILE B 1 418 ? -10.977 -53.5 -46.438 1 60.19 418 ILE B CA 1
ATOM 6937 C C . ILE B 1 418 ? -11.008 -53.5 -47.969 1 60.19 418 ILE B C 1
ATOM 6939 O O . ILE B 1 418 ? -11.383 -54.5 -48.594 1 60.19 418 ILE B O 1
ATOM 6943 N N . ASP B 1 419 ? -10.664 -52.344 -48.781 1 57.94 419 ASP B N 1
ATOM 6944 C CA . ASP B 1 419 ? -10.547 -52.125 -50.219 1 57.94 419 ASP B CA 1
ATOM 6945 C C . ASP B 1 419 ? -11.758 -52.719 -50.969 1 57.94 419 ASP B C 1
ATOM 6947 O O . ASP B 1 419 ? -11.625 -53.312 -52.031 1 57.94 419 ASP B O 1
ATOM 6951 N N . GLY B 1 420 ? -12.945 -52.781 -50.469 1 59.06 420 GLY B N 1
ATOM 6952 C CA . GLY B 1 420 ? -14.133 -53.219 -51.156 1 59.06 420 GLY B CA 1
ATOM 6953 C C . GLY B 1 420 ? -14.398 -54.719 -51 1 59.06 420 GLY B C 1
ATOM 6954 O O . GLY B 1 420 ? -15.445 -55.219 -51.438 1 59.06 420 GLY B O 1
ATOM 6955 N N . LYS B 1 421 ? -13.414 -55.469 -50.625 1 60.38 421 LYS B N 1
ATOM 6956 C CA . LYS B 1 421 ? -13.617 -56.906 -50.438 1 60.38 421 LYS B CA 1
ATOM 6957 C C . LYS B 1 421 ? -13.961 -57.25 -49 1 60.38 421 LYS B C 1
ATOM 6959 O O . LYS B 1 421 ? -13.453 -56.594 -48.062 1 60.38 421 LYS B O 1
ATOM 6964 N N . HIS B 1 422 ? -14.898 -58.031 -48.844 1 64.69 422 HIS B N 1
ATOM 6965 C CA . HIS B 1 422 ? -15.32 -58.531 -47.531 1 64.69 422 HIS B CA 1
ATOM 6966 C C . HIS B 1 422 ? -14.266 -59.469 -46.906 1 64.69 422 HIS B C 1
ATOM 6968 O O . HIS B 1 422 ? -13.938 -60.5 -47.469 1 64.69 422 HIS B O 1
ATOM 6974 N N . THR B 1 423 ? -13.422 -58.938 -46.031 1 71.81 423 THR B N 1
ATOM 6975 C CA . THR B 1 423 ? -12.5 -59.812 -45.312 1 71.81 423 THR B CA 1
ATOM 6976 C C . THR B 1 423 ? -13.086 -60.25 -44 1 71.81 423 THR B C 1
ATOM 6978 O O . THR B 1 423 ? -13.352 -59.406 -43.125 1 71.81 423 THR B O 1
ATOM 6981 N N . PRO B 1 424 ? -13.367 -61.531 -43.938 1 80.06 424 PRO B N 1
ATOM 6982 C CA . PRO B 1 424 ? -13.945 -62 -42.656 1 80.06 424 PRO B CA 1
ATOM 6983 C C . PRO B 1 424 ? -12.945 -62 -41.5 1 80.06 424 PRO B C 1
ATOM 6985 O O . PRO B 1 424 ? -11.805 -62.438 -41.688 1 80.06 424 PRO B O 1
ATOM 6988 N N . VAL B 1 425 ? -13.227 -61.281 -40.469 1 89.94 425 VAL B N 1
ATOM 6989 C CA . VAL B 1 425 ? -12.453 -61.281 -39.25 1 89.94 425 VAL B CA 1
ATOM 6990 C C . VAL B 1 425 ? -13.195 -62.062 -38.156 1 89.94 425 VAL B C 1
ATOM 6992 O O . VAL B 1 425 ? -14.414 -61.906 -38 1 89.94 425 VAL B O 1
ATOM 6995 N N . THR B 1 426 ? -12.523 -63.031 -37.562 1 93.94 426 THR B N 1
ATOM 6996 C CA . THR B 1 426 ? -13.125 -63.75 -36.438 1 93.94 426 THR B CA 1
ATOM 6997 C C . THR B 1 426 ? -12.289 -63.594 -35.188 1 93.94 426 THR B C 1
ATOM 6999 O O . THR B 1 426 ? -11.148 -63.125 -35.219 1 93.94 426 THR B O 1
ATOM 7002 N N . VAL B 1 427 ? -12.945 -63.938 -34.062 1 96 427 VAL B N 1
ATOM 7003 C CA . VAL B 1 427 ? -12.273 -63.781 -32.781 1 96 427 VAL B CA 1
ATOM 7004 C C . VAL B 1 427 ? -12.453 -65.062 -31.953 1 96 427 VAL B C 1
ATOM 7006 O O . VAL B 1 427 ? -13.492 -65.688 -32.031 1 96 427 VAL B O 1
ATOM 7009 N N . SER B 1 428 ? -11.414 -65.438 -31.25 1 97.69 428 SER B N 1
ATOM 7010 C CA . SER B 1 428 ? -11.461 -66.5 -30.234 1 97.69 428 SER B CA 1
ATOM 7011 C C . SER B 1 428 ? -11.477 -65.875 -28.828 1 97.69 428 SER B C 1
ATOM 7013 O O . SER B 1 428 ? -10.781 -64.938 -28.547 1 97.69 428 SER B O 1
ATOM 7015 N N . ILE B 1 429 ? -12.305 -66.562 -27.953 1 97.56 429 ILE B N 1
ATOM 7016 C CA . ILE B 1 429 ? -12.508 -65.938 -26.656 1 97.56 429 ILE B CA 1
ATOM 7017 C C . ILE B 1 429 ? -12.383 -67 -25.562 1 97.56 429 ILE B C 1
ATOM 7019 O O . ILE B 1 429 ? -12.945 -68.062 -25.672 1 97.56 429 ILE B O 1
ATOM 7023 N N . GLY B 1 430 ? -11.594 -66.625 -24.531 1 97.5 430 GLY B N 1
ATOM 7024 C CA . GLY B 1 430 ? -11.539 -67.375 -23.281 1 97.5 430 GLY B CA 1
ATOM 7025 C C . GLY B 1 430 ? -12.219 -66.688 -22.125 1 97.5 430 GLY B C 1
ATOM 7026 O O . GLY B 1 430 ? -12 -65.5 -21.906 1 97.5 430 GLY B O 1
ATOM 7027 N N . VAL B 1 431 ? -13.102 -67.438 -21.344 1 97.56 431 VAL B N 1
ATOM 7028 C CA . VAL B 1 431 ? -13.859 -66.812 -20.25 1 97.56 431 VAL B CA 1
ATOM 7029 C C . VAL B 1 431 ? -13.422 -67.438 -18.922 1 97.56 431 VAL B C 1
ATOM 7031 O O . VAL B 1 431 ? -13.484 -68.625 -18.734 1 97.56 431 VAL B O 1
ATOM 7034 N N . SER B 1 432 ? -12.961 -66.5 -18.047 1 96.69 432 SER B N 1
ATOM 7035 C CA . SER B 1 432 ? -12.625 -66.938 -16.688 1 96.69 432 SER B CA 1
ATOM 7036 C C . SER B 1 432 ? -13.438 -66.188 -15.641 1 96.69 432 SER B C 1
ATOM 7038 O O . SER B 1 432 ? -14.047 -65.188 -15.945 1 96.69 432 SER B O 1
ATOM 7040 N N . GLN B 1 433 ? -13.531 -66.75 -14.453 1 95.94 433 GLN B N 1
ATOM 7041 C CA . GLN B 1 433 ? -14.312 -66.188 -13.375 1 95.94 433 GLN B CA 1
ATOM 7042 C C . GLN B 1 433 ? -13.5 -66.062 -12.086 1 95.94 433 GLN B C 1
ATOM 7044 O O . GLN B 1 433 ? -12.789 -67 -11.727 1 95.94 433 GLN B O 1
ATOM 7049 N N . TYR B 1 434 ? -13.633 -64.938 -11.469 1 94.62 434 TYR B N 1
ATOM 7050 C CA . TYR B 1 434 ? -13.023 -64.75 -10.156 1 94.62 434 TYR B CA 1
ATOM 7051 C C . TYR B 1 434 ? -13.664 -65.688 -9.133 1 94.62 434 TYR B C 1
ATOM 7053 O O . TYR B 1 434 ? -14.883 -65.875 -9.109 1 94.62 434 TYR B O 1
ATOM 7061 N N . GLY B 1 435 ? -12.844 -66.25 -8.164 1 90.94 435 GLY B N 1
ATOM 7062 C CA . GLY B 1 435 ? -13.328 -67.188 -7.156 1 90.94 435 GLY B CA 1
ATOM 7063 C C . GLY B 1 435 ? -13.297 -68.625 -7.609 1 90.94 435 GLY B C 1
ATOM 7064 O O . GLY B 1 435 ? -12.836 -69.5 -6.875 1 90.94 435 GLY B O 1
ATOM 7065 N N . ARG B 1 436 ? -13.695 -68.875 -8.898 1 92 436 ARG B N 1
ATOM 7066 C CA . ARG B 1 436 ? -13.742 -70.188 -9.469 1 92 436 ARG B CA 1
ATOM 7067 C C . ARG B 1 436 ? -12.406 -70.562 -10.086 1 92 436 ARG B C 1
ATOM 7069 O O . ARG B 1 436 ? -11.922 -71.688 -9.898 1 92 436 ARG B O 1
ATOM 7076 N N . ASP B 1 437 ? -11.828 -69.562 -10.82 1 92.81 437 ASP B N 1
ATOM 7077 C CA . ASP B 1 437 ? -10.617 -69.812 -11.586 1 92.81 437 ASP B CA 1
ATOM 7078 C C . ASP B 1 437 ? -9.391 -69.188 -10.93 1 92.81 437 ASP B C 1
ATOM 7080 O O . ASP B 1 437 ? -8.273 -69.375 -11.414 1 92.81 437 ASP B O 1
ATOM 7084 N N . GLY B 1 438 ? -9.602 -68.5 -9.859 1 90.69 438 GLY B N 1
ATOM 7085 C CA . GLY B 1 438 ? -8.508 -67.875 -9.148 1 90.69 438 GLY B CA 1
ATOM 7086 C C . GLY B 1 438 ? -8.953 -66.688 -8.305 1 90.69 438 GLY B C 1
ATOM 7087 O O . GLY B 1 438 ? -10.031 -66.125 -8.516 1 90.69 438 GLY B O 1
ATOM 7088 N N . ASP B 1 439 ? -8.008 -66.312 -7.387 1 90.56 439 ASP B N 1
ATOM 7089 C CA . ASP B 1 439 ? -8.352 -65.25 -6.473 1 90.56 439 ASP B CA 1
ATOM 7090 C C . ASP B 1 439 ? -7.359 -64.062 -6.598 1 90.56 439 ASP B C 1
ATOM 7092 O O . ASP B 1 439 ? -7.469 -63.062 -5.883 1 90.56 439 ASP B O 1
ATOM 7096 N N . THR B 1 440 ? -6.441 -64.188 -7.445 1 88.12 440 THR B N 1
ATOM 7097 C CA . THR B 1 440 ? -5.484 -63.125 -7.699 1 88.12 440 THR B CA 1
ATOM 7098 C C . THR B 1 440 ? -5.52 -62.719 -9.164 1 88.12 440 THR B C 1
ATOM 7100 O O . THR B 1 440 ? -6.031 -63.438 -10.016 1 88.12 440 THR B O 1
ATOM 7103 N N . VAL B 1 441 ? -4.98 -61.562 -9.438 1 87.44 441 VAL B N 1
ATOM 7104 C CA . VAL B 1 441 ? -4.953 -61.031 -10.789 1 87.44 441 VAL B CA 1
ATOM 7105 C C . VAL B 1 441 ? -4.238 -62 -11.719 1 87.44 441 VAL B C 1
ATOM 7107 O O . VAL B 1 441 ? -4.75 -62.344 -12.789 1 87.44 441 VAL B O 1
ATOM 7110 N N . ASP B 1 442 ? -3.143 -62.5 -11.336 1 81.38 442 ASP B N 1
ATOM 7111 C CA . ASP B 1 442 ? -2.318 -63.375 -12.156 1 81.38 442 ASP B CA 1
ATOM 7112 C C . ASP B 1 442 ? -3.041 -64.688 -12.453 1 81.38 442 ASP B C 1
ATOM 7114 O O . ASP B 1 442 ? -2.977 -65.188 -13.57 1 81.38 442 ASP B O 1
ATOM 7118 N N . GLU B 1 443 ? -3.686 -65.188 -11.492 1 87.31 443 GLU B N 1
ATOM 7119 C CA . GLU B 1 443 ? -4.379 -66.5 -11.641 1 87.31 443 GLU B CA 1
ATOM 7120 C C . GLU B 1 443 ? -5.547 -66.375 -12.617 1 87.31 443 GLU B C 1
ATOM 7122 O O . GLU B 1 443 ? -5.727 -67.188 -13.484 1 87.31 443 GLU B O 1
ATOM 7127 N N . ILE B 1 444 ? -6.254 -65.312 -12.477 1 90.38 444 ILE B N 1
ATOM 7128 C CA . ILE B 1 444 ? -7.43 -65.125 -13.312 1 90.38 444 ILE B CA 1
ATOM 7129 C C . ILE B 1 444 ? -7 -64.875 -14.758 1 90.38 444 ILE B C 1
ATOM 7131 O O . ILE B 1 444 ? -7.602 -65.375 -15.695 1 90.38 444 ILE B O 1
ATOM 7135 N N . LEU B 1 445 ? -6.004 -64.125 -14.906 1 88.88 445 LEU B N 1
ATOM 7136 C CA . LEU B 1 445 ? -5.473 -63.812 -16.234 1 88.88 445 LEU B CA 1
ATOM 7137 C C . LEU B 1 445 ? -4.93 -65.062 -16.891 1 88.88 445 LEU B C 1
ATOM 7139 O O . LEU B 1 445 ? -5.168 -65.312 -18.078 1 88.88 445 LEU B O 1
ATOM 7143 N N . SER B 1 446 ? -4.238 -65.812 -16.125 1 85 446 SER B N 1
ATOM 7144 C CA . SER B 1 446 ? -3.672 -67.062 -16.641 1 85 446 SER B CA 1
ATOM 7145 C C . SER B 1 446 ? -4.766 -68 -17.047 1 85 446 SER B C 1
ATOM 7147 O O . SER B 1 446 ? -4.629 -68.688 -18.047 1 85 446 SER B O 1
ATOM 7149 N N . ALA B 1 447 ? -5.75 -68.062 -16.281 1 92.62 447 ALA B N 1
ATOM 7150 C CA . ALA B 1 447 ? -6.871 -68.938 -16.594 1 92.62 447 ALA B CA 1
ATOM 7151 C C . ALA B 1 447 ? -7.551 -68.5 -17.891 1 92.62 447 ALA B C 1
ATOM 7153 O O . ALA B 1 447 ? -7.859 -69.375 -18.75 1 92.62 447 ALA B O 1
ATOM 7154 N N . ALA B 1 448 ? -7.805 -67.25 -18.016 1 93.75 448 ALA B N 1
ATOM 7155 C CA . ALA B 1 448 ? -8.438 -66.75 -19.219 1 93.75 448 ALA B CA 1
ATOM 7156 C C . ALA B 1 448 ? -7.57 -67.062 -20.453 1 93.75 448 ALA B C 1
ATOM 7158 O O . ALA B 1 448 ? -8.086 -67.438 -21.516 1 93.75 448 ALA B O 1
ATOM 7159 N N . ASP B 1 449 ? -6.324 -66.875 -20.312 1 87.81 449 ASP B N 1
ATOM 7160 C CA . ASP B 1 449 ? -5.379 -67.125 -21.406 1 87.81 449 ASP B CA 1
ATOM 7161 C C . ASP B 1 449 ? -5.367 -68.562 -21.828 1 87.81 449 ASP B C 1
ATOM 7163 O O . ASP B 1 449 ? -5.262 -68.875 -23.016 1 87.81 449 ASP B O 1
ATOM 7167 N N . LYS B 1 450 ? -5.379 -69.438 -20.859 1 88.75 450 LYS B N 1
ATOM 7168 C CA . LYS B 1 450 ? -5.418 -70.875 -21.141 1 88.75 450 LYS B CA 1
ATOM 7169 C C . LYS B 1 450 ? -6.68 -71.25 -21.906 1 88.75 450 LYS B C 1
ATOM 7171 O O . LYS B 1 450 ? -6.629 -72 -22.844 1 88.75 450 LYS B O 1
ATOM 7176 N N . LEU B 1 451 ? -7.727 -70.688 -21.469 1 95.19 451 LEU B N 1
ATOM 7177 C CA . LEU B 1 451 ? -8.992 -70.938 -22.141 1 95.19 451 LEU B CA 1
ATOM 7178 C C . LEU B 1 451 ? -9 -70.375 -23.562 1 95.19 451 LEU B C 1
ATOM 7180 O O . LEU B 1 451 ? -9.555 -70.938 -24.469 1 95.19 451 LEU B O 1
ATOM 7184 N N . LEU B 1 452 ? -8.414 -69.25 -23.703 1 94.75 452 LEU B N 1
ATOM 7185 C CA . LEU B 1 452 ? -8.25 -68.625 -25.031 1 94.75 452 LEU B CA 1
ATOM 7186 C C . LEU B 1 452 ? -7.414 -69.562 -25.922 1 94.75 452 LEU B C 1
ATOM 7188 O O . LEU B 1 452 ? -7.73 -69.75 -27.094 1 94.75 452 LEU B O 1
ATOM 7192 N N . TYR B 1 453 ? -6.352 -70.062 -25.344 1 88.88 453 TYR B N 1
ATOM 7193 C CA . TYR B 1 453 ? -5.48 -70.938 -26.078 1 88.88 453 TYR B CA 1
ATOM 7194 C C . TYR B 1 453 ? -6.242 -72.188 -26.547 1 88.88 453 TYR B C 1
ATOM 7196 O O . TYR B 1 453 ? -6.035 -72.625 -27.672 1 88.88 453 TYR B O 1
ATOM 7204 N N . ARG B 1 454 ? -7.035 -72.688 -25.766 1 94.06 454 ARG B N 1
ATOM 7205 C CA . ARG B 1 454 ? -7.883 -73.812 -26.125 1 94.06 454 ARG B CA 1
ATOM 7206 C C . ARG B 1 454 ? -8.828 -73.438 -27.266 1 94.06 454 ARG B C 1
ATOM 7208 O O . ARG B 1 454 ? -9.023 -74.188 -28.203 1 94.06 454 ARG B O 1
ATOM 7215 N N . ALA B 1 455 ? -9.375 -72.312 -27.219 1 95.75 455 ALA B N 1
ATOM 7216 C CA . ALA B 1 455 ? -10.273 -71.875 -28.266 1 95.75 455 ALA B CA 1
ATOM 7217 C C . ALA B 1 455 ? -9.555 -71.75 -29.609 1 95.75 455 ALA B C 1
ATOM 7219 O O . ALA B 1 455 ? -10.117 -72.125 -30.641 1 95.75 455 ALA B O 1
ATOM 7220 N N . LYS B 1 456 ? -8.344 -71.25 -29.594 1 92.06 456 LYS B N 1
ATOM 7221 C CA . LYS B 1 456 ? -7.539 -71.125 -30.812 1 92.06 456 LYS B CA 1
ATOM 7222 C C . LYS B 1 456 ? -7.203 -72.5 -31.375 1 92.06 456 LYS B C 1
ATOM 7224 O O . LYS B 1 456 ? -7.246 -72.75 -32.594 1 92.06 456 LYS B O 1
ATOM 7229 N N . ASN B 1 457 ? -6.918 -73.5 -30.516 1 90.44 457 ASN B N 1
ATOM 7230 C CA . ASN B 1 457 ? -6.473 -74.812 -30.922 1 90.44 457 ASN B CA 1
ATOM 7231 C C . ASN B 1 457 ? -7.645 -75.688 -31.359 1 90.44 457 ASN B C 1
ATOM 7233 O O . ASN B 1 457 ? -7.465 -76.625 -32.094 1 90.44 457 ASN B O 1
ATOM 7237 N N . GLU B 1 458 ? -8.789 -75.375 -30.891 1 93.56 458 GLU B N 1
ATOM 7238 C CA . GLU B 1 458 ? -9.969 -76.188 -31.203 1 93.56 458 GLU B CA 1
ATOM 7239 C C . GLU B 1 458 ? -10.688 -75.688 -32.438 1 93.56 458 GLU B C 1
ATOM 7241 O O . GLU B 1 458 ? -11.875 -75.938 -32.625 1 93.56 458 GLU B O 1
ATOM 7246 N N . GLY B 1 459 ? -10.07 -74.812 -33.312 1 91.62 459 GLY B N 1
ATOM 7247 C CA . GLY B 1 459 ? -10.633 -74.438 -34.594 1 91.62 459 GLY B CA 1
ATOM 7248 C C . GLY B 1 459 ? -10.844 -72.938 -34.719 1 91.62 459 GLY B C 1
ATOM 7249 O O . GLY B 1 459 ? -11.234 -72.438 -35.781 1 91.62 459 GLY B O 1
ATOM 7250 N N . ARG B 1 460 ? -10.625 -72.188 -33.719 1 93.81 460 ARG B N 1
ATOM 7251 C CA . ARG B 1 460 ? -10.734 -70.75 -33.719 1 93.81 460 ARG B CA 1
ATOM 7252 C C . ARG B 1 460 ? -12.188 -70.312 -33.906 1 93.81 460 ARG B C 1
ATOM 7254 O O . ARG B 1 460 ? -13.078 -71.125 -34.062 1 93.81 460 ARG B O 1
ATOM 7261 N N . ASN B 1 461 ? -12.516 -69.125 -33.688 1 95.38 461 ASN B N 1
ATOM 7262 C CA . ASN B 1 461 ? -13.859 -68.562 -33.812 1 95.38 461 ASN B CA 1
ATOM 7263 C C . ASN B 1 461 ? -14.836 -69.25 -32.875 1 95.38 461 ASN B C 1
ATOM 7265 O O . ASN B 1 461 ? -15.891 -69.75 -33.281 1 95.38 461 ASN B O 1
ATOM 7269 N N . ARG B 1 462 ? -14.438 -69.312 -31.641 1 96.75 462 ARG B N 1
ATOM 7270 C CA . ARG B 1 462 ? -15.312 -69.938 -30.656 1 96.75 462 ARG B CA 1
ATOM 7271 C C . ARG B 1 462 ? -15.055 -69.438 -29.25 1 96.75 462 ARG B C 1
ATOM 7273 O O . ARG B 1 462 ? -14.047 -68.75 -29.031 1 96.75 462 ARG B O 1
ATOM 7280 N N . VAL B 1 463 ? -15.953 -69.625 -28.375 1 97.5 463 VAL B N 1
ATOM 7281 C CA . VAL B 1 463 ? -15.875 -69.25 -26.969 1 97.5 463 VAL B CA 1
ATOM 7282 C C . VAL B 1 463 ? -15.656 -70.5 -26.109 1 97.5 463 VAL B C 1
ATOM 7284 O O . VAL B 1 463 ? -16.328 -71.5 -26.281 1 97.5 463 VAL B O 1
ATOM 7287 N N . VAL B 1 464 ? -14.633 -70.375 -25.266 1 97.19 464 VAL B N 1
ATOM 7288 C CA . VAL B 1 464 ? -14.398 -71.5 -24.312 1 97.19 464 VAL B CA 1
ATOM 7289 C C . VAL B 1 464 ? -14.438 -70.938 -22.891 1 97.19 464 VAL B C 1
ATOM 7291 O O . VAL B 1 464 ? -13.742 -69.938 -22.578 1 97.19 464 VAL B O 1
ATOM 7294 N N . ALA B 1 465 ? -15.234 -71.438 -22.047 1 94.56 465 ALA B N 1
ATOM 7295 C CA . ALA B 1 465 ? -15.391 -71 -20.672 1 94.56 465 ALA B CA 1
ATOM 7296 C C . ALA B 1 465 ? -14.922 -72.062 -19.672 1 94.56 465 ALA B C 1
ATOM 7298 O O . ALA B 1 465 ? -14.812 -73.188 -20.016 1 94.56 465 ALA B O 1
ATOM 7299 N N . SER B 1 466 ? -14.516 -71.5 -18.547 1 84.94 466 SER B N 1
ATOM 7300 C CA . SER B 1 466 ? -14.117 -72.375 -17.484 1 84.94 466 SER B CA 1
ATOM 7301 C C . SER B 1 466 ? -15.297 -73.188 -16.969 1 84.94 466 SER B C 1
ATOM 7303 O O . SER B 1 466 ? -16.438 -72.75 -17.062 1 84.94 466 SER B O 1
#

Nearest PDB structures (foldseek):
  3ign-assembly1_A  TM=9.558E-01  e=3.597E-12  Marinobacter nauticus VT8
  5xgb-assembly1_A-2  TM=9.156E-01  e=1.503E-10  Pseudomonas aeruginosa PAO1
  5m3c-assembly1_B  TM=9.513E-01  e=2.904E-10  Pseudomonas aeruginosa
  5xge-assembly1_A  TM=9.156E-01  e=9.502E-10  Pseudomonas aeruginosa PAO1
  7e6g-assembly1_B  TM=6.654E-01  e=1.782E-12  Pseudomonas aeruginosa